Protein AF-A0A938M770-F1 (afdb_monomer_lite)

Radius of gyration: 36.69 Å; chains: 1; bounding box: 95×74×108 Å

Foldseek 3Di:
DPALALQQLQLLLVLQQDQADDPVSLVSNLVSLLVSLVVCVLLVHQEDEDPDDPVCLVVGHLNSLQSLQVSQVSNVVVRHFYEYAAAELALAFCVVPVPPDDAQDDCPPPVRTRHALPNLVSSLVSLLVVLVSCLSNVHQEYHYDYDPDDALNQWSVVVSGHPVRCVPQPSPPLVSQLVSVVSNVVSNCVRPVRHFAEYEGPPQALLLLDQVSLLVVQCVVFNDFDCSSVSSVVSNVVVLVSLLSNLVSHDLRHAYEHEDDFLVSLVSSCVSNPLREYAYEYDQAAPLQDFLEFLSLLALLSNADHPRYDYRYCCCPALNNLNVSSVSVCNVPVPPFSRDHDDQDDNVCNCVRLQQDGCCLVPRQLVSQCSALNPLQSVLQSVLSSLRQRLCNLVWDPPRPTHDPLCQALVNLVSSLVSLVSSLVSLVVSVVPAPDLPRLSPHDPSSSLSSLLSNQLSLLSNLSSLLSSLLNVLLVCLLVLNNVSSVVSLVSSVVSLVVSVVVLVVSVVSDDDDCSSPDQDSDPDPDGDPSCCRGRPNDDSVVSVVSSVVSVVCSLVSNQQNPPDPLRLVLLLLQFEAEEEAQDDDDPQAQDPPDPSQQFIDWDFQKGFALSASRGDPQTKTWYWYDNQFKIKIKIKTFDPPQAWFFDDADAEQPPQLVGWKKKKWKDAVVLVLKIKIWMAHQHFHIYIWTWHWDADPVRDTDIDIDRVQDQPPKGKHKDIDGGIIMIMIIGGCVSTDPDGPAFPMFMKMWTFGADPVGDTTIIISFNSPAPDSSRSVRTGTYHYDDNPGGDAFKDKDKAKADWDWDFDQDPVATWTKIKIWIKMFIQAKFAFKWKKKFWAALQLDTQDIDTFDTDRIDGGIDTDSGIDMDTGPHYGQWTKMWIWIDGPRDIDIDIAIHNARFHFQNNVDQWDADDLPGIWGQWKFWWWQWFAFPVRDIDGLEAWAKKKKKWKKAAQAFLDDPDCPVSDDPAAQKAWFKKWGRQDPVDRVDRQALMWTWIDGHRFKIKTKGHYRLSKIKMKIFGSNPVPPGDHRDIKMKMWIAHQPDPQQVRIWIDIQQATGIGGMDIPPQVSDDPRSTGTHDRVRGTIMMGQAGLQSPRGNNIIIAWIWMFNHGPDPHGDHDDSDRDDADLGTSWTDGSNRGPKIKHAHNVGTIGIMGTDHDSNNHD

Structure (mmCIF, N/CA/C/O backbone):
data_AF-A0A938M770-F1
#
_entry.id   AF-A0A938M770-F1
#
loop_
_atom_site.group_PDB
_atom_site.id
_atom_site.type_symbol
_atom_site.label_atom_id
_atom_site.label_alt_id
_atom_site.label_comp_id
_atom_site.label_asym_id
_atom_site.label_entity_id
_atom_site.label_seq_id
_atom_site.pdbx_PDB_ins_code
_atom_site.Cartn_x
_atom_site.Cartn_y
_atom_site.Cartn_z
_atom_site.occupancy
_atom_site.B_iso_or_equiv
_atom_site.auth_seq_id
_atom_site.auth_comp_id
_atom_site.auth_asym_id
_atom_site.auth_atom_id
_atom_site.pdbx_PDB_model_num
ATOM 1 N N . THR A 1 1 ? 18.328 7.071 -19.555 1.00 33.62 1 THR A N 1
ATOM 2 C CA . THR A 1 1 ? 17.195 7.966 -19.340 1.00 33.62 1 THR A CA 1
ATOM 3 C C . THR A 1 1 ? 17.777 9.275 -18.958 1.00 33.62 1 THR A C 1
ATOM 5 O O . THR A 1 1 ? 18.827 9.274 -18.332 1.00 33.62 1 THR A O 1
ATOM 8 N N . GLY A 1 2 ? 17.116 10.353 -19.379 1.00 33.62 2 GLY A N 1
ATOM 9 C CA . GLY A 1 2 ? 17.416 11.685 -18.890 1.00 33.62 2 GLY A CA 1
ATOM 10 C C . GLY A 1 2 ? 18.846 12.074 -19.196 1.00 33.62 2 GLY A C 1
ATOM 11 O O . GLY A 1 2 ? 19.682 12.105 -18.304 1.00 33.62 2 GLY A O 1
ATOM 12 N N . ASP A 1 3 ? 19.071 12.389 -20.468 1.00 49.12 3 ASP A N 1
ATOM 13 C CA . ASP A 1 3 ? 20.209 13.173 -20.925 1.00 49.12 3 ASP A CA 1
ATOM 14 C C . ASP A 1 3 ? 21.498 12.399 -21.134 1.00 49.12 3 ASP A C 1
ATOM 16 O O . ASP A 1 3 ? 21.771 11.361 -20.540 1.00 49.12 3 ASP A O 1
ATOM 20 N N . LEU A 1 4 ? 22.309 12.932 -22.036 1.00 56.00 4 LEU A N 1
ATOM 21 C CA . LEU A 1 4 ? 23.640 12.462 -22.398 1.00 56.00 4 LEU A CA 1
ATOM 22 C C . LEU A 1 4 ? 24.641 12.508 -21.197 1.00 56.00 4 LEU A C 1
ATOM 24 O O . LEU A 1 4 ? 25.855 12.541 -21.382 1.00 56.00 4 LEU A O 1
ATOM 28 N N . GLY A 1 5 ? 24.145 12.523 -19.956 1.00 64.44 5 GLY A N 1
ATOM 29 C CA . GLY A 1 5 ? 24.804 13.005 -18.748 1.00 64.44 5 GLY A CA 1
ATOM 30 C C . GLY A 1 5 ? 24.690 14.529 -18.618 1.00 64.44 5 GLY A C 1
ATOM 31 O O . GLY A 1 5 ? 24.425 15.209 -19.613 1.00 64.44 5 GLY A O 1
ATOM 32 N N . PRO A 1 6 ? 24.896 15.103 -17.418 1.00 65.56 6 PRO A N 1
ATOM 33 C CA . PRO A 1 6 ? 24.984 16.556 -17.251 1.00 65.56 6 PRO A CA 1
ATOM 34 C C . PRO A 1 6 ? 26.090 17.174 -18.118 1.00 65.56 6 PRO A C 1
ATOM 36 O O . PRO A 1 6 ? 25.919 18.288 -18.607 1.00 65.56 6 PRO A O 1
ATOM 39 N N . GLU A 1 7 ? 27.174 16.429 -18.374 1.00 73.25 7 GLU A N 1
ATOM 40 C CA . GLU A 1 7 ? 28.289 16.841 -19.235 1.00 73.25 7 GLU A CA 1
ATOM 41 C C . GLU A 1 7 ? 27.813 17.237 -20.647 1.00 73.25 7 GLU A C 1
ATOM 43 O O . GLU A 1 7 ? 28.200 18.268 -21.191 1.00 73.25 7 GLU A O 1
ATOM 48 N N . MET A 1 8 ? 26.941 16.422 -21.239 1.00 77.19 8 MET A N 1
ATOM 49 C CA . MET A 1 8 ? 26.529 16.549 -22.638 1.00 77.19 8 MET A CA 1
ATOM 50 C C . MET A 1 8 ? 25.119 17.101 -22.812 1.00 77.19 8 MET A C 1
ATOM 52 O O . MET A 1 8 ? 24.828 17.739 -23.821 1.00 77.19 8 MET A O 1
ATOM 56 N N . GLY A 1 9 ? 24.224 16.855 -21.854 1.00 74.06 9 GLY A N 1
ATOM 57 C CA . GLY A 1 9 ? 22.842 17.326 -21.891 1.00 74.06 9 GLY A CA 1
ATOM 58 C C . GLY A 1 9 ? 22.757 18.848 -21.989 1.00 74.06 9 GLY A C 1
ATOM 59 O O . GLY A 1 9 ? 21.878 19.365 -22.683 1.00 74.06 9 GLY A O 1
ATOM 60 N N . ALA A 1 10 ? 23.709 19.561 -21.370 1.00 73.69 10 ALA A N 1
ATOM 61 C CA . ALA A 1 10 ? 23.834 21.017 -21.456 1.00 73.69 10 ALA A CA 1
ATOM 62 C C . ALA A 1 10 ? 24.117 21.460 -22.890 1.00 73.69 10 ALA A C 1
ATOM 64 O O . ALA A 1 10 ? 23.359 22.239 -23.467 1.00 73.69 10 ALA A O 1
ATOM 65 N N . LEU A 1 11 ? 25.184 20.911 -23.473 1.00 82.88 11 LEU A N 1
ATOM 66 C CA . LEU A 1 11 ? 25.629 21.234 -24.824 1.00 82.88 11 LEU A CA 1
ATOM 67 C C . LEU A 1 11 ? 24.568 20.846 -25.852 1.00 82.88 11 LEU A C 1
ATOM 69 O O . LEU A 1 11 ? 24.238 21.642 -26.724 1.00 82.88 11 LEU A O 1
ATOM 73 N N . PHE A 1 12 ? 23.962 19.669 -25.711 1.00 84.94 12 PHE A N 1
ATOM 74 C CA . PHE A 1 12 ? 22.872 19.235 -26.577 1.00 84.94 12 PHE A CA 1
ATOM 75 C C . PHE A 1 12 ? 21.649 20.150 -26.479 1.00 84.94 12 PHE A C 1
ATOM 77 O O . PHE A 1 12 ? 21.069 20.503 -27.502 1.00 84.94 12 PHE A O 1
ATOM 84 N N . SER A 1 13 ? 21.270 20.583 -25.272 1.00 81.12 13 SER A N 1
ATOM 85 C CA . SER A 1 13 ? 20.166 21.533 -25.086 1.00 81.12 13 SER A CA 1
ATOM 86 C C . SER A 1 13 ? 20.480 22.904 -25.688 1.00 81.12 13 SER A C 1
ATOM 88 O O . SER A 1 13 ? 19.608 23.488 -26.329 1.00 81.12 13 SER A O 1
ATOM 90 N N . GLN A 1 14 ? 21.715 23.396 -25.537 1.00 85.75 14 GLN A N 1
ATOM 91 C CA . GLN A 1 14 ? 22.175 24.634 -26.174 1.00 85.75 14 GLN A CA 1
ATOM 92 C C . GLN A 1 14 ? 22.112 24.522 -27.699 1.00 85.75 14 GLN A C 1
ATOM 94 O O . GLN A 1 14 ? 21.502 25.374 -28.340 1.00 85.75 14 GLN A O 1
ATOM 99 N N . VAL A 1 15 ? 22.656 23.446 -28.278 1.00 89.69 15 VAL A N 1
ATOM 100 C CA . VAL A 1 15 ? 22.592 23.185 -29.725 1.00 89.69 15 VAL A CA 1
ATOM 101 C C . VAL A 1 15 ? 21.142 23.132 -30.198 1.00 89.69 15 VAL A C 1
ATOM 103 O O . VAL A 1 15 ? 20.779 23.845 -31.126 1.00 89.69 15 VAL A O 1
ATOM 106 N N . ARG A 1 16 ? 20.289 22.348 -29.529 1.00 87.19 16 ARG A N 1
ATOM 107 C CA . ARG A 1 16 ? 18.876 22.168 -29.893 1.00 87.19 16 ARG A CA 1
ATOM 108 C C . ARG A 1 16 ? 18.088 23.481 -29.911 1.00 87.19 16 ARG A C 1
ATOM 110 O O . ARG A 1 16 ? 17.187 23.625 -30.732 1.00 87.19 16 ARG A O 1
ATOM 117 N N . ASN A 1 17 ? 18.389 24.392 -28.988 1.00 85.38 17 ASN A N 1
ATOM 118 C CA . ASN A 1 17 ? 17.641 25.635 -28.799 1.00 85.38 17 ASN A CA 1
ATOM 119 C C . ASN A 1 17 ? 18.256 26.838 -29.550 1.00 85.38 17 ASN A C 1
ATOM 121 O O . ASN A 1 17 ? 17.684 27.924 -29.506 1.00 85.38 17 ASN A O 1
ATOM 125 N N . THR A 1 18 ? 19.403 26.673 -30.220 1.00 87.25 18 THR A N 1
ATOM 126 C CA . THR A 1 18 ? 20.084 27.751 -30.955 1.00 87.25 18 THR A CA 1
ATOM 127 C C . THR A 1 18 ? 19.714 27.706 -32.436 1.00 87.25 18 THR A C 1
ATOM 129 O O . THR A 1 18 ? 19.820 26.661 -33.073 1.00 87.25 18 THR A O 1
ATOM 132 N N . ALA A 1 19 ? 19.310 28.846 -33.007 1.00 90.56 19 ALA A N 1
ATOM 133 C CA . ALA A 1 19 ? 18.952 28.929 -34.424 1.00 90.56 19 ALA A CA 1
ATOM 134 C C . ALA A 1 19 ? 20.144 28.603 -35.345 1.00 90.56 19 ALA A C 1
ATOM 136 O O . ALA A 1 19 ? 20.002 27.779 -36.246 1.00 90.56 19 ALA A O 1
ATOM 137 N N . GLU A 1 20 ? 21.319 29.174 -35.068 1.00 91.69 20 GLU A N 1
ATOM 138 C CA . GLU A 1 20 ? 22.577 28.906 -35.774 1.00 91.69 20 GLU A CA 1
ATOM 139 C C . GLU A 1 20 ? 23.718 28.676 -34.767 1.00 91.69 20 GLU A C 1
ATOM 141 O O . GLU A 1 20 ? 24.229 29.631 -34.178 1.00 91.69 20 GLU A O 1
ATOM 146 N N . PRO A 1 21 ? 24.109 27.415 -34.504 1.00 91.38 21 PRO A N 1
ATOM 147 C CA . PRO A 1 21 ? 25.222 27.122 -33.607 1.00 91.38 21 PRO A CA 1
ATOM 148 C C . PRO A 1 21 ? 26.547 27.668 -34.163 1.00 91.38 21 PRO A C 1
ATOM 150 O O . PRO A 1 21 ? 27.020 27.221 -35.207 1.00 91.38 21 PRO A O 1
ATOM 153 N N . GLY A 1 22 ? 27.166 28.615 -33.453 1.00 93.12 22 GLY A N 1
ATOM 154 C CA . GLY A 1 22 ? 28.482 29.156 -33.810 1.00 93.12 22 GLY A CA 1
ATOM 155 C C . GLY A 1 22 ? 29.618 28.127 -33.701 1.00 93.12 22 GLY A C 1
ATOM 156 O O . GLY A 1 22 ? 29.457 27.042 -33.133 1.00 93.12 22 GLY A O 1
ATOM 157 N N . SER A 1 23 ? 30.802 28.484 -34.208 1.00 93.25 23 SER A N 1
ATOM 158 C CA . SER A 1 23 ? 31.977 27.597 -34.274 1.00 93.25 23 SER A CA 1
ATOM 159 C C . SER A 1 23 ? 32.429 27.054 -32.912 1.00 93.25 23 SER A C 1
ATOM 161 O O . SER A 1 23 ? 32.772 25.877 -32.814 1.00 93.25 23 SER A O 1
ATOM 163 N N . ASP A 1 24 ? 32.378 27.874 -31.859 1.00 94.25 24 ASP A N 1
ATOM 164 C CA . ASP A 1 24 ? 32.749 27.481 -30.492 1.00 94.25 24 ASP A CA 1
ATOM 165 C C . ASP A 1 24 ? 31.801 26.416 -29.912 1.00 94.25 24 ASP A C 1
ATOM 167 O O . ASP A 1 24 ? 32.246 25.354 -29.470 1.00 94.25 24 ASP A O 1
ATOM 171 N N . LEU A 1 25 ? 30.484 26.648 -29.981 1.00 92.12 25 LEU A N 1
ATOM 172 C CA . LEU A 1 25 ? 29.480 25.686 -29.511 1.00 92.12 25 LEU A CA 1
ATOM 173 C C . LEU A 1 25 ? 29.562 24.371 -30.295 1.00 92.12 25 LEU A C 1
ATOM 175 O O . LEU A 1 25 ? 29.493 23.293 -29.704 1.00 92.12 25 LEU A O 1
ATOM 179 N N . ARG A 1 26 ? 29.768 24.454 -31.616 1.00 95.19 26 ARG A N 1
ATOM 180 C CA . ARG A 1 26 ? 29.998 23.291 -32.479 1.00 95.19 26 ARG A CA 1
ATOM 181 C C . ARG A 1 26 ? 31.217 22.482 -32.036 1.00 95.19 26 ARG A C 1
ATOM 183 O O . ARG A 1 26 ? 31.099 21.270 -31.873 1.00 95.19 26 ARG A O 1
ATOM 190 N N . ALA A 1 27 ? 32.363 23.129 -31.823 1.00 95.25 27 ALA A N 1
ATOM 191 C CA . ALA A 1 27 ? 33.589 22.453 -31.399 1.00 95.25 27 ALA A CA 1
ATOM 192 C C . ALA A 1 27 ? 33.419 21.762 -30.036 1.00 95.25 27 ALA A C 1
ATOM 194 O O . ALA A 1 27 ? 33.755 20.585 -29.901 1.00 95.25 27 ALA A O 1
ATOM 195 N N . LYS A 1 28 ? 32.820 22.454 -29.056 1.00 91.56 28 LYS A N 1
ATOM 196 C CA . LYS A 1 28 ? 32.530 21.900 -27.722 1.00 91.56 28 LYS A CA 1
ATOM 197 C C . LYS A 1 28 ? 31.591 20.699 -27.791 1.00 91.56 28 LYS A C 1
ATOM 199 O O . LYS A 1 28 ? 31.868 19.673 -27.177 1.00 91.56 28 LYS A O 1
ATOM 204 N N . TYR A 1 29 ? 30.504 20.809 -28.557 1.00 91.75 29 TYR A N 1
ATOM 205 C CA . TYR A 1 29 ? 29.539 19.725 -28.721 1.00 91.75 29 TYR A CA 1
ATOM 206 C C . TYR A 1 29 ? 30.174 18.484 -29.357 1.00 91.75 29 TYR A C 1
ATOM 208 O O . TYR A 1 29 ? 30.039 17.389 -28.815 1.00 91.75 29 TYR A O 1
ATOM 216 N N . LEU A 1 30 ? 30.901 18.639 -30.468 1.00 93.81 30 LEU A N 1
ATOM 217 C CA . LEU A 1 30 ? 31.507 17.507 -31.175 1.00 93.81 30 LEU A CA 1
ATOM 218 C C . LEU A 1 30 ? 32.625 16.835 -30.367 1.00 93.81 30 LEU A C 1
ATOM 220 O O . LEU A 1 30 ? 32.692 15.607 -30.346 1.00 93.81 30 LEU A O 1
ATOM 224 N N . ALA A 1 31 ? 33.457 17.606 -29.660 1.00 91.56 31 ALA A N 1
ATOM 225 C CA . ALA A 1 31 ? 34.482 17.051 -28.776 1.00 91.56 31 ALA A CA 1
ATOM 226 C C . ALA A 1 31 ? 33.857 16.202 -27.658 1.00 91.56 31 ALA A C 1
ATOM 228 O O . ALA A 1 31 ? 34.287 15.079 -27.397 1.00 91.56 31 ALA A O 1
ATOM 229 N N . ALA A 1 32 ? 32.789 16.708 -27.047 1.00 86.88 32 ALA A N 1
ATOM 230 C CA . ALA A 1 32 ? 32.116 16.015 -25.965 1.00 86.88 32 ALA A CA 1
ATOM 231 C C . ALA A 1 32 ? 31.325 14.781 -26.478 1.00 86.88 32 ALA A C 1
ATOM 233 O O . ALA A 1 32 ? 31.309 13.736 -25.824 1.00 86.88 32 ALA A O 1
ATOM 234 N N . MET A 1 33 ? 30.754 14.839 -27.694 1.00 89.12 33 MET A N 1
ATOM 235 C CA . MET A 1 33 ? 30.189 13.664 -28.379 1.00 89.12 33 MET A CA 1
ATOM 236 C C . MET A 1 33 ? 31.255 12.587 -28.626 1.00 89.12 33 MET A C 1
ATOM 238 O O . MET A 1 33 ? 30.979 11.403 -28.434 1.00 89.12 33 MET A O 1
ATOM 242 N N . ALA A 1 34 ? 32.464 12.967 -29.048 1.00 90.94 34 ALA A N 1
ATOM 243 C CA . ALA A 1 34 ? 33.557 12.022 -29.262 1.00 90.94 34 ALA A CA 1
ATOM 244 C C . ALA A 1 34 ? 33.955 11.312 -27.957 1.00 90.94 34 ALA A C 1
ATOM 246 O O . ALA A 1 34 ? 33.986 10.082 -27.927 1.00 90.94 34 ALA A O 1
ATOM 247 N N . GLU A 1 35 ? 34.127 12.065 -26.864 1.00 87.94 35 GLU A N 1
ATOM 248 C CA . GLU A 1 35 ? 34.420 11.510 -25.535 1.00 87.94 35 GLU A CA 1
ATOM 249 C C . GLU A 1 35 ? 33.321 10.543 -25.060 1.00 87.94 35 GLU A C 1
ATOM 251 O O . GLU A 1 35 ? 33.607 9.455 -24.551 1.00 87.94 35 GLU A O 1
ATOM 256 N N . LEU A 1 36 ? 32.047 10.909 -25.252 1.00 86.06 36 LEU A N 1
ATOM 257 C CA . LEU A 1 36 ? 30.918 10.042 -24.920 1.00 86.06 36 LEU A CA 1
ATOM 258 C C . LEU A 1 36 ? 30.999 8.713 -25.684 1.00 86.06 36 LEU A C 1
ATOM 260 O O . LEU A 1 36 ? 30.851 7.655 -25.072 1.00 86.06 36 LEU A O 1
ATOM 264 N N . HIS A 1 37 ? 31.241 8.749 -26.996 1.00 89.88 37 HIS A N 1
ATOM 265 C CA . HIS A 1 37 ? 31.336 7.539 -27.812 1.00 89.88 37 HIS A CA 1
ATOM 266 C C . HIS A 1 37 ? 32.531 6.662 -27.427 1.00 89.88 37 HIS A C 1
ATOM 268 O O . HIS A 1 37 ? 32.367 5.448 -27.312 1.00 89.88 37 HIS A O 1
ATOM 274 N N . ASP A 1 38 ? 33.704 7.252 -27.179 1.00 88.38 38 ASP A N 1
ATOM 275 C CA . ASP A 1 38 ? 34.888 6.524 -26.705 1.00 88.38 38 ASP A CA 1
ATOM 276 C C . ASP A 1 38 ? 34.598 5.788 -25.395 1.00 88.38 38 ASP A C 1
ATOM 278 O O . ASP A 1 38 ? 34.885 4.596 -25.254 1.00 88.38 38 ASP A O 1
ATOM 282 N N . ARG A 1 39 ? 33.949 6.477 -24.451 1.00 86.19 39 ARG A N 1
ATOM 283 C CA . ARG A 1 39 ? 33.564 5.907 -23.160 1.00 86.19 39 ARG A CA 1
ATOM 284 C C . ARG A 1 39 ? 32.578 4.752 -23.310 1.00 86.19 39 ARG A C 1
ATOM 286 O O . ARG A 1 39 ? 32.768 3.707 -22.693 1.00 86.19 39 ARG A O 1
ATOM 293 N N . LEU A 1 40 ? 31.545 4.914 -24.135 1.00 85.50 40 LEU A N 1
ATOM 294 C CA . LEU A 1 40 ? 30.549 3.867 -24.374 1.00 85.50 40 LEU A CA 1
ATOM 295 C C . LEU A 1 40 ? 31.170 2.626 -25.010 1.00 85.50 40 LEU A C 1
ATOM 297 O O . LEU A 1 40 ? 30.885 1.518 -24.565 1.00 85.50 40 LEU A O 1
ATOM 301 N N . LEU A 1 41 ? 32.068 2.803 -25.981 1.00 88.19 41 LEU A N 1
ATOM 302 C CA . LEU A 1 41 ? 32.807 1.698 -26.590 1.00 88.19 41 LEU A CA 1
ATOM 303 C C . LEU A 1 41 ? 33.713 0.996 -25.573 1.00 88.19 41 LEU A C 1
ATOM 305 O O . LEU A 1 41 ? 33.712 -0.234 -25.511 1.00 88.19 41 LEU A O 1
ATOM 309 N N . GLY A 1 42 ? 34.406 1.751 -24.714 1.00 84.06 42 GLY A N 1
ATOM 310 C CA . GLY A 1 42 ? 35.169 1.197 -23.590 1.00 84.06 42 GLY A CA 1
ATOM 311 C C . GLY A 1 42 ? 34.300 0.397 -22.611 1.00 84.06 42 GLY A C 1
ATOM 312 O O . GLY A 1 42 ? 34.751 -0.588 -22.029 1.00 84.06 42 GLY A O 1
ATOM 313 N N . TRP A 1 43 ? 33.026 0.765 -22.479 1.00 83.56 43 TRP A N 1
ATOM 314 C CA . TRP A 1 43 ? 32.028 0.031 -21.699 1.00 83.56 43 TRP A CA 1
ATOM 315 C C . TRP A 1 43 ? 31.273 -1.032 -22.498 1.00 83.56 43 TRP A C 1
ATOM 317 O O . TRP A 1 43 ? 30.402 -1.685 -21.936 1.00 83.56 43 TRP A O 1
ATOM 327 N N . LYS A 1 44 ? 31.584 -1.239 -23.781 1.00 85.50 44 LYS A N 1
ATOM 328 C CA . LYS A 1 44 ? 30.866 -2.159 -24.681 1.00 85.50 44 LYS A CA 1
ATOM 329 C C . LYS A 1 44 ? 29.364 -1.857 -24.806 1.00 85.50 44 LYS A C 1
ATOM 331 O O . LYS A 1 44 ? 28.546 -2.765 -24.935 1.00 85.50 44 LYS A O 1
ATOM 336 N N . VAL A 1 45 ? 29.001 -0.579 -24.769 1.00 85.44 45 VAL A N 1
ATOM 337 C CA . VAL A 1 45 ? 27.647 -0.078 -25.024 1.00 85.44 45 VAL A CA 1
ATOM 338 C C . VAL A 1 45 ? 27.584 0.458 -26.453 1.00 85.44 45 VAL A C 1
ATOM 340 O O . VAL A 1 45 ? 28.395 1.291 -26.847 1.00 85.44 45 VAL A O 1
ATOM 343 N N . SER A 1 46 ? 26.612 -0.012 -27.235 1.00 87.75 46 SER A N 1
ATOM 344 C CA . SER A 1 46 ? 26.536 0.242 -28.682 1.00 87.75 46 SER A CA 1
ATOM 345 C C . SER A 1 46 ? 25.393 1.172 -29.098 1.00 87.75 46 SER A C 1
ATOM 347 O O . SER A 1 46 ? 25.036 1.212 -30.274 1.00 87.75 46 SER A O 1
ATOM 349 N N . CYS A 1 47 ? 24.747 1.875 -28.164 1.00 88.69 47 CYS A N 1
ATOM 350 C CA . CYS A 1 47 ? 23.662 2.802 -28.486 1.00 88.69 47 CYS A CA 1
ATOM 351 C C . CYS A 1 47 ? 23.498 3.894 -27.419 1.00 88.69 47 CYS A C 1
ATOM 353 O O . CYS A 1 47 ? 23.711 3.646 -26.232 1.00 88.69 47 CYS A O 1
ATOM 355 N N . VAL A 1 48 ? 23.084 5.085 -27.850 1.00 85.06 48 VAL A N 1
ATOM 356 C CA . VAL A 1 48 ? 22.800 6.256 -27.009 1.00 85.06 48 VAL A CA 1
ATOM 357 C C . VAL A 1 48 ? 21.361 6.695 -27.199 1.00 85.06 48 VAL A C 1
ATOM 359 O O . VAL A 1 48 ? 20.901 6.827 -28.329 1.00 85.06 48 VAL A O 1
ATOM 362 N N . TRP A 1 49 ? 20.657 6.981 -26.104 1.00 82.56 49 TRP A N 1
ATOM 363 C CA . TRP A 1 49 ? 19.326 7.582 -26.169 1.00 82.56 49 TRP A CA 1
ATOM 364 C C . TRP A 1 49 ? 19.402 9.113 -26.249 1.00 82.56 49 TRP A C 1
ATOM 366 O O . TRP A 1 49 ? 20.016 9.750 -25.395 1.00 82.56 49 TRP A O 1
ATOM 376 N N . TYR A 1 50 ? 18.727 9.702 -27.238 1.00 84.75 50 TYR A N 1
ATOM 377 C CA . TYR A 1 50 ? 18.614 11.147 -27.422 1.00 84.75 50 TYR A CA 1
ATOM 378 C C . TYR A 1 50 ? 17.258 11.680 -26.920 1.00 84.75 50 TYR A C 1
ATOM 380 O O . TYR A 1 50 ? 16.209 11.151 -27.307 1.00 84.75 50 TYR A O 1
ATOM 388 N N . PRO A 1 51 ? 17.241 12.755 -26.105 1.00 75.56 51 PRO A N 1
ATOM 389 C CA . PRO A 1 51 ? 16.035 13.273 -25.456 1.00 75.56 51 PRO A CA 1
ATOM 390 C C . PRO A 1 51 ? 15.242 14.216 -26.379 1.00 75.56 51 PRO A C 1
ATOM 392 O O . PRO A 1 51 ? 15.023 15.396 -26.086 1.00 75.56 51 PRO A O 1
ATOM 395 N N . PHE A 1 52 ? 14.815 13.703 -27.530 1.00 80.69 52 PHE A N 1
ATOM 396 C CA . PHE A 1 52 ? 13.877 14.405 -28.402 1.00 80.69 52 PHE A CA 1
ATOM 397 C C . PHE A 1 52 ? 12.438 14.242 -27.900 1.00 80.69 52 PHE A C 1
ATOM 399 O O . PHE A 1 52 ? 12.056 13.182 -27.412 1.00 80.69 52 PHE A O 1
ATOM 406 N N . SER A 1 53 ? 11.621 15.284 -28.071 1.00 67.88 53 SER A N 1
ATOM 407 C CA . SER A 1 53 ? 10.164 15.203 -27.923 1.00 67.88 53 SER A CA 1
ATOM 408 C C . SER A 1 53 ? 9.498 15.657 -29.212 1.00 67.88 53 SER A C 1
ATOM 410 O O . SER A 1 53 ? 9.859 16.700 -29.765 1.00 67.88 53 SER A O 1
ATOM 412 N N . LEU A 1 54 ? 8.488 14.898 -29.640 1.00 65.69 54 LEU A N 1
ATOM 413 C CA . LEU A 1 54 ? 7.602 15.226 -30.758 1.00 65.69 54 LEU A CA 1
ATOM 414 C C . LEU A 1 54 ? 6.998 16.631 -30.646 1.00 65.69 54 LEU A C 1
ATOM 416 O O . LEU A 1 54 ? 6.815 17.295 -31.664 1.00 65.69 54 LEU A O 1
ATOM 420 N N . ASP A 1 55 ? 6.765 17.114 -29.421 1.00 65.12 55 ASP A N 1
ATOM 421 C CA . ASP A 1 55 ? 6.175 18.432 -29.189 1.00 65.12 55 ASP A CA 1
ATOM 422 C C . ASP A 1 55 ? 7.015 19.582 -29.756 1.00 65.12 55 ASP A C 1
ATOM 424 O O . ASP A 1 55 ? 6.457 20.608 -30.149 1.00 65.12 55 ASP A O 1
ATOM 428 N N . ASN A 1 56 ? 8.335 19.386 -29.845 1.00 69.50 56 ASN A N 1
ATOM 429 C CA . ASN A 1 56 ? 9.298 20.434 -30.169 1.00 69.50 56 ASN A CA 1
ATOM 430 C C . ASN A 1 56 ? 10.188 20.102 -31.378 1.00 69.50 56 ASN A C 1
ATOM 432 O O . ASN A 1 56 ? 11.098 20.872 -31.669 1.00 69.50 56 ASN A O 1
ATOM 436 N N . LEU A 1 57 ? 9.956 19.007 -32.117 1.00 77.12 57 LEU A N 1
ATOM 437 C CA . LEU A 1 57 ? 10.809 18.662 -33.275 1.00 77.12 57 LEU A CA 1
ATOM 438 C C . LEU A 1 57 ? 10.827 19.775 -34.328 1.00 77.12 57 LEU A C 1
ATOM 440 O O . LEU A 1 57 ? 11.874 20.086 -34.897 1.00 77.12 57 LEU A O 1
ATOM 444 N N . LYS A 1 58 ? 9.670 20.416 -34.548 1.00 75.62 58 LYS A N 1
ATOM 445 C CA . LYS A 1 58 ? 9.520 21.548 -35.476 1.00 75.62 58 LYS A CA 1
ATOM 446 C C . LYS A 1 58 ? 10.294 22.794 -35.021 1.00 75.62 58 LYS A C 1
ATOM 448 O O . LYS A 1 58 ? 10.660 23.596 -35.869 1.00 75.62 58 LYS A O 1
ATOM 453 N N . ALA A 1 59 ? 10.584 22.932 -33.725 1.00 82.75 59 ALA A N 1
ATOM 454 C CA . ALA A 1 59 ? 11.299 24.081 -33.169 1.00 82.75 59 ALA A CA 1
ATOM 455 C C . ALA A 1 59 ? 12.826 24.002 -33.352 1.00 82.75 59 ALA A C 1
ATOM 457 O O . ALA A 1 59 ? 13.511 25.006 -33.188 1.00 82.75 59 ALA A O 1
ATOM 458 N N . ILE A 1 60 ? 13.370 22.828 -33.694 1.00 89.75 60 ILE A N 1
ATOM 459 C CA . ILE A 1 60 ? 14.811 22.647 -33.908 1.00 89.75 60 ILE A CA 1
ATOM 460 C C . ILE A 1 60 ? 15.162 23.121 -35.320 1.00 89.75 60 ILE A C 1
ATOM 462 O O . ILE A 1 60 ? 14.653 22.558 -36.298 1.00 89.75 60 ILE A O 1
ATOM 466 N N . SER A 1 61 ? 16.041 24.121 -35.419 1.00 92.75 61 SER A N 1
ATOM 467 C CA . SER A 1 61 ? 16.458 24.714 -36.694 1.00 92.75 61 SER A CA 1
ATOM 468 C C . SER A 1 61 ? 17.199 23.710 -37.594 1.00 92.75 61 SER A C 1
ATOM 470 O O . SER A 1 61 ? 17.809 22.760 -37.092 1.00 92.75 61 SER A O 1
ATOM 472 N N . PRO A 1 62 ? 17.210 23.910 -38.927 1.00 93.94 62 PRO A N 1
ATOM 473 C CA . PRO A 1 62 ? 17.990 23.071 -39.838 1.00 93.94 62 PRO A CA 1
ATOM 474 C C . PRO A 1 62 ? 19.484 23.001 -39.482 1.00 93.94 62 PRO A C 1
ATOM 476 O O . PRO A 1 62 ? 20.065 21.918 -39.523 1.00 93.94 62 PRO A O 1
ATOM 479 N N . ALA A 1 63 ? 20.091 24.120 -39.066 1.00 94.25 63 ALA A N 1
ATOM 480 C CA . ALA A 1 63 ? 21.499 24.169 -38.667 1.00 94.25 63 ALA A CA 1
ATOM 481 C C . ALA A 1 63 ? 21.773 23.347 -37.394 1.00 94.25 63 ALA A C 1
ATOM 483 O O . ALA A 1 63 ? 22.741 22.588 -37.341 1.00 94.25 63 ALA A O 1
ATOM 484 N N . ALA A 1 64 ? 20.891 23.427 -36.392 1.00 93.88 64 ALA A N 1
ATOM 485 C CA . ALA A 1 64 ? 20.992 22.602 -35.192 1.00 93.88 64 ALA A CA 1
ATOM 486 C C . ALA A 1 64 ? 20.820 21.106 -35.506 1.00 93.88 64 ALA A C 1
ATOM 488 O O . ALA A 1 64 ? 21.574 20.285 -34.986 1.00 93.88 64 ALA A O 1
ATOM 489 N N . ARG A 1 65 ? 19.876 20.738 -36.390 1.00 95.06 65 ARG A N 1
ATOM 490 C CA . ARG A 1 65 ? 19.701 19.342 -36.842 1.00 95.06 65 ARG A CA 1
ATOM 491 C C . ARG A 1 65 ? 20.950 18.809 -37.538 1.00 95.06 65 ARG A C 1
ATOM 493 O O . ARG A 1 65 ? 21.367 17.696 -37.233 1.00 95.06 65 ARG A O 1
ATOM 500 N N . ALA A 1 66 ? 21.559 19.609 -38.414 1.00 95.56 66 ALA A N 1
ATOM 501 C CA . ALA A 1 66 ? 22.789 19.241 -39.104 1.00 95.56 66 ALA A CA 1
ATOM 502 C C . ALA A 1 66 ? 23.936 18.987 -38.114 1.00 95.56 66 ALA A C 1
ATOM 504 O O . ALA A 1 66 ? 24.559 17.933 -38.178 1.00 95.56 66 ALA A O 1
ATOM 505 N N . LEU A 1 67 ? 24.154 19.879 -37.141 1.00 96.44 67 LEU A N 1
ATOM 506 C CA . LEU A 1 67 ? 25.187 19.684 -36.116 1.00 96.44 67 LEU A CA 1
ATOM 507 C C . LEU A 1 67 ? 24.934 18.433 -35.255 1.00 96.44 67 LEU A C 1
ATOM 509 O O . LEU A 1 67 ? 25.850 17.659 -34.984 1.00 96.44 67 LEU A O 1
ATOM 513 N N . ILE A 1 68 ? 23.686 18.205 -34.845 1.00 94.88 68 ILE A N 1
ATOM 514 C CA . ILE A 1 68 ? 23.293 16.984 -34.129 1.00 94.88 68 ILE A CA 1
ATOM 515 C C . ILE A 1 68 ? 23.610 15.738 -34.970 1.00 94.88 68 ILE A C 1
ATOM 517 O O . ILE A 1 68 ? 24.153 14.765 -34.445 1.00 94.88 68 ILE A O 1
ATOM 521 N N . LYS A 1 69 ? 23.312 15.779 -36.275 1.00 96.38 69 LYS A N 1
ATOM 522 C CA . LYS A 1 69 ? 23.614 14.692 -37.209 1.00 96.38 69 LYS A CA 1
ATOM 523 C C . LYS A 1 69 ? 25.101 14.407 -37.305 1.00 96.38 69 LYS A C 1
ATOM 525 O O . LYS A 1 69 ? 25.477 13.242 -37.301 1.00 96.38 69 LYS A O 1
ATOM 530 N N . GLU A 1 70 ? 25.945 15.433 -37.345 1.00 96.81 70 GLU A N 1
ATOM 531 C CA . GLU A 1 70 ? 27.398 15.243 -37.320 1.00 96.81 70 GLU A CA 1
ATOM 532 C C . GLU A 1 70 ? 27.853 14.472 -36.071 1.00 96.81 70 GLU A C 1
ATOM 534 O O . GLU A 1 70 ? 28.641 13.530 -36.169 1.00 96.81 70 GLU A O 1
ATOM 539 N N . GLY A 1 71 ? 27.304 14.823 -34.903 1.00 94.44 71 GLY A N 1
ATOM 540 C CA . GLY A 1 71 ? 27.552 14.098 -33.657 1.00 94.44 71 GLY A CA 1
ATOM 541 C C . GLY A 1 71 ? 27.109 12.634 -33.733 1.00 94.44 71 GLY A C 1
ATOM 542 O O . GLY A 1 71 ? 27.869 11.741 -33.362 1.00 94.44 71 GLY A O 1
ATOM 543 N N . ILE A 1 72 ? 25.906 12.371 -34.248 1.00 95.25 72 ILE A N 1
ATOM 544 C CA . ILE A 1 72 ? 25.373 11.008 -34.393 1.00 95.25 72 ILE A CA 1
ATOM 545 C C . ILE A 1 72 ? 26.181 10.181 -35.404 1.00 95.25 72 ILE A C 1
ATOM 547 O O . ILE A 1 72 ? 26.521 9.032 -35.117 1.00 95.25 72 ILE A O 1
ATOM 551 N N . GLU A 1 73 ? 26.538 10.745 -36.558 1.00 95.62 73 GLU A N 1
ATOM 552 C CA . GLU A 1 73 ? 27.308 10.040 -37.589 1.00 95.62 73 GLU A CA 1
ATOM 553 C C . GLU A 1 73 ? 28.727 9.697 -37.108 1.00 95.62 73 GLU A C 1
ATOM 555 O O . GLU A 1 73 ? 29.231 8.623 -37.438 1.00 95.62 73 GLU A O 1
ATOM 560 N N . HIS A 1 74 ? 29.340 10.520 -36.244 1.00 95.19 74 HIS A N 1
ATOM 561 C CA . HIS A 1 74 ? 30.587 10.145 -35.567 1.00 95.19 74 HIS A CA 1
ATOM 562 C C . HIS A 1 74 ? 30.427 8.855 -34.743 1.00 95.19 74 HIS A C 1
ATOM 564 O O . HIS A 1 74 ? 31.285 7.972 -34.792 1.00 95.19 74 HIS A O 1
ATOM 570 N N . GLY A 1 75 ? 29.340 8.726 -33.976 1.00 93.69 75 GLY A N 1
ATOM 571 C CA . GLY A 1 75 ? 29.045 7.508 -33.214 1.00 93.69 75 GLY A CA 1
ATOM 572 C C . GLY A 1 75 ? 28.794 6.311 -34.128 1.00 93.69 75 GLY A C 1
ATOM 573 O O . GLY A 1 75 ? 29.400 5.249 -33.956 1.00 93.69 75 GLY A O 1
ATOM 574 N N . LYS A 1 76 ? 27.962 6.505 -35.154 1.00 94.50 76 LYS A N 1
ATOM 575 C CA . LYS A 1 76 ? 27.582 5.474 -36.125 1.00 94.50 76 LYS A CA 1
ATOM 576 C C . LYS A 1 76 ? 28.784 4.905 -36.876 1.00 94.50 76 LYS A C 1
ATOM 578 O O . LYS A 1 76 ? 28.889 3.686 -36.991 1.00 94.50 76 LYS A O 1
ATOM 583 N N . ALA A 1 77 ? 29.728 5.750 -37.296 1.00 95.25 77 ALA A N 1
ATOM 584 C CA . ALA A 1 77 ? 30.976 5.328 -37.942 1.00 95.25 77 ALA A CA 1
ATOM 585 C C . ALA A 1 77 ? 31.828 4.381 -37.072 1.00 95.25 77 ALA A C 1
ATOM 587 O O . ALA A 1 77 ? 32.705 3.686 -37.576 1.00 95.25 77 ALA A O 1
ATOM 588 N N . ARG A 1 78 ? 31.559 4.336 -35.763 1.00 94.25 78 ARG A N 1
ATOM 589 C CA . ARG A 1 78 ? 32.282 3.543 -34.765 1.00 94.25 78 ARG A CA 1
ATOM 590 C C . ARG A 1 78 ? 31.425 2.430 -34.153 1.00 94.25 78 ARG A C 1
ATOM 592 O O . ARG A 1 78 ? 31.851 1.790 -33.197 1.00 94.25 78 ARG A O 1
ATOM 599 N N . GLY A 1 79 ? 30.219 2.206 -34.680 1.00 91.56 79 GLY A N 1
ATOM 600 C CA . GLY A 1 79 ? 29.294 1.179 -34.198 1.00 91.56 79 GLY A CA 1
ATOM 601 C C . GLY A 1 79 ? 28.415 1.594 -33.013 1.00 91.56 79 GLY A C 1
ATOM 602 O O . GLY A 1 79 ? 27.845 0.722 -32.359 1.00 91.56 79 GLY A O 1
ATOM 603 N N . VAL A 1 80 ? 28.280 2.895 -32.727 1.00 92.88 80 VAL A N 1
ATOM 604 C CA . VAL A 1 80 ? 27.361 3.416 -31.702 1.00 92.88 80 VAL A CA 1
ATOM 605 C C . VAL A 1 80 ? 26.110 3.997 -32.361 1.00 92.88 80 VAL A C 1
ATOM 607 O O . VAL A 1 80 ? 26.179 4.994 -33.074 1.00 92.88 80 VAL A O 1
ATOM 610 N N . GLY A 1 81 ? 24.955 3.377 -32.119 1.00 92.62 81 GLY A N 1
ATOM 611 C CA . GLY A 1 81 ? 23.660 3.849 -32.610 1.00 92.62 81 GLY A CA 1
ATOM 612 C C . GLY A 1 81 ? 23.083 5.030 -31.818 1.00 92.62 81 GLY A C 1
ATOM 613 O O . GLY A 1 81 ? 23.484 5.310 -30.687 1.00 92.62 81 GLY A O 1
ATOM 614 N N . ALA A 1 82 ? 22.087 5.690 -32.402 1.00 92.88 82 ALA A N 1
ATOM 615 C CA . ALA A 1 82 ? 21.309 6.777 -31.830 1.00 92.88 82 ALA A CA 1
ATOM 616 C C . ALA A 1 82 ? 19.820 6.401 -31.760 1.00 92.88 82 ALA A C 1
ATOM 618 O O . ALA A 1 82 ? 19.124 6.353 -32.779 1.00 92.88 82 ALA A O 1
ATOM 619 N N . LEU A 1 83 ? 19.347 6.160 -30.537 1.00 90.56 83 LEU A N 1
ATOM 620 C CA . LEU A 1 83 ? 17.968 5.838 -30.194 1.00 90.56 83 LEU A CA 1
ATOM 621 C C . LEU A 1 83 ? 17.157 7.103 -29.925 1.00 90.56 83 LEU A C 1
ATOM 623 O O . LEU A 1 83 ? 17.566 7.965 -29.153 1.00 90.56 83 LEU A O 1
ATOM 627 N N . LEU A 1 84 ? 15.952 7.162 -30.483 1.00 89.56 84 LEU A N 1
ATOM 628 C CA . LEU A 1 84 ? 14.850 7.991 -30.000 1.00 89.56 84 LEU A CA 1
ATOM 629 C C . LEU A 1 84 ? 13.763 7.049 -29.487 1.00 89.56 84 LEU A C 1
ATOM 631 O O . LEU A 1 84 ? 13.184 6.314 -30.273 1.00 89.56 84 LEU A O 1
ATOM 635 N N . TYR A 1 85 ? 13.486 7.058 -28.184 1.00 85.44 85 TYR A N 1
ATOM 636 C CA . TYR A 1 85 ? 12.446 6.240 -27.549 1.00 85.44 85 TYR A CA 1
ATOM 637 C C . TYR A 1 85 ? 11.249 7.088 -27.087 1.00 85.44 85 TYR A C 1
ATOM 639 O O . TYR A 1 85 ? 11.378 8.297 -26.901 1.00 85.44 85 TYR A O 1
ATOM 647 N N . SER A 1 86 ? 10.108 6.434 -26.838 1.00 77.62 86 SER A N 1
ATOM 648 C CA . SER A 1 86 ? 8.844 7.026 -26.370 1.00 77.62 86 SER A CA 1
ATOM 649 C C . SER A 1 86 ? 8.060 7.820 -27.425 1.00 77.62 86 SER A C 1
ATOM 651 O O . SER A 1 86 ? 7.331 8.757 -27.098 1.00 77.62 86 SER A O 1
ATOM 653 N N . MET A 1 87 ? 8.175 7.431 -28.693 1.00 86.50 87 MET A N 1
ATOM 654 C CA . MET A 1 87 ? 7.394 8.012 -29.781 1.00 86.50 87 MET A CA 1
ATOM 655 C C . MET A 1 87 ? 5.979 7.409 -29.837 1.00 86.50 87 MET A C 1
ATOM 657 O O . MET A 1 87 ? 5.838 6.190 -29.869 1.00 86.50 87 MET A O 1
ATOM 661 N N . ASN A 1 88 ? 4.921 8.221 -29.877 1.00 86.88 88 ASN A N 1
ATOM 662 C CA . ASN A 1 88 ? 3.557 7.697 -29.978 1.00 86.88 88 ASN A CA 1
ATOM 663 C C . ASN A 1 88 ? 3.078 7.529 -31.439 1.00 86.88 88 ASN A C 1
ATOM 665 O O . ASN A 1 88 ? 3.055 8.519 -32.172 1.00 86.88 88 ASN A O 1
ATOM 669 N N . PRO A 1 89 ? 2.590 6.342 -31.865 1.00 88.12 89 PRO A N 1
ATOM 670 C CA . PRO A 1 89 ? 2.101 6.088 -33.233 1.00 88.12 89 PRO A CA 1
ATOM 671 C C . PRO A 1 89 ? 0.697 6.677 -33.512 1.00 88.12 89 PRO A C 1
ATOM 673 O O . PRO A 1 89 ? -0.144 6.059 -34.172 1.00 88.12 89 PRO A O 1
ATOM 676 N N . PHE A 1 90 ? 0.396 7.857 -32.970 1.00 89.88 90 PHE A N 1
ATOM 677 C CA . PHE A 1 90 ? -0.928 8.481 -33.041 1.00 89.88 90 PHE A CA 1
ATOM 678 C C . PHE A 1 90 ? -1.187 9.168 -34.386 1.00 89.88 90 PHE A C 1
ATOM 680 O O . PHE A 1 90 ? -0.305 9.282 -35.228 1.00 89.88 90 PHE A O 1
ATOM 687 N N . ALA A 1 91 ? -2.427 9.611 -34.618 1.00 91.44 91 ALA A N 1
ATOM 688 C CA . ALA A 1 91 ? -2.803 10.205 -35.902 1.00 91.44 91 ALA A CA 1
ATOM 689 C C . ALA A 1 91 ? -2.164 11.584 -36.143 1.00 91.44 91 ALA A C 1
ATOM 691 O O . ALA A 1 91 ? -1.993 11.975 -37.291 1.00 91.44 91 ALA A O 1
ATOM 692 N N . GLY A 1 92 ? -1.840 12.319 -35.078 1.00 89.12 92 GLY A N 1
ATOM 693 C CA . GLY A 1 92 ? -1.238 13.650 -35.142 1.00 89.12 92 GLY A CA 1
ATOM 694 C C . GLY A 1 92 ? -1.431 14.424 -33.839 1.00 89.12 92 GLY A C 1
ATOM 695 O O . GLY A 1 92 ? -2.058 13.920 -32.900 1.00 89.12 92 GLY A O 1
ATOM 696 N N . ARG A 1 93 ? -0.903 15.649 -33.766 1.00 86.25 93 ARG A N 1
ATOM 697 C CA . ARG A 1 93 ? -1.105 16.546 -32.618 1.00 86.25 93 ARG A CA 1
ATOM 698 C C . ARG A 1 93 ? -2.353 17.391 -32.804 1.00 86.25 93 ARG A C 1
ATOM 700 O O . ARG A 1 93 ? -2.622 17.842 -33.908 1.00 86.25 93 ARG A O 1
ATOM 707 N N . VAL A 1 94 ? -3.055 17.696 -31.717 1.00 86.19 94 VAL A N 1
ATOM 708 C CA . VAL A 1 94 ? -4.232 18.585 -31.755 1.00 86.19 94 VAL A CA 1
ATOM 709 C C . VAL A 1 94 ? -3.870 19.960 -32.335 1.00 86.19 94 VAL A C 1
ATOM 711 O O . VAL A 1 94 ? -4.600 20.489 -33.163 1.00 86.19 94 VAL A O 1
ATOM 714 N N . ALA A 1 95 ? -2.699 20.499 -31.978 1.00 85.62 95 ALA A N 1
ATOM 715 C CA . ALA A 1 95 ? -2.228 21.800 -32.460 1.00 85.62 95 ALA A CA 1
ATOM 716 C C . ALA A 1 95 ? -1.966 21.860 -33.979 1.00 85.62 95 ALA A C 1
ATOM 718 O O . ALA A 1 95 ? -2.030 22.941 -34.555 1.00 85.62 95 ALA A O 1
ATOM 719 N N . ASP A 1 96 ? -1.683 20.725 -34.628 1.00 85.06 96 ASP A N 1
ATOM 720 C CA . ASP A 1 96 ? -1.475 20.669 -36.082 1.00 85.06 96 ASP A CA 1
ATOM 721 C C . ASP A 1 96 ? -2.812 20.641 -36.858 1.00 85.06 96 ASP A C 1
ATOM 723 O O . ASP A 1 96 ? -2.820 20.794 -38.078 1.00 85.06 96 ASP A O 1
ATOM 727 N N . TYR A 1 97 ? -3.939 20.438 -36.163 1.00 86.31 97 TYR A N 1
ATOM 728 C CA . TYR A 1 97 ? -5.274 20.290 -36.748 1.00 86.31 97 TYR A CA 1
ATOM 729 C C . TYR A 1 97 ? -6.335 21.026 -35.898 1.00 86.31 97 TYR A C 1
ATOM 731 O O . TYR A 1 97 ? -7.219 20.377 -35.335 1.00 86.31 97 TYR A O 1
ATOM 739 N N . PRO A 1 98 ? -6.267 22.368 -35.782 1.00 80.00 98 PRO A N 1
ATOM 740 C CA . PRO A 1 98 ? -7.128 23.148 -34.882 1.00 80.00 98 PRO A CA 1
ATOM 741 C C . PRO A 1 98 ? -8.628 23.024 -35.195 1.00 80.00 98 PRO A C 1
ATOM 743 O O . PRO A 1 98 ? -9.449 23.105 -34.286 1.00 80.00 98 PRO A O 1
ATOM 746 N N . ASP A 1 99 ? -8.981 22.753 -36.455 1.00 81.38 99 ASP A N 1
ATOM 747 C CA . ASP A 1 99 ? -10.370 22.607 -36.911 1.00 81.38 99 ASP A CA 1
ATOM 748 C C . ASP A 1 99 ? -10.941 21.190 -36.696 1.00 81.38 99 ASP A C 1
ATOM 750 O O . ASP A 1 99 ? -12.097 20.905 -37.022 1.00 81.38 99 ASP A O 1
ATOM 754 N N . PHE A 1 100 ? -10.143 20.254 -36.171 1.00 80.31 100 PHE A N 1
ATOM 755 C CA . PHE A 1 100 ? -10.570 18.871 -35.983 1.00 80.31 100 PHE A CA 1
ATOM 756 C C . PHE A 1 100 ? -11.477 18.729 -34.748 1.00 80.31 100 PHE A C 1
ATOM 758 O O . PHE A 1 100 ? -11.021 18.644 -33.610 1.00 80.31 100 PHE A O 1
ATOM 765 N N . ALA A 1 101 ? -12.789 18.672 -34.990 1.00 63.94 101 ALA A N 1
ATOM 766 C CA . ALA A 1 101 ? -13.807 18.864 -33.957 1.00 63.94 101 ALA A CA 1
ATOM 767 C C . ALA A 1 101 ? -13.943 17.738 -32.907 1.00 63.94 101 ALA A C 1
ATOM 769 O O . ALA A 1 101 ? -14.424 18.019 -31.809 1.00 63.94 101 ALA A O 1
ATOM 770 N N . ARG A 1 102 ? -13.574 16.472 -33.193 1.00 65.81 102 ARG A N 1
ATOM 771 C CA . ARG A 1 102 ? -13.715 15.359 -32.220 1.00 65.81 102 ARG A CA 1
ATOM 772 C C . ARG A 1 102 ? -12.701 14.215 -32.399 1.00 65.81 102 ARG A C 1
ATOM 774 O O . ARG A 1 102 ? -12.771 13.501 -33.401 1.00 65.81 102 ARG A O 1
ATOM 781 N N . PRO A 1 103 ? -11.825 13.941 -31.411 1.00 67.25 103 PRO A N 1
ATOM 782 C CA . PRO A 1 103 ? -11.005 12.732 -31.395 1.00 67.25 103 PRO A CA 1
ATOM 783 C C . PRO A 1 103 ? -11.831 11.476 -31.076 1.00 67.25 103 PRO A C 1
ATOM 785 O O . PRO A 1 103 ? -12.872 11.535 -30.428 1.00 67.25 103 PRO A O 1
ATOM 788 N N . CYS A 1 104 ? -11.362 10.324 -31.569 1.00 77.44 104 CYS A N 1
ATOM 789 C CA . CYS A 1 104 ? -12.015 9.025 -31.377 1.00 77.44 104 CYS A CA 1
ATOM 790 C C . CYS A 1 104 ? -12.029 8.595 -29.907 1.00 77.44 104 CYS A C 1
ATOM 792 O O . CYS A 1 104 ? -13.003 7.996 -29.466 1.00 77.44 104 CYS A O 1
ATOM 794 N N . LEU A 1 105 ? -10.966 8.907 -29.169 1.00 80.06 105 LEU A N 1
ATOM 795 C CA . LEU A 1 105 ? -10.905 8.796 -27.716 1.00 80.06 105 LEU A CA 1
ATOM 796 C C . LEU A 1 105 ? -10.759 10.202 -27.120 1.00 80.06 105 LEU A C 1
ATOM 798 O O . LEU A 1 105 ? -10.130 11.062 -27.737 1.00 80.06 105 LEU A O 1
ATOM 802 N N . GLY A 1 106 ? -11.291 10.432 -25.915 1.00 70.19 106 GLY A N 1
ATOM 803 C CA . GLY A 1 106 ? -11.108 11.699 -25.191 1.00 70.19 106 GLY A CA 1
ATOM 804 C C . GLY A 1 106 ? -9.627 12.033 -24.918 1.00 70.19 106 GLY A C 1
ATOM 805 O O . GLY A 1 106 ? -8.760 11.175 -25.119 1.00 70.19 106 GLY A O 1
ATOM 806 N N . PRO A 1 107 ? -9.307 13.253 -24.440 1.00 66.75 107 PRO A N 1
ATOM 807 C CA . PRO A 1 107 ? -7.923 13.716 -24.272 1.00 66.75 107 PRO A CA 1
ATOM 808 C C . PRO A 1 107 ? -7.072 12.805 -23.364 1.00 66.75 107 PRO A C 1
ATOM 810 O O . PRO A 1 107 ? -5.887 12.614 -23.631 1.00 66.75 107 PRO A O 1
ATOM 813 N N . GLY A 1 108 ? -7.676 12.175 -22.347 1.00 73.19 108 GLY A N 1
ATOM 814 C CA . GLY A 1 108 ? -7.037 11.143 -21.519 1.00 73.19 108 GLY A CA 1
ATOM 815 C C . GLY A 1 108 ? -5.656 11.543 -20.976 1.00 73.19 108 GLY A C 1
ATOM 816 O O . GLY A 1 108 ? -5.419 12.698 -20.627 1.00 73.19 108 GLY A O 1
ATOM 817 N N . ARG A 1 109 ? -4.721 10.580 -20.940 1.00 76.00 109 ARG A N 1
ATOM 818 C CA . ARG A 1 109 ? -3.308 10.788 -20.554 1.00 76.00 109 ARG A CA 1
ATOM 819 C C . ARG A 1 109 ? -2.503 11.608 -21.581 1.00 76.00 109 ARG A C 1
ATOM 821 O O . ARG A 1 109 ? -1.434 12.112 -21.243 1.00 76.00 109 ARG A O 1
ATOM 828 N N . TYR A 1 110 ? -3.004 11.766 -22.810 1.00 81.19 110 TYR A N 1
ATOM 829 C CA . TYR A 1 110 ? -2.298 12.397 -23.935 1.00 81.19 110 TYR A CA 1
ATOM 830 C C . TYR A 1 110 ? -3.120 13.542 -24.552 1.00 81.19 110 TYR A C 1
ATOM 832 O O . TYR A 1 110 ? -3.473 13.477 -25.730 1.00 81.19 110 TYR A O 1
ATOM 840 N N . PRO A 1 111 ? -3.404 14.621 -23.800 1.00 81.94 111 PRO A N 1
ATOM 841 C CA . PRO A 1 111 ? -4.317 15.682 -24.239 1.00 81.94 111 PRO A CA 1
ATOM 842 C C . PRO A 1 111 ? -3.839 16.444 -25.485 1.00 81.94 111 PRO A C 1
ATOM 844 O O . PRO A 1 111 ? -4.647 17.044 -26.185 1.00 81.94 111 PRO A O 1
ATOM 847 N N . ALA A 1 112 ? -2.537 16.411 -25.784 1.00 83.62 112 ALA A N 1
ATOM 848 C CA . ALA A 1 112 ? -1.957 17.041 -26.970 1.00 83.62 112 ALA A CA 1
ATOM 849 C C . ALA A 1 112 ? -2.097 16.199 -28.256 1.00 83.62 112 ALA A C 1
ATOM 851 O O . ALA A 1 112 ? -1.717 16.666 -29.332 1.00 83.62 112 ALA A O 1
ATOM 852 N N . TRP A 1 113 ? -2.620 14.971 -28.166 1.00 85.81 113 TRP A N 1
ATOM 853 C CA . TRP A 1 113 ? -2.584 13.983 -29.242 1.00 85.81 113 TRP A CA 1
ATOM 854 C C . TRP A 1 113 ? -3.969 13.537 -29.711 1.00 85.81 113 TRP A C 1
ATOM 856 O O . TRP A 1 113 ? -4.877 13.295 -28.919 1.00 85.81 113 TRP A O 1
ATOM 866 N N . ILE A 1 114 ? -4.105 13.341 -31.023 1.00 89.38 114 ILE A N 1
ATOM 867 C CA . ILE A 1 114 ? -5.309 12.805 -31.657 1.00 89.38 114 ILE A CA 1
ATOM 868 C C . ILE A 1 114 ? -5.197 11.280 -31.713 1.00 89.38 114 ILE A C 1
ATOM 870 O O . ILE A 1 114 ? -4.472 10.707 -32.532 1.00 89.38 114 ILE A O 1
ATOM 874 N N . ARG A 1 115 ? -5.941 10.613 -30.828 1.00 88.56 115 ARG A N 1
ATOM 875 C CA . ARG A 1 115 ? -5.967 9.151 -30.708 1.00 88.56 115 ARG A CA 1
ATOM 876 C C . ARG A 1 115 ? -7.140 8.578 -31.493 1.00 88.56 115 ARG A C 1
ATOM 878 O O . ARG A 1 115 ? -8.296 8.848 -31.175 1.00 88.56 115 ARG A O 1
ATOM 885 N N . CYS A 1 116 ? -6.839 7.822 -32.544 1.00 90.19 116 CYS A N 1
ATOM 886 C CA . CYS A 1 116 ? -7.803 7.121 -33.390 1.00 90.19 116 CYS A CA 1
ATOM 887 C C . CYS A 1 116 ? -7.066 6.058 -34.209 1.00 90.19 116 CYS A C 1
ATOM 889 O O . CYS A 1 116 ? -5.952 6.329 -34.654 1.00 90.19 116 CYS A O 1
ATOM 891 N N . TRP A 1 117 ? -7.687 4.907 -34.485 1.00 93.38 117 TRP A N 1
ATOM 892 C CA . TRP A 1 117 ? -7.113 3.879 -35.369 1.00 93.38 117 TRP A CA 1
ATOM 893 C C . TRP A 1 117 ? -7.374 4.148 -36.854 1.00 93.38 117 TRP A C 1
ATOM 895 O O . TRP A 1 117 ? -6.569 3.758 -37.690 1.00 93.38 117 TRP A O 1
ATOM 905 N N . SER A 1 118 ? -8.431 4.886 -37.203 1.00 93.00 118 SER A N 1
ATOM 906 C CA . SER A 1 118 ? -8.897 4.992 -38.599 1.00 93.00 118 SER A CA 1
ATOM 907 C C . SER A 1 118 ? -8.491 6.272 -39.345 1.00 93.00 118 SER A C 1
ATOM 909 O O . SER A 1 118 ? -8.817 6.401 -40.521 1.00 93.00 118 SER A O 1
ATOM 911 N N . LEU A 1 119 ? -7.789 7.214 -38.701 1.00 92.75 119 LEU A N 1
ATOM 912 C CA . LEU A 1 119 ? -7.355 8.484 -39.314 1.00 92.75 119 LEU A CA 1
ATOM 913 C C . LEU A 1 119 ? -6.030 8.333 -40.082 1.00 92.75 119 LEU A C 1
ATOM 915 O O . LEU A 1 119 ? -4.986 8.821 -39.651 1.00 92.75 119 LEU A O 1
ATOM 919 N N . ASP A 1 120 ? -6.066 7.634 -41.214 1.00 94.06 120 ASP A N 1
ATOM 920 C CA . ASP A 1 120 ? -4.850 7.247 -41.942 1.00 94.06 120 ASP A CA 1
ATOM 921 C C . ASP A 1 120 ? -4.118 8.418 -42.598 1.00 94.06 120 ASP A C 1
ATOM 923 O O . ASP A 1 120 ? -2.895 8.474 -42.524 1.00 94.06 120 ASP A O 1
ATOM 927 N N . ASP A 1 121 ? -4.827 9.369 -43.205 1.00 92.94 121 ASP A N 1
ATOM 928 C CA . ASP A 1 121 ? -4.176 10.460 -43.944 1.00 92.94 121 ASP A CA 1
ATOM 929 C C . ASP A 1 121 ? -3.463 11.450 -43.028 1.00 92.94 121 ASP A C 1
ATOM 931 O O . ASP A 1 121 ? -2.387 11.946 -43.364 1.00 92.94 121 ASP A O 1
ATOM 935 N N . MET A 1 122 ? -4.039 11.711 -41.854 1.00 92.44 122 MET A N 1
ATOM 936 C CA . MET A 1 122 ? -3.362 12.475 -40.807 1.00 92.44 122 MET A CA 1
ATOM 937 C C . MET A 1 122 ? -2.117 11.722 -40.340 1.00 92.44 122 MET A C 1
ATOM 939 O O . MET A 1 122 ? -1.022 12.284 -40.326 1.00 92.44 122 MET A O 1
ATOM 943 N N . ARG A 1 123 ? -2.259 10.414 -40.075 1.00 94.06 123 ARG A N 1
ATOM 944 C CA . ARG A 1 123 ? -1.154 9.581 -39.595 1.00 94.06 123 ARG A CA 1
ATOM 945 C C . ARG A 1 123 ? -0.017 9.475 -40.601 1.00 94.06 123 ARG A C 1
ATOM 947 O O . ARG A 1 123 ? 1.135 9.549 -40.199 1.00 94.06 123 ARG A O 1
ATOM 954 N N . ARG A 1 124 ? -0.311 9.343 -41.898 1.00 96.69 124 ARG A N 1
ATOM 955 C CA . ARG A 1 124 ? 0.702 9.328 -42.968 1.00 96.69 124 ARG A CA 1
ATOM 956 C C . ARG A 1 124 ? 1.496 10.630 -42.999 1.00 96.69 124 ARG A C 1
ATOM 958 O O . ARG A 1 124 ? 2.719 10.575 -43.029 1.00 96.69 124 ARG A O 1
ATOM 965 N N . ARG A 1 125 ? 0.829 11.788 -42.904 1.00 93.50 125 ARG A N 1
ATOM 966 C CA . ARG A 1 125 ? 1.513 13.094 -42.834 1.00 93.50 125 ARG A CA 1
ATOM 967 C C . ARG A 1 125 ? 2.424 13.190 -41.614 1.00 93.50 125 ARG A C 1
ATOM 969 O O . ARG A 1 125 ? 3.586 13.565 -41.747 1.00 93.50 125 ARG A O 1
ATOM 976 N N . THR A 1 126 ? 1.922 12.803 -40.441 1.00 91.94 126 THR A N 1
ATOM 977 C CA . THR A 1 126 ? 2.712 12.794 -39.203 1.00 91.94 126 THR A CA 1
ATOM 978 C C . THR A 1 126 ? 3.887 11.814 -39.280 1.00 91.94 126 THR A C 1
ATOM 980 O O . THR A 1 126 ? 4.995 12.163 -38.874 1.00 91.94 126 THR A O 1
ATOM 983 N N . ALA A 1 127 ? 3.689 10.622 -39.846 1.00 94.75 127 ALA A N 1
ATOM 984 C CA . ALA A 1 127 ? 4.743 9.633 -40.053 1.00 94.75 127 ALA A CA 1
ATOM 985 C C . ALA A 1 127 ? 5.824 10.127 -41.029 1.00 94.75 127 ALA A C 1
ATOM 987 O O . ALA A 1 127 ? 7.010 9.981 -40.742 1.00 94.75 127 ALA A O 1
ATOM 988 N N . ASP A 1 128 ? 5.441 10.773 -42.134 1.00 94.62 128 ASP A N 1
ATOM 989 C CA . ASP A 1 128 ? 6.374 11.354 -43.106 1.00 94.62 128 ASP A CA 1
ATOM 990 C C . ASP A 1 128 ? 7.169 12.538 -42.532 1.00 94.62 128 ASP A C 1
ATOM 992 O O . ASP A 1 128 ? 8.358 12.695 -42.820 1.00 94.62 128 ASP A O 1
ATOM 996 N N . GLU A 1 129 ? 6.536 13.398 -41.728 1.00 91.69 129 GLU A N 1
ATOM 997 C CA . GLU A 1 129 ? 7.212 14.468 -40.981 1.00 91.69 129 GLU A CA 1
ATOM 998 C C . GLU A 1 129 ? 8.223 13.912 -39.981 1.00 91.69 129 GLU A C 1
ATOM 1000 O O . GLU A 1 129 ? 9.366 14.373 -39.936 1.00 91.69 129 GLU A O 1
ATOM 1005 N N . PHE A 1 130 ? 7.828 12.891 -39.225 1.00 92.50 130 PHE A N 1
ATOM 1006 C CA . PHE A 1 130 ? 8.703 12.233 -38.269 1.00 92.50 130 PHE A CA 1
ATOM 1007 C C . PHE A 1 130 ? 9.892 11.552 -38.961 1.00 92.50 130 PHE A C 1
ATOM 1009 O O . PHE A 1 130 ? 11.037 11.799 -38.592 1.00 92.50 130 PHE A O 1
ATOM 1016 N N . ALA A 1 131 ? 9.649 10.773 -40.018 1.00 95.12 131 ALA A N 1
ATOM 1017 C CA . ALA A 1 131 ? 10.703 10.101 -40.774 1.00 95.12 131 ALA A CA 1
ATOM 1018 C C . ALA A 1 131 ? 11.681 11.095 -41.428 1.00 95.12 131 ALA A C 1
ATOM 1020 O O . ALA A 1 131 ? 12.882 10.828 -41.479 1.00 95.12 131 ALA A O 1
ATOM 1021 N N . ARG A 1 132 ? 11.194 12.260 -41.893 1.00 94.19 132 ARG A N 1
ATOM 1022 C CA . ARG A 1 132 ? 12.055 13.372 -42.340 1.00 94.19 132 ARG A CA 1
ATOM 1023 C C . ARG A 1 132 ? 12.960 13.856 -41.222 1.00 94.19 132 ARG A C 1
ATOM 1025 O O . ARG A 1 132 ? 14.171 13.868 -41.400 1.00 94.19 132 ARG A O 1
ATOM 1032 N N . PHE A 1 133 ? 12.378 14.196 -40.075 1.00 93.56 133 PHE A N 1
ATOM 1033 C CA . PHE A 1 133 ? 13.146 14.654 -38.925 1.00 93.56 133 PHE A CA 1
ATOM 1034 C C . PHE A 1 133 ? 14.230 13.640 -38.538 1.00 93.56 133 PHE A C 1
ATOM 1036 O O . PHE A 1 133 ? 15.388 14.015 -38.387 1.00 93.56 133 PHE A O 1
ATOM 1043 N N . CYS A 1 134 ? 13.885 12.352 -38.440 1.00 94.44 134 CYS A N 1
ATOM 1044 C CA . CYS A 1 134 ? 14.844 11.307 -38.096 1.00 94.44 134 CYS A CA 1
ATOM 1045 C C . CYS A 1 134 ? 16.024 11.236 -39.078 1.00 94.44 134 CYS A C 1
ATOM 1047 O O . CYS A 1 134 ? 17.154 11.027 -38.643 1.00 94.44 134 CYS A O 1
ATOM 1049 N N . ALA A 1 135 ? 15.787 11.447 -40.377 1.00 95.25 135 ALA A N 1
ATOM 1050 C CA . ALA A 1 135 ? 16.839 11.485 -41.393 1.00 95.25 135 ALA A CA 1
ATOM 1051 C C . ALA A 1 135 ? 17.692 12.767 -41.335 1.00 95.25 135 ALA A C 1
ATOM 1053 O O . ALA A 1 135 ? 18.910 12.711 -41.556 1.00 95.25 135 ALA A O 1
ATOM 1054 N N . ASP A 1 136 ? 17.074 13.904 -40.999 1.00 94.75 136 ASP A N 1
ATOM 1055 C CA . ASP A 1 136 ? 17.755 15.192 -40.819 1.00 94.75 136 ASP A CA 1
ATOM 1056 C C . ASP A 1 136 ? 18.747 15.156 -39.652 1.00 94.75 136 ASP A C 1
ATOM 1058 O O . ASP A 1 136 ? 19.782 15.811 -39.724 1.00 94.75 136 ASP A O 1
ATOM 1062 N N . VAL A 1 137 ? 18.449 14.388 -38.595 1.00 94.38 137 VAL A N 1
ATOM 1063 C CA . VAL A 1 137 ? 19.336 14.220 -37.429 1.00 94.38 137 VAL A CA 1
ATOM 1064 C C . VAL A 1 137 ? 20.163 12.928 -37.453 1.00 94.38 137 VAL A C 1
ATOM 1066 O O . VAL A 1 137 ? 21.057 12.776 -36.636 1.00 94.38 137 VAL A O 1
ATOM 1069 N N . GLY A 1 138 ? 19.900 11.993 -38.371 1.00 94.56 138 GLY A N 1
ATOM 1070 C CA . GLY A 1 138 ? 20.687 10.759 -38.529 1.00 94.56 138 GLY A CA 1
ATOM 1071 C C . GLY A 1 138 ? 20.382 9.629 -37.534 1.00 94.56 138 GLY A C 1
ATOM 1072 O O . GLY A 1 138 ? 21.249 8.797 -37.285 1.00 94.56 138 GLY A O 1
ATOM 1073 N N . LEU A 1 139 ? 19.176 9.571 -36.957 1.00 95.12 139 LEU A N 1
ATOM 1074 C CA . LEU A 1 139 ? 18.800 8.519 -35.996 1.00 95.12 139 LEU A CA 1
ATOM 1075 C C . LEU A 1 139 ? 18.898 7.107 -36.602 1.00 95.12 139 LEU A C 1
ATOM 1077 O O . LEU A 1 139 ? 18.507 6.888 -37.749 1.00 95.12 139 LEU A O 1
ATOM 1081 N N . THR A 1 140 ? 19.351 6.137 -35.802 1.00 95.25 140 THR A N 1
ATOM 1082 C CA . THR A 1 140 ? 19.505 4.728 -36.221 1.00 95.25 140 THR A CA 1
ATOM 1083 C C . THR A 1 140 ? 18.495 3.792 -35.569 1.00 95.25 140 THR A C 1
ATOM 1085 O O . THR A 1 140 ? 18.246 2.709 -36.090 1.00 95.25 140 THR A O 1
ATOM 1088 N N . ASP A 1 141 ? 17.912 4.185 -34.437 1.00 93.75 141 ASP A N 1
ATOM 1089 C CA . ASP A 1 141 ? 17.035 3.350 -33.622 1.00 93.75 141 ASP A CA 1
ATOM 1090 C C . ASP A 1 141 ? 15.792 4.146 -33.206 1.00 93.75 141 ASP A C 1
ATOM 1092 O O . ASP A 1 141 ? 15.888 5.249 -32.666 1.00 93.75 141 ASP A O 1
ATOM 1096 N N . LEU A 1 142 ? 14.601 3.606 -33.468 1.00 94.25 142 LEU A N 1
ATOM 1097 C CA . LEU A 1 142 ? 13.331 4.312 -33.294 1.00 94.25 142 LEU A CA 1
ATOM 1098 C C . LEU A 1 142 ? 12.384 3.486 -32.423 1.00 94.25 142 LEU A C 1
ATOM 1100 O O . LEU A 1 142 ? 11.851 2.458 -32.837 1.00 94.25 142 LEU A O 1
ATOM 1104 N N . GLY A 1 143 ? 12.192 3.949 -31.195 1.00 91.69 143 GLY A N 1
ATOM 1105 C CA . GLY A 1 143 ? 11.385 3.335 -30.156 1.00 91.69 143 GLY A CA 1
ATOM 1106 C C . GLY A 1 143 ? 10.011 3.982 -30.006 1.00 91.69 143 GLY A C 1
ATOM 1107 O O . GLY A 1 143 ? 9.893 5.177 -29.729 1.00 91.69 143 GLY A O 1
ATOM 1108 N N . PHE A 1 144 ? 8.971 3.169 -30.127 1.00 91.50 144 PHE A N 1
ATOM 1109 C CA . PHE A 1 144 ? 7.582 3.586 -30.079 1.00 91.50 144 PHE A CA 1
ATOM 1110 C C . PHE A 1 144 ? 6.903 3.109 -28.804 1.00 91.50 144 PHE A C 1
ATOM 1112 O O . PHE A 1 144 ? 7.060 1.954 -28.413 1.00 91.50 144 PHE A O 1
ATOM 1119 N N . HIS A 1 145 ? 6.075 3.969 -28.224 1.00 87.25 145 HIS A N 1
ATOM 1120 C CA . HIS A 1 145 ? 5.261 3.671 -27.061 1.00 87.25 145 HIS A CA 1
ATOM 1121 C C . HIS A 1 145 ? 3.794 3.994 -27.330 1.00 87.25 145 HIS A C 1
ATOM 1123 O O . HIS A 1 145 ? 3.453 5.125 -27.669 1.00 87.25 145 HIS A O 1
ATOM 1129 N N . ASP A 1 146 ? 2.922 3.006 -27.185 1.00 84.19 146 ASP A N 1
ATOM 1130 C CA . ASP A 1 146 ? 1.475 3.193 -27.320 1.00 84.19 146 ASP A CA 1
ATOM 1131 C C . ASP A 1 146 ? 0.850 3.751 -26.010 1.00 84.19 146 ASP A C 1
ATOM 1133 O O . ASP A 1 146 ? 1.585 4.133 -25.094 1.00 84.19 146 ASP A O 1
ATOM 1137 N N . THR A 1 147 ? -0.478 3.908 -25.930 1.00 76.75 147 THR A N 1
ATOM 1138 C CA . THR A 1 147 ? -1.174 4.799 -24.973 1.00 76.75 147 THR A CA 1
ATOM 1139 C C . THR A 1 147 ? -1.093 4.433 -23.490 1.00 76.75 147 THR A C 1
ATOM 1141 O O . THR A 1 147 ? -1.631 5.186 -22.692 1.00 76.75 147 THR A O 1
ATOM 1144 N N . ASP A 1 148 ? -0.467 3.334 -23.070 1.00 78.81 148 ASP A N 1
ATOM 1145 C CA . ASP A 1 148 ? -0.249 3.043 -21.640 1.00 78.81 148 ASP A CA 1
ATOM 1146 C C . ASP A 1 148 ? -1.501 3.210 -20.757 1.00 78.81 148 ASP A C 1
ATOM 1148 O O . ASP A 1 148 ? -1.472 3.814 -19.678 1.00 78.81 148 ASP A O 1
ATOM 1152 N N . THR A 1 149 ? -2.637 2.742 -21.292 1.00 81.25 149 THR A N 1
ATOM 1153 C CA . THR A 1 149 ? -3.985 2.895 -20.728 1.00 81.25 149 THR A CA 1
ATOM 1154 C C . THR A 1 149 ? -4.793 1.601 -20.846 1.00 81.25 149 THR A C 1
ATOM 1156 O O . THR A 1 149 ? -4.618 0.809 -21.774 1.00 81.25 149 THR A O 1
ATOM 1159 N N . GLY A 1 150 ? -5.691 1.391 -19.877 1.00 77.12 150 GLY A N 1
ATOM 1160 C CA . GLY A 1 150 ? -6.739 0.362 -19.893 1.00 77.12 150 GLY A CA 1
ATOM 1161 C C . GLY A 1 150 ? -6.320 -1.096 -19.620 1.00 77.12 150 GLY A C 1
ATOM 1162 O O . GLY A 1 150 ? -7.187 -1.961 -19.487 1.00 77.12 150 GLY A O 1
ATOM 1163 N N . GLY A 1 151 ? -5.024 -1.383 -19.446 1.00 84.69 151 GLY A N 1
ATOM 1164 C CA . GLY A 1 151 ? -4.531 -2.695 -18.994 1.00 84.69 151 GLY A CA 1
ATOM 1165 C C . GLY A 1 151 ? -4.859 -3.845 -19.958 1.00 84.69 151 GLY A C 1
ATOM 1166 O O . GLY A 1 151 ? -4.998 -3.629 -21.156 1.00 84.69 151 GLY A O 1
ATOM 1167 N N . PHE A 1 152 ? -4.986 -5.078 -19.454 1.00 85.88 152 PHE A N 1
ATOM 1168 C CA . PHE A 1 152 ? -5.343 -6.239 -20.291 1.00 85.88 152 PHE A CA 1
ATOM 1169 C C . PHE A 1 152 ? -6.844 -6.344 -20.581 1.00 85.88 152 PHE A C 1
ATOM 1171 O O . PHE A 1 152 ? -7.237 -7.072 -21.485 1.00 85.88 152 PHE A O 1
ATOM 1178 N N . LEU A 1 153 ? -7.687 -5.638 -19.823 1.00 81.31 153 LEU A N 1
ATOM 1179 C CA . LEU A 1 153 ? -9.145 -5.701 -19.969 1.00 81.31 153 LEU A CA 1
ATOM 1180 C C . LEU A 1 153 ? -9.666 -4.741 -21.047 1.00 81.31 153 LEU A C 1
ATOM 1182 O O . LEU A 1 153 ? -10.680 -5.011 -21.687 1.00 81.31 153 LEU A O 1
ATOM 1186 N N . ASN A 1 154 ? -8.977 -3.619 -21.254 1.00 86.50 154 ASN A N 1
ATOM 1187 C CA . ASN A 1 154 ? -9.312 -2.626 -22.269 1.00 86.50 154 ASN A CA 1
ATOM 1188 C C . ASN A 1 154 ? -8.035 -1.976 -22.840 1.00 86.50 154 ASN A C 1
ATOM 1190 O O . ASN A 1 154 ? -7.829 -0.773 -22.672 1.00 86.50 154 ASN A O 1
ATOM 1194 N N . PRO A 1 155 ? -7.130 -2.747 -23.464 1.00 88.94 155 PRO A N 1
ATOM 1195 C CA . PRO A 1 155 ? -5.822 -2.236 -23.855 1.00 88.94 155 PRO A CA 1
ATOM 1196 C C . PRO A 1 155 ? -5.943 -1.097 -24.848 1.00 88.94 155 PRO A C 1
ATOM 1198 O O . PRO A 1 155 ? -6.736 -1.144 -25.790 1.00 88.94 155 PRO A O 1
ATOM 1201 N N . ALA A 1 156 ? -5.154 -0.061 -24.592 1.00 87.50 156 ALA A N 1
ATOM 1202 C CA . ALA A 1 156 ? -5.180 1.193 -25.322 1.00 87.50 156 ALA A CA 1
ATOM 1203 C C . ALA A 1 156 ? -6.563 1.873 -25.382 1.00 87.50 156 ALA A C 1
ATOM 1205 O O . ALA A 1 156 ? -6.805 2.698 -26.259 1.00 87.50 156 ALA A O 1
ATOM 1206 N N . GLU A 1 157 ? -7.469 1.541 -24.451 1.00 88.31 157 GLU A N 1
ATOM 1207 C CA . GLU A 1 157 ? -8.876 1.976 -24.457 1.00 88.31 157 GLU A CA 1
ATOM 1208 C C . GLU A 1 157 ? -9.628 1.532 -25.729 1.00 88.31 157 GLU A C 1
ATOM 1210 O O . GLU A 1 157 ? -10.530 2.210 -26.224 1.00 88.31 157 GLU A O 1
ATOM 1215 N N . TRP A 1 158 ? -9.257 0.373 -26.291 1.00 90.44 158 TRP A N 1
ATOM 1216 C CA . TRP A 1 158 ? -9.848 -0.181 -27.513 1.00 90.44 158 TRP A CA 1
ATOM 1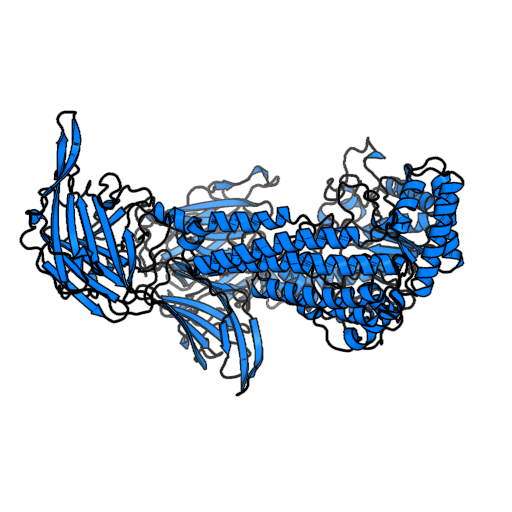217 C C . TRP A 1 158 ? -11.379 -0.238 -27.479 1.00 90.44 158 TRP A C 1
ATOM 1219 O O . TRP A 1 158 ? -12.038 0.056 -28.481 1.00 90.44 158 TRP A O 1
ATOM 1229 N N . ASN A 1 159 ? -11.973 -0.595 -26.341 1.00 88.88 159 ASN A N 1
ATOM 1230 C CA . ASN A 1 159 ? -13.422 -0.715 -26.179 1.00 88.88 159 ASN A CA 1
ATOM 1231 C C . ASN A 1 159 ? -14.148 0.632 -26.200 1.00 88.88 159 ASN A C 1
ATOM 1233 O O . ASN A 1 159 ? -15.357 0.639 -26.429 1.00 88.88 159 ASN A O 1
ATOM 1237 N N . ASP A 1 160 ? -13.428 1.746 -26.069 1.00 87.62 160 ASP A N 1
ATOM 1238 C CA . ASP A 1 160 ? -13.974 3.108 -26.046 1.00 87.62 160 ASP A CA 1
ATOM 1239 C C . ASP A 1 160 ? -13.871 3.803 -27.414 1.00 87.62 160 ASP A C 1
ATOM 1241 O O . ASP A 1 160 ? -14.250 4.961 -27.577 1.00 87.62 160 ASP A O 1
ATOM 1245 N N . ARG A 1 161 ? -13.393 3.084 -28.441 1.00 89.81 161 ARG A N 1
ATOM 1246 C CA . ARG A 1 161 ? -13.219 3.607 -29.802 1.00 89.81 161 ARG A CA 1
ATOM 1247 C C . ARG A 1 161 ? -14.526 4.113 -30.432 1.00 89.81 161 ARG A C 1
ATOM 1249 O O . ARG A 1 161 ? -15.619 3.577 -30.202 1.00 89.81 161 ARG A O 1
ATOM 1256 N N . CYS A 1 162 ? -14.387 5.095 -31.322 1.00 88.00 162 CYS A N 1
ATOM 1257 C CA . CYS A 1 162 ? -15.487 5.714 -32.058 1.00 88.00 162 CYS A CA 1
ATOM 1258 C C . CYS A 1 162 ? -16.158 4.762 -33.060 1.00 88.00 162 CYS A C 1
ATOM 1260 O O . CYS A 1 162 ? -15.600 3.735 -33.459 1.00 88.00 162 CYS A O 1
ATOM 1262 N N . GLN A 1 163 ? -17.346 5.151 -33.528 1.00 86.75 163 GLN A N 1
ATOM 1263 C CA . GLN A 1 163 ? -18.146 4.373 -34.475 1.00 86.75 163 GLN A CA 1
ATOM 1264 C C . GLN A 1 163 ? -17.397 4.056 -35.777 1.00 86.75 163 GLN A C 1
ATOM 1266 O O . GLN A 1 163 ? -17.460 2.921 -36.240 1.00 86.75 163 GLN A O 1
ATOM 1271 N N . THR A 1 164 ? -16.618 4.997 -36.320 1.00 89.81 164 THR A N 1
ATOM 1272 C CA . THR A 1 164 ? -15.801 4.769 -37.524 1.00 89.81 164 THR A CA 1
ATOM 1273 C C . THR A 1 164 ? -14.793 3.637 -37.322 1.00 89.81 164 THR A C 1
ATOM 1275 O O . THR A 1 164 ? -14.648 2.769 -38.179 1.00 89.81 164 THR A O 1
ATOM 1278 N N . CYS A 1 165 ? -14.121 3.596 -36.166 1.00 92.94 165 CYS A N 1
ATOM 1279 C CA . CYS A 1 165 ? -13.197 2.507 -35.854 1.00 92.94 165 CYS A CA 1
ATOM 1280 C C . CYS A 1 165 ? -13.929 1.175 -35.660 1.00 92.94 165 CYS A C 1
ATOM 1282 O O . CYS A 1 165 ? -13.422 0.149 -36.103 1.00 92.94 165 CYS A O 1
ATOM 1284 N N . ARG A 1 166 ? -15.119 1.180 -35.043 1.00 93.75 166 ARG A N 1
ATOM 1285 C CA . ARG A 1 166 ? -15.947 -0.031 -34.899 1.00 93.75 166 ARG A CA 1
ATOM 1286 C C . ARG A 1 166 ? -16.385 -0.584 -36.253 1.00 93.75 166 ARG A C 1
ATOM 1288 O O . ARG A 1 166 ? -16.277 -1.783 -36.463 1.00 93.75 166 ARG A O 1
ATOM 1295 N N . GLN A 1 167 ? -16.829 0.280 -37.164 1.00 94.31 167 GLN A N 1
ATOM 1296 C CA . GLN A 1 167 ? -17.253 -0.108 -38.511 1.00 94.31 167 GLN A CA 1
ATOM 1297 C C . GLN A 1 167 ? -16.097 -0.685 -39.331 1.00 94.31 167 GLN A C 1
ATOM 1299 O O . GLN A 1 167 ? -16.263 -1.710 -39.980 1.00 94.31 167 GLN A O 1
ATOM 1304 N N . ARG A 1 168 ? -14.921 -0.047 -39.286 1.00 95.94 168 ARG A N 1
ATOM 1305 C CA . ARG A 1 168 ? -13.767 -0.468 -40.088 1.00 95.94 168 ARG A CA 1
ATOM 1306 C C . ARG A 1 168 ? -13.109 -1.746 -39.577 1.00 95.94 168 ARG A C 1
ATOM 1308 O O . ARG A 1 168 ? -12.746 -2.601 -40.374 1.00 95.94 168 ARG A O 1
ATOM 1315 N N . TRP A 1 169 ? -12.891 -1.839 -38.269 1.00 95.50 169 TRP A N 1
ATOM 1316 C CA . TRP A 1 169 ? -12.037 -2.878 -37.686 1.00 95.50 169 TRP A CA 1
ATOM 1317 C C . TRP A 1 169 ? -12.817 -3.970 -36.956 1.00 95.50 169 TRP A C 1
ATOM 1319 O O . TRP A 1 169 ? -12.226 -4.961 -36.532 1.00 95.50 169 TRP A O 1
ATOM 1329 N N . GLY A 1 170 ? -14.129 -3.801 -36.759 1.00 93.62 170 GLY A N 1
ATOM 1330 C CA . GLY A 1 170 ? -14.901 -4.693 -35.901 1.00 93.62 170 GLY A CA 1
ATOM 1331 C C . GLY A 1 170 ? -14.235 -4.804 -34.528 1.00 93.62 170 GLY A C 1
ATOM 1332 O O . GLY A 1 170 ? -13.935 -3.785 -33.901 1.00 93.62 170 GLY A O 1
ATOM 1333 N N . ASN A 1 171 ? -13.963 -6.035 -34.089 1.00 90.75 171 ASN A N 1
ATOM 1334 C CA . ASN A 1 171 ? -13.228 -6.345 -32.857 1.00 90.75 171 ASN A CA 1
ATOM 1335 C C . ASN A 1 171 ? -11.761 -6.765 -33.094 1.00 90.75 171 ASN A C 1
ATOM 1337 O O . ASN A 1 171 ? -11.103 -7.197 -32.150 1.00 90.75 171 ASN A O 1
ATOM 1341 N N . ASP A 1 172 ? -11.227 -6.626 -34.312 1.00 94.69 172 ASP A N 1
ATOM 1342 C CA . ASP A 1 172 ? -9.857 -7.033 -34.651 1.00 94.69 172 ASP A CA 1
ATOM 1343 C C . ASP A 1 172 ? -8.823 -5.985 -34.223 1.00 94.69 172 ASP A C 1
ATOM 1345 O O . ASP A 1 172 ? -8.288 -5.203 -35.016 1.00 94.69 172 ASP A O 1
ATOM 1349 N N . TYR A 1 173 ? -8.549 -5.973 -32.921 1.00 94.19 173 TYR A N 1
ATOM 1350 C CA . TYR A 1 173 ? -7.567 -5.079 -32.321 1.00 94.19 173 TYR A CA 1
ATOM 1351 C C . TYR A 1 173 ? -6.157 -5.278 -32.898 1.00 94.19 173 TYR A C 1
ATOM 1353 O O . TYR A 1 173 ? -5.433 -4.305 -33.109 1.00 94.19 173 TYR A O 1
ATOM 1361 N N . ALA A 1 174 ? -5.768 -6.520 -33.203 1.00 95.44 174 ALA A N 1
ATOM 1362 C CA . ALA A 1 174 ? -4.447 -6.819 -33.746 1.00 95.44 174 ALA A CA 1
ATOM 1363 C C . ALA A 1 174 ? -4.244 -6.185 -35.127 1.00 95.44 174 ALA A C 1
ATOM 1365 O O . ALA A 1 174 ? -3.215 -5.552 -35.357 1.00 95.44 174 ALA A O 1
ATOM 1366 N N . ALA A 1 175 ? -5.225 -6.300 -36.030 1.00 96.75 175 ALA A N 1
ATOM 1367 C CA . ALA A 1 175 ? -5.136 -5.684 -37.353 1.00 96.75 175 ALA A CA 1
ATOM 1368 C C . ALA A 1 175 ? -5.116 -4.155 -37.278 1.00 96.75 175 ALA A C 1
ATOM 1370 O O . ALA A 1 175 ? -4.275 -3.526 -37.922 1.00 96.75 175 ALA A O 1
ATOM 1371 N N . ALA A 1 176 ? -5.983 -3.559 -36.453 1.00 95.62 176 ALA A N 1
ATOM 1372 C CA . ALA A 1 176 ? -6.020 -2.111 -36.267 1.00 95.62 176 ALA A CA 1
ATOM 1373 C C . ALA A 1 176 ? -4.679 -1.577 -35.737 1.00 95.62 176 ALA A C 1
ATOM 1375 O O . ALA A 1 176 ? -4.162 -0.575 -36.235 1.00 95.62 176 ALA A O 1
ATOM 1376 N N . THR A 1 177 ? -4.090 -2.264 -34.759 1.00 94.62 177 THR A N 1
ATOM 1377 C CA . THR A 1 177 ? -2.809 -1.881 -34.159 1.00 94.62 177 THR A CA 1
ATOM 1378 C C . THR A 1 177 ? -1.634 -2.131 -35.106 1.00 94.62 177 THR A C 1
ATOM 1380 O O . THR A 1 177 ? -0.800 -1.250 -35.299 1.00 94.62 177 THR A O 1
ATOM 1383 N N . ALA A 1 178 ? -1.576 -3.274 -35.791 1.00 96.38 178 ALA A N 1
ATOM 1384 C CA . ALA A 1 178 ? -0.530 -3.527 -36.781 1.00 96.38 178 ALA A CA 1
ATOM 1385 C C . ALA A 1 178 ? -0.562 -2.502 -37.929 1.00 96.38 178 ALA A C 1
ATOM 1387 O O . ALA A 1 178 ? 0.490 -2.047 -38.379 1.00 96.38 178 ALA A O 1
ATOM 1388 N N . HIS A 1 179 ? -1.757 -2.087 -38.362 1.00 96.56 179 HIS A N 1
ATOM 1389 C CA . HIS A 1 179 ? -1.944 -1.085 -39.412 1.00 96.56 179 HIS A CA 1
ATOM 1390 C C . HIS A 1 179 ? -1.347 0.278 -39.046 1.00 96.56 179 HIS A C 1
ATOM 1392 O O . HIS A 1 179 ? -0.640 0.873 -39.861 1.00 96.56 179 HIS A O 1
ATOM 1398 N N . ILE A 1 180 ? -1.563 0.768 -37.818 1.00 94.94 180 ILE A N 1
ATOM 1399 C CA . ILE A 1 180 ? -0.991 2.064 -37.412 1.00 94.94 180 ILE A CA 1
ATOM 1400 C C . ILE A 1 180 ? 0.542 2.025 -37.388 1.00 94.94 180 ILE A C 1
ATOM 1402 O O . ILE A 1 180 ? 1.179 2.969 -37.855 1.00 94.94 180 ILE A O 1
ATOM 1406 N N . TYR A 1 181 ? 1.141 0.921 -36.930 1.00 95.88 181 TYR A N 1
ATOM 1407 C CA . TYR A 1 181 ? 2.595 0.750 -36.931 1.00 95.88 181 TYR A CA 1
ATOM 1408 C C . TYR A 1 181 ? 3.159 0.583 -38.339 1.00 95.88 181 TYR A C 1
ATOM 1410 O O . TYR A 1 181 ? 4.241 1.097 -38.621 1.00 95.88 181 TYR A O 1
ATOM 1418 N N . ARG A 1 182 ? 2.425 -0.081 -39.239 1.00 96.81 182 ARG A N 1
ATOM 1419 C CA . ARG A 1 182 ? 2.822 -0.254 -40.638 1.00 96.81 182 ARG A CA 1
ATOM 1420 C C . ARG A 1 182 ? 2.978 1.085 -41.359 1.00 96.81 182 ARG A C 1
ATOM 1422 O O . ARG A 1 182 ? 3.982 1.278 -42.031 1.00 96.81 182 ARG A O 1
ATOM 1429 N N . ILE A 1 183 ? 2.058 2.031 -41.147 1.00 97.44 183 ILE A N 1
ATOM 1430 C CA . ILE A 1 183 ? 2.151 3.383 -41.731 1.00 97.44 183 ILE A CA 1
ATOM 1431 C C . ILE A 1 183 ? 3.471 4.064 -41.344 1.00 97.44 183 ILE A C 1
ATOM 1433 O O . ILE A 1 183 ? 4.155 4.628 -42.196 1.00 97.44 183 ILE A O 1
ATOM 1437 N N . TYR A 1 184 ? 3.845 3.994 -40.065 1.00 96.44 184 TYR A N 1
ATOM 1438 C CA . TYR A 1 184 ? 5.117 4.546 -39.605 1.00 96.44 184 TYR A CA 1
ATOM 1439 C C . TYR A 1 184 ? 6.319 3.765 -40.137 1.00 96.44 184 TYR A C 1
ATOM 1441 O O . TYR A 1 184 ? 7.307 4.381 -40.531 1.00 96.44 184 TYR A O 1
ATOM 1449 N N . TYR A 1 185 ? 6.237 2.433 -40.177 1.00 96.81 185 TYR A N 1
ATOM 1450 C CA . TYR A 1 185 ? 7.293 1.581 -40.720 1.00 96.81 185 TYR A CA 1
ATOM 1451 C C . TYR A 1 185 ? 7.606 1.923 -42.175 1.00 96.81 185 TYR A C 1
ATOM 1453 O O . TYR A 1 185 ? 8.766 2.153 -42.509 1.00 96.81 185 TYR A O 1
ATOM 1461 N N . ASP A 1 186 ? 6.583 2.034 -43.020 1.00 97.06 186 ASP A N 1
ATOM 1462 C CA . ASP A 1 186 ? 6.754 2.318 -44.443 1.00 97.06 186 ASP A CA 1
ATOM 1463 C C . ASP A 1 186 ? 7.360 3.720 -44.664 1.00 97.06 186 ASP A C 1
ATOM 1465 O O . ASP A 1 186 ? 8.289 3.882 -45.461 1.00 97.06 186 ASP A O 1
ATOM 1469 N N . ALA A 1 187 ? 6.902 4.728 -43.908 1.00 97.19 187 ALA A N 1
ATOM 1470 C CA . ALA A 1 187 ? 7.445 6.088 -43.966 1.00 97.19 187 ALA A CA 1
ATOM 1471 C C . ALA A 1 187 ? 8.920 6.153 -43.527 1.00 97.19 187 ALA A C 1
ATOM 1473 O O . ALA A 1 187 ? 9.736 6.823 -44.168 1.00 97.19 187 ALA A O 1
ATOM 1474 N N . ILE A 1 188 ? 9.277 5.433 -42.457 1.00 97.06 188 ILE A N 1
ATOM 1475 C CA . ILE A 1 188 ? 10.652 5.343 -41.951 1.00 97.06 188 ILE A CA 1
ATOM 1476 C C . ILE A 1 188 ? 11.538 4.622 -42.961 1.00 97.06 188 ILE A C 1
ATOM 1478 O O . ILE A 1 188 ? 12.554 5.180 -43.367 1.00 97.06 188 ILE A O 1
ATOM 1482 N N . ARG A 1 189 ? 11.147 3.430 -43.426 1.00 96.94 189 ARG A N 1
ATOM 1483 C CA . ARG A 1 189 ? 11.940 2.623 -44.368 1.00 96.94 189 ARG A CA 1
ATOM 1484 C C . ARG A 1 189 ? 12.244 3.360 -45.666 1.00 96.94 189 ARG A C 1
ATOM 1486 O O . ARG A 1 189 ? 13.340 3.215 -46.196 1.00 96.94 189 ARG A O 1
ATOM 1493 N N . LYS A 1 190 ? 11.320 4.203 -46.142 1.00 96.88 190 LYS A N 1
ATOM 1494 C CA . LYS A 1 190 ? 11.523 5.044 -47.331 1.00 96.88 190 LYS A CA 1
ATOM 1495 C C . LYS A 1 190 ? 12.700 6.021 -47.195 1.00 96.88 190 LYS A C 1
ATOM 1497 O O . LYS A 1 190 ? 13.292 6.391 -48.205 1.00 96.88 190 LYS A O 1
ATOM 1502 N N . ARG A 1 191 ? 13.016 6.483 -45.980 1.00 95.81 191 ARG A N 1
ATOM 1503 C CA . ARG A 1 191 ? 14.044 7.515 -45.722 1.00 95.81 191 ARG A CA 1
ATOM 1504 C C . ARG A 1 191 ? 15.267 6.991 -44.973 1.00 95.81 191 ARG A C 1
ATOM 1506 O O . ARG A 1 191 ? 16.347 7.554 -45.108 1.00 95.81 191 ARG A O 1
ATOM 1513 N N . LEU A 1 192 ? 15.081 5.947 -44.176 1.00 95.94 192 LEU A N 1
ATOM 1514 C CA . LEU A 1 192 ? 16.050 5.339 -43.274 1.00 95.94 192 LEU A CA 1
ATOM 1515 C C . LEU A 1 192 ? 15.957 3.808 -43.418 1.00 95.94 192 LEU A C 1
ATOM 1517 O O . LEU A 1 192 ? 15.422 3.136 -42.530 1.00 95.94 192 LEU A O 1
ATOM 1521 N N . PRO A 1 193 ? 16.437 3.236 -44.540 1.00 95.00 193 PRO A N 1
ATOM 1522 C CA . PRO A 1 193 ? 16.277 1.811 -44.836 1.00 95.00 193 PRO A CA 1
ATOM 1523 C C . PRO A 1 193 ? 16.948 0.901 -43.801 1.00 95.00 193 PRO A C 1
ATOM 1525 O O . PRO A 1 193 ? 16.458 -0.204 -43.586 1.00 95.00 193 PRO A O 1
ATOM 1528 N N . ASP A 1 194 ? 17.971 1.388 -43.093 1.00 93.19 194 ASP A N 1
ATOM 1529 C CA . ASP A 1 194 ? 18.736 0.619 -42.102 1.00 93.19 194 ASP A CA 1
ATOM 1530 C C . ASP A 1 194 ? 18.300 0.856 -40.645 1.00 93.19 194 ASP A C 1
ATOM 1532 O O . ASP A 1 194 ? 18.805 0.197 -39.736 1.00 93.19 194 ASP A O 1
ATOM 1536 N N . ALA A 1 195 ? 17.369 1.785 -40.381 1.00 94.38 195 ALA A N 1
ATOM 1537 C CA . ALA A 1 195 ? 16.983 2.102 -39.005 1.00 94.38 195 ALA A CA 1
ATOM 1538 C C . ALA A 1 195 ? 16.261 0.925 -38.330 1.00 94.38 195 ALA A C 1
ATOM 1540 O O . ALA A 1 195 ? 15.406 0.273 -38.931 1.00 94.38 195 ALA A O 1
ATOM 1541 N N . ARG A 1 196 ? 16.551 0.640 -37.062 1.00 93.69 196 ARG A N 1
ATOM 1542 C CA . ARG A 1 196 ? 15.814 -0.380 -36.302 1.00 93.69 196 ARG A CA 1
ATOM 1543 C C . ARG A 1 196 ? 14.574 0.236 -35.673 1.00 93.69 196 ARG A C 1
ATOM 1545 O O . ARG A 1 196 ? 14.602 1.366 -35.194 1.00 93.69 196 ARG A O 1
ATOM 1552 N N . MET A 1 197 ? 13.480 -0.518 -35.673 1.00 95.19 197 MET A N 1
ATOM 1553 C CA . MET A 1 197 ? 12.226 -0.100 -35.053 1.00 95.19 197 MET A CA 1
ATOM 1554 C C . MET A 1 197 ? 11.896 -1.004 -33.873 1.00 95.19 197 MET A C 1
ATOM 1556 O O . MET A 1 197 ? 11.832 -2.227 -34.010 1.00 95.19 197 MET A O 1
ATOM 1560 N N . HIS A 1 198 ? 11.649 -0.381 -32.726 1.00 94.00 198 HIS A N 1
ATOM 1561 C CA . HIS A 1 198 ? 11.307 -1.042 -31.475 1.00 94.00 198 HIS A CA 1
ATOM 1562 C C . HIS A 1 198 ? 9.919 -0.588 -31.051 1.00 94.00 198 HIS A C 1
ATOM 1564 O O . HIS A 1 198 ? 9.693 0.610 -30.906 1.00 94.00 198 HIS A O 1
ATOM 1570 N N . ILE A 1 199 ? 8.972 -1.505 -30.868 1.00 93.75 199 ILE A N 1
ATOM 1571 C CA . ILE A 1 199 ? 7.584 -1.123 -30.592 1.00 93.75 199 ILE A CA 1
ATOM 1572 C C . ILE A 1 199 ? 7.076 -1.721 -29.284 1.00 93.75 199 ILE A C 1
ATOM 1574 O O . ILE A 1 199 ? 7.268 -2.903 -28.997 1.00 93.75 199 ILE A O 1
ATOM 1578 N N . VAL A 1 200 ? 6.414 -0.883 -28.493 1.00 92.31 200 VAL A N 1
ATOM 1579 C CA . VAL A 1 200 ? 5.672 -1.261 -27.289 1.00 92.31 200 VAL A CA 1
ATOM 1580 C C . VAL A 1 200 ? 4.191 -1.291 -27.654 1.00 92.31 200 VAL A C 1
ATOM 1582 O O . VAL A 1 200 ? 3.580 -0.235 -27.809 1.00 92.31 200 VAL A O 1
ATOM 1585 N N . ILE A 1 201 ? 3.631 -2.491 -27.803 1.00 91.06 201 ILE A N 1
ATOM 1586 C CA . ILE A 1 201 ? 2.216 -2.708 -28.138 1.00 91.06 201 ILE A CA 1
ATOM 1587 C C . ILE A 1 201 ? 1.443 -3.019 -26.860 1.00 91.06 201 ILE A C 1
ATOM 1589 O O . ILE A 1 201 ? 1.838 -3.934 -26.141 1.00 91.06 201 ILE A O 1
ATOM 1593 N N . TYR A 1 202 ? 0.330 -2.330 -26.584 1.00 88.12 202 TYR A N 1
ATOM 1594 C CA . TYR A 1 202 ? -0.492 -2.700 -25.430 1.00 88.12 202 TYR A CA 1
ATOM 1595 C C . TYR A 1 202 ? -1.371 -3.928 -25.713 1.00 88.12 202 TYR A C 1
ATOM 1597 O O . TYR A 1 202 ? -1.920 -4.053 -26.801 1.00 88.12 202 TYR A O 1
ATOM 1605 N N . PRO A 1 203 ? -1.527 -4.831 -24.735 1.00 87.75 203 PRO A N 1
ATOM 1606 C CA . PRO A 1 203 ? -0.771 -4.881 -23.490 1.00 87.75 203 PRO A CA 1
ATOM 1607 C C . PRO A 1 203 ? 0.606 -5.558 -23.698 1.00 87.75 203 PRO A C 1
ATOM 1609 O O . PRO A 1 203 ? 0.700 -6.653 -24.242 1.00 87.75 203 PRO A O 1
ATOM 1612 N N . TYR A 1 204 ? 1.681 -4.922 -23.220 1.00 88.31 204 TYR A N 1
ATOM 1613 C CA . TYR A 1 204 ? 3.085 -5.343 -23.414 1.00 88.31 204 TYR A CA 1
ATOM 1614 C C . TYR A 1 204 ? 3.670 -6.148 -22.235 1.00 88.31 204 TYR A C 1
ATOM 1616 O O . TYR A 1 204 ? 4.823 -6.583 -22.262 1.00 88.31 204 TYR A O 1
ATOM 1624 N N . GLY A 1 205 ? 2.890 -6.339 -21.167 1.00 89.38 205 GLY A N 1
ATOM 1625 C CA . GLY A 1 205 ? 3.265 -7.211 -20.058 1.00 89.38 205 GLY A CA 1
ATOM 1626 C C . GLY A 1 205 ? 3.124 -8.677 -20.468 1.00 89.38 205 GLY A C 1
ATOM 1627 O O . GLY A 1 205 ? 2.022 -9.175 -20.658 1.00 89.38 205 GLY A O 1
ATOM 1628 N N . ILE A 1 206 ? 4.229 -9.402 -20.584 1.00 92.88 206 ILE A N 1
ATOM 1629 C CA . ILE A 1 206 ? 4.170 -10.800 -21.042 1.00 92.88 206 ILE A CA 1
ATOM 1630 C C . ILE A 1 206 ? 3.971 -11.805 -19.899 1.00 92.88 206 ILE A C 1
ATOM 1632 O O . ILE A 1 206 ? 3.783 -12.988 -20.157 1.00 92.88 206 ILE A O 1
ATOM 1636 N N . GLY A 1 207 ? 3.965 -11.353 -18.638 1.00 91.38 207 GLY A N 1
ATOM 1637 C CA . GLY A 1 207 ? 3.775 -12.225 -17.471 1.00 91.38 207 GLY A CA 1
ATOM 1638 C C . GLY A 1 207 ? 2.468 -13.021 -17.512 1.00 91.38 207 GLY A C 1
ATOM 1639 O O . GLY A 1 207 ? 2.438 -14.169 -17.093 1.00 91.38 207 GLY A O 1
ATOM 1640 N N . ILE A 1 208 ? 1.416 -12.457 -18.108 1.00 91.62 208 ILE A N 1
ATOM 1641 C CA . ILE A 1 208 ? 0.121 -13.128 -18.278 1.00 91.62 208 ILE A CA 1
ATOM 1642 C C . ILE A 1 208 ? 0.170 -14.351 -19.198 1.00 91.62 208 ILE A C 1
ATOM 1644 O O . ILE A 1 208 ? -0.796 -15.093 -19.239 1.00 91.62 208 ILE A O 1
ATOM 1648 N N . LEU A 1 209 ? 1.242 -14.570 -19.966 1.00 93.12 209 LEU A N 1
ATOM 1649 C CA . LEU A 1 209 ? 1.342 -15.724 -20.868 1.00 93.12 209 LEU A CA 1
ATOM 1650 C C . LEU A 1 209 ? 1.539 -17.046 -20.109 1.00 93.12 209 LEU A C 1
ATOM 1652 O O . LEU A 1 209 ? 1.468 -18.118 -20.705 1.00 93.12 209 LEU A O 1
ATOM 1656 N N . THR A 1 210 ? 1.769 -16.987 -18.797 1.00 92.00 210 THR A N 1
ATOM 1657 C CA . THR A 1 210 ? 1.776 -18.151 -17.908 1.00 92.00 210 THR A CA 1
ATOM 1658 C C . THR A 1 210 ? 0.558 -18.123 -16.998 1.00 92.00 210 THR A C 1
ATOM 1660 O O . THR A 1 210 ? -0.001 -17.063 -16.719 1.00 92.00 210 THR A O 1
ATOM 1663 N N . GLN A 1 211 ? 0.141 -19.300 -16.526 1.00 87.38 211 GLN A N 1
ATOM 1664 C CA . GLN A 1 211 ? -1.010 -19.408 -15.631 1.00 87.38 211 GLN A CA 1
ATOM 1665 C C . GLN A 1 211 ? -0.805 -18.578 -14.355 1.00 87.38 211 GLN A C 1
ATOM 1667 O O . GLN A 1 211 ? -1.599 -17.688 -14.082 1.00 87.38 211 GLN A O 1
ATOM 1672 N N . ASP A 1 212 ? 0.306 -18.795 -13.649 1.00 85.50 212 ASP A N 1
ATOM 1673 C CA . ASP A 1 212 ? 0.656 -18.065 -12.422 1.00 85.50 212 ASP A CA 1
ATOM 1674 C C . ASP A 1 212 ? 0.710 -16.541 -12.635 1.00 85.50 212 ASP A C 1
ATOM 1676 O O . ASP A 1 212 ? 0.145 -15.774 -11.855 1.00 85.50 212 ASP A O 1
ATOM 1680 N N . GLY A 1 213 ? 1.328 -16.070 -13.723 1.00 86.75 213 GLY A N 1
ATOM 1681 C CA . GLY A 1 213 ? 1.416 -14.635 -13.985 1.00 86.75 213 GLY A CA 1
ATOM 1682 C C . GLY A 1 213 ? 0.065 -14.000 -14.330 1.00 86.75 213 GLY A C 1
ATOM 1683 O O . GLY A 1 213 ? -0.199 -12.866 -13.921 1.00 86.75 213 GLY A O 1
ATOM 1684 N N . ALA A 1 214 ? -0.815 -14.724 -15.027 1.00 88.94 214 ALA A N 1
ATOM 1685 C CA . ALA A 1 214 ? -2.179 -14.276 -15.290 1.00 88.94 214 ALA A CA 1
ATOM 1686 C C . ALA A 1 214 ? -3.038 -14.269 -14.017 1.00 88.94 214 ALA A C 1
ATOM 1688 O O . ALA A 1 214 ? -3.764 -13.303 -13.791 1.00 88.94 214 ALA A O 1
ATOM 1689 N N . GLU A 1 215 ? -2.916 -15.276 -13.152 1.00 84.31 215 GLU A N 1
ATOM 1690 C CA . GLU A 1 215 ? -3.615 -15.322 -11.863 1.00 84.31 215 GLU A CA 1
ATOM 1691 C C . GLU A 1 215 ? -3.198 -14.159 -10.962 1.00 84.31 215 GLU A C 1
ATOM 1693 O O . GLU A 1 215 ? -4.058 -13.448 -10.447 1.00 84.31 215 GLU A O 1
ATOM 1698 N N . ARG A 1 216 ? -1.893 -13.866 -10.858 1.00 81.00 216 ARG A N 1
ATOM 1699 C CA . ARG A 1 216 ? -1.395 -12.682 -10.133 1.00 81.00 216 ARG A CA 1
ATOM 1700 C C . ARG A 1 216 ? -1.981 -11.385 -10.677 1.00 81.00 216 ARG A C 1
ATOM 1702 O O . ARG A 1 216 ? -2.369 -10.511 -9.900 1.00 81.00 216 ARG A O 1
ATOM 1709 N N . TYR A 1 217 ? -2.066 -11.252 -12.002 1.00 82.88 217 TYR A N 1
ATOM 1710 C CA . TYR A 1 217 ? -2.686 -10.083 -12.614 1.00 82.88 217 TYR A CA 1
ATOM 1711 C C . TYR A 1 217 ? -4.167 -9.978 -12.232 1.00 82.88 217 TYR A C 1
ATOM 1713 O O . TYR A 1 217 ? -4.570 -8.942 -11.707 1.00 82.88 217 TYR A O 1
ATOM 1721 N N . VAL A 1 218 ? -4.961 -11.033 -12.422 1.00 78.62 218 VAL A N 1
ATOM 1722 C CA . VAL A 1 218 ? -6.399 -11.041 -12.100 1.00 78.62 218 VAL A CA 1
ATOM 1723 C C . VAL A 1 218 ? -6.629 -10.755 -10.614 1.00 78.62 218 VAL A C 1
ATOM 1725 O O . VAL A 1 218 ? -7.395 -9.849 -10.289 1.00 78.62 218 VAL A O 1
ATOM 1728 N N . THR A 1 219 ? -5.891 -11.412 -9.718 1.00 71.50 219 THR A N 1
ATOM 1729 C CA . THR A 1 219 ? -5.929 -11.157 -8.270 1.00 71.50 219 THR A CA 1
ATOM 1730 C C . THR A 1 219 ? -5.628 -9.696 -7.939 1.00 71.50 219 THR A C 1
ATOM 1732 O O . THR A 1 219 ? -6.316 -9.083 -7.129 1.00 71.50 219 THR A O 1
ATOM 1735 N N . SER A 1 220 ? -4.651 -9.076 -8.609 1.00 69.25 220 SER A N 1
ATOM 1736 C CA . SER A 1 220 ? -4.314 -7.663 -8.374 1.00 69.25 220 SER A CA 1
ATOM 1737 C C . SER A 1 220 ? -5.422 -6.676 -8.772 1.00 69.25 220 SER A C 1
ATOM 1739 O O . SER A 1 220 ? -5.442 -5.550 -8.253 1.00 69.25 220 SER A O 1
ATOM 1741 N N . GLN A 1 221 ? -6.289 -7.074 -9.714 1.00 68.12 221 GLN A N 1
ATOM 1742 C CA . GLN A 1 221 ? -7.394 -6.265 -10.236 1.00 68.12 221 GLN A CA 1
ATOM 1743 C C . GLN A 1 221 ? -8.698 -6.504 -9.472 1.00 68.12 221 GLN A C 1
ATOM 1745 O O . GLN A 1 221 ? -9.444 -5.555 -9.236 1.00 68.12 221 GLN A O 1
ATOM 1750 N N . PHE A 1 222 ? -8.975 -7.753 -9.098 1.00 65.12 222 PHE A N 1
ATOM 1751 C CA . PHE A 1 222 ? -10.285 -8.169 -8.593 1.00 65.12 222 PHE A CA 1
ATOM 1752 C C . PHE A 1 222 ? -10.263 -8.738 -7.169 1.00 65.12 222 PHE A C 1
ATOM 1754 O O . PHE A 1 222 ? -11.326 -9.021 -6.623 1.00 65.12 222 PHE A O 1
ATOM 1761 N N . GLY A 1 223 ? -9.082 -8.854 -6.558 1.00 57.31 223 GLY A N 1
ATOM 1762 C CA . GLY A 1 223 ? -8.874 -9.605 -5.324 1.00 57.31 223 GLY A CA 1
ATOM 1763 C C . GLY A 1 223 ? -8.711 -11.108 -5.592 1.00 57.31 223 GLY A C 1
ATOM 1764 O O . GLY A 1 223 ? -8.990 -11.580 -6.699 1.00 57.31 223 GLY A O 1
ATOM 1765 N N . PRO A 1 224 ? -8.225 -11.873 -4.605 1.00 55.25 224 PRO A N 1
ATOM 1766 C CA . PRO A 1 224 ? -8.175 -13.323 -4.685 1.00 55.25 224 PRO A CA 1
ATOM 1767 C C . PRO A 1 224 ? -9.601 -13.883 -4.763 1.00 55.25 224 PRO A C 1
ATOM 1769 O O . PRO A 1 224 ? -10.541 -13.325 -4.195 1.00 55.25 224 PRO A O 1
ATOM 1772 N N . GLY A 1 225 ? -9.779 -14.990 -5.480 1.00 52.06 225 GLY A N 1
ATOM 1773 C CA . GLY A 1 225 ? -11.096 -15.583 -5.675 1.00 52.06 225 GLY A CA 1
ATOM 1774 C C . GLY A 1 225 ? -11.085 -16.810 -6.591 1.00 52.06 225 GLY A C 1
ATOM 1775 O O . GLY A 1 225 ? -10.102 -17.082 -7.272 1.00 52.06 225 GLY A O 1
ATOM 1776 N N . PRO A 1 226 ? -12.195 -17.552 -6.662 1.00 48.47 226 PRO A N 1
ATOM 1777 C CA . PRO A 1 226 ? -12.280 -18.841 -7.356 1.00 48.47 226 PRO A CA 1
ATOM 1778 C C . PRO A 1 226 ? -12.326 -18.682 -8.879 1.00 48.47 226 PRO A C 1
ATOM 1780 O O . PRO A 1 226 ? -11.874 -19.553 -9.610 1.00 48.47 226 PRO A O 1
ATOM 1783 N N . GLY A 1 227 ? -12.818 -17.539 -9.368 1.00 61.00 227 GLY A N 1
ATOM 1784 C CA . GLY A 1 227 ? -12.804 -17.195 -10.788 1.00 61.00 227 GLY A CA 1
ATOM 1785 C C . GLY A 1 227 ? -11.438 -16.719 -11.282 1.00 61.00 227 GLY A C 1
ATOM 1786 O O . GLY A 1 227 ? -11.311 -16.404 -12.464 1.00 61.00 227 GLY A O 1
ATOM 1787 N N . VAL A 1 228 ? -10.423 -16.636 -10.409 1.00 69.69 228 VAL A N 1
ATOM 1788 C CA . VAL A 1 228 ? -9.094 -16.130 -10.773 1.00 69.69 228 VAL A CA 1
ATOM 1789 C C . VAL A 1 228 ? -8.425 -17.038 -11.798 1.00 69.69 228 VAL A C 1
ATOM 1791 O O . VAL A 1 228 ? -7.998 -16.542 -12.838 1.00 69.69 228 VAL A O 1
ATOM 1794 N N . ALA A 1 229 ? -8.387 -18.351 -11.554 1.00 73.12 229 ALA A N 1
ATOM 1795 C CA . ALA A 1 229 ? -7.752 -19.311 -12.457 1.00 73.12 229 ALA A CA 1
ATOM 1796 C C . ALA A 1 229 ? -8.424 -19.338 -13.838 1.00 73.12 229 ALA A C 1
ATOM 1798 O O . ALA A 1 229 ? -7.750 -19.385 -14.870 1.00 73.12 229 ALA A O 1
ATOM 1799 N N . ASP A 1 230 ? -9.752 -19.267 -13.866 1.00 72.75 230 ASP A N 1
ATOM 1800 C CA . ASP A 1 230 ? -10.559 -19.344 -15.085 1.00 72.75 230 ASP A CA 1
ATOM 1801 C C . ASP A 1 230 ? -10.460 -18.040 -15.884 1.00 72.75 230 ASP A C 1
ATOM 1803 O O . ASP A 1 230 ? -10.184 -18.064 -17.084 1.00 72.75 230 ASP A O 1
ATOM 1807 N N . SER A 1 231 ? -10.530 -16.892 -15.201 1.00 74.69 231 SER A N 1
ATOM 1808 C CA . SER A 1 231 ? -10.265 -15.576 -15.799 1.00 74.69 231 SER A CA 1
ATOM 1809 C C . SER A 1 231 ? -8.833 -15.470 -16.324 1.00 74.69 231 SER A C 1
ATOM 1811 O O . SER A 1 231 ? -8.605 -14.905 -17.393 1.00 74.69 231 SER A O 1
ATOM 1813 N N . ALA A 1 232 ? -7.861 -16.041 -15.609 1.00 84.62 232 ALA A N 1
ATOM 1814 C CA . ALA A 1 232 ? -6.471 -16.108 -16.038 1.00 84.62 232 ALA A CA 1
ATOM 1815 C C . ALA A 1 232 ? -6.315 -16.952 -17.313 1.00 84.62 232 ALA A C 1
ATOM 1817 O O . ALA A 1 232 ? -5.641 -16.522 -18.254 1.00 84.62 232 ALA A O 1
ATOM 1818 N N . ARG A 1 233 ? -6.998 -18.104 -17.402 1.00 85.56 233 ARG A N 1
ATOM 1819 C CA . ARG A 1 233 ? -7.060 -18.901 -18.641 1.00 85.56 233 ARG A CA 1
ATOM 1820 C C . ARG A 1 233 ? -7.718 -18.123 -19.780 1.00 85.56 233 ARG A C 1
ATOM 1822 O O . ARG A 1 233 ? -7.177 -18.120 -20.883 1.00 85.56 233 ARG A O 1
ATOM 1829 N N . GLY A 1 234 ? -8.824 -17.427 -19.518 1.00 84.81 234 GLY A N 1
ATOM 1830 C CA . GLY A 1 234 ? -9.513 -16.592 -20.506 1.00 84.81 234 GLY A CA 1
ATOM 1831 C C . GLY A 1 234 ? -8.629 -15.464 -21.047 1.00 84.81 234 GLY A C 1
ATOM 1832 O O . GLY A 1 234 ? -8.520 -15.292 -22.261 1.00 84.81 234 GLY A O 1
ATOM 1833 N N . LEU A 1 235 ? -7.910 -14.756 -20.168 1.00 86.31 235 LEU A N 1
ATOM 1834 C CA . LEU A 1 235 ? -6.921 -13.751 -20.570 1.00 86.31 235 LEU A CA 1
ATOM 1835 C C . LEU A 1 235 ? -5.840 -14.355 -21.470 1.00 86.31 235 LEU A C 1
ATOM 1837 O O . LEU A 1 235 ? -5.497 -13.774 -22.497 1.00 86.31 235 LEU A O 1
ATOM 1841 N N . ARG A 1 236 ? -5.321 -15.537 -21.137 1.00 90.75 236 ARG A N 1
ATOM 1842 C CA . ARG A 1 236 ? -4.321 -16.222 -21.969 1.00 90.75 236 ARG A CA 1
ATOM 1843 C C . ARG A 1 236 ? -4.857 -16.608 -23.339 1.00 90.75 236 ARG A C 1
ATOM 1845 O O . ARG A 1 236 ? -4.222 -16.309 -24.347 1.00 90.75 236 ARG A O 1
ATOM 1852 N N . GLN A 1 237 ? -6.045 -17.206 -23.383 1.00 88.75 237 GLN A N 1
ATOM 1853 C CA . GLN A 1 237 ? -6.723 -17.576 -24.627 1.00 88.75 237 GLN A CA 1
ATOM 1854 C C . GLN A 1 237 ? -7.036 -16.359 -25.505 1.00 88.75 237 GLN A C 1
ATOM 1856 O O . GLN A 1 237 ? -7.074 -16.485 -26.726 1.00 88.75 237 GLN A O 1
ATOM 1861 N N . GLN A 1 238 ? -7.214 -15.179 -24.910 1.00 87.19 238 GLN A N 1
ATOM 1862 C CA . GLN A 1 238 ? -7.360 -13.924 -25.640 1.00 87.19 238 GLN A CA 1
ATOM 1863 C C . GLN A 1 238 ? -6.017 -13.395 -26.175 1.00 87.19 238 GLN A C 1
ATOM 1865 O O . GLN A 1 238 ? -5.932 -12.976 -27.333 1.00 87.19 238 GLN A O 1
ATOM 1870 N N . TRP A 1 239 ? -4.967 -13.391 -25.348 1.00 91.69 239 TRP A N 1
ATOM 1871 C CA . TRP A 1 239 ? -3.721 -12.673 -25.643 1.00 91.69 239 TRP A CA 1
ATOM 1872 C C . TRP A 1 239 ? -2.655 -13.501 -26.373 1.00 91.69 239 TRP A C 1
ATOM 1874 O O . TRP A 1 239 ? -1.858 -12.927 -27.117 1.00 91.69 239 TRP A O 1
ATOM 1884 N N . GLU A 1 240 ? -2.650 -14.832 -26.255 1.00 92.56 240 GLU A N 1
ATOM 1885 C CA . GLU A 1 240 ? -1.751 -15.686 -27.045 1.00 92.56 240 GLU A CA 1
ATOM 1886 C C . GLU A 1 240 ? -2.041 -15.579 -28.565 1.00 92.56 240 GLU A C 1
ATOM 1888 O O . GLU A 1 240 ? -1.105 -15.300 -29.325 1.00 92.56 240 GLU A O 1
ATOM 1893 N N . PRO A 1 241 ? -3.300 -15.701 -29.054 1.00 93.19 241 PRO A N 1
ATOM 1894 C CA . PRO A 1 241 ? -3.611 -15.519 -30.476 1.00 93.19 241 PRO A CA 1
ATOM 1895 C C . PRO A 1 241 ? -3.349 -14.097 -30.974 1.00 93.19 241 PRO A C 1
ATOM 1897 O O . PRO A 1 241 ? -2.919 -13.919 -32.114 1.00 93.19 241 PRO A O 1
ATOM 1900 N N . PHE A 1 242 ? -3.567 -13.088 -30.124 1.00 94.25 242 PHE A N 1
ATOM 1901 C CA . PHE A 1 242 ? -3.239 -11.700 -30.442 1.00 94.25 242 PHE A CA 1
ATOM 1902 C C . PHE A 1 242 ? -1.757 -11.550 -30.804 1.00 94.25 242 PHE A C 1
ATOM 1904 O O . PHE A 1 242 ? -1.441 -11.014 -31.866 1.00 94.25 242 PHE A O 1
ATOM 1911 N N . TRP A 1 243 ? -0.847 -12.066 -29.973 1.00 94.44 243 TRP A N 1
ATOM 1912 C CA . TRP A 1 243 ? 0.591 -11.951 -30.221 1.00 94.44 243 TRP A CA 1
ATOM 1913 C C . TRP A 1 243 ? 1.062 -12.748 -31.440 1.00 94.44 243 TRP A C 1
ATOM 1915 O O . TRP A 1 243 ? 1.934 -12.264 -32.166 1.00 94.44 243 TRP A O 1
ATOM 1925 N N . ARG A 1 244 ? 0.458 -13.910 -31.731 1.00 94.31 244 ARG A N 1
ATOM 1926 C CA . ARG A 1 244 ? 0.698 -14.616 -33.006 1.00 94.31 244 ARG A CA 1
ATOM 1927 C C . ARG A 1 244 ? 0.274 -13.752 -34.194 1.00 94.31 244 ARG A C 1
ATOM 1929 O O . ARG A 1 244 ? 1.079 -13.486 -35.079 1.00 94.31 244 ARG A O 1
ATOM 1936 N N . ARG A 1 245 ? -0.948 -13.211 -34.153 1.00 95.50 245 ARG A N 1
ATOM 1937 C CA . ARG A 1 245 ? -1.497 -12.357 -35.217 1.00 95.50 245 ARG A CA 1
ATOM 1938 C C . ARG A 1 245 ? -0.653 -11.100 -35.441 1.00 95.50 245 ARG A C 1
ATOM 1940 O O . ARG A 1 245 ? -0.350 -10.761 -36.578 1.00 95.50 245 ARG A O 1
ATOM 1947 N N . ILE A 1 246 ? -0.224 -10.429 -34.375 1.00 95.56 246 ILE A N 1
ATOM 1948 C CA . ILE A 1 246 ? 0.697 -9.284 -34.445 1.00 95.56 246 ILE A CA 1
ATOM 1949 C C . ILE A 1 246 ? 2.047 -9.681 -35.061 1.00 95.56 246 ILE A C 1
ATOM 1951 O O . ILE A 1 246 ? 2.599 -8.927 -35.865 1.00 95.56 246 ILE A O 1
ATOM 1955 N N . THR A 1 247 ? 2.573 -10.858 -34.713 1.00 94.94 247 THR A N 1
ATOM 1956 C CA . THR A 1 247 ? 3.840 -11.372 -35.256 1.00 94.94 247 THR A CA 1
ATOM 1957 C C . THR A 1 247 ? 3.770 -11.577 -36.765 1.00 94.94 247 THR A C 1
ATOM 1959 O O . THR A 1 247 ? 4.734 -11.222 -37.447 1.00 94.94 247 THR A O 1
ATOM 1962 N N . ASP A 1 248 ? 2.646 -12.086 -37.271 1.00 95.19 248 ASP A N 1
ATOM 1963 C CA . ASP A 1 248 ? 2.423 -12.329 -38.701 1.00 95.19 248 ASP A CA 1
ATOM 1964 C C . ASP A 1 248 ? 2.207 -11.030 -39.488 1.00 95.19 248 ASP A C 1
ATOM 1966 O O . ASP A 1 248 ? 2.698 -10.875 -40.607 1.00 95.19 248 ASP A O 1
ATOM 1970 N N . LEU A 1 249 ? 1.483 -10.069 -38.904 1.00 96.69 249 LEU A N 1
ATOM 1971 C CA . LEU A 1 249 ? 1.125 -8.817 -39.574 1.00 96.69 249 LEU A CA 1
ATOM 1972 C C . LEU A 1 249 ? 2.286 -7.814 -39.670 1.00 96.69 249 LEU A C 1
ATOM 1974 O O . LEU A 1 249 ? 2.262 -6.929 -40.534 1.00 96.69 249 LEU A O 1
ATOM 1978 N N . LEU A 1 250 ? 3.292 -7.907 -38.795 1.00 96.12 250 LEU A N 1
ATOM 1979 C CA . LEU A 1 250 ? 4.393 -6.943 -38.720 1.00 96.12 250 LEU A CA 1
ATOM 1980 C C . LEU A 1 250 ? 5.712 -7.469 -39.320 1.00 96.12 250 LEU A C 1
ATOM 1982 O O . LEU A 1 250 ? 6.061 -8.633 -39.124 1.00 96.12 250 LEU A O 1
ATOM 1986 N N . PRO A 1 251 ? 6.514 -6.611 -39.983 1.00 94.88 251 PRO A N 1
ATOM 1987 C CA . PRO A 1 251 ? 7.822 -6.970 -40.549 1.00 94.88 251 PRO A CA 1
ATOM 1988 C C . PRO A 1 251 ? 8.753 -7.636 -39.542 1.00 94.88 251 PRO A C 1
ATOM 1990 O O . PRO A 1 251 ? 8.816 -7.187 -38.401 1.00 94.88 251 PRO A O 1
ATOM 1993 N N . LYS A 1 252 ? 9.499 -8.674 -39.945 1.00 92.00 252 LYS A N 1
ATOM 1994 C CA . LYS A 1 252 ? 10.348 -9.490 -39.045 1.00 92.00 252 LYS A CA 1
ATOM 1995 C C . LYS A 1 252 ? 11.507 -8.729 -38.384 1.00 92.00 252 LYS A C 1
ATOM 1997 O O . LYS A 1 252 ? 12.032 -9.184 -37.373 1.00 92.00 252 LYS A O 1
ATOM 2002 N N . ASP A 1 253 ? 11.911 -7.605 -38.960 1.00 92.75 253 ASP A N 1
ATOM 2003 C CA . ASP A 1 253 ? 12.989 -6.726 -38.498 1.00 92.75 253 ASP A CA 1
ATOM 2004 C C . ASP A 1 253 ? 12.546 -5.720 -37.418 1.00 92.75 253 ASP A C 1
ATOM 2006 O O . ASP A 1 253 ? 13.392 -5.058 -36.820 1.00 92.75 253 ASP A O 1
ATOM 2010 N N . ILE A 1 254 ? 11.243 -5.626 -37.125 1.00 94.50 254 ILE A N 1
ATOM 2011 C CA . ILE A 1 254 ? 10.737 -4.893 -35.955 1.00 94.50 254 ILE A CA 1
ATOM 2012 C C . ILE A 1 254 ? 10.959 -5.720 -34.686 1.00 94.50 254 ILE A C 1
ATOM 2014 O O . ILE A 1 254 ? 10.619 -6.905 -34.647 1.00 94.50 254 ILE A O 1
ATOM 2018 N N . THR A 1 255 ? 11.432 -5.090 -33.612 1.00 95.00 255 THR A N 1
ATOM 2019 C CA . THR A 1 255 ? 11.533 -5.740 -32.298 1.00 95.00 255 THR A CA 1
ATOM 2020 C C . THR A 1 255 ? 10.343 -5.420 -31.399 1.00 95.00 255 THR A C 1
ATOM 2022 O O . THR A 1 255 ? 9.871 -4.279 -31.390 1.00 95.00 255 THR A O 1
ATOM 2025 N N . PHE A 1 256 ? 9.917 -6.377 -30.575 1.00 94.50 256 PHE A N 1
ATOM 2026 C CA . PHE A 1 256 ? 8.835 -6.169 -29.605 1.00 94.50 256 PHE A CA 1
ATOM 2027 C C . PHE A 1 256 ? 9.368 -5.893 -28.204 1.00 94.50 256 PHE A C 1
ATOM 2029 O O . PHE A 1 256 ? 10.230 -6.616 -27.702 1.00 94.50 256 PHE A O 1
ATOM 2036 N N . CYS A 1 257 ? 8.837 -4.845 -27.579 1.00 92.69 257 CYS A N 1
ATOM 2037 C CA . CYS A 1 257 ? 9.142 -4.493 -26.202 1.00 92.69 257 CYS A CA 1
ATOM 2038 C C . CYS A 1 257 ? 8.260 -5.256 -25.215 1.00 92.69 257 CYS A C 1
ATOM 2040 O O . CYS A 1 257 ? 7.071 -5.453 -25.461 1.00 92.69 257 CYS A O 1
ATOM 2042 N N . PHE A 1 258 ? 8.844 -5.633 -24.079 1.00 91.81 258 PHE A N 1
ATOM 2043 C CA . PHE A 1 258 ? 8.138 -6.213 -22.942 1.00 91.81 258 PHE A CA 1
ATOM 2044 C C . PHE A 1 258 ? 8.809 -5.810 -21.616 1.00 91.81 258 PHE A C 1
ATOM 2046 O O . PHE A 1 258 ? 9.956 -5.357 -21.608 1.00 91.81 258 PHE A O 1
ATOM 2053 N N . ARG A 1 259 ? 8.091 -5.973 -20.496 1.00 87.38 259 ARG A N 1
ATOM 2054 C CA . ARG A 1 259 ? 8.590 -5.713 -19.126 1.00 87.38 259 ARG A CA 1
ATOM 2055 C C . ARG A 1 259 ? 9.139 -6.968 -18.466 1.00 87.38 259 ARG A C 1
ATOM 2057 O O . ARG A 1 259 ? 8.655 -8.065 -18.731 1.00 87.38 259 ARG A O 1
ATOM 2064 N N . GLU A 1 260 ? 10.093 -6.788 -17.560 1.00 86.12 260 GLU A N 1
ATOM 2065 C CA . GLU A 1 260 ? 10.680 -7.871 -16.775 1.00 86.12 260 GLU A CA 1
ATOM 2066 C C . GLU A 1 260 ? 9.630 -8.775 -16.101 1.00 86.12 260 GLU A C 1
ATOM 2068 O O . GLU A 1 260 ? 8.619 -8.314 -15.571 1.00 86.12 260 GLU A O 1
ATOM 2073 N N . THR A 1 261 ? 9.855 -10.087 -16.161 1.00 88.94 261 THR A N 1
ATOM 2074 C CA . THR A 1 261 ? 8.961 -11.130 -15.648 1.00 88.94 261 THR A CA 1
ATOM 2075 C C . THR A 1 261 ? 9.705 -12.468 -15.499 1.00 88.94 261 THR A C 1
ATOM 2077 O O . THR A 1 261 ? 10.901 -12.555 -15.762 1.00 88.94 261 THR A O 1
ATOM 2080 N N . HIS A 1 262 ? 9.009 -13.524 -15.082 1.00 89.19 262 HIS A N 1
ATOM 2081 C CA . HIS A 1 262 ? 9.583 -14.861 -14.921 1.00 89.19 262 HIS A CA 1
ATOM 2082 C C . HIS A 1 262 ? 10.055 -15.467 -16.249 1.00 89.19 262 HIS A C 1
ATOM 2084 O O . HIS A 1 262 ? 9.446 -15.259 -17.300 1.00 89.19 262 HIS A O 1
ATOM 2090 N N . GLU A 1 263 ? 11.120 -16.270 -16.189 1.00 91.81 263 GLU A N 1
ATOM 2091 C CA . GLU A 1 263 ? 11.743 -16.902 -17.363 1.00 91.81 263 GLU A CA 1
ATOM 2092 C C . GLU A 1 263 ? 10.733 -17.709 -18.202 1.00 91.81 263 GLU A C 1
ATOM 2094 O O . GLU A 1 263 ? 10.775 -17.693 -19.432 1.00 91.81 263 GLU A O 1
ATOM 2099 N N . SER A 1 264 ? 9.773 -18.367 -17.549 1.00 93.38 264 SER A N 1
ATOM 2100 C CA . SER A 1 264 ? 8.705 -19.128 -18.206 1.00 93.38 264 SER A CA 1
ATOM 2101 C C . SER A 1 264 ? 7.838 -18.265 -19.129 1.00 93.38 264 SER A C 1
ATOM 2103 O O . SER A 1 264 ? 7.512 -18.692 -20.235 1.00 93.38 264 SER A O 1
ATOM 2105 N N . ALA A 1 265 ? 7.521 -17.033 -18.729 1.00 93.56 265 ALA A N 1
ATOM 2106 C CA . ALA A 1 265 ? 6.773 -16.090 -19.555 1.00 93.56 265 ALA A CA 1
ATOM 2107 C C . ALA A 1 265 ? 7.617 -15.559 -20.724 1.00 93.56 265 ALA A C 1
ATOM 2109 O O . ALA A 1 265 ? 7.102 -15.422 -21.833 1.00 93.56 265 ALA A O 1
ATOM 2110 N N . VAL A 1 266 ? 8.922 -15.334 -20.519 1.00 93.81 266 VAL A N 1
ATOM 2111 C CA . VAL A 1 266 ? 9.847 -14.963 -21.606 1.00 93.81 266 VAL A CA 1
ATOM 2112 C C . VAL A 1 266 ? 9.948 -16.087 -22.642 1.00 93.81 266 VAL A C 1
ATOM 2114 O O . VAL A 1 266 ? 9.837 -15.828 -23.841 1.00 93.81 266 VAL A O 1
ATOM 2117 N N . LYS A 1 267 ? 10.089 -17.344 -22.199 1.00 93.69 267 LYS A N 1
ATOM 2118 C CA . LYS A 1 267 ? 10.090 -18.536 -23.066 1.00 93.69 267 LYS A CA 1
ATOM 2119 C C . LYS A 1 267 ? 8.769 -18.686 -23.827 1.00 93.69 267 LYS A C 1
ATOM 2121 O O . LYS A 1 267 ? 8.790 -18.907 -25.037 1.00 93.69 267 LYS A O 1
ATOM 2126 N N . ALA A 1 268 ? 7.632 -18.502 -23.151 1.00 94.12 268 ALA A N 1
ATOM 2127 C CA . ALA A 1 268 ? 6.316 -18.520 -23.787 1.00 94.12 268 ALA A CA 1
ATOM 2128 C C . ALA A 1 268 ? 6.197 -17.428 -24.859 1.00 94.12 268 ALA A C 1
ATOM 2130 O O . ALA A 1 268 ? 5.786 -17.708 -25.982 1.00 94.12 268 ALA A O 1
ATOM 2131 N N . PHE A 1 269 ? 6.638 -16.203 -24.561 1.00 95.25 269 PHE A N 1
ATOM 2132 C CA . PHE A 1 269 ? 6.620 -15.111 -25.528 1.00 95.25 269 PHE A CA 1
ATOM 2133 C C . PHE A 1 269 ? 7.508 -15.398 -26.743 1.00 95.25 269 PHE A C 1
ATOM 2135 O O . PHE A 1 269 ? 7.074 -15.211 -27.878 1.00 95.25 269 PHE A O 1
ATOM 2142 N N . ARG A 1 270 ? 8.715 -15.939 -26.531 1.00 93.38 270 ARG A N 1
ATOM 2143 C CA . ARG A 1 270 ? 9.611 -16.386 -27.611 1.00 93.38 270 ARG A CA 1
ATOM 2144 C C . ARG A 1 270 ? 8.966 -17.416 -28.528 1.00 93.38 270 ARG A C 1
ATOM 2146 O O . ARG A 1 270 ? 9.088 -17.289 -29.742 1.00 93.38 270 ARG A O 1
ATOM 2153 N N . ALA A 1 271 ? 8.231 -18.378 -27.976 1.00 93.81 271 ALA A N 1
ATOM 2154 C CA . ALA A 1 271 ? 7.494 -19.359 -28.770 1.00 93.81 271 ALA A CA 1
ATOM 2155 C C . ALA A 1 271 ? 6.386 -18.733 -29.644 1.00 93.81 271 ALA A C 1
ATOM 2157 O O . ALA A 1 271 ? 6.013 -19.317 -30.662 1.00 93.81 271 ALA A O 1
ATOM 2158 N N . LEU A 1 272 ? 5.867 -17.551 -29.281 1.00 93.69 272 LEU A N 1
ATOM 2159 C CA . LEU A 1 272 ? 4.885 -16.816 -30.087 1.00 93.69 272 LEU A CA 1
ATOM 2160 C C . LEU A 1 272 ? 5.537 -15.968 -31.187 1.00 93.69 272 LEU A C 1
ATOM 2162 O O . LEU A 1 272 ? 4.951 -15.831 -32.257 1.00 93.69 272 LEU A O 1
ATOM 2166 N N . VAL A 1 273 ? 6.722 -15.402 -30.931 1.00 92.75 273 VAL A N 1
ATOM 2167 C CA . VAL A 1 273 ? 7.346 -14.390 -31.810 1.00 92.75 273 VAL A CA 1
ATOM 2168 C C . VAL A 1 273 ? 8.543 -14.902 -32.628 1.00 92.75 273 VAL A C 1
ATOM 2170 O O . VAL A 1 273 ? 9.028 -14.190 -33.511 1.00 92.75 273 VAL A O 1
ATOM 2173 N N . GLY A 1 274 ? 9.024 -16.120 -32.358 1.00 90.25 274 GLY A N 1
ATOM 2174 C CA . GLY A 1 274 ? 10.135 -16.773 -33.064 1.00 90.25 274 GLY A CA 1
ATOM 2175 C C . GLY A 1 274 ? 11.483 -16.050 -32.917 1.00 90.25 274 GLY A C 1
ATOM 2176 O O . GLY A 1 274 ? 11.784 -15.456 -31.881 1.00 90.25 274 GLY A O 1
ATOM 2177 N N . ASP A 1 275 ? 12.286 -16.058 -33.990 1.00 88.31 275 ASP A N 1
ATOM 2178 C CA . ASP A 1 275 ? 13.627 -15.436 -34.064 1.00 88.31 275 ASP A CA 1
ATOM 2179 C C . ASP A 1 275 ? 13.612 -13.904 -34.241 1.00 88.31 275 ASP A C 1
ATOM 2181 O O . ASP A 1 275 ? 14.608 -13.280 -34.643 1.00 88.31 275 ASP A O 1
ATOM 2185 N N . ARG A 1 276 ? 12.462 -13.274 -33.996 1.00 91.31 276 ARG A N 1
ATOM 2186 C CA . ARG A 1 276 ? 12.333 -11.818 -33.946 1.00 91.31 276 ARG A CA 1
ATOM 2187 C C . ARG A 1 276 ? 13.201 -11.269 -32.807 1.00 91.31 276 ARG A C 1
ATOM 2189 O O . ARG A 1 276 ? 13.287 -11.866 -31.734 1.00 91.31 276 ARG A O 1
ATOM 2196 N N . GLY A 1 277 ? 13.836 -10.117 -33.024 1.00 92.62 277 GLY A N 1
ATOM 2197 C CA . GLY A 1 277 ? 14.553 -9.424 -31.951 1.00 92.62 277 GLY A CA 1
ATOM 2198 C C . GLY A 1 277 ? 13.587 -8.931 -30.874 1.00 92.62 277 GLY A C 1
ATOM 2199 O O . GLY A 1 277 ? 12.488 -8.472 -31.191 1.00 92.62 277 GLY A O 1
ATOM 2200 N N . LEU A 1 278 ? 13.972 -9.010 -29.604 1.00 93.62 278 LEU A N 1
ATOM 2201 C CA . LEU A 1 278 ? 13.210 -8.381 -28.526 1.00 93.62 278 LEU A CA 1
ATOM 2202 C C . LEU A 1 278 ? 13.844 -7.068 -28.088 1.00 93.62 278 LEU A C 1
ATOM 2204 O O . LEU A 1 278 ? 15.041 -6.855 -28.249 1.00 93.62 278 LEU A O 1
ATOM 2208 N N . PHE A 1 279 ? 13.027 -6.208 -27.492 1.00 92.62 279 PHE A N 1
ATOM 2209 C CA . PHE A 1 279 ? 13.448 -4.974 -26.842 1.00 92.62 279 PHE A CA 1
ATOM 2210 C C . PHE A 1 279 ? 13.092 -5.039 -25.346 1.00 92.62 279 PHE A C 1
ATOM 2212 O O . PHE A 1 279 ? 12.116 -4.416 -24.928 1.00 92.62 279 PHE A O 1
ATOM 2219 N N . PRO A 1 280 ? 13.779 -5.855 -24.520 1.00 90.62 280 PRO A N 1
ATOM 2220 C CA . PRO A 1 280 ? 13.423 -5.981 -23.112 1.00 90.62 280 PRO A CA 1
ATOM 2221 C C . PRO A 1 280 ? 13.633 -4.647 -22.398 1.00 90.62 280 PRO A C 1
ATOM 2223 O O . PRO A 1 280 ? 14.756 -4.136 -22.356 1.00 90.62 280 PRO A O 1
ATOM 2226 N N . TRP A 1 281 ? 12.563 -4.105 -21.818 1.00 86.50 281 TRP A N 1
ATOM 2227 C CA . TRP A 1 281 ? 12.628 -2.926 -20.968 1.00 86.50 281 TRP A CA 1
ATOM 2228 C C . TRP A 1 281 ? 12.633 -3.350 -19.503 1.00 86.50 281 TRP A C 1
ATOM 2230 O O . TRP A 1 281 ? 11.577 -3.560 -18.902 1.00 86.50 281 TRP A O 1
ATOM 2240 N N . ILE A 1 282 ? 13.830 -3.483 -18.936 1.00 80.69 282 ILE A N 1
ATOM 2241 C CA . ILE A 1 282 ? 14.036 -4.125 -17.634 1.00 80.69 282 ILE A CA 1
ATOM 2242 C C . ILE A 1 282 ? 14.203 -3.084 -16.538 1.00 80.69 282 ILE A C 1
ATOM 2244 O O . ILE A 1 282 ? 15.205 -2.387 -16.513 1.00 80.69 282 ILE A O 1
ATOM 2248 N N . LYS A 1 283 ? 13.302 -3.036 -15.559 1.00 75.69 283 LYS A N 1
ATOM 2249 C CA . LYS A 1 283 ? 13.493 -2.254 -14.329 1.00 75.69 283 LYS A CA 1
ATOM 2250 C C . LYS A 1 283 ? 13.772 -3.178 -13.146 1.00 75.69 283 LYS A C 1
ATOM 2252 O O . LYS A 1 283 ? 12.871 -3.788 -12.580 1.00 75.69 283 LYS A O 1
ATOM 2257 N N . LEU A 1 284 ? 15.046 -3.284 -12.792 1.00 69.81 284 LEU A N 1
ATOM 2258 C CA . LEU A 1 284 ? 15.539 -4.339 -11.912 1.00 69.81 284 LEU A CA 1
ATOM 2259 C C . LEU A 1 284 ? 15.146 -4.208 -10.420 1.00 69.81 284 LEU A C 1
ATOM 2261 O O . LEU A 1 284 ? 15.088 -5.230 -9.748 1.00 69.81 284 LEU A O 1
ATOM 2265 N N . LEU A 1 285 ? 14.824 -3.007 -9.915 1.00 65.44 285 LEU A N 1
ATOM 2266 C CA . LEU A 1 285 ? 14.297 -2.766 -8.552 1.00 65.44 285 LEU A CA 1
ATOM 2267 C C . LEU A 1 285 ? 13.083 -1.817 -8.583 1.00 65.44 285 LEU A C 1
ATOM 2269 O O . LEU A 1 285 ? 12.929 -1.054 -9.543 1.00 65.44 285 LEU A O 1
ATOM 2273 N N . THR A 1 286 ? 12.179 -1.888 -7.591 1.00 57.50 286 THR A N 1
ATOM 2274 C CA . THR A 1 286 ? 11.035 -0.955 -7.473 1.00 57.50 286 THR A CA 1
ATOM 2275 C C . THR A 1 286 ? 11.482 0.327 -6.783 1.00 57.50 286 THR A C 1
ATOM 2277 O O . THR A 1 286 ? 12.550 0.428 -6.186 1.00 57.50 286 THR A O 1
ATOM 2280 N N . ASP A 1 287 ? 10.630 1.338 -6.875 1.00 53.47 287 ASP A N 1
ATOM 2281 C CA . ASP A 1 287 ? 10.960 2.706 -6.534 1.00 53.47 287 ASP A CA 1
ATOM 2282 C C . ASP A 1 287 ? 10.944 3.133 -5.042 1.00 53.47 287 ASP A C 1
ATOM 2284 O O . ASP A 1 287 ? 11.213 4.314 -4.797 1.00 53.47 287 ASP A O 1
ATOM 2288 N N . PRO A 1 288 ? 10.729 2.278 -4.016 1.00 51.31 288 PRO A N 1
ATOM 2289 C CA . PRO A 1 288 ? 11.243 2.599 -2.686 1.00 51.31 288 PRO A CA 1
ATOM 2290 C C . PRO A 1 288 ? 12.683 2.093 -2.477 1.00 51.31 288 PRO A C 1
ATOM 2292 O O . PRO A 1 288 ? 13.391 2.626 -1.625 1.00 51.31 288 PRO A O 1
ATOM 2295 N N . TRP A 1 289 ? 13.153 1.125 -3.275 1.00 62.12 289 TRP A N 1
ATOM 2296 C CA . TRP A 1 289 ? 14.389 0.372 -3.035 1.00 62.12 289 TRP A CA 1
ATOM 2297 C C . TRP A 1 289 ? 15.476 0.652 -4.067 1.00 62.12 289 TRP A C 1
ATOM 2299 O O . TRP A 1 289 ? 15.924 -0.232 -4.789 1.00 62.12 289 TRP A O 1
ATOM 2309 N N . VAL A 1 290 ? 15.943 1.898 -4.122 1.00 68.44 290 VAL A N 1
ATOM 2310 C CA . VAL A 1 290 ? 17.049 2.295 -5.007 1.00 68.44 290 VAL A CA 1
ATOM 2311 C C . VAL A 1 290 ? 18.313 2.512 -4.171 1.00 68.44 290 VAL A C 1
ATOM 2313 O O . VAL A 1 290 ? 18.717 3.645 -3.900 1.00 68.44 290 VAL A O 1
ATOM 2316 N N . ALA A 1 291 ? 18.912 1.406 -3.721 1.00 77.50 291 ALA A N 1
ATOM 2317 C CA . ALA A 1 291 ? 20.251 1.402 -3.131 1.00 77.50 291 ALA A CA 1
ATOM 2318 C C . ALA A 1 291 ? 21.323 1.692 -4.201 1.00 77.50 291 ALA A C 1
ATOM 2320 O O . ALA A 1 291 ? 21.053 1.657 -5.402 1.00 77.50 291 ALA A O 1
ATOM 2321 N N . PHE A 1 292 ? 22.564 1.961 -3.785 1.00 81.62 292 PHE A N 1
ATOM 2322 C CA . PHE A 1 292 ? 23.668 2.192 -4.731 1.00 81.62 292 PHE A CA 1
ATOM 2323 C C . PHE A 1 292 ? 24.022 0.970 -5.590 1.00 81.62 292 PHE A C 1
ATOM 2325 O O . PHE A 1 292 ? 24.574 1.128 -6.684 1.00 81.62 292 PHE A O 1
ATOM 2332 N N . TYR A 1 293 ? 23.739 -0.235 -5.093 1.00 88.12 293 TYR A N 1
ATOM 2333 C CA . TYR A 1 293 ? 23.942 -1.488 -5.805 1.00 88.12 293 TYR A CA 1
ATOM 2334 C C . TYR A 1 293 ? 22.977 -2.572 -5.296 1.00 88.12 293 TYR A C 1
ATOM 2336 O O . TYR A 1 293 ? 22.390 -2.444 -4.226 1.00 88.12 293 TYR A O 1
ATOM 2344 N N . SER A 1 294 ? 22.786 -3.629 -6.083 1.00 88.62 294 SER A N 1
ATOM 2345 C CA . SER A 1 294 ? 21.960 -4.795 -5.736 1.00 88.62 294 SER A CA 1
ATOM 2346 C C . SER A 1 294 ? 22.420 -6.020 -6.511 1.00 88.62 294 SER A C 1
ATOM 2348 O O . SER A 1 294 ? 23.156 -5.898 -7.494 1.00 88.62 294 SER A O 1
ATOM 2350 N N . GLU A 1 295 ? 21.929 -7.198 -6.134 1.00 90.12 295 GLU A N 1
ATOM 2351 C CA . GLU A 1 295 ? 22.189 -8.421 -6.891 1.00 90.12 295 GLU A CA 1
ATOM 2352 C C . GLU A 1 295 ? 21.432 -8.484 -8.230 1.00 90.12 295 GLU A C 1
ATOM 2354 O O . GLU A 1 295 ? 21.785 -9.267 -9.108 1.00 90.12 295 GLU A O 1
ATOM 2359 N N . SER A 1 296 ? 20.423 -7.630 -8.422 1.00 88.50 296 SER A N 1
ATOM 2360 C CA . SER A 1 296 ? 19.486 -7.678 -9.549 1.00 88.50 296 SER A CA 1
ATOM 2361 C C . SER A 1 296 ? 20.095 -7.696 -10.970 1.00 88.50 296 SER A C 1
ATOM 2363 O O . SER A 1 296 ? 19.495 -8.329 -11.845 1.00 88.50 296 SER A O 1
ATOM 2365 N N . PRO A 1 297 ? 21.281 -7.108 -11.266 1.00 89.56 297 PRO A N 1
ATOM 2366 C CA . PRO A 1 297 ? 21.904 -7.231 -12.588 1.00 89.56 297 PRO A CA 1
ATOM 2367 C C . PRO A 1 297 ? 22.139 -8.672 -13.042 1.00 89.56 297 PRO A C 1
ATOM 2369 O O . PRO A 1 297 ? 22.115 -8.940 -14.247 1.00 89.56 297 PRO A O 1
ATOM 2372 N N . ARG A 1 298 ? 22.301 -9.603 -12.092 1.00 91.44 298 ARG A N 1
ATOM 2373 C CA . ARG A 1 298 ? 22.536 -11.029 -12.353 1.00 91.44 298 ARG A CA 1
ATOM 2374 C C . ARG A 1 298 ? 21.432 -11.703 -13.166 1.00 91.44 298 ARG A C 1
ATOM 2376 O O . ARG A 1 298 ? 21.671 -12.755 -13.748 1.00 91.44 298 ARG A O 1
ATOM 2383 N N . TRP A 1 299 ? 20.243 -11.095 -13.214 1.00 92.06 299 TRP A N 1
ATOM 2384 C CA . TRP A 1 299 ? 19.061 -11.618 -13.900 1.00 92.06 299 TRP A CA 1
ATOM 2385 C C . TRP A 1 299 ? 18.971 -11.259 -15.378 1.00 92.06 299 TRP A C 1
ATOM 2387 O O . TRP A 1 299 ? 18.065 -11.739 -16.061 1.00 92.06 299 TRP A O 1
ATOM 2397 N N . THR A 1 300 ? 19.888 -10.432 -15.888 1.00 90.62 300 THR A N 1
ATOM 2398 C CA . THR A 1 300 ? 19.852 -9.903 -17.263 1.00 90.62 300 THR A CA 1
ATOM 2399 C C . THR A 1 300 ? 19.706 -11.009 -18.317 1.00 90.62 300 THR A C 1
ATOM 2401 O O . THR A 1 300 ? 18.917 -10.857 -19.252 1.00 90.62 300 THR A O 1
ATOM 2404 N N . GLY A 1 301 ? 20.376 -12.153 -18.124 1.00 91.00 301 GLY A N 1
ATOM 2405 C CA . GLY A 1 301 ? 20.301 -13.310 -19.026 1.00 91.00 301 GLY A CA 1
ATOM 2406 C C . GLY A 1 301 ? 18.905 -13.935 -19.163 1.00 91.00 301 GLY A C 1
ATOM 2407 O O . GLY A 1 301 ? 18.634 -14.616 -20.144 1.00 91.00 301 GLY A O 1
ATOM 2408 N N . THR A 1 302 ? 17.978 -13.655 -18.240 1.00 91.81 302 THR A N 1
ATOM 2409 C CA . THR A 1 302 ? 16.572 -14.101 -18.340 1.00 91.81 302 THR A CA 1
ATOM 2410 C C . THR A 1 302 ? 15.860 -13.479 -19.541 1.00 91.81 302 THR A C 1
ATOM 2412 O O . THR A 1 302 ? 14.959 -14.074 -20.124 1.00 91.81 302 THR A O 1
ATOM 2415 N N . PHE A 1 303 ? 16.238 -12.250 -19.892 1.00 89.81 303 PHE A N 1
ATOM 2416 C CA . PHE A 1 303 ? 15.502 -11.398 -20.826 1.00 89.81 303 PHE A CA 1
ATOM 2417 C C . PHE A 1 303 ? 16.203 -11.224 -22.166 1.00 89.81 303 PHE A C 1
ATOM 2419 O O . PHE A 1 303 ? 15.574 -10.838 -23.153 1.00 89.81 303 PHE A O 1
ATOM 2426 N N . HIS A 1 304 ? 17.508 -11.474 -22.181 1.00 86.62 304 HIS A N 1
ATOM 2427 C CA . HIS A 1 304 ? 18.407 -11.183 -23.280 1.00 86.62 304 HIS A CA 1
ATOM 2428 C C . HIS A 1 304 ? 19.284 -12.401 -23.568 1.00 86.62 304 HIS A C 1
ATOM 2430 O O . HIS A 1 304 ? 19.869 -12.972 -22.652 1.00 86.62 304 HIS A O 1
ATOM 2436 N N . GLY A 1 305 ? 19.396 -12.775 -24.844 1.00 79.31 305 GLY A N 1
ATOM 2437 C CA . GLY A 1 305 ? 20.256 -13.891 -25.249 1.00 79.31 305 GLY A CA 1
ATOM 2438 C C . GLY A 1 305 ? 20.350 -14.138 -26.755 1.00 79.31 305 GLY A C 1
ATOM 2439 O O . GLY A 1 305 ? 21.187 -14.927 -27.188 1.00 79.31 305 GLY A O 1
ATOM 2440 N N . ASN A 1 306 ? 19.535 -13.468 -27.578 1.00 83.62 306 ASN A N 1
ATOM 2441 C CA . ASN A 1 306 ? 19.639 -13.528 -29.035 1.00 83.62 306 ASN A CA 1
ATOM 2442 C C . ASN A 1 306 ? 20.416 -12.311 -29.570 1.00 83.62 306 ASN A C 1
ATOM 2444 O O . ASN A 1 306 ? 20.260 -11.194 -29.086 1.00 83.62 306 ASN A O 1
ATOM 2448 N N . ARG A 1 307 ? 21.207 -12.498 -30.635 1.00 83.56 307 ARG A N 1
ATOM 2449 C CA . ARG A 1 307 ? 21.985 -11.432 -31.300 1.00 83.56 307 ARG A CA 1
ATOM 2450 C C . ARG A 1 307 ? 21.128 -10.269 -31.813 1.00 83.56 307 ARG A C 1
ATOM 2452 O O . ARG A 1 307 ? 21.656 -9.183 -32.027 1.00 83.56 307 ARG A O 1
ATOM 2459 N N . ARG A 1 308 ? 19.835 -10.503 -32.067 1.00 87.44 308 ARG A N 1
ATOM 2460 C CA . ARG A 1 308 ? 18.878 -9.474 -32.514 1.00 87.44 308 ARG A CA 1
ATOM 2461 C C . ARG A 1 308 ? 18.208 -8.719 -31.368 1.00 87.44 308 ARG A C 1
ATOM 2463 O O . ARG A 1 308 ? 17.446 -7.792 -31.633 1.00 87.44 308 ARG A O 1
ATOM 2470 N N . ASP A 1 309 ? 18.449 -9.123 -30.127 1.00 90.62 309 ASP A N 1
ATOM 2471 C CA . ASP A 1 309 ? 17.864 -8.459 -28.974 1.00 90.62 309 ASP A CA 1
ATOM 2472 C C . ASP A 1 309 ? 18.558 -7.135 -28.702 1.00 90.62 309 ASP A C 1
ATOM 2474 O O . ASP A 1 309 ? 19.782 -7.020 -28.760 1.00 90.62 309 ASP A O 1
ATOM 2478 N N . PHE A 1 310 ? 17.759 -6.144 -28.343 1.00 89.56 310 PHE A N 1
ATOM 2479 C CA . PHE A 1 310 ? 18.220 -4.832 -27.950 1.00 89.56 310 PHE A CA 1
ATOM 2480 C C . PHE A 1 310 ? 17.804 -4.588 -26.505 1.00 89.56 310 PHE A C 1
ATOM 2482 O O . PHE A 1 310 ? 16.638 -4.337 -26.210 1.00 89.56 310 PHE A O 1
ATOM 2489 N N . LEU A 1 311 ? 18.758 -4.699 -25.585 1.00 87.00 311 LEU A N 1
ATOM 2490 C CA . LEU A 1 311 ? 18.486 -4.513 -24.169 1.00 87.00 311 LEU A CA 1
ATOM 2491 C C . LEU A 1 311 ? 18.305 -3.029 -23.841 1.00 87.00 311 LEU A C 1
ATOM 2493 O O . LEU A 1 311 ? 19.243 -2.242 -23.961 1.00 87.00 311 LEU A O 1
ATOM 2497 N N . PHE A 1 312 ? 17.118 -2.662 -23.361 1.00 81.19 312 PHE A N 1
ATOM 2498 C CA . PHE A 1 312 ? 16.832 -1.320 -22.873 1.00 81.19 312 PHE A CA 1
ATOM 2499 C C . PHE A 1 312 ? 16.759 -1.334 -21.346 1.00 81.19 312 PHE A C 1
ATOM 2501 O O . PHE A 1 312 ? 15.699 -1.521 -20.748 1.00 81.19 312 PHE A O 1
ATOM 2508 N N . SER A 1 313 ? 17.913 -1.163 -20.698 1.00 72.94 313 SER A N 1
ATOM 2509 C CA . SER A 1 313 ? 17.973 -1.049 -19.241 1.00 72.94 313 SER A CA 1
ATOM 2510 C C . SER A 1 313 ? 18.030 0.416 -18.817 1.00 72.94 313 SER A C 1
ATOM 2512 O O . SER A 1 313 ? 19.034 1.086 -19.090 1.00 72.94 313 SER A O 1
ATOM 2514 N N . PRO A 1 314 ? 17.026 0.904 -18.070 1.00 58.66 314 PRO A N 1
ATOM 2515 C CA . PRO A 1 314 ? 17.058 2.201 -17.468 1.00 58.66 314 PRO A CA 1
ATOM 2516 C C . PRO A 1 314 ? 17.956 2.283 -16.221 1.00 58.66 314 PRO A C 1
ATOM 2518 O O . PRO A 1 314 ? 17.924 3.247 -15.468 1.00 58.66 314 PRO A O 1
ATOM 2521 N N . THR A 1 315 ? 18.799 1.287 -15.954 1.00 53.56 315 THR A N 1
ATOM 2522 C CA . THR A 1 315 ? 19.754 1.374 -14.842 1.00 53.56 315 THR A CA 1
ATOM 2523 C C . THR A 1 315 ? 21.032 2.138 -15.200 1.00 53.56 315 THR A C 1
ATOM 2525 O O . THR A 1 315 ? 21.718 2.575 -14.286 1.00 53.56 315 THR A O 1
ATOM 2528 N N . LEU A 1 316 ? 21.313 2.414 -16.488 1.00 48.78 316 LEU A N 1
ATOM 2529 C CA . LEU A 1 316 ? 22.410 3.291 -16.989 1.00 48.78 316 LEU A CA 1
ATOM 2530 C C . LEU A 1 316 ? 22.255 4.779 -16.644 1.00 48.78 316 LEU A C 1
ATOM 2532 O O . LEU A 1 316 ? 22.992 5.622 -17.142 1.00 48.78 316 LEU A O 1
ATOM 2536 N N . GLU A 1 317 ? 21.282 5.103 -15.809 1.00 51.75 317 GLU A N 1
ATOM 2537 C CA . GLU A 1 317 ? 20.634 6.412 -15.747 1.00 51.75 317 GLU A CA 1
ATOM 2538 C C . GLU A 1 317 ? 20.770 7.058 -14.374 1.00 51.75 317 GLU A C 1
ATOM 2540 O O . GLU A 1 317 ? 20.351 8.192 -14.150 1.00 51.75 317 GLU A O 1
ATOM 2545 N N . THR A 1 318 ? 21.374 6.333 -13.439 1.00 59.88 318 THR A N 1
ATOM 2546 C CA . THR A 1 318 ? 21.814 6.875 -12.168 1.00 59.88 318 THR A CA 1
ATOM 2547 C C . THR A 1 318 ? 23.147 7.578 -12.373 1.00 59.88 318 THR A C 1
ATOM 2549 O O . THR A 1 318 ? 24.020 7.119 -13.110 1.00 59.88 318 THR A O 1
ATOM 2552 N N . PHE A 1 319 ? 23.340 8.699 -11.680 1.00 71.25 319 PHE A N 1
ATOM 2553 C CA . PHE A 1 319 ? 24.616 9.419 -11.694 1.00 71.25 319 PHE A CA 1
ATOM 2554 C C . PHE A 1 319 ? 25.805 8.513 -11.376 1.00 71.25 319 PHE A C 1
ATOM 2556 O O . PHE A 1 319 ? 26.870 8.659 -11.970 1.00 71.25 319 PHE A O 1
ATOM 2563 N N . LEU A 1 320 ? 25.586 7.544 -10.483 1.00 80.31 320 LEU A N 1
ATOM 2564 C CA . LEU A 1 320 ? 26.482 6.434 -10.203 1.00 80.31 320 LEU A CA 1
ATOM 2565 C C . LEU A 1 320 ? 26.114 5.217 -11.078 1.00 80.31 320 LEU A C 1
ATOM 2567 O O . LEU A 1 320 ? 25.139 4.538 -10.762 1.00 80.31 320 LEU A O 1
ATOM 2571 N N . PRO A 1 321 ? 26.876 4.881 -12.136 1.00 80.31 321 PRO A N 1
ATOM 2572 C CA . PRO A 1 321 ? 26.465 3.874 -13.117 1.00 80.31 321 PRO A CA 1
ATOM 2573 C C . PRO A 1 321 ? 26.849 2.430 -12.732 1.00 80.31 321 PRO A C 1
ATOM 2575 O O . PRO A 1 321 ? 26.889 1.563 -13.599 1.00 80.31 321 PRO A O 1
ATOM 2578 N N . LEU A 1 322 ? 27.158 2.133 -11.461 1.00 86.62 322 LEU A N 1
ATOM 2579 C CA . LEU A 1 322 ? 27.681 0.819 -11.043 1.00 86.62 322 LEU A CA 1
ATOM 2580 C C . LEU A 1 322 ? 26.731 -0.338 -11.381 1.00 86.62 322 LEU A C 1
ATOM 2582 O O . LEU A 1 322 ? 27.141 -1.307 -12.017 1.00 86.62 322 LEU A O 1
ATOM 2586 N N . GLN A 1 323 ? 25.454 -0.216 -11.012 1.00 85.00 323 GLN A N 1
ATOM 2587 C CA . GLN A 1 323 ? 24.443 -1.236 -11.310 1.00 85.00 323 GLN A CA 1
ATOM 2588 C C . GLN A 1 323 ? 24.256 -1.425 -12.819 1.00 85.00 323 GLN A C 1
ATOM 2590 O O . GLN A 1 323 ? 24.036 -2.532 -13.301 1.00 85.00 323 GLN A O 1
ATOM 2595 N N . ALA A 1 324 ? 24.391 -0.349 -13.582 1.00 81.06 324 ALA A N 1
ATOM 2596 C CA . ALA A 1 324 ? 24.277 -0.374 -15.025 1.00 81.06 324 ALA A CA 1
ATOM 2597 C C . ALA A 1 324 ? 25.443 -1.064 -15.726 1.00 81.06 324 ALA A C 1
ATOM 2599 O O . ALA A 1 324 ? 25.249 -1.849 -16.652 1.00 81.06 324 ALA A O 1
ATOM 2600 N N . LEU A 1 325 ? 26.661 -0.772 -15.270 1.00 86.12 325 LEU A N 1
ATOM 2601 C CA . LEU A 1 325 ? 27.869 -1.427 -15.747 1.00 86.12 325 LEU A CA 1
ATOM 2602 C C . LEU A 1 325 ? 27.827 -2.917 -15.404 1.00 86.12 325 LEU A C 1
ATOM 2604 O O . LEU A 1 325 ? 28.216 -3.732 -16.233 1.00 86.12 325 LEU A O 1
ATOM 2608 N N . ALA A 1 326 ? 27.259 -3.284 -14.252 1.00 89.31 326 ALA A N 1
ATOM 2609 C CA . ALA A 1 326 ? 26.993 -4.677 -13.921 1.00 89.31 326 ALA A CA 1
ATOM 2610 C C . ALA A 1 326 ? 25.968 -5.316 -14.872 1.00 89.31 326 ALA A C 1
ATOM 2612 O O . ALA A 1 326 ? 26.227 -6.399 -15.385 1.00 89.31 326 ALA A O 1
ATOM 2613 N N . VAL A 1 327 ? 24.853 -4.645 -15.199 1.00 87.31 327 VAL A N 1
ATOM 2614 C CA . VAL A 1 327 ? 23.908 -5.134 -16.230 1.00 87.31 327 VAL A CA 1
ATOM 2615 C C . VAL A 1 327 ? 24.623 -5.351 -17.559 1.00 87.31 327 VAL A C 1
ATOM 2617 O O . VAL A 1 327 ? 24.404 -6.364 -18.217 1.00 87.31 327 VAL A O 1
ATOM 2620 N N . ARG A 1 328 ? 25.529 -4.444 -17.936 1.00 87.00 328 ARG A N 1
ATOM 2621 C CA . ARG A 1 328 ? 26.373 -4.602 -19.123 1.00 87.00 328 ARG A CA 1
ATOM 2622 C C . ARG A 1 328 ? 27.308 -5.811 -19.032 1.00 87.00 328 ARG A C 1
ATOM 2624 O O . ARG A 1 328 ? 27.520 -6.459 -20.058 1.00 87.00 328 ARG A O 1
ATOM 2631 N N . GLU A 1 329 ? 27.862 -6.140 -17.863 1.00 90.19 329 GLU A N 1
ATOM 2632 C CA . GLU A 1 329 ? 28.652 -7.371 -17.705 1.00 90.19 329 GLU A CA 1
ATOM 2633 C C . GLU A 1 329 ? 27.810 -8.606 -18.022 1.00 90.19 329 GLU A C 1
ATOM 2635 O O . GLU A 1 329 ? 28.229 -9.423 -18.841 1.00 90.19 329 GLU A O 1
ATOM 2640 N N . TYR A 1 330 ? 26.595 -8.689 -17.476 1.00 90.88 330 TYR A N 1
ATOM 2641 C CA . TYR A 1 330 ? 25.690 -9.811 -17.735 1.00 90.88 330 TYR A CA 1
ATOM 2642 C C . TYR A 1 330 ? 25.069 -9.796 -19.139 1.00 90.88 330 TYR A C 1
ATOM 2644 O O . TYR A 1 330 ? 24.734 -10.849 -19.669 1.00 90.88 330 TYR A O 1
ATOM 2652 N N . ALA A 1 331 ? 24.932 -8.632 -19.777 1.00 87.88 331 ALA A N 1
ATOM 2653 C CA . ALA A 1 331 ? 24.505 -8.545 -21.174 1.00 87.88 331 ALA A CA 1
ATOM 2654 C C . ALA A 1 331 ? 25.603 -9.038 -22.131 1.00 87.88 331 ALA A C 1
ATOM 2656 O O . ALA A 1 331 ? 25.311 -9.673 -23.139 1.00 87.88 331 ALA A O 1
ATOM 2657 N N . TRP A 1 332 ? 26.873 -8.766 -21.812 1.00 87.56 332 TRP A N 1
ATOM 2658 C CA . TRP A 1 332 ? 28.011 -9.240 -22.601 1.00 87.56 332 TRP A CA 1
ATOM 2659 C C . TRP A 1 332 ? 28.328 -10.720 -22.347 1.00 87.56 332 TRP A C 1
ATOM 2661 O O . TRP A 1 332 ? 28.710 -11.439 -23.267 1.00 87.56 332 TRP A O 1
ATOM 2671 N N . ASN A 1 333 ? 28.200 -11.163 -21.097 1.00 90.00 333 ASN A N 1
ATOM 2672 C CA . ASN A 1 333 ? 28.389 -12.541 -20.671 1.00 90.00 333 ASN A CA 1
ATOM 2673 C C . ASN A 1 333 ? 27.245 -12.943 -19.730 1.00 90.00 333 ASN A C 1
ATOM 2675 O O . ASN A 1 333 ? 27.324 -12.734 -18.520 1.00 90.00 333 ASN A O 1
ATOM 2679 N N . ALA A 1 334 ? 26.202 -13.567 -20.283 1.00 89.12 334 ALA A N 1
ATOM 2680 C CA . ALA A 1 334 ? 25.044 -14.033 -19.515 1.00 89.12 334 ALA A CA 1
ATOM 2681 C C . ALA A 1 334 ? 25.391 -15.106 -18.463 1.00 89.12 334 ALA A C 1
ATOM 2683 O O . ALA A 1 334 ? 24.568 -15.396 -17.600 1.00 89.12 334 ALA A O 1
ATOM 2684 N N . SER A 1 335 ? 26.608 -15.657 -18.508 1.00 91.19 335 SER A N 1
ATOM 2685 C CA . SER A 1 335 ? 27.161 -16.608 -17.540 1.00 91.19 335 SER A CA 1
ATOM 2686 C C . SER A 1 335 ? 28.268 -15.992 -16.672 1.00 91.19 335 SER A C 1
ATOM 2688 O O . SER A 1 335 ? 29.120 -16.714 -16.159 1.00 91.19 335 SER A O 1
ATOM 2690 N N . ALA A 1 336 ? 28.312 -14.661 -16.531 1.00 93.75 336 ALA A N 1
ATOM 2691 C CA . ALA A 1 336 ? 29.225 -14.005 -15.596 1.00 93.75 336 ALA A CA 1
ATOM 2692 C C . ALA A 1 336 ? 29.005 -14.510 -14.148 1.00 93.75 336 ALA A C 1
ATOM 2694 O O . ALA A 1 336 ? 27.894 -14.944 -13.828 1.00 93.75 336 ALA A O 1
ATOM 2695 N N . PRO A 1 337 ? 30.031 -14.456 -13.271 1.00 96.00 337 PRO A N 1
ATOM 2696 C CA . PRO A 1 337 ? 29.932 -14.935 -11.891 1.00 96.00 337 PRO A CA 1
ATOM 2697 C C . PRO A 1 337 ? 28.702 -14.383 -11.176 1.00 96.00 337 PRO A C 1
ATOM 2699 O O . PRO A 1 337 ? 28.441 -13.183 -11.219 1.00 96.00 337 PRO A O 1
ATOM 2702 N N . GLY A 1 338 ? 27.941 -15.264 -10.539 1.00 94.31 338 GLY A N 1
ATOM 2703 C CA . GLY A 1 338 ? 26.693 -14.938 -9.870 1.00 94.31 338 GLY A CA 1
ATOM 2704 C C . GLY A 1 338 ? 25.466 -14.881 -10.777 1.00 94.31 338 GLY A C 1
ATOM 2705 O O . GLY A 1 338 ? 24.390 -14.628 -10.248 1.00 94.31 338 GLY A O 1
ATOM 2706 N N . ALA A 1 339 ? 25.546 -15.130 -12.089 1.00 94.69 339 ALA A N 1
ATOM 2707 C CA . ALA A 1 339 ? 24.370 -15.131 -12.970 1.00 94.69 339 ALA A CA 1
ATOM 2708 C C . ALA A 1 339 ? 23.232 -16.017 -12.424 1.00 94.69 339 ALA A C 1
ATOM 2710 O O . ALA A 1 339 ? 23.466 -17.104 -11.898 1.00 94.69 339 ALA A O 1
ATOM 2711 N N . ALA A 1 340 ? 21.991 -15.538 -12.516 1.00 93.50 340 ALA A N 1
ATOM 2712 C CA . ALA A 1 340 ? 20.811 -16.287 -12.084 1.00 93.50 340 ALA A CA 1
ATOM 2713 C C . ALA A 1 340 ? 19.578 -15.903 -12.903 1.00 93.50 340 ALA A C 1
ATOM 2715 O O . ALA A 1 340 ? 19.564 -14.891 -13.599 1.00 93.50 340 ALA A O 1
ATOM 2716 N N . THR A 1 341 ? 18.512 -16.687 -12.794 1.00 91.88 341 THR A N 1
ATOM 2717 C CA . THR A 1 341 ? 17.212 -16.338 -13.372 1.00 91.88 341 THR A CA 1
ATOM 2718 C C . THR A 1 341 ? 16.499 -15.284 -12.530 1.00 91.88 341 THR A C 1
ATOM 2720 O O . THR A 1 341 ? 16.687 -15.221 -11.314 1.00 91.88 341 THR A O 1
ATOM 2723 N N . TRP A 1 342 ? 15.657 -14.477 -13.174 1.00 89.94 342 TRP A N 1
ATOM 2724 C CA . TRP A 1 342 ? 14.813 -13.476 -12.525 1.00 89.94 342 TRP A CA 1
ATOM 2725 C C . TRP A 1 342 ? 14.048 -14.056 -11.333 1.00 89.94 342 TRP A C 1
ATOM 2727 O O . TRP A 1 342 ? 13.279 -15.003 -11.490 1.00 89.94 342 TRP A O 1
ATOM 2737 N N . ASN A 1 343 ? 14.232 -13.454 -10.160 1.00 86.69 343 ASN A N 1
ATOM 2738 C CA . ASN A 1 343 ? 13.520 -13.829 -8.944 1.00 86.69 343 ASN A CA 1
ATOM 2739 C C . ASN A 1 343 ? 13.299 -12.603 -8.058 1.00 86.69 343 ASN A C 1
ATOM 2741 O O . ASN A 1 343 ? 13.974 -12.417 -7.051 1.00 86.69 343 ASN A O 1
ATOM 2745 N N . ARG A 1 344 ? 12.381 -11.737 -8.479 1.00 80.88 344 ARG A N 1
ATOM 2746 C CA . ARG A 1 344 ? 12.027 -10.530 -7.737 1.00 80.88 344 ARG A CA 1
ATOM 2747 C C . ARG A 1 344 ? 11.086 -10.858 -6.580 1.00 80.88 344 ARG A C 1
ATOM 2749 O O . ARG A 1 344 ? 10.022 -11.436 -6.806 1.00 80.88 344 ARG A O 1
ATOM 2756 N N . LEU A 1 345 ? 11.475 -10.449 -5.378 1.00 80.88 345 LEU A N 1
ATOM 2757 C CA . LEU A 1 345 ? 10.675 -10.569 -4.162 1.00 80.88 345 LEU A CA 1
ATOM 2758 C C . LEU A 1 345 ? 9.523 -9.544 -4.123 1.00 80.88 345 LEU A C 1
ATOM 2760 O O . LEU A 1 345 ? 9.554 -8.553 -4.859 1.00 80.88 345 LEU A O 1
ATOM 2764 N N . PRO A 1 346 ? 8.496 -9.771 -3.282 1.00 72.56 346 PRO A N 1
ATOM 2765 C CA . PRO A 1 346 ? 7.497 -8.758 -2.945 1.00 72.56 346 PRO A CA 1
ATOM 2766 C C . PRO A 1 346 ? 8.135 -7.446 -2.464 1.00 72.56 346 PRO A C 1
ATOM 2768 O O . PRO A 1 346 ? 9.262 -7.444 -1.968 1.00 72.56 346 PRO A O 1
ATOM 2771 N N . VAL A 1 347 ? 7.424 -6.320 -2.596 1.00 68.69 347 VAL A N 1
ATOM 2772 C CA . VAL A 1 347 ? 7.966 -4.976 -2.298 1.00 68.69 347 VAL A CA 1
ATOM 2773 C C . VAL A 1 347 ? 8.448 -4.857 -0.846 1.00 68.69 347 VAL A C 1
ATOM 2775 O O . VAL A 1 347 ? 9.389 -4.110 -0.576 1.00 68.69 347 VAL A O 1
ATOM 2778 N N . GLU A 1 348 ? 7.857 -5.605 0.086 1.00 66.19 348 GLU A N 1
ATOM 2779 C CA . GLU A 1 348 ? 8.257 -5.650 1.499 1.00 66.19 348 GLU A CA 1
ATOM 2780 C C . GLU A 1 348 ? 9.644 -6.268 1.698 1.00 66.19 348 GLU A C 1
ATOM 2782 O O . GLU A 1 348 ? 10.379 -5.868 2.599 1.00 66.19 348 GLU A O 1
ATOM 2787 N N . ASP A 1 349 ? 10.023 -7.173 0.801 1.00 75.88 349 ASP A N 1
ATOM 2788 C CA . ASP A 1 349 ? 11.220 -8.002 0.872 1.00 75.88 349 ASP A CA 1
ATOM 2789 C C . ASP A 1 349 ? 12.274 -7.645 -0.184 1.00 75.88 349 ASP A C 1
ATOM 2791 O O . ASP A 1 349 ? 13.384 -8.176 -0.152 1.00 75.88 349 ASP A O 1
ATOM 2795 N N . GLU A 1 350 ? 11.976 -6.728 -1.110 1.00 75.81 350 GLU A N 1
ATOM 2796 C CA . GLU A 1 350 ? 12.902 -6.331 -2.178 1.00 75.81 350 GLU A CA 1
ATOM 2797 C C . GLU A 1 350 ? 14.254 -5.822 -1.654 1.00 75.81 350 GLU A C 1
ATOM 2799 O O . GLU A 1 350 ? 15.271 -5.992 -2.329 1.00 75.81 350 GLU A O 1
ATOM 2804 N N . TRP A 1 351 ? 14.306 -5.262 -0.441 1.00 77.19 351 TRP A N 1
ATOM 2805 C CA . TRP A 1 351 ? 15.557 -4.834 0.190 1.00 77.19 351 TRP A CA 1
ATOM 2806 C C . TRP A 1 351 ? 16.551 -5.983 0.403 1.00 77.19 351 TRP A C 1
ATOM 2808 O O . TRP A 1 351 ? 17.755 -5.731 0.427 1.00 77.19 351 TRP A O 1
ATOM 2818 N N . LYS A 1 352 ? 16.084 -7.235 0.503 1.00 82.94 352 LYS A N 1
ATOM 2819 C CA . LYS A 1 352 ? 16.942 -8.423 0.644 1.00 82.94 352 LYS A CA 1
ATOM 2820 C C . LYS A 1 352 ? 17.816 -8.647 -0.594 1.00 82.94 352 LYS A C 1
ATOM 2822 O O . LYS A 1 352 ? 18.910 -9.194 -0.489 1.00 82.94 352 LYS A O 1
ATOM 2827 N N . HIS A 1 353 ? 17.393 -8.168 -1.770 1.00 86.12 353 HIS A N 1
ATOM 2828 C CA . HIS A 1 353 ? 18.232 -8.167 -2.981 1.00 86.12 353 HIS A CA 1
ATOM 2829 C C . HIS A 1 353 ? 19.399 -7.178 -2.908 1.00 86.12 353 HIS A C 1
ATOM 2831 O O . HIS A 1 353 ? 20.302 -7.201 -3.748 1.00 86.12 353 HIS A O 1
ATOM 2837 N N . CYS A 1 354 ? 19.374 -6.298 -1.916 1.00 85.00 354 CYS A N 1
ATOM 2838 C CA . CYS A 1 354 ? 20.439 -5.372 -1.597 1.00 85.00 354 CYS A CA 1
ATOM 2839 C C . CYS A 1 354 ? 21.265 -5.877 -0.399 1.00 85.00 354 CYS A C 1
ATOM 2841 O O . CYS A 1 354 ? 21.921 -5.081 0.260 1.00 85.00 354 CYS A O 1
ATOM 2843 N N . GLU A 1 355 ? 21.244 -7.166 -0.056 1.00 86.19 355 GLU A N 1
ATOM 2844 C CA . GLU A 1 355 ? 22.202 -7.729 0.902 1.00 86.19 355 GLU A CA 1
ATOM 2845 C C . GLU A 1 355 ? 23.534 -8.031 0.196 1.00 86.19 355 GLU A C 1
ATOM 2847 O O . GLU A 1 355 ? 23.532 -8.663 -0.864 1.00 86.19 355 GLU A O 1
ATOM 2852 N N . PRO A 1 356 ? 24.687 -7.603 0.745 1.00 88.50 356 PRO A N 1
ATOM 2853 C CA . PRO A 1 356 ? 25.981 -7.774 0.093 1.00 88.50 356 PRO A CA 1
ATOM 2854 C C . PRO A 1 356 ? 26.490 -9.216 0.211 1.00 88.50 356 PRO A C 1
ATOM 2856 O O . PRO A 1 356 ? 27.309 -9.523 1.074 1.00 88.50 356 PRO A O 1
ATOM 2859 N N . ARG A 1 357 ? 25.998 -10.104 -0.657 1.00 89.88 357 ARG A N 1
ATOM 2860 C CA . ARG A 1 357 ? 26.326 -11.537 -0.642 1.00 89.88 357 ARG A CA 1
ATOM 2861 C C . ARG A 1 357 ? 26.615 -12.107 -2.028 1.00 89.88 357 ARG A C 1
ATOM 2863 O O . ARG A 1 357 ? 26.005 -11.708 -3.022 1.00 89.88 357 ARG A O 1
ATOM 2870 N N . GLY A 1 358 ? 27.503 -13.097 -2.068 1.00 92.94 358 GLY A N 1
ATOM 2871 C CA . GLY A 1 358 ? 27.798 -13.892 -3.254 1.00 92.94 358 GLY A CA 1
ATOM 2872 C C . GLY A 1 358 ? 28.547 -13.137 -4.352 1.00 92.94 358 GLY A C 1
ATOM 2873 O O . GLY A 1 358 ? 28.914 -11.966 -4.232 1.00 92.94 358 GLY A O 1
ATOM 2874 N N . GLU A 1 359 ? 28.744 -13.820 -5.477 1.00 95.19 359 GLU A N 1
ATOM 2875 C CA . GLU A 1 359 ? 29.661 -13.390 -6.542 1.00 95.19 359 GLU A CA 1
ATOM 2876 C C . GLU A 1 359 ? 29.288 -12.045 -7.198 1.00 95.19 359 GLU A C 1
ATOM 2878 O O . GLU A 1 359 ? 30.156 -11.345 -7.724 1.00 95.19 359 GLU A O 1
ATOM 2883 N N . VAL A 1 360 ? 28.023 -11.617 -7.118 1.00 93.19 360 VAL A N 1
ATOM 2884 C CA . VAL A 1 360 ? 27.597 -10.303 -7.635 1.00 93.19 360 VAL A CA 1
ATOM 2885 C C . VAL A 1 360 ? 28.255 -9.152 -6.864 1.00 93.19 360 VAL A C 1
ATOM 2887 O O . VAL A 1 360 ? 28.584 -8.118 -7.454 1.00 93.19 360 VAL A O 1
ATOM 2890 N N . TYR A 1 361 ? 28.486 -9.341 -5.563 1.00 94.50 361 TYR A N 1
ATOM 2891 C CA . TYR A 1 361 ? 29.155 -8.384 -4.682 1.00 94.50 361 TYR A CA 1
ATOM 2892 C C . TYR A 1 361 ? 30.645 -8.680 -4.507 1.00 94.50 361 TYR A C 1
ATOM 2894 O O . TYR A 1 361 ? 31.431 -7.748 -4.376 1.00 94.50 361 TYR A O 1
ATOM 2902 N N . GLU A 1 362 ? 31.047 -9.948 -4.523 1.00 94.62 362 GLU A N 1
ATOM 2903 C CA . GLU A 1 362 ? 32.437 -10.358 -4.280 1.00 94.62 362 GLU A CA 1
ATOM 2904 C C . GLU A 1 362 ? 33.314 -10.264 -5.536 1.00 94.62 362 GLU A C 1
ATOM 2906 O O . GLU A 1 362 ? 34.517 -10.019 -5.441 1.00 94.62 362 GLU A O 1
ATOM 2911 N N . VAL A 1 363 ? 32.717 -10.410 -6.725 1.00 95.31 363 VAL A N 1
ATOM 2912 C CA . VAL A 1 363 ? 33.438 -10.434 -8.006 1.00 95.31 363 VAL A CA 1
ATOM 2913 C C . VAL A 1 363 ? 33.007 -9.280 -8.905 1.00 95.31 363 VAL A C 1
ATOM 2915 O O . VAL A 1 363 ? 33.840 -8.462 -9.306 1.00 95.31 363 VAL A O 1
ATOM 2918 N N . VAL A 1 364 ? 31.709 -9.182 -9.215 1.00 95.69 364 VAL A N 1
ATOM 2919 C CA . VAL A 1 364 ? 31.221 -8.241 -10.238 1.00 95.69 364 VAL A CA 1
ATOM 2920 C C . VAL A 1 364 ? 31.329 -6.791 -9.769 1.00 95.69 364 VAL A C 1
ATOM 2922 O O . VAL A 1 364 ? 31.892 -5.972 -10.495 1.00 95.69 364 VAL A O 1
ATOM 2925 N N . LEU A 1 365 ? 30.866 -6.463 -8.557 1.00 95.00 365 LEU A N 1
ATOM 2926 C CA . LEU A 1 365 ? 30.935 -5.097 -8.024 1.00 95.00 365 LEU A CA 1
ATOM 2927 C C . LEU A 1 365 ? 32.382 -4.546 -7.948 1.00 95.00 365 LEU A C 1
ATOM 2929 O O . LEU A 1 365 ? 32.622 -3.464 -8.493 1.00 95.00 365 LEU A O 1
ATOM 2933 N N . PRO A 1 366 ? 33.375 -5.256 -7.370 1.00 96.38 366 PRO A N 1
ATOM 2934 C CA . PRO A 1 366 ? 34.772 -4.824 -7.395 1.00 96.38 366 PRO A CA 1
ATOM 2935 C C . PRO A 1 366 ? 35.325 -4.674 -8.810 1.00 96.38 366 PRO A C 1
ATOM 2937 O O . PRO A 1 366 ? 36.063 -3.726 -9.084 1.00 96.38 366 PRO A O 1
ATOM 2940 N N . HIS A 1 367 ? 34.961 -5.573 -9.732 1.00 94.75 367 HIS A N 1
ATOM 2941 C CA . HIS A 1 367 ? 35.386 -5.479 -11.126 1.00 94.75 367 HIS A CA 1
ATOM 2942 C C . HIS A 1 367 ? 34.902 -4.177 -11.779 1.00 94.75 367 HIS A C 1
ATOM 2944 O O . HIS A 1 367 ? 35.718 -3.402 -12.287 1.00 94.75 367 HIS A O 1
ATOM 2950 N N . VAL A 1 368 ? 33.598 -3.886 -11.710 1.00 92.38 368 VAL A N 1
ATOM 2951 C CA . VAL A 1 368 ? 33.039 -2.669 -12.321 1.00 92.38 368 VAL A CA 1
ATOM 2952 C C . VAL A 1 368 ? 33.529 -1.398 -11.621 1.00 92.38 368 VAL A C 1
ATOM 2954 O O . VAL A 1 368 ? 33.806 -0.401 -12.288 1.00 92.38 368 VAL A O 1
ATOM 2957 N N . ALA A 1 369 ? 33.720 -1.433 -10.298 1.00 94.75 369 ALA A N 1
ATOM 2958 C CA . ALA A 1 369 ? 34.231 -0.295 -9.540 1.00 94.75 369 ALA A CA 1
ATOM 2959 C C . ALA A 1 369 ? 35.689 0.031 -9.896 1.00 94.75 369 ALA A C 1
ATOM 2961 O O . ALA A 1 369 ? 36.015 1.200 -10.097 1.00 94.75 369 ALA A O 1
ATOM 2962 N N . ARG A 1 370 ? 36.563 -0.974 -10.049 1.00 94.81 370 ARG A N 1
ATOM 2963 C CA . ARG A 1 370 ? 37.952 -0.772 -10.504 1.00 94.81 370 ARG A CA 1
ATOM 2964 C C . ARG A 1 370 ? 38.022 -0.238 -11.930 1.00 94.81 370 ARG A C 1
ATOM 2966 O O . ARG A 1 370 ? 38.869 0.609 -12.205 1.00 94.81 370 ARG A O 1
ATOM 2973 N N . ASN A 1 371 ? 37.151 -0.712 -12.819 1.00 90.00 371 ASN A N 1
ATOM 2974 C CA . ASN A 1 371 ? 37.110 -0.241 -14.205 1.00 90.00 371 ASN A CA 1
ATOM 2975 C C . ASN A 1 371 ? 36.658 1.224 -14.302 1.00 90.00 371 ASN A C 1
ATOM 2977 O O . ASN A 1 371 ? 37.128 1.945 -15.176 1.00 90.00 371 ASN A O 1
ATOM 2981 N N . LEU A 1 372 ? 35.769 1.672 -13.408 1.00 89.69 372 LEU A N 1
ATOM 2982 C CA . LEU A 1 372 ? 35.271 3.047 -13.403 1.00 89.69 372 LEU A CA 1
ATOM 2983 C C . LEU A 1 372 ? 36.166 4.013 -12.611 1.00 89.69 372 LEU A C 1
ATOM 2985 O O . LEU A 1 372 ? 36.523 5.071 -13.118 1.00 89.69 372 LEU A O 1
ATOM 2989 N N . PHE A 1 373 ? 36.517 3.668 -11.371 1.00 94.19 373 PHE A N 1
ATOM 2990 C CA . PHE A 1 373 ? 37.212 4.550 -10.422 1.00 94.19 373 PHE A CA 1
ATOM 2991 C C . PHE A 1 373 ? 38.723 4.290 -10.330 1.00 94.19 373 PHE A C 1
ATOM 2993 O O . PHE A 1 373 ? 39.431 4.945 -9.567 1.00 94.19 373 PHE A O 1
ATOM 3000 N N . GLY A 1 374 ? 39.235 3.331 -11.099 1.00 92.12 374 GLY A N 1
ATOM 3001 C CA . GLY A 1 374 ? 40.641 2.949 -11.085 1.00 92.12 374 GLY A CA 1
ATOM 3002 C C . GLY A 1 374 ? 41.023 2.063 -9.896 1.00 92.12 374 GLY A C 1
ATOM 3003 O O . GLY A 1 374 ? 40.309 1.915 -8.904 1.00 92.12 374 GLY A O 1
ATOM 3004 N N . ARG A 1 375 ? 42.210 1.453 -9.983 1.00 91.62 375 ARG A N 1
ATOM 3005 C CA . ARG A 1 375 ? 42.692 0.475 -8.988 1.00 91.62 375 ARG A CA 1
ATOM 3006 C C . ARG A 1 375 ? 43.127 1.095 -7.653 1.00 91.62 375 ARG A C 1
ATOM 3008 O O . ARG A 1 375 ? 43.161 0.382 -6.659 1.00 91.62 375 ARG A O 1
ATOM 3015 N N . ARG A 1 376 ? 43.441 2.401 -7.603 1.00 92.62 376 ARG A N 1
ATOM 3016 C CA . ARG A 1 376 ? 43.862 3.090 -6.359 1.00 92.62 376 ARG A CA 1
ATOM 3017 C C . ARG A 1 376 ? 42.751 3.151 -5.305 1.00 92.62 376 ARG A C 1
ATOM 3019 O O . ARG A 1 376 ? 43.070 3.163 -4.112 1.00 92.62 376 ARG A O 1
ATOM 3026 N N . VAL A 1 377 ? 41.487 3.233 -5.739 1.00 95.44 377 VAL A N 1
ATOM 3027 C CA . VAL A 1 377 ? 40.324 3.440 -4.853 1.00 95.44 377 VAL A CA 1
ATOM 3028 C C . VAL A 1 377 ? 39.102 2.568 -5.162 1.00 95.44 377 VAL A C 1
ATOM 3030 O O . VAL A 1 377 ? 38.141 2.583 -4.396 1.00 95.44 377 VAL A O 1
ATOM 3033 N N . GLY A 1 378 ? 39.110 1.813 -6.267 1.00 94.94 378 GLY A N 1
ATOM 3034 C CA . GLY A 1 378 ? 37.955 1.029 -6.714 1.00 94.94 378 GLY A CA 1
ATOM 3035 C C . GLY A 1 378 ? 37.428 0.042 -5.671 1.00 94.94 378 GLY A C 1
ATOM 3036 O O . GLY A 1 378 ? 36.218 -0.113 -5.548 1.00 94.94 378 GLY A O 1
ATOM 3037 N N . ASP A 1 379 ? 38.307 -0.554 -4.861 1.00 95.44 379 ASP A N 1
ATOM 3038 C CA . ASP A 1 379 ? 37.909 -1.520 -3.827 1.00 95.44 379 ASP A CA 1
ATOM 3039 C C . ASP A 1 379 ? 37.202 -0.850 -2.646 1.00 95.44 379 ASP A C 1
ATOM 3041 O O . ASP A 1 379 ? 36.219 -1.380 -2.133 1.00 95.44 379 ASP A O 1
ATOM 3045 N N . GLN A 1 380 ? 37.630 0.352 -2.251 1.00 96.31 380 GLN A N 1
ATOM 3046 C CA . GLN A 1 380 ? 36.925 1.141 -1.239 1.00 96.31 380 GLN A CA 1
ATOM 3047 C C . GLN A 1 380 ? 35.568 1.608 -1.746 1.00 96.31 380 GLN A C 1
ATOM 3049 O O . GLN A 1 380 ? 34.604 1.599 -0.985 1.00 96.31 380 GLN A O 1
ATOM 3054 N N . VAL A 1 381 ? 35.482 1.997 -3.021 1.00 96.25 381 VAL A N 1
ATOM 3055 C CA . VAL A 1 381 ? 34.208 2.387 -3.633 1.00 96.25 381 VAL A CA 1
ATOM 3056 C C . VAL A 1 381 ? 33.255 1.195 -3.707 1.00 96.25 381 VAL A C 1
ATOM 3058 O O . VAL A 1 381 ? 32.089 1.341 -3.350 1.00 96.25 381 VAL A O 1
ATOM 3061 N N . ALA A 1 382 ? 33.742 0.012 -4.094 1.00 96.12 382 ALA A N 1
ATOM 3062 C CA . ALA A 1 382 ? 32.962 -1.223 -4.075 1.00 96.12 382 ALA A CA 1
ATOM 3063 C C . ALA A 1 382 ? 32.468 -1.556 -2.659 1.00 96.12 382 ALA A C 1
ATOM 3065 O O . ALA A 1 382 ? 31.276 -1.774 -2.461 1.00 96.12 382 ALA A O 1
ATOM 3066 N N . ALA A 1 383 ? 33.358 -1.517 -1.664 1.00 96.44 383 ALA A N 1
ATOM 3067 C CA . ALA A 1 383 ? 33.011 -1.785 -0.271 1.00 96.44 383 ALA A CA 1
ATOM 3068 C C . ALA A 1 383 ? 32.003 -0.772 0.301 1.00 96.44 383 ALA A C 1
ATOM 3070 O O . ALA A 1 383 ? 31.137 -1.153 1.087 1.00 96.44 383 ALA A O 1
ATOM 3071 N N . ALA A 1 384 ? 32.091 0.504 -0.094 1.00 95.88 384 ALA A N 1
ATOM 3072 C CA . ALA A 1 384 ? 31.124 1.526 0.291 1.00 95.88 384 ALA A CA 1
ATOM 3073 C C . ALA A 1 384 ? 29.772 1.294 -0.395 1.00 95.88 384 ALA A C 1
ATOM 3075 O O . ALA A 1 384 ? 28.752 1.242 0.282 1.00 95.88 384 ALA A O 1
ATOM 3076 N N . ALA A 1 385 ? 29.747 1.076 -1.714 1.00 92.38 385 ALA A N 1
ATOM 3077 C CA . ALA A 1 385 ? 28.516 0.790 -2.452 1.00 92.38 385 ALA A CA 1
ATOM 3078 C C . ALA A 1 385 ? 27.793 -0.461 -1.916 1.00 92.38 385 ALA A C 1
ATOM 3080 O O . ALA A 1 385 ? 26.570 -0.450 -1.808 1.00 92.38 385 ALA A O 1
ATOM 3081 N N . ALA A 1 386 ? 28.544 -1.482 -1.486 1.00 93.56 386 ALA A N 1
ATOM 3082 C CA . ALA A 1 386 ? 28.024 -2.696 -0.854 1.00 93.56 386 ALA A CA 1
ATOM 3083 C C . ALA A 1 386 ? 27.373 -2.471 0.524 1.00 93.56 386 ALA A C 1
ATOM 3085 O O . ALA A 1 386 ? 26.753 -3.385 1.059 1.00 93.56 386 ALA A O 1
ATOM 3086 N N . LYS A 1 387 ? 27.472 -1.270 1.113 1.00 92.12 387 LYS A N 1
ATOM 3087 C CA . LYS A 1 387 ? 26.681 -0.903 2.299 1.00 92.12 387 LYS A CA 1
ATOM 3088 C C . LYS A 1 387 ? 25.203 -0.714 1.971 1.00 92.12 387 LYS A C 1
ATOM 3090 O O . LYS A 1 387 ? 24.400 -0.696 2.888 1.00 92.12 387 LYS A O 1
ATOM 3095 N N . ASN A 1 388 ? 24.849 -0.584 0.688 1.00 81.44 388 ASN A N 1
ATOM 3096 C CA . ASN A 1 388 ? 23.471 -0.588 0.189 1.00 81.44 388 ASN A CA 1
ATOM 3097 C C . ASN A 1 388 ? 22.526 0.384 0.916 1.00 81.44 388 ASN A C 1
ATOM 3099 O O . ASN A 1 388 ? 21.328 0.141 1.057 1.00 81.44 388 ASN A O 1
ATOM 3103 N N . VAL A 1 389 ? 23.080 1.527 1.327 1.00 89.56 389 VAL A N 1
ATOM 3104 C CA . VAL A 1 389 ? 22.309 2.652 1.853 1.00 89.56 389 VAL A CA 1
ATOM 3105 C C . VAL A 1 389 ? 21.305 3.100 0.798 1.00 89.56 389 VAL A C 1
ATOM 3107 O O . VAL A 1 389 ? 21.651 3.192 -0.384 1.00 89.56 389 VAL A O 1
ATOM 3110 N N . CYS A 1 390 ? 20.071 3.372 1.222 1.00 86.06 390 CYS A N 1
ATOM 3111 C CA . CYS A 1 390 ? 18.988 3.800 0.340 1.00 86.06 390 CYS A CA 1
ATOM 3112 C C . CYS A 1 390 ? 18.621 5.266 0.622 1.00 86.06 390 CYS A C 1
ATOM 3114 O O . CYS A 1 390 ? 17.803 5.541 1.504 1.00 86.06 390 CYS A O 1
ATOM 3116 N N . PRO A 1 391 ? 19.170 6.237 -0.134 1.00 85.44 391 PRO A N 1
ATOM 3117 C CA . PRO A 1 391 ? 18.844 7.648 0.064 1.00 85.44 391 PRO A CA 1
ATOM 3118 C C . PRO A 1 391 ? 17.344 7.934 -0.090 1.00 85.44 391 PRO A C 1
ATOM 3120 O O . PRO A 1 391 ? 16.785 8.765 0.616 1.00 85.44 391 PRO A O 1
ATOM 3123 N N . TYR A 1 392 ? 16.655 7.225 -0.983 1.00 79.56 392 TYR A N 1
ATOM 3124 C CA . TYR A 1 392 ? 15.224 7.436 -1.210 1.00 79.56 392 TYR A CA 1
ATOM 3125 C C . TYR A 1 392 ? 14.348 6.995 -0.031 1.00 79.56 392 TYR A C 1
ATOM 3127 O O . TYR A 1 392 ? 13.311 7.615 0.208 1.00 79.56 392 TYR A O 1
ATOM 3135 N N . GLU A 1 393 ? 14.778 5.975 0.717 1.00 81.12 393 GLU A N 1
ATOM 3136 C CA . GLU A 1 393 ? 14.138 5.547 1.965 1.00 81.12 393 GLU A CA 1
ATOM 3137 C C . GLU A 1 393 ? 14.307 6.622 3.051 1.00 81.12 393 GLU A C 1
ATOM 3139 O O . GLU A 1 393 ? 13.338 7.004 3.704 1.00 81.12 393 GLU A O 1
ATOM 3144 N N . ILE A 1 394 ? 15.523 7.166 3.173 1.00 86.56 394 ILE A N 1
ATOM 3145 C CA . ILE A 1 394 ? 15.908 8.152 4.192 1.00 86.56 394 ILE A CA 1
ATOM 3146 C C . ILE A 1 394 ? 15.244 9.512 3.936 1.00 86.56 394 ILE A C 1
ATOM 3148 O O . ILE A 1 394 ? 14.575 10.063 4.801 1.00 86.56 394 ILE A O 1
ATOM 3152 N N . PHE A 1 395 ? 15.405 10.081 2.741 1.00 81.38 395 PHE A N 1
ATOM 3153 C CA . PHE A 1 395 ? 14.923 11.434 2.437 1.00 81.38 395 PHE A CA 1
ATOM 3154 C C . PHE A 1 395 ? 13.441 11.472 2.025 1.00 81.38 395 PHE A C 1
ATOM 3156 O O . PHE A 1 395 ? 12.843 12.548 1.965 1.00 81.38 395 PHE A O 1
ATOM 3163 N N . GLY A 1 396 ? 12.837 10.308 1.759 1.00 71.44 396 GLY A N 1
ATOM 3164 C CA . GLY A 1 396 ? 11.470 10.169 1.269 1.00 71.44 396 GLY A CA 1
ATOM 3165 C C . GLY A 1 396 ? 11.318 10.591 -0.195 1.00 71.44 396 GLY A C 1
ATOM 3166 O O . GLY A 1 396 ? 11.869 11.596 -0.643 1.00 71.44 396 GLY A O 1
ATOM 3167 N N . ASN A 1 397 ? 10.524 9.845 -0.972 1.00 60.38 397 ASN A N 1
ATOM 3168 C CA . ASN A 1 397 ? 10.323 10.158 -2.386 1.00 60.38 397 ASN A CA 1
ATOM 3169 C C . ASN A 1 397 ? 8.856 10.418 -2.764 1.00 60.38 397 ASN A C 1
ATOM 3171 O O . ASN A 1 397 ? 8.036 9.504 -2.818 1.00 60.38 397 ASN A O 1
ATOM 3175 N N . LYS A 1 398 ? 8.537 11.674 -3.114 1.00 49.31 398 LYS A N 1
ATOM 3176 C CA . LYS A 1 398 ? 7.233 12.058 -3.693 1.00 49.31 398 LYS A CA 1
ATOM 3177 C C . LYS A 1 398 ? 7.071 11.646 -5.165 1.00 49.31 398 LYS A C 1
ATOM 3179 O O . LYS A 1 398 ? 5.950 11.633 -5.659 1.00 49.31 398 LYS A O 1
ATOM 3184 N N . LEU A 1 399 ? 8.158 11.333 -5.875 1.00 45.03 399 LEU A N 1
ATOM 3185 C CA . LEU A 1 399 ? 8.135 10.917 -7.285 1.00 45.03 399 LEU A CA 1
ATOM 3186 C C . LEU A 1 399 ? 7.561 9.510 -7.480 1.00 45.03 399 LEU A C 1
ATOM 3188 O O . LEU A 1 399 ? 7.115 9.208 -8.583 1.00 45.03 399 LEU A O 1
ATOM 3192 N N . PHE A 1 400 ? 7.555 8.678 -6.433 1.00 48.69 400 PHE A N 1
ATOM 3193 C CA . PHE A 1 400 ? 7.268 7.246 -6.546 1.00 48.69 400 PHE A CA 1
ATOM 3194 C C . PHE A 1 400 ? 6.257 6.707 -5.519 1.00 48.69 400 PHE A C 1
ATOM 3196 O O . PHE A 1 400 ? 6.265 5.528 -5.191 1.00 48.69 400 PHE A O 1
ATOM 3203 N N . GLY A 1 401 ? 5.366 7.562 -5.011 1.00 48.59 401 GLY A N 1
ATOM 3204 C CA . GLY A 1 401 ? 4.270 7.124 -4.134 1.00 48.59 401 GLY A CA 1
ATOM 3205 C C . GLY A 1 401 ? 4.604 7.040 -2.639 1.00 48.59 401 GLY A C 1
ATOM 3206 O O . GLY A 1 401 ? 3.743 6.642 -1.863 1.00 48.59 401 GLY A O 1
ATOM 3207 N N . GLY A 1 402 ? 5.792 7.492 -2.217 1.00 53.59 402 GLY A N 1
ATOM 3208 C CA . GLY A 1 402 ? 6.219 7.513 -0.814 1.00 53.59 402 GLY A CA 1
ATOM 3209 C C . GLY A 1 402 ? 6.917 6.228 -0.353 1.00 53.59 402 GLY A C 1
ATOM 3210 O O . GLY A 1 402 ? 6.935 5.222 -1.049 1.00 53.59 402 GLY A O 1
ATOM 3211 N N . VAL A 1 403 ? 7.525 6.285 0.835 1.00 59.03 403 VAL A N 1
ATOM 3212 C CA . VAL A 1 403 ? 8.136 5.119 1.500 1.00 59.03 403 VAL A CA 1
ATOM 3213 C C . VAL A 1 403 ? 7.064 4.454 2.369 1.00 59.03 403 VAL A C 1
ATOM 3215 O O . VAL A 1 403 ? 6.462 5.176 3.179 1.00 59.03 403 VAL A O 1
ATOM 3218 N N . PRO A 1 404 ? 6.819 3.137 2.226 1.00 59.62 404 PRO A N 1
ATOM 3219 C CA . PRO A 1 404 ? 5.875 2.409 3.065 1.00 59.62 404 PRO A CA 1
ATOM 3220 C C . PRO A 1 404 ? 6.112 2.632 4.563 1.00 59.62 404 PRO A C 1
ATOM 3222 O O . PRO A 1 404 ? 7.248 2.725 5.023 1.00 59.62 404 PRO A O 1
ATOM 3225 N N . THR A 1 405 ? 5.036 2.734 5.341 1.00 61.59 405 THR A N 1
ATOM 3226 C CA . THR A 1 405 ? 5.107 3.049 6.777 1.00 61.59 405 THR A CA 1
ATOM 3227 C C . THR A 1 405 ? 5.809 1.970 7.593 1.00 61.59 405 THR A C 1
ATOM 3229 O O . THR A 1 405 ? 6.510 2.320 8.536 1.00 61.59 405 THR A O 1
ATOM 3232 N N . TYR A 1 406 ? 5.699 0.696 7.202 1.00 60.50 406 TYR A N 1
ATOM 3233 C CA . TYR A 1 406 ? 6.371 -0.422 7.879 1.00 60.50 406 TYR A CA 1
ATOM 3234 C C . TYR A 1 406 ? 7.906 -0.371 7.779 1.00 60.50 406 TYR A C 1
ATOM 3236 O O . TYR A 1 406 ? 8.588 -1.069 8.514 1.00 60.50 406 TYR A O 1
ATOM 3244 N N . LEU A 1 407 ? 8.465 0.475 6.905 1.00 64.31 407 LEU A N 1
ATOM 3245 C CA . LEU A 1 407 ? 9.913 0.695 6.785 1.00 64.31 407 LEU A CA 1
ATOM 3246 C C . LEU A 1 407 ? 10.414 1.880 7.613 1.00 64.31 407 LEU A C 1
ATOM 3248 O O . LEU A 1 407 ? 11.613 2.123 7.705 1.00 64.31 407 LEU A O 1
ATOM 3252 N N . LYS A 1 408 ? 9.507 2.651 8.214 1.00 75.56 408 LYS A N 1
ATOM 3253 C CA . LYS A 1 408 ? 9.848 3.833 9.008 1.00 75.56 408 LYS A CA 1
ATOM 3254 C C . LYS A 1 408 ? 9.920 3.478 10.489 1.00 75.56 408 LYS A C 1
ATOM 3256 O O . LYS A 1 408 ? 9.201 4.071 11.290 1.00 75.56 408 LYS A O 1
ATOM 3261 N N . THR A 1 409 ? 10.771 2.514 10.833 1.00 83.25 409 THR A N 1
ATOM 3262 C CA . THR A 1 409 ? 11.052 2.137 12.228 1.00 83.25 409 THR A CA 1
ATOM 3263 C C . THR A 1 409 ? 12.374 2.727 12.698 1.00 83.25 409 THR A C 1
ATOM 3265 O O . THR A 1 409 ? 13.228 3.109 11.883 1.00 83.25 409 THR A O 1
ATOM 3268 N N . TYR A 1 410 ? 12.534 2.839 14.017 1.00 88.62 410 TYR A N 1
ATOM 3269 C CA . TYR A 1 410 ? 13.793 3.263 14.614 1.00 88.62 410 TYR A CA 1
ATOM 3270 C C . TYR A 1 410 ? 14.944 2.353 14.166 1.00 88.62 410 TYR A C 1
ATOM 3272 O O . TYR A 1 410 ? 15.948 2.850 13.658 1.00 88.62 410 TYR A O 1
ATOM 3280 N N . GLU A 1 411 ? 14.771 1.034 14.263 1.00 89.44 411 GLU A N 1
ATOM 3281 C CA . GLU A 1 411 ? 15.783 0.025 13.938 1.00 89.44 411 GLU A CA 1
ATOM 3282 C C . GLU A 1 411 ? 16.233 0.150 12.485 1.00 89.44 411 GLU A C 1
ATOM 3284 O O . GLU A 1 411 ? 17.426 0.082 12.181 1.00 89.44 411 GLU A O 1
ATOM 3289 N N . ARG A 1 412 ? 15.280 0.385 11.575 1.00 86.12 412 ARG A N 1
ATOM 3290 C CA . ARG A 1 412 ? 15.568 0.482 10.147 1.00 86.12 412 ARG A CA 1
ATOM 3291 C C . ARG A 1 412 ? 16.360 1.744 9.809 1.00 86.12 412 ARG A C 1
ATOM 3293 O O . ARG A 1 412 ? 17.323 1.679 9.043 1.00 86.12 412 ARG A O 1
ATOM 3300 N N . MET A 1 413 ? 15.985 2.886 10.384 1.00 90.75 413 MET A N 1
ATOM 3301 C CA . MET A 1 413 ? 16.711 4.145 10.187 1.00 90.75 413 MET A CA 1
ATOM 3302 C C . MET A 1 413 ? 18.074 4.136 10.885 1.00 90.75 413 MET A C 1
ATOM 3304 O O . MET A 1 413 ? 19.040 4.654 10.326 1.00 90.75 413 MET A O 1
ATOM 3308 N N . GLN A 1 414 ? 18.185 3.501 12.054 1.00 94.81 414 GLN A N 1
ATOM 3309 C CA . GLN A 1 414 ? 19.460 3.320 12.745 1.00 94.81 414 GLN A CA 1
ATOM 3310 C C . GLN A 1 414 ? 20.413 2.451 11.913 1.00 94.81 414 GLN A C 1
ATOM 3312 O O . GLN A 1 414 ? 21.556 2.837 11.680 1.00 94.81 414 GLN A O 1
ATOM 3317 N N . TRP A 1 415 ? 19.919 1.342 11.359 1.00 91.94 415 TRP A N 1
ATOM 3318 C CA . TRP A 1 415 ? 20.681 0.490 10.446 1.00 91.94 415 TRP A CA 1
ATOM 3319 C C . TRP A 1 415 ? 21.184 1.257 9.210 1.00 91.94 415 TRP A C 1
ATOM 3321 O O . TRP A 1 415 ? 22.364 1.172 8.862 1.00 91.94 415 TRP A O 1
ATOM 3331 N N . GLN A 1 416 ? 20.324 2.072 8.583 1.00 92.56 416 GLN A N 1
ATOM 3332 C CA . GLN A 1 416 ? 20.718 2.959 7.480 1.00 92.56 416 GLN A CA 1
ATOM 3333 C C . GLN A 1 416 ? 21.808 3.960 7.907 1.00 92.56 416 GLN A C 1
ATOM 3335 O O . GLN A 1 416 ? 22.764 4.181 7.161 1.00 92.56 416 GLN A O 1
ATOM 3340 N N . ALA A 1 417 ? 21.695 4.551 9.101 1.00 95.88 417 ALA A N 1
ATOM 3341 C CA . ALA A 1 417 ? 22.669 5.505 9.627 1.00 95.88 417 ALA A CA 1
ATOM 3342 C C . ALA A 1 417 ? 24.051 4.868 9.850 1.00 95.88 417 ALA A C 1
ATOM 3344 O O . ALA A 1 417 ? 25.067 5.436 9.436 1.00 95.88 417 ALA A O 1
ATOM 3345 N N . ASP A 1 418 ? 24.090 3.673 10.440 1.00 96.69 418 ASP A N 1
ATOM 3346 C CA . ASP A 1 418 ? 25.330 2.954 10.739 1.00 96.69 418 ASP A CA 1
ATOM 3347 C C . ASP A 1 418 ? 26.050 2.519 9.460 1.00 96.69 418 ASP A C 1
ATOM 3349 O O . ASP A 1 418 ? 27.258 2.729 9.301 1.00 96.69 418 ASP A O 1
ATOM 3353 N N . LEU A 1 419 ? 25.308 1.966 8.497 1.00 95.56 419 LEU A N 1
ATOM 3354 C CA . LEU A 1 419 ? 25.856 1.599 7.193 1.00 95.56 419 LEU A CA 1
ATOM 3355 C C . LEU A 1 419 ? 26.316 2.826 6.404 1.00 95.56 419 LEU A C 1
ATOM 3357 O O . LEU A 1 419 ? 27.356 2.773 5.736 1.00 95.56 419 LEU A O 1
ATOM 3361 N N . ALA A 1 420 ? 25.602 3.948 6.528 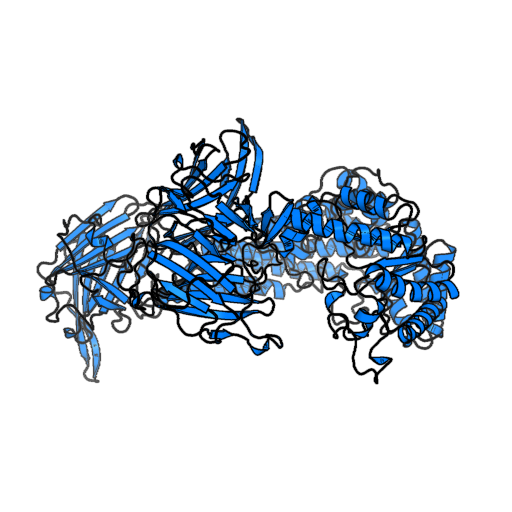1.00 96.94 420 ALA A N 1
ATOM 3362 C CA . ALA A 1 420 ? 26.008 5.196 5.907 1.00 96.94 420 ALA A CA 1
ATOM 3363 C C . ALA A 1 420 ? 27.293 5.769 6.509 1.00 96.94 420 ALA A C 1
ATOM 3365 O O . ALA A 1 420 ? 28.160 6.234 5.765 1.00 96.94 420 ALA A O 1
ATOM 3366 N N . ALA A 1 421 ? 27.465 5.669 7.828 1.00 97.94 421 ALA A N 1
ATOM 3367 C CA . ALA A 1 421 ? 28.705 6.039 8.497 1.00 97.94 421 ALA A CA 1
ATOM 3368 C C . ALA A 1 421 ? 29.888 5.185 8.016 1.00 97.94 421 ALA A C 1
ATOM 3370 O O . ALA A 1 421 ? 30.912 5.732 7.610 1.00 97.94 421 ALA A O 1
ATOM 3371 N N . GLN A 1 422 ? 29.723 3.860 7.959 1.00 97.44 422 GLN A N 1
ATOM 3372 C CA . GLN A 1 422 ? 30.770 2.956 7.470 1.00 97.44 422 GLN A CA 1
ATOM 3373 C C . GLN A 1 422 ? 31.161 3.245 6.011 1.00 97.44 422 GLN A C 1
ATOM 3375 O O . GLN A 1 422 ? 32.346 3.229 5.667 1.00 97.44 422 GLN A O 1
ATOM 3380 N N . GLY A 1 423 ? 30.174 3.504 5.146 1.00 96.94 423 GLY A N 1
ATOM 3381 C CA . GLY A 1 423 ? 30.406 3.876 3.749 1.00 96.94 423 GLY A CA 1
ATOM 3382 C C . GLY A 1 423 ? 31.138 5.213 3.617 1.00 96.94 423 GLY A C 1
ATOM 3383 O O . GLY A 1 423 ? 32.106 5.310 2.861 1.00 96.94 423 GLY A O 1
ATOM 3384 N N . ALA A 1 424 ? 30.744 6.218 4.403 1.00 96.88 424 ALA A N 1
ATOM 3385 C CA . ALA A 1 424 ? 31.421 7.511 4.446 1.00 96.88 424 ALA A CA 1
ATOM 3386 C C . ALA A 1 424 ? 32.895 7.376 4.863 1.00 96.88 424 ALA A C 1
ATOM 3388 O O . ALA A 1 424 ? 33.770 7.913 4.187 1.00 96.88 424 ALA A O 1
ATOM 3389 N N . ASP A 1 425 ? 33.190 6.597 5.906 1.00 97.94 425 ASP A N 1
ATOM 3390 C CA . ASP A 1 425 ? 34.555 6.413 6.415 1.00 97.94 425 ASP A CA 1
ATOM 3391 C C . ASP A 1 425 ? 35.480 5.701 5.410 1.00 97.94 425 ASP A C 1
ATOM 3393 O O . ASP A 1 425 ? 36.686 5.962 5.347 1.00 97.94 425 ASP A O 1
ATOM 3397 N N . LEU A 1 426 ? 34.945 4.782 4.599 1.00 98.00 426 LEU A N 1
ATOM 3398 C CA . LEU A 1 426 ? 35.695 4.159 3.501 1.00 98.00 426 LEU A CA 1
ATOM 3399 C C . LEU A 1 426 ? 36.092 5.191 2.437 1.00 98.00 426 LEU A C 1
ATOM 3401 O O . LEU A 1 426 ? 37.241 5.204 1.985 1.00 98.00 426 LEU A O 1
ATOM 3405 N N . LEU A 1 427 ? 35.159 6.066 2.065 1.00 97.69 427 LEU A N 1
ATOM 3406 C CA . LEU A 1 427 ? 35.361 7.073 1.026 1.00 97.69 427 LEU A CA 1
ATOM 3407 C C . LEU A 1 427 ? 36.235 8.233 1.512 1.00 97.69 427 LEU A C 1
ATOM 3409 O O . LEU A 1 427 ? 37.076 8.709 0.756 1.00 97.69 427 LEU A O 1
ATOM 3413 N N . ASP A 1 428 ? 36.130 8.630 2.778 1.00 96.69 428 ASP A N 1
ATOM 3414 C CA . ASP A 1 428 ? 37.013 9.629 3.387 1.00 96.69 428 ASP A CA 1
ATOM 3415 C C . ASP A 1 428 ? 38.463 9.145 3.461 1.00 96.69 428 ASP A C 1
ATOM 3417 O O . ASP A 1 428 ? 39.387 9.884 3.121 1.00 96.69 428 ASP A O 1
ATOM 3421 N N . ARG A 1 429 ? 38.687 7.873 3.814 1.00 96.50 429 ARG A N 1
ATOM 3422 C CA . ARG A 1 429 ? 40.033 7.280 3.774 1.00 96.50 429 ARG A CA 1
ATOM 3423 C C . ARG A 1 429 ? 40.595 7.191 2.361 1.00 96.50 429 ARG A C 1
ATOM 3425 O O . ARG A 1 429 ? 41.808 7.280 2.188 1.00 96.50 429 ARG A O 1
ATOM 3432 N N . ALA A 1 430 ? 39.748 6.997 1.351 1.00 96.25 430 ALA A N 1
ATOM 3433 C CA . ALA A 1 430 ? 40.171 7.063 -0.044 1.00 96.25 430 ALA A CA 1
ATOM 3434 C C . ALA A 1 430 ? 40.502 8.508 -0.462 1.00 96.25 430 ALA A C 1
ATOM 3436 O O . ALA A 1 430 ? 41.534 8.734 -1.090 1.00 96.25 430 ALA A O 1
ATOM 3437 N N . TRP A 1 431 ? 39.685 9.482 -0.051 1.00 96.12 431 TRP A N 1
ATOM 3438 C CA . TRP A 1 431 ? 39.898 10.911 -0.293 1.00 96.12 431 TRP A CA 1
ATOM 3439 C C . TRP A 1 431 ? 41.192 11.437 0.338 1.00 96.12 431 TRP A C 1
ATOM 3441 O O . TRP A 1 431 ? 41.927 12.184 -0.299 1.00 96.12 431 TRP A O 1
ATOM 3451 N N . ALA A 1 432 ? 41.535 10.979 1.543 1.00 95.38 432 ALA A N 1
ATOM 3452 C CA . ALA A 1 432 ? 42.763 11.364 2.239 1.00 95.38 432 ALA A CA 1
ATOM 3453 C C . ALA A 1 432 ? 44.061 10.922 1.527 1.00 95.38 432 ALA A C 1
ATOM 3455 O O . ALA A 1 432 ? 45.143 11.369 1.890 1.00 95.38 432 ALA A O 1
ATOM 3456 N N . ARG A 1 433 ? 43.981 10.058 0.503 1.00 94.56 433 ARG A N 1
ATOM 3457 C CA . ARG A 1 433 ? 45.143 9.620 -0.300 1.00 94.56 433 ARG A CA 1
ATOM 3458 C C . ARG A 1 433 ? 45.574 10.634 -1.359 1.00 94.56 433 ARG A C 1
ATOM 3460 O O . ARG A 1 433 ? 46.507 10.347 -2.111 1.00 94.56 433 ARG A O 1
ATOM 3467 N N . ARG A 1 434 ? 44.856 11.751 -1.488 1.00 94.00 434 ARG A N 1
ATOM 3468 C CA . ARG A 1 434 ? 45.165 12.811 -2.447 1.00 94.00 434 ARG A CA 1
ATOM 3469 C C . ARG A 1 434 ? 46.438 13.527 -2.019 1.00 94.00 434 ARG A C 1
ATOM 3471 O O . ARG A 1 434 ? 46.527 14.002 -0.893 1.00 94.00 434 ARG A O 1
ATOM 3478 N N . ALA A 1 435 ? 47.401 13.628 -2.927 1.00 89.62 435 ALA A N 1
ATOM 3479 C CA . ALA A 1 435 ? 48.642 14.355 -2.662 1.00 89.62 435 ALA A CA 1
ATOM 3480 C C . ALA A 1 435 ? 48.464 15.886 -2.709 1.00 89.62 435 ALA A C 1
ATOM 3482 O O . ALA A 1 435 ? 49.271 16.620 -2.147 1.00 89.62 435 ALA A O 1
ATOM 3483 N N . SER A 1 436 ? 47.423 16.375 -3.390 1.00 89.06 436 SER A N 1
ATOM 3484 C CA . SER A 1 436 ? 47.122 17.800 -3.549 1.00 89.06 436 SER A CA 1
ATOM 3485 C C . SER A 1 436 ? 45.636 18.039 -3.843 1.00 89.06 436 SER A C 1
ATOM 3487 O O . SER A 1 436 ? 44.876 17.100 -4.102 1.00 89.06 436 SER A O 1
ATOM 3489 N N . ALA A 1 437 ? 45.230 19.313 -3.868 1.00 83.44 437 ALA A N 1
ATOM 3490 C CA . ALA A 1 437 ? 43.882 19.742 -4.247 1.00 83.44 437 ALA A CA 1
ATOM 3491 C C . ALA A 1 437 ? 43.509 19.447 -5.716 1.00 83.44 437 ALA A C 1
ATOM 3493 O O . ALA A 1 437 ? 42.322 19.484 -6.039 1.00 83.44 437 ALA A O 1
ATOM 3494 N N . ASP A 1 438 ? 44.471 19.056 -6.559 1.00 85.25 438 ASP A N 1
ATOM 3495 C CA . ASP A 1 438 ? 44.253 18.664 -7.959 1.00 85.25 438 ASP A CA 1
ATOM 3496 C C . ASP A 1 438 ? 44.413 17.150 -8.202 1.00 85.25 438 ASP A C 1
ATOM 3498 O O . ASP A 1 438 ? 44.071 16.659 -9.278 1.00 85.25 438 ASP A O 1
ATOM 3502 N N . ASP A 1 439 ? 44.892 16.372 -7.218 1.00 92.44 439 ASP A N 1
ATOM 3503 C CA . ASP A 1 439 ? 45.038 14.915 -7.367 1.00 92.44 439 ASP A CA 1
ATOM 3504 C C . ASP A 1 439 ? 43.656 14.252 -7.465 1.00 92.44 439 ASP A C 1
ATOM 3506 O O . ASP A 1 439 ? 42.907 14.202 -6.489 1.00 92.44 439 ASP A O 1
ATOM 3510 N N . LYS A 1 440 ? 43.320 13.716 -8.641 1.00 93.50 440 LYS A N 1
ATOM 3511 C CA . LYS A 1 440 ? 42.064 12.994 -8.913 1.00 93.50 440 LYS A CA 1
ATOM 3512 C C . LYS A 1 440 ? 42.169 11.495 -8.619 1.00 93.50 440 LYS A C 1
ATOM 3514 O O . LYS A 1 440 ? 41.346 10.715 -9.082 1.00 93.50 440 LYS A O 1
ATOM 3519 N N . LEU A 1 441 ? 43.193 11.053 -7.886 1.00 93.81 441 LEU A N 1
ATOM 3520 C CA . LEU A 1 441 ? 43.421 9.656 -7.490 1.00 93.81 441 LEU A CA 1
ATOM 3521 C C . LEU A 1 441 ? 43.582 8.690 -8.681 1.00 93.81 441 LEU A C 1
ATOM 3523 O O . LEU A 1 441 ? 43.356 7.487 -8.553 1.00 93.81 441 LEU A O 1
ATOM 3527 N N . GLY A 1 442 ? 44.008 9.209 -9.837 1.00 89.75 442 GLY A N 1
ATOM 3528 C CA . GLY A 1 442 ? 44.099 8.455 -11.093 1.00 89.75 442 GLY A CA 1
ATOM 3529 C C . GLY A 1 442 ? 42.756 8.232 -11.803 1.00 89.75 442 GLY A C 1
ATOM 3530 O O . GLY A 1 442 ? 42.692 7.414 -12.716 1.00 89.75 442 GLY A O 1
ATOM 3531 N N . MET A 1 443 ? 41.692 8.927 -11.387 1.00 93.81 443 MET A N 1
ATOM 3532 C CA . MET A 1 443 ? 40.386 8.919 -12.048 1.00 93.81 443 MET A CA 1
ATOM 3533 C C . MET A 1 443 ? 40.316 9.948 -13.183 1.00 93.81 443 MET A C 1
ATOM 3535 O O . MET A 1 443 ? 40.973 10.987 -13.144 1.00 93.81 443 MET A O 1
ATOM 3539 N N . THR A 1 444 ? 39.446 9.687 -14.160 1.00 89.44 444 THR A N 1
ATOM 3540 C CA . THR A 1 444 ? 38.971 10.714 -15.099 1.00 89.44 444 THR A CA 1
ATOM 3541 C C . THR A 1 444 ? 38.056 11.709 -14.382 1.00 89.44 444 THR A C 1
ATOM 3543 O O . THR A 1 444 ? 37.491 11.390 -13.335 1.00 89.44 444 THR A O 1
ATOM 3546 N N . ASP A 1 445 ? 37.820 12.882 -14.970 1.00 87.31 445 ASP A N 1
ATOM 3547 C CA . ASP A 1 445 ? 36.877 13.876 -14.425 1.00 87.31 445 ASP A CA 1
ATOM 3548 C C . ASP A 1 445 ? 35.476 13.289 -14.241 1.00 87.31 445 ASP A C 1
ATOM 3550 O O . ASP A 1 445 ? 34.815 13.511 -13.225 1.00 87.31 445 ASP A O 1
ATOM 3554 N N . PHE A 1 446 ? 35.057 12.454 -15.194 1.00 85.81 446 PHE A N 1
ATOM 3555 C CA . PHE A 1 446 ? 33.805 11.716 -15.127 1.00 85.81 446 PHE A CA 1
ATOM 3556 C C . PHE A 1 446 ? 33.711 10.863 -13.852 1.00 85.81 446 PHE A C 1
ATOM 3558 O O . PHE A 1 446 ? 32.725 10.958 -13.116 1.00 85.81 446 PHE A O 1
ATOM 3565 N N . ALA A 1 447 ? 34.727 10.042 -13.578 1.00 90.25 447 ALA A N 1
ATOM 3566 C CA . ALA A 1 447 ? 34.745 9.160 -12.415 1.00 90.25 447 ALA A CA 1
ATOM 3567 C C . ALA A 1 447 ? 34.934 9.941 -11.105 1.00 90.25 447 ALA A C 1
ATOM 3569 O O . ALA A 1 447 ? 34.256 9.657 -10.118 1.00 90.25 447 ALA A O 1
ATOM 3570 N N . PHE A 1 448 ? 35.769 10.980 -11.105 1.00 92.94 448 PHE A N 1
ATOM 3571 C CA . PHE A 1 448 ? 36.042 11.795 -9.924 1.00 92.94 448 PHE A CA 1
ATOM 3572 C C . PHE A 1 448 ? 34.794 12.530 -9.406 1.00 92.94 448 PHE A C 1
ATOM 3574 O O . PHE A 1 448 ? 34.509 12.487 -8.210 1.00 92.94 448 PHE A O 1
ATOM 3581 N N . ARG A 1 449 ? 33.962 13.096 -10.295 1.00 89.69 449 ARG A N 1
ATOM 3582 C CA . ARG A 1 449 ? 32.655 13.684 -9.921 1.00 89.69 449 ARG A CA 1
ATOM 3583 C C . ARG A 1 449 ? 31.740 12.685 -9.207 1.00 89.69 449 ARG A C 1
ATOM 3585 O O . ARG A 1 449 ? 31.033 13.030 -8.265 1.00 89.69 449 ARG A O 1
ATOM 3592 N N . ARG A 1 450 ? 31.748 11.431 -9.660 1.00 89.88 450 ARG A N 1
ATOM 3593 C CA . ARG A 1 450 ? 30.893 10.350 -9.137 1.00 89.88 450 ARG A CA 1
ATOM 3594 C C . ARG A 1 450 ? 31.411 9.803 -7.817 1.00 89.88 450 ARG A C 1
ATOM 3596 O O . ARG A 1 450 ? 30.613 9.441 -6.957 1.00 89.88 450 ARG A O 1
ATOM 3603 N N . PHE A 1 451 ? 32.728 9.835 -7.629 1.00 94.31 451 PHE A N 1
ATOM 3604 C CA . PHE A 1 451 ? 33.360 9.593 -6.340 1.00 94.31 451 PHE A CA 1
ATOM 3605 C C . PHE A 1 451 ? 32.946 10.659 -5.311 1.00 94.31 451 PHE A C 1
ATOM 3607 O O . PHE A 1 451 ? 32.509 10.303 -4.218 1.00 94.31 451 PHE A O 1
ATOM 3614 N N . ILE A 1 452 ? 33.011 11.949 -5.677 1.00 93.31 452 ILE A N 1
ATOM 3615 C CA . ILE A 1 452 ? 32.572 13.063 -4.817 1.00 93.31 452 ILE A CA 1
ATOM 3616 C C . ILE A 1 452 ? 31.096 12.903 -4.444 1.00 93.31 452 ILE A C 1
ATOM 3618 O O . ILE A 1 452 ? 30.769 12.918 -3.262 1.00 93.31 452 ILE A O 1
ATOM 3622 N N . TYR A 1 453 ? 30.220 12.664 -5.424 1.00 90.75 453 TYR A N 1
ATOM 3623 C CA . TYR A 1 453 ? 28.797 12.419 -5.172 1.00 90.75 453 TYR A CA 1
ATOM 3624 C C . TYR A 1 453 ? 28.553 11.288 -4.179 1.00 90.75 453 TYR A C 1
ATOM 3626 O O . TYR A 1 453 ? 27.730 11.436 -3.277 1.00 90.75 453 TYR A O 1
ATOM 3634 N N . LEU A 1 454 ? 29.248 10.158 -4.338 1.00 92.56 454 LEU A N 1
ATOM 3635 C CA . LEU A 1 454 ? 29.072 9.013 -3.454 1.00 92.56 454 LEU A CA 1
ATOM 3636 C C . LEU A 1 454 ? 29.487 9.381 -2.025 1.00 92.56 454 LEU A C 1
ATOM 3638 O O . LEU A 1 454 ? 28.717 9.171 -1.090 1.00 92.56 454 LEU A O 1
ATOM 3642 N N . ARG A 1 455 ? 30.663 10.002 -1.873 1.00 94.50 455 ARG A N 1
ATOM 3643 C CA . ARG A 1 455 ? 31.191 10.470 -0.585 1.00 94.50 455 ARG A CA 1
ATOM 3644 C C . ARG A 1 455 ? 30.220 11.426 0.108 1.00 94.50 455 ARG A C 1
ATOM 3646 O O . ARG A 1 455 ? 29.878 11.231 1.272 1.00 94.50 455 ARG A O 1
ATOM 3653 N N . GLU A 1 456 ? 29.755 12.428 -0.624 1.00 94.69 456 GLU A N 1
ATOM 3654 C CA . GLU A 1 456 ? 28.806 13.429 -0.148 1.00 94.69 456 GLU A CA 1
ATOM 3655 C C . GLU A 1 456 ? 27.458 12.816 0.229 1.00 94.69 456 GLU A C 1
ATOM 3657 O O . GLU A 1 456 ? 26.924 13.104 1.298 1.00 94.69 456 GLU A O 1
ATOM 3662 N N . THR A 1 457 ? 26.935 11.919 -0.607 1.00 92.88 457 THR A N 1
ATOM 3663 C CA . THR A 1 457 ? 25.643 11.276 -0.362 1.00 92.88 457 THR A CA 1
ATOM 3664 C C . THR A 1 457 ? 25.680 10.394 0.876 1.00 92.88 457 THR A C 1
ATOM 3666 O O . THR A 1 457 ? 24.756 10.455 1.681 1.00 92.88 457 THR A O 1
ATOM 3669 N N . PHE A 1 458 ? 26.745 9.612 1.078 1.00 96.19 458 PHE A N 1
ATOM 3670 C CA . PHE A 1 458 ? 26.912 8.810 2.292 1.00 96.19 458 PHE A CA 1
ATOM 3671 C C . PHE A 1 458 ? 26.923 9.678 3.554 1.00 96.19 458 PHE A C 1
ATOM 3673 O O . PHE A 1 458 ? 26.255 9.349 4.534 1.00 96.19 458 PHE A O 1
ATOM 3680 N N . ARG A 1 459 ? 27.616 10.823 3.516 1.00 96.31 459 ARG A N 1
ATOM 3681 C CA . ARG A 1 459 ? 27.639 11.781 4.628 1.00 96.31 459 ARG A CA 1
ATOM 3682 C C . ARG A 1 459 ? 26.269 12.398 4.896 1.00 96.31 459 ARG A C 1
ATOM 3684 O O . ARG A 1 459 ? 25.848 12.439 6.050 1.00 96.31 459 ARG A O 1
ATOM 3691 N N . CYS A 1 460 ? 25.542 12.812 3.859 1.00 95.06 460 CYS A N 1
ATOM 3692 C CA . CYS A 1 460 ? 24.188 13.327 4.040 1.00 95.06 460 CYS A CA 1
ATOM 3693 C C . CYS A 1 460 ? 23.217 12.248 4.549 1.00 95.06 460 CYS A C 1
ATOM 3695 O O . CYS A 1 460 ? 22.419 12.516 5.445 1.00 95.06 460 CYS A O 1
ATOM 3697 N N . CYS A 1 461 ? 23.298 11.023 4.018 1.00 94.25 461 CYS A N 1
ATOM 3698 C CA . CYS A 1 461 ? 22.476 9.894 4.458 1.00 94.25 461 CYS A CA 1
ATOM 3699 C C . CYS A 1 461 ? 22.722 9.558 5.926 1.00 94.25 461 CYS A C 1
ATOM 3701 O O . CYS A 1 461 ? 21.754 9.377 6.652 1.00 94.25 461 CYS A O 1
ATOM 3703 N N . LYS A 1 462 ? 23.989 9.529 6.369 1.00 96.50 462 LYS A N 1
ATOM 3704 C CA . LYS A 1 462 ? 24.358 9.290 7.769 1.00 96.50 462 LYS A CA 1
ATOM 3705 C C . LYS A 1 462 ? 23.580 10.220 8.694 1.00 96.50 462 LYS A C 1
ATOM 3707 O O . LYS A 1 462 ? 22.808 9.752 9.519 1.00 96.50 462 LYS A O 1
ATOM 3712 N N . TRP A 1 463 ? 23.752 11.530 8.533 1.00 96.12 463 TRP A N 1
ATOM 3713 C CA . TRP A 1 463 ? 23.163 12.496 9.460 1.00 96.12 463 TRP A CA 1
ATOM 3714 C C . TRP A 1 463 ? 21.643 12.575 9.353 1.00 96.12 463 TRP A C 1
ATOM 3716 O O . TRP A 1 463 ? 20.971 12.685 10.377 1.00 96.12 463 TRP A O 1
ATOM 3726 N N . MET A 1 464 ? 21.092 12.472 8.140 1.00 93.94 464 MET A N 1
ATOM 3727 C CA . MET A 1 464 ? 19.644 12.456 7.954 1.00 93.94 464 MET A CA 1
ATOM 3728 C C . MET A 1 464 ? 19.005 11.218 8.593 1.00 93.94 464 MET A C 1
ATOM 3730 O O . MET A 1 464 ? 18.037 11.347 9.337 1.00 93.94 464 MET A O 1
ATOM 3734 N N . ALA A 1 465 ? 19.560 10.028 8.348 1.00 94.06 465 ALA A N 1
ATOM 3735 C CA . ALA A 1 465 ? 19.062 8.787 8.930 1.00 94.06 465 ALA A CA 1
ATOM 3736 C C . ALA A 1 465 ? 19.193 8.794 10.457 1.00 94.06 465 ALA A C 1
ATOM 3738 O O . ALA A 1 465 ? 18.241 8.422 11.133 1.00 94.06 465 ALA A O 1
ATOM 3739 N N . THR A 1 466 ? 20.302 9.302 11.012 1.00 96.19 466 THR A N 1
ATOM 3740 C CA . THR A 1 466 ? 20.461 9.478 12.466 1.00 96.19 466 THR A CA 1
ATOM 3741 C C . THR A 1 466 ? 19.384 10.399 13.047 1.00 96.19 466 THR A C 1
ATOM 3743 O O . THR A 1 466 ? 18.750 10.051 14.041 1.00 96.19 466 THR A O 1
ATOM 3746 N N . ALA A 1 467 ? 19.125 11.554 12.423 1.00 94.81 467 ALA A N 1
ATOM 3747 C CA . ALA A 1 467 ? 18.088 12.479 12.883 1.00 94.81 467 ALA A CA 1
ATOM 3748 C C . ALA A 1 467 ? 16.684 11.844 12.844 1.00 94.81 467 ALA A C 1
ATOM 3750 O O . ALA A 1 467 ? 15.910 11.981 13.793 1.00 94.81 467 ALA A O 1
ATOM 3751 N N . LEU A 1 468 ? 16.366 11.110 11.772 1.00 92.19 468 LEU A N 1
ATOM 3752 C CA . LEU A 1 468 ? 15.090 10.406 11.624 1.00 92.19 468 LEU A CA 1
ATOM 3753 C C . LEU A 1 468 ? 14.942 9.237 12.602 1.00 92.19 468 LEU A C 1
ATOM 3755 O O . LEU A 1 468 ? 13.872 9.093 13.191 1.00 92.19 468 LEU A O 1
ATOM 3759 N N . ALA A 1 469 ? 15.997 8.446 12.814 1.00 94.25 469 ALA A N 1
ATOM 3760 C CA . ALA A 1 469 ? 16.023 7.363 13.794 1.00 94.25 469 ALA A CA 1
ATOM 3761 C C . ALA A 1 469 ? 15.706 7.908 15.190 1.00 94.25 469 ALA A C 1
ATOM 3763 O O . ALA A 1 469 ? 14.773 7.449 15.843 1.00 94.25 469 ALA A O 1
ATOM 3764 N N . HIS A 1 470 ? 16.398 8.966 15.608 1.00 96.44 470 HIS A N 1
ATOM 3765 C CA . HIS A 1 470 ? 16.148 9.610 16.892 1.00 96.44 470 HIS A CA 1
ATOM 3766 C C . HIS A 1 470 ? 14.745 10.216 17.013 1.00 96.44 470 HIS A C 1
ATOM 3768 O O . HIS A 1 470 ? 14.134 10.117 18.076 1.00 96.44 470 HIS A O 1
ATOM 3774 N N . ASN A 1 471 ? 14.194 10.785 15.936 1.00 93.88 471 ASN A N 1
ATOM 3775 C CA . ASN A 1 471 ? 12.809 11.252 15.927 1.00 93.88 471 ASN A CA 1
ATOM 3776 C C . ASN A 1 471 ? 11.811 10.102 16.144 1.00 93.88 471 ASN A C 1
ATOM 3778 O O . ASN A 1 471 ? 10.887 10.231 16.943 1.00 93.88 471 ASN A O 1
ATOM 3782 N N . LEU A 1 472 ? 11.987 8.976 15.444 1.00 91.38 472 LEU A N 1
ATOM 3783 C CA . LEU A 1 472 ? 11.137 7.790 15.599 1.00 91.38 472 LEU A CA 1
ATOM 3784 C C . LEU A 1 472 ? 11.254 7.219 17.013 1.00 91.38 472 LEU A C 1
ATOM 3786 O O . LEU A 1 472 ? 10.234 7.017 17.673 1.00 91.38 472 LEU A O 1
ATOM 3790 N N . ARG A 1 473 ? 12.486 7.102 17.519 1.00 93.56 473 ARG A N 1
ATOM 3791 C CA . ARG A 1 473 ? 12.762 6.640 18.877 1.00 93.56 473 ARG A CA 1
ATOM 3792 C C . ARG A 1 473 ? 12.122 7.529 19.934 1.00 93.56 473 ARG A C 1
ATOM 3794 O O . ARG A 1 473 ? 11.538 7.025 20.885 1.00 93.56 473 ARG A O 1
ATOM 3801 N N . ALA A 1 474 ? 12.178 8.849 19.760 1.00 92.38 474 ALA A N 1
ATOM 3802 C CA . ALA A 1 474 ? 11.523 9.784 20.666 1.00 92.38 474 ALA A CA 1
ATOM 3803 C C . ALA A 1 474 ? 10.006 9.568 20.720 1.00 92.38 474 ALA A C 1
ATOM 3805 O O . ALA A 1 474 ? 9.417 9.608 21.796 1.00 92.38 474 ALA A O 1
ATOM 3806 N N . ARG A 1 475 ? 9.363 9.305 19.576 1.00 87.62 475 ARG A N 1
ATOM 3807 C CA . ARG A 1 475 ? 7.918 9.034 19.516 1.00 87.62 475 ARG A CA 1
ATOM 3808 C C . ARG A 1 475 ? 7.552 7.697 20.154 1.00 87.62 475 ARG A C 1
ATOM 3810 O O . ARG A 1 475 ? 6.524 7.630 20.821 1.00 87.62 475 ARG A O 1
ATOM 3817 N N . GLU A 1 476 ? 8.355 6.655 19.949 1.00 83.44 476 GLU A N 1
ATOM 3818 C CA . GLU A 1 476 ? 8.197 5.353 20.617 1.00 83.44 476 GLU A CA 1
ATOM 3819 C C . GLU A 1 476 ? 8.304 5.505 22.135 1.00 83.44 476 GLU A C 1
ATOM 3821 O O . GLU A 1 476 ? 7.350 5.207 22.848 1.00 83.44 476 GLU A O 1
ATOM 3826 N N . LEU A 1 477 ? 9.397 6.101 22.618 1.00 82.81 477 LEU A N 1
ATOM 3827 C CA . LEU A 1 477 ? 9.624 6.362 24.040 1.00 82.81 477 LEU A CA 1
ATOM 3828 C C . LEU A 1 477 ? 8.522 7.238 24.651 1.00 82.81 477 LEU A C 1
ATOM 3830 O O . LEU A 1 477 ? 8.092 6.996 25.775 1.00 82.81 477 LEU A O 1
ATOM 3834 N N . ALA A 1 478 ? 8.019 8.231 23.911 1.00 79.56 478 ALA A N 1
ATOM 3835 C CA . ALA A 1 478 ? 6.903 9.059 24.357 1.00 79.56 478 ALA A CA 1
ATOM 3836 C C . ALA A 1 478 ? 5.614 8.245 24.532 1.00 79.56 478 ALA A C 1
ATOM 3838 O O . ALA A 1 478 ? 4.929 8.407 25.537 1.00 79.56 478 ALA A O 1
ATOM 3839 N N . ARG A 1 479 ? 5.300 7.345 23.592 1.00 71.06 479 ARG A N 1
ATOM 3840 C CA . ARG A 1 479 ? 4.143 6.438 23.703 1.00 71.06 479 ARG A CA 1
ATOM 3841 C C . ARG A 1 479 ? 4.301 5.429 24.841 1.00 71.06 479 ARG A C 1
ATOM 3843 O O . ARG A 1 479 ? 3.298 5.025 25.414 1.00 71.06 479 ARG A O 1
ATOM 3850 N N . GLU A 1 480 ? 5.535 5.063 25.182 1.00 67.81 480 GLU A N 1
ATOM 3851 C CA . GLU A 1 480 ? 5.880 4.246 26.355 1.00 67.81 480 GLU A CA 1
ATOM 3852 C C . GLU A 1 480 ? 5.866 5.041 27.679 1.00 67.81 480 GLU A C 1
ATOM 3854 O O . GLU A 1 480 ? 6.162 4.484 28.732 1.00 67.81 480 GLU A O 1
ATOM 3859 N N . GLY A 1 481 ? 5.568 6.346 27.657 1.00 67.06 481 GLY A N 1
ATOM 3860 C CA . GLY A 1 481 ? 5.578 7.204 28.848 1.00 67.06 481 GLY A CA 1
ATOM 3861 C C . GLY A 1 481 ? 6.975 7.639 29.322 1.00 67.06 481 GLY A C 1
ATOM 3862 O O . GLY A 1 481 ? 7.093 8.370 30.306 1.00 67.06 481 GLY A O 1
ATOM 3863 N N . LYS A 1 482 ? 8.046 7.272 28.610 1.00 77.00 482 LYS A N 1
ATOM 3864 C CA . LYS A 1 482 ? 9.447 7.587 28.941 1.00 77.00 482 LYS A CA 1
ATOM 3865 C C . LYS A 1 482 ? 9.846 8.979 28.451 1.00 77.00 482 LYS A C 1
ATOM 3867 O O . LYS A 1 482 ? 10.699 9.141 27.580 1.00 77.00 482 LYS A O 1
ATOM 3872 N N . LEU A 1 483 ? 9.225 10.020 29.008 1.00 82.19 483 LEU A N 1
ATOM 3873 C CA . LEU A 1 483 ? 9.379 11.396 28.513 1.00 82.19 483 LEU A CA 1
ATOM 3874 C C . LEU A 1 483 ? 10.829 11.917 28.577 1.00 82.19 483 LEU A C 1
ATOM 3876 O O . LEU A 1 483 ? 11.252 12.637 27.674 1.00 82.19 483 LEU A O 1
ATOM 3880 N N . ALA A 1 484 ? 11.593 11.580 29.620 1.00 85.19 484 ALA A N 1
ATOM 3881 C CA . ALA A 1 484 ? 12.987 12.017 29.746 1.00 85.19 484 ALA A CA 1
ATOM 3882 C C . ALA A 1 484 ? 13.874 11.409 28.646 1.00 85.19 484 ALA A C 1
ATOM 3884 O O . ALA A 1 484 ? 14.631 12.126 27.994 1.00 85.19 484 ALA A O 1
ATOM 3885 N N . GLU A 1 485 ? 13.720 10.111 28.385 1.00 90.56 485 GLU A N 1
ATOM 3886 C CA . GLU A 1 485 ? 14.428 9.416 27.307 1.00 90.56 485 GLU A CA 1
ATOM 3887 C C . GLU A 1 485 ? 13.963 9.910 25.931 1.00 90.56 485 GLU A C 1
ATOM 3889 O O . GLU A 1 485 ? 14.783 10.100 25.035 1.00 90.56 485 GLU A O 1
ATOM 3894 N N . ALA A 1 486 ? 12.665 10.191 25.766 1.00 89.38 486 ALA A N 1
ATOM 3895 C CA . ALA A 1 486 ? 12.122 10.767 24.539 1.00 89.38 486 ALA A CA 1
ATOM 3896 C C . ALA A 1 486 ? 12.728 12.147 24.234 1.00 89.38 486 ALA A C 1
ATOM 3898 O O . ALA A 1 486 ? 13.095 12.423 23.091 1.00 89.38 486 ALA A O 1
ATOM 3899 N N . LYS A 1 487 ? 12.888 13.000 25.256 1.00 94.19 487 LYS A N 1
ATOM 3900 C CA . LYS A 1 487 ? 13.575 14.296 25.135 1.00 94.19 487 LYS A CA 1
ATOM 3901 C C . LYS A 1 487 ? 15.056 14.124 24.801 1.00 94.19 487 LYS A C 1
ATOM 3903 O O . LYS A 1 487 ? 15.533 14.766 23.874 1.00 94.19 487 LYS A O 1
ATOM 3908 N N . ALA A 1 488 ? 15.757 13.211 25.473 1.00 96.56 488 ALA A N 1
ATOM 3909 C CA . ALA A 1 488 ? 17.159 12.921 25.170 1.00 96.56 488 ALA A CA 1
ATOM 3910 C C . ALA A 1 488 ? 17.347 12.416 23.727 1.00 96.56 488 ALA A C 1
ATOM 3912 O O . ALA A 1 488 ? 18.278 12.832 23.037 1.00 96.56 488 ALA A O 1
ATOM 3913 N N . ALA A 1 489 ? 16.435 11.568 23.239 1.00 96.19 489 ALA A N 1
ATOM 3914 C CA . ALA A 1 489 ? 16.421 11.130 21.849 1.00 96.19 489 ALA A CA 1
ATOM 3915 C C . ALA A 1 489 ? 16.187 12.311 20.891 1.00 96.19 489 ALA A C 1
ATOM 3917 O O . ALA A 1 489 ? 16.921 12.445 19.915 1.00 96.19 489 ALA A O 1
ATOM 3918 N N . LEU A 1 490 ? 15.241 13.214 21.177 1.00 96.19 490 LEU A N 1
ATOM 3919 C CA . LEU A 1 490 ? 15.053 14.434 20.379 1.00 96.19 490 LEU A CA 1
ATOM 3920 C C . LEU A 1 490 ? 16.302 15.313 20.338 1.00 96.19 490 LEU A C 1
ATOM 3922 O O . LEU A 1 490 ? 16.667 15.788 19.262 1.00 96.19 490 LEU A O 1
ATOM 3926 N N . ASP A 1 491 ? 16.958 15.519 21.477 1.00 96.75 491 ASP A N 1
ATOM 3927 C CA . ASP A 1 491 ? 18.170 16.331 21.563 1.00 96.75 491 ASP A CA 1
ATOM 3928 C C . ASP A 1 491 ? 19.314 15.708 20.758 1.00 96.75 491 ASP A C 1
ATOM 3930 O O . ASP A 1 491 ? 20.002 16.415 20.020 1.00 96.75 491 ASP A O 1
ATOM 3934 N N . ALA A 1 492 ? 19.459 14.380 20.794 1.00 97.25 492 ALA A N 1
ATOM 3935 C CA . ALA A 1 492 ? 20.391 13.658 19.930 1.00 97.25 492 ALA A CA 1
ATOM 3936 C C . ALA A 1 492 ? 20.045 13.829 18.437 1.00 97.25 492 ALA A C 1
ATOM 3938 O O . ALA A 1 492 ? 20.931 14.079 17.616 1.00 97.25 492 ALA A O 1
ATOM 3939 N N . GLY A 1 493 ? 18.757 13.785 18.080 1.00 96.19 493 GLY A N 1
ATOM 3940 C CA . GLY A 1 493 ? 18.284 14.059 16.721 1.00 96.19 493 GLY A CA 1
ATOM 3941 C C . GLY A 1 493 ? 18.607 15.482 16.252 1.00 96.19 493 GLY A C 1
ATOM 3942 O O . GLY A 1 493 ? 19.131 15.669 15.154 1.00 96.19 493 GLY A O 1
ATOM 3943 N N . LYS A 1 494 ? 18.375 16.493 17.097 1.00 96.31 494 LYS A N 1
ATOM 3944 C CA . LYS A 1 494 ? 18.735 17.898 16.827 1.00 96.31 494 LYS A CA 1
ATOM 3945 C C . LYS A 1 494 ? 20.250 18.083 16.714 1.00 96.31 494 LYS A C 1
ATOM 3947 O O . LYS A 1 494 ? 20.723 18.772 15.812 1.00 96.31 494 LYS A O 1
ATOM 3952 N N . ALA A 1 495 ? 21.028 17.429 17.575 1.00 96.81 495 ALA A N 1
ATOM 3953 C CA . ALA A 1 495 ? 22.485 17.451 17.498 1.00 96.81 495 ALA A CA 1
ATOM 3954 C C . ALA A 1 495 ? 22.998 16.832 16.186 1.00 96.81 495 ALA A C 1
ATOM 3956 O O . ALA A 1 495 ? 23.943 17.359 15.594 1.00 96.81 495 ALA A O 1
ATOM 3957 N N . ALA A 1 496 ? 22.354 15.768 15.693 1.00 96.50 496 ALA A N 1
ATOM 3958 C CA . ALA A 1 496 ? 22.665 15.162 14.399 1.00 96.50 496 ALA A CA 1
ATOM 3959 C C . ALA A 1 496 ? 22.368 16.104 13.220 1.00 96.50 496 ALA A C 1
ATOM 3961 O O . ALA A 1 496 ? 23.166 16.171 12.286 1.00 96.50 496 ALA A O 1
ATOM 3962 N N . VAL A 1 497 ? 21.279 16.880 13.279 1.00 95.62 497 VAL A N 1
ATOM 3963 C CA . VAL A 1 497 ? 20.966 17.935 12.292 1.00 95.62 497 VAL A CA 1
ATOM 3964 C C . VAL A 1 497 ? 22.085 18.980 12.243 1.00 95.62 497 VAL A C 1
ATOM 3966 O O . VAL A 1 497 ? 22.603 19.284 11.168 1.00 95.62 497 VAL A O 1
ATOM 3969 N N . GLU A 1 498 ? 22.519 19.486 13.398 1.00 96.25 498 GLU A N 1
ATOM 3970 C CA . GLU A 1 498 ? 23.592 20.486 13.473 1.00 96.25 498 GLU A CA 1
ATOM 3971 C C . GLU A 1 498 ? 24.959 19.920 13.060 1.00 96.25 498 GLU A C 1
ATOM 3973 O O . GLU A 1 498 ? 25.755 20.599 12.406 1.00 96.25 498 GLU A O 1
ATOM 3978 N N . ALA A 1 499 ? 25.237 18.656 13.384 1.00 96.25 499 ALA A N 1
ATOM 3979 C CA . ALA A 1 499 ? 26.414 17.959 12.879 1.00 96.25 499 ALA A CA 1
ATOM 3980 C C . ALA A 1 499 ? 26.369 17.810 11.350 1.00 96.25 499 ALA A C 1
ATOM 3982 O O . ALA A 1 499 ? 27.375 18.064 10.690 1.00 96.25 499 ALA A O 1
ATOM 3983 N N . GLY A 1 500 ? 25.202 17.489 10.785 1.00 95.25 500 GLY A N 1
ATOM 3984 C CA . GLY A 1 500 ? 24.979 17.422 9.343 1.00 95.25 500 GLY A CA 1
ATOM 3985 C C . GLY A 1 500 ? 25.203 18.754 8.627 1.00 95.25 500 GLY A C 1
ATOM 3986 O O . GLY A 1 500 ? 25.804 18.766 7.553 1.00 95.25 500 GLY A O 1
ATOM 3987 N N . LYS A 1 501 ? 24.799 19.881 9.230 1.00 95.19 501 LYS A N 1
ATOM 3988 C CA . LYS A 1 501 ? 25.072 21.230 8.700 1.00 95.19 501 LYS A CA 1
ATOM 3989 C C . LYS A 1 501 ? 26.571 21.527 8.632 1.00 95.19 501 LYS A C 1
ATOM 3991 O O . LYS A 1 501 ? 27.068 21.872 7.561 1.00 95.19 501 LYS A O 1
ATOM 3996 N N . ARG A 1 502 ? 27.302 21.303 9.730 1.00 95.62 502 ARG A N 1
ATOM 3997 C CA . ARG A 1 502 ? 28.768 21.479 9.766 1.00 95.62 502 ARG A CA 1
ATOM 3998 C C . ARG A 1 502 ? 29.484 20.566 8.774 1.00 95.62 502 ARG A C 1
ATOM 4000 O O . ARG A 1 502 ? 30.439 20.980 8.122 1.00 95.62 502 ARG A O 1
ATOM 4007 N N . ASP A 1 503 ? 29.025 19.322 8.641 1.00 95.19 503 ASP A N 1
ATOM 4008 C CA . ASP A 1 503 ? 29.618 18.379 7.694 1.00 95.19 503 ASP A CA 1
ATOM 4009 C C . ASP A 1 503 ? 29.346 18.797 6.239 1.00 95.19 503 ASP A C 1
ATOM 4011 O O . ASP A 1 503 ? 30.239 18.718 5.401 1.00 95.19 503 ASP A O 1
ATOM 4015 N N . ASN A 1 504 ? 28.157 19.333 5.939 1.00 93.88 504 ASN A N 1
ATOM 4016 C CA . ASN A 1 504 ? 27.858 19.921 4.632 1.00 93.88 504 ASN A CA 1
ATOM 4017 C C . ASN A 1 504 ? 28.789 21.096 4.300 1.00 93.88 504 ASN A C 1
ATOM 4019 O O . ASN A 1 504 ? 29.296 21.154 3.182 1.00 93.88 504 ASN A O 1
ATOM 4023 N N . GLU A 1 505 ? 29.021 22.017 5.239 1.00 94.88 505 GLU A N 1
ATOM 4024 C CA . GLU A 1 505 ? 29.938 23.152 5.048 1.00 94.88 505 GLU A CA 1
ATOM 4025 C C . GLU A 1 505 ? 31.368 22.681 4.767 1.00 94.88 505 GLU A C 1
ATOM 4027 O O . GLU A 1 505 ? 32.005 23.156 3.825 1.00 94.88 505 GLU A O 1
ATOM 4032 N N . ARG A 1 506 ? 31.845 21.686 5.526 1.00 95.12 506 ARG A N 1
ATOM 4033 C CA . ARG A 1 506 ? 33.146 21.044 5.301 1.00 95.12 506 ARG A CA 1
ATOM 4034 C C . ARG A 1 506 ? 33.238 20.399 3.918 1.00 95.12 506 ARG A C 1
ATOM 4036 O O . ARG A 1 506 ? 34.209 20.607 3.201 1.00 95.12 506 ARG A O 1
ATOM 4043 N N . LEU A 1 507 ? 32.240 19.612 3.524 1.00 94.06 507 LEU A N 1
ATOM 4044 C CA . LEU A 1 507 ? 32.245 18.937 2.224 1.00 94.06 507 LEU A CA 1
ATOM 4045 C C . LEU A 1 507 ? 32.227 19.941 1.066 1.00 94.06 507 LEU A C 1
ATOM 4047 O O . LEU A 1 507 ? 32.914 19.729 0.071 1.00 94.06 507 LEU A O 1
ATOM 4051 N N . LEU A 1 508 ? 31.488 21.046 1.208 1.00 92.25 508 LEU A N 1
ATOM 4052 C CA . LEU A 1 508 ? 31.466 22.129 0.225 1.00 92.25 508 LEU A CA 1
ATOM 4053 C C . LEU A 1 508 ? 32.816 22.847 0.115 1.00 92.25 508 LEU A C 1
ATOM 4055 O O . LEU A 1 508 ? 33.199 23.204 -0.994 1.00 92.25 508 LEU A O 1
ATOM 4059 N N . SER A 1 509 ? 33.541 23.042 1.222 1.00 92.44 509 SER A N 1
ATOM 4060 C CA . SER A 1 509 ? 34.860 23.690 1.195 1.00 92.44 509 SER A CA 1
ATOM 4061 C C . SER A 1 509 ? 35.970 22.782 0.656 1.00 92.44 509 SER A C 1
ATOM 4063 O O . SER A 1 509 ? 36.915 23.268 0.038 1.00 92.44 509 SER A O 1
ATOM 4065 N N . GLU A 1 510 ? 35.853 21.465 0.839 1.00 91.50 510 GLU A N 1
ATOM 4066 C CA . GLU A 1 510 ? 36.790 20.475 0.292 1.00 91.50 510 GLU A CA 1
ATOM 4067 C C . GLU A 1 510 ? 36.570 20.192 -1.205 1.00 91.50 510 GLU A C 1
ATOM 4069 O O . GLU A 1 510 ? 37.455 19.636 -1.866 1.00 91.50 510 GLU A O 1
ATOM 4074 N N . ARG A 1 511 ? 35.389 20.519 -1.746 1.00 90.31 511 ARG A N 1
ATOM 4075 C CA . ARG A 1 511 ? 34.999 20.196 -3.121 1.00 90.31 511 ARG A CA 1
ATOM 4076 C C . ARG A 1 511 ? 35.780 21.048 -4.137 1.00 90.31 511 ARG A C 1
ATOM 4078 O O . ARG A 1 511 ? 35.672 22.273 -4.116 1.00 90.31 511 ARG A O 1
ATOM 4085 N N . PRO A 1 512 ? 36.498 20.430 -5.093 1.00 89.25 512 PRO A N 1
ATOM 4086 C CA . PRO A 1 512 ? 37.116 21.166 -6.190 1.00 89.25 512 PRO A CA 1
ATOM 4087 C C . PRO A 1 512 ? 36.060 21.810 -7.103 1.00 89.25 512 PRO A C 1
ATOM 4089 O O . PRO A 1 512 ? 35.015 21.196 -7.341 1.00 89.25 512 PRO A O 1
ATOM 4092 N N . PRO A 1 513 ? 36.317 23.009 -7.655 1.00 84.31 513 PRO A N 1
ATOM 4093 C CA . PRO A 1 513 ? 35.389 23.658 -8.571 1.00 84.31 513 PRO A CA 1
ATOM 4094 C C . PRO A 1 513 ? 35.221 22.827 -9.846 1.00 84.31 513 PRO A C 1
ATOM 4096 O O . PRO A 1 513 ? 36.193 22.481 -10.515 1.00 84.31 513 PRO A O 1
ATOM 4099 N N . ASP A 1 514 ? 33.973 22.535 -10.206 1.00 83.38 514 ASP A N 1
ATOM 4100 C CA . ASP A 1 514 ? 33.643 21.789 -11.416 1.00 83.38 514 ASP A CA 1
ATOM 4101 C C . ASP A 1 514 ? 32.343 22.323 -12.023 1.00 83.38 514 ASP A C 1
ATOM 4103 O O . ASP A 1 514 ? 31.264 22.178 -11.453 1.00 83.38 514 ASP A O 1
ATOM 4107 N N . ALA A 1 515 ? 32.440 22.952 -13.195 1.00 74.19 515 ALA A N 1
ATOM 4108 C CA . ALA A 1 515 ? 31.302 23.617 -13.826 1.00 74.19 515 ALA A CA 1
ATOM 4109 C C . ALA A 1 515 ? 30.163 22.655 -14.212 1.00 74.19 515 ALA A C 1
ATOM 4111 O O . ALA A 1 515 ? 29.012 23.079 -14.275 1.00 74.19 515 ALA A O 1
ATOM 4112 N N . VAL A 1 516 ? 30.456 21.369 -14.451 1.00 73.31 516 VAL A N 1
ATOM 4113 C CA . VAL A 1 516 ? 29.433 20.367 -14.785 1.00 73.31 516 VAL A CA 1
ATOM 4114 C C . VAL A 1 516 ? 28.710 19.898 -13.524 1.00 73.31 516 VAL A C 1
ATOM 4116 O O . VAL A 1 516 ? 27.486 19.778 -13.526 1.00 73.31 516 VAL A O 1
ATOM 4119 N N . TYR A 1 517 ? 29.447 19.647 -12.440 1.00 74.81 517 TYR A N 1
ATOM 4120 C CA . TYR A 1 517 ? 28.868 19.269 -11.151 1.00 74.81 517 TYR A CA 1
ATOM 4121 C C . TYR A 1 517 ? 28.087 20.430 -10.514 1.00 74.81 517 TYR A C 1
ATOM 4123 O O . TYR A 1 517 ? 27.030 20.219 -9.914 1.00 74.81 517 TYR A O 1
ATOM 4131 N N . GLU A 1 518 ? 28.568 21.666 -10.679 1.00 72.19 518 GLU A N 1
ATOM 4132 C CA . GLU A 1 518 ? 27.954 22.874 -10.114 1.00 72.19 518 GLU A CA 1
ATOM 4133 C C . GLU A 1 518 ? 26.838 23.498 -10.964 1.00 72.19 518 GLU A C 1
ATOM 4135 O O . GLU A 1 518 ? 26.154 24.414 -10.501 1.00 72.19 518 GLU A O 1
ATOM 4140 N N . ALA A 1 519 ? 26.586 22.986 -12.172 1.00 65.25 519 ALA A N 1
ATOM 4141 C CA . ALA A 1 519 ? 25.514 23.478 -13.030 1.00 65.25 519 ALA A CA 1
ATOM 4142 C C . ALA A 1 519 ? 24.133 23.312 -12.360 1.00 65.25 519 ALA A C 1
ATOM 4144 O O . ALA A 1 519 ? 23.670 22.200 -12.095 1.00 65.25 519 ALA A O 1
ATOM 4145 N N . ARG A 1 520 ? 23.449 24.437 -12.105 1.00 54.31 520 ARG A N 1
ATOM 4146 C CA . ARG A 1 520 ? 22.106 24.470 -11.492 1.00 54.31 520 ARG A CA 1
ATOM 4147 C C . ARG A 1 520 ? 20.955 24.304 -12.492 1.00 54.31 520 ARG A C 1
ATOM 4149 O O . ARG A 1 520 ? 19.843 24.000 -12.069 1.00 54.31 520 ARG A O 1
ATOM 4156 N N . GLU A 1 521 ? 21.196 24.459 -13.793 1.00 51.31 521 GLU A N 1
ATOM 4157 C CA . GLU A 1 521 ? 20.135 24.561 -14.803 1.00 51.31 521 GLU A CA 1
ATOM 4158 C C . GLU A 1 521 ? 20.493 23.854 -16.107 1.00 51.31 521 GLU A C 1
ATOM 4160 O O . GLU A 1 521 ? 21.324 24.348 -16.865 1.00 51.31 521 GLU A O 1
ATOM 4165 N N . ILE A 1 522 ? 19.831 22.733 -16.412 1.00 47.00 522 ILE A N 1
ATOM 4166 C CA . ILE A 1 522 ? 19.844 22.174 -17.778 1.00 47.00 522 ILE A CA 1
ATOM 4167 C C . ILE A 1 522 ? 18.488 21.556 -18.158 1.00 47.00 522 ILE A C 1
ATOM 4169 O O . ILE A 1 522 ? 18.057 21.666 -19.306 1.00 47.00 522 ILE A O 1
ATOM 4173 N N . PHE A 1 523 ? 17.755 20.957 -17.214 1.00 40.28 523 PHE A N 1
ATOM 4174 C CA . PHE A 1 523 ? 16.474 20.320 -17.529 1.00 40.28 523 PHE A CA 1
ATOM 4175 C C . PHE A 1 523 ? 15.323 21.293 -17.325 1.00 40.28 523 PHE A C 1
ATOM 4177 O O . PHE A 1 523 ? 15.026 21.712 -16.209 1.00 40.28 523 PHE A O 1
ATOM 4184 N N . ALA A 1 524 ? 14.672 21.665 -18.428 1.00 36.00 524 ALA A N 1
ATOM 4185 C CA . ALA A 1 524 ? 13.489 22.512 -18.453 1.00 36.00 524 ALA A CA 1
ATOM 4186 C C . ALA A 1 524 ? 12.322 21.849 -17.696 1.00 36.00 524 ALA A C 1
ATOM 4188 O O . ALA A 1 524 ? 11.477 21.191 -18.295 1.00 36.00 524 ALA A O 1
ATOM 4189 N N . ARG A 1 525 ? 12.326 21.985 -16.365 1.00 37.53 525 ARG A N 1
ATOM 4190 C CA . ARG A 1 525 ? 11.247 21.792 -15.381 1.00 37.53 525 ARG A CA 1
ATOM 4191 C C . ARG A 1 525 ? 11.865 22.083 -14.009 1.00 37.53 525 ARG A C 1
ATOM 4193 O O . ARG A 1 525 ? 12.665 21.280 -13.564 1.00 37.53 525 ARG A O 1
ATOM 4200 N N . LYS A 1 526 ? 11.480 23.202 -13.375 1.00 32.47 526 LYS A N 1
ATOM 4201 C CA . LYS A 1 526 ? 11.731 23.707 -11.993 1.00 32.47 526 LYS A CA 1
ATOM 4202 C C . LYS A 1 526 ? 12.147 22.694 -10.881 1.00 32.47 526 LYS A C 1
ATOM 4204 O O . LYS A 1 526 ? 11.518 22.654 -9.827 1.00 32.47 526 LYS A O 1
ATOM 4209 N N . ARG A 1 527 ? 13.161 21.851 -11.070 1.00 40.81 527 ARG A N 1
ATOM 4210 C CA . ARG A 1 527 ? 13.595 20.805 -10.132 1.00 40.81 527 ARG A CA 1
ATOM 4211 C C . ARG A 1 527 ? 15.116 20.717 -10.144 1.00 40.81 527 ARG A C 1
ATOM 4213 O O . ARG A 1 527 ? 15.729 20.757 -11.205 1.00 40.81 527 ARG A O 1
ATOM 4220 N N . VAL A 1 528 ? 15.696 20.584 -8.954 1.00 45.81 528 VAL A N 1
ATOM 4221 C CA . VAL A 1 528 ? 17.112 20.254 -8.746 1.00 45.81 528 VAL A CA 1
ATOM 4222 C C . VAL A 1 528 ? 17.484 19.041 -9.614 1.00 45.81 528 VAL A C 1
ATOM 4224 O O . VAL A 1 528 ? 16.662 18.120 -9.707 1.00 45.81 528 VAL A O 1
ATOM 4227 N N . PRO A 1 529 ? 18.680 18.990 -10.238 1.00 56.25 529 PRO A N 1
ATOM 4228 C CA . PRO A 1 529 ? 19.103 17.808 -10.979 1.00 56.25 529 PRO A CA 1
ATOM 4229 C C . PRO A 1 529 ? 18.980 16.568 -10.088 1.00 56.25 529 PRO A C 1
ATOM 4231 O O . PRO A 1 529 ? 19.503 16.560 -8.973 1.00 56.25 529 PRO A O 1
ATOM 4234 N N . HIS A 1 530 ? 18.288 15.523 -10.556 1.00 61.19 530 HIS A N 1
ATOM 4235 C CA . HIS A 1 530 ? 18.005 14.327 -9.747 1.00 61.19 530 HIS A CA 1
ATOM 4236 C C . HIS A 1 530 ? 19.275 13.699 -9.139 1.00 61.19 530 HIS A C 1
ATOM 4238 O O . HIS A 1 530 ? 19.221 13.078 -8.082 1.00 61.19 530 HIS A O 1
ATOM 4244 N N . PHE A 1 531 ? 20.435 13.920 -9.761 1.00 68.38 531 PHE A N 1
ATOM 4245 C CA . PHE A 1 531 ? 21.720 13.445 -9.270 1.00 68.38 531 PHE A CA 1
ATOM 4246 C C . PHE A 1 531 ? 22.333 14.235 -8.106 1.00 68.38 531 PHE A C 1
ATOM 4248 O O . PHE A 1 531 ? 23.302 13.762 -7.536 1.00 68.38 531 PHE A O 1
ATOM 4255 N N . ARG A 1 532 ? 21.815 15.410 -7.727 1.00 75.56 532 ARG A N 1
ATOM 4256 C CA . ARG A 1 532 ? 22.308 16.179 -6.563 1.00 75.56 532 ARG A CA 1
ATOM 4257 C C . ARG A 1 532 ? 21.363 16.157 -5.370 1.00 75.56 532 ARG A C 1
ATOM 4259 O O . ARG A 1 532 ? 21.687 16.756 -4.348 1.00 75.56 532 ARG A O 1
ATOM 4266 N N . LEU A 1 533 ? 20.229 15.457 -5.479 1.00 76.69 533 LEU A N 1
ATOM 4267 C CA . LEU A 1 533 ? 19.160 15.446 -4.469 1.00 76.69 533 LEU A CA 1
ATOM 4268 C C . LEU A 1 533 ? 19.652 15.148 -3.049 1.00 76.69 533 LEU A C 1
ATOM 4270 O O . LEU A 1 533 ? 19.085 15.660 -2.091 1.00 76.69 533 LEU A O 1
ATOM 4274 N N . PHE A 1 534 ? 20.721 14.363 -2.927 1.00 84.88 534 PHE A N 1
ATOM 4275 C CA . PHE A 1 534 ? 21.230 13.865 -1.653 1.00 84.88 534 PHE A CA 1
ATOM 4276 C C . PHE A 1 534 ? 22.631 14.393 -1.316 1.00 84.88 534 PHE A C 1
ATOM 4278 O O . PHE A 1 534 ? 23.357 13.753 -0.569 1.00 84.88 534 PHE A O 1
ATOM 4285 N N . THR A 1 535 ? 23.024 15.541 -1.878 1.00 88.62 535 THR A N 1
ATOM 4286 C CA . THR A 1 535 ? 24.359 16.145 -1.687 1.00 88.62 535 THR A CA 1
ATOM 4287 C C . THR A 1 535 ? 24.301 17.479 -0.920 1.00 88.62 535 THR A C 1
ATOM 4289 O O . THR A 1 535 ? 23.241 18.123 -0.878 1.00 88.62 535 THR A O 1
ATOM 4292 N N . PRO A 1 536 ? 25.427 17.950 -0.343 1.00 90.00 536 PRO A N 1
ATOM 4293 C CA . PRO A 1 536 ? 25.532 19.266 0.279 1.00 90.00 536 PRO A CA 1
ATOM 4294 C C . PRO A 1 536 ? 25.120 20.409 -0.659 1.00 90.00 536 PRO A C 1
ATOM 4296 O O . PRO A 1 536 ? 25.458 20.420 -1.849 1.00 90.00 536 PRO A O 1
ATOM 4299 N N . GLY A 1 537 ? 24.396 21.387 -0.106 1.00 80.94 537 GLY A N 1
ATOM 4300 C CA . GLY A 1 537 ? 23.837 22.535 -0.834 1.00 80.94 537 GLY A CA 1
ATOM 4301 C C . GLY A 1 537 ? 22.461 22.281 -1.465 1.00 80.94 537 GLY A C 1
ATOM 4302 O O . GLY A 1 537 ? 21.820 23.229 -1.915 1.00 80.94 537 GLY A O 1
ATOM 4303 N N . VAL A 1 538 ? 21.996 21.027 -1.474 1.00 81.69 538 VAL A N 1
ATOM 4304 C CA . VAL A 1 538 ? 20.629 20.638 -1.863 1.00 81.69 538 VAL A CA 1
ATOM 4305 C C . VAL A 1 538 ? 19.867 20.062 -0.677 1.00 81.69 538 VAL A C 1
ATOM 4307 O O . VAL A 1 538 ? 18.710 20.420 -0.460 1.00 81.69 538 VAL A O 1
ATOM 4310 N N . VAL A 1 539 ? 20.514 19.178 0.090 1.00 84.44 539 VAL A N 1
ATOM 4311 C CA . VAL A 1 539 ? 19.935 18.626 1.317 1.00 84.44 539 VAL A CA 1
ATOM 4312 C C . VAL A 1 539 ? 19.679 19.762 2.297 1.00 84.44 539 VAL A C 1
ATOM 4314 O O . VAL A 1 539 ? 20.611 20.422 2.759 1.00 84.44 539 VAL A O 1
ATOM 4317 N N . ASN A 1 540 ? 18.402 19.970 2.611 1.00 80.75 540 ASN A N 1
ATOM 4318 C CA . ASN A 1 540 ? 17.969 20.971 3.567 1.00 80.75 540 ASN A CA 1
ATOM 4319 C C . ASN A 1 540 ? 17.747 20.320 4.940 1.00 80.75 540 ASN A C 1
ATOM 4321 O O . ASN A 1 540 ? 16.707 19.715 5.196 1.00 80.75 540 ASN A O 1
ATOM 4325 N N . TYR A 1 541 ? 18.731 20.458 5.826 1.00 84.38 541 TYR A N 1
ATOM 4326 C CA . TYR A 1 541 ? 18.633 19.974 7.203 1.00 84.38 541 TYR A CA 1
ATOM 4327 C C . TYR A 1 541 ? 17.603 20.741 8.044 1.00 84.38 541 TYR A C 1
ATOM 4329 O O . TYR A 1 541 ? 17.098 20.190 9.019 1.00 84.38 541 TYR A O 1
ATOM 4337 N N . ASP A 1 542 ? 17.210 21.955 7.650 1.00 80.25 542 ASP A N 1
ATOM 4338 C CA . ASP A 1 542 ? 16.129 22.672 8.331 1.00 80.25 542 ASP A CA 1
ATOM 4339 C C . ASP A 1 542 ? 14.771 22.009 8.067 1.00 80.25 542 ASP A C 1
ATOM 4341 O O . ASP A 1 542 ? 13.943 21.938 8.972 1.00 80.25 542 ASP A O 1
ATOM 4345 N N . GLU A 1 543 ? 14.548 21.418 6.886 1.00 74.00 543 GLU A N 1
ATOM 4346 C CA . GLU A 1 543 ? 13.362 20.577 6.648 1.00 74.00 543 GLU A CA 1
ATOM 4347 C C . GLU A 1 543 ? 13.355 19.337 7.554 1.00 74.00 543 GLU A C 1
ATOM 4349 O O . GLU A 1 543 ? 12.302 18.958 8.057 1.00 74.00 543 GLU A O 1
ATOM 4354 N N . ALA A 1 544 ? 14.520 18.741 7.825 1.00 71.44 544 ALA A N 1
ATOM 4355 C CA . ALA A 1 544 ? 14.648 17.602 8.739 1.00 71.44 544 ALA A CA 1
ATOM 4356 C C . ALA A 1 544 ? 14.475 17.973 10.216 1.00 71.44 544 ALA A C 1
ATOM 4358 O O . ALA A 1 544 ? 14.127 17.121 11.033 1.00 71.44 544 ALA A O 1
ATOM 4359 N N . SER A 1 545 ? 14.655 19.251 10.556 1.00 82.69 545 SER A N 1
ATOM 4360 C CA . SER A 1 545 ? 14.330 19.766 11.885 1.00 82.69 545 SER A CA 1
ATOM 4361 C C . SER A 1 545 ? 12.818 19.830 12.127 1.00 82.69 545 SER A C 1
ATOM 4363 O O . SER A 1 545 ? 12.387 19.691 13.269 1.00 82.69 545 SER A O 1
ATOM 4365 N N . LYS A 1 546 ? 11.992 19.966 11.075 1.00 86.44 546 LYS A N 1
ATOM 4366 C CA . LYS A 1 546 ? 10.534 20.112 11.223 1.00 86.44 546 LYS A CA 1
ATOM 4367 C C . LYS A 1 546 ? 9.871 18.886 11.860 1.00 86.44 546 LYS A C 1
ATOM 4369 O O . LYS A 1 546 ? 9.120 19.093 12.807 1.00 86.44 546 LYS A O 1
ATOM 4374 N N . PRO A 1 547 ? 10.136 17.629 11.437 1.00 85.56 547 PRO A N 1
ATOM 4375 C CA . PRO A 1 547 ? 9.603 16.459 12.135 1.00 85.56 547 PRO A CA 1
ATOM 4376 C C . PRO A 1 547 ? 10.030 16.375 13.603 1.00 85.56 547 PRO A C 1
ATOM 4378 O O . PRO A 1 547 ? 9.216 15.996 14.436 1.00 85.56 547 PRO A O 1
ATOM 4381 N N . LEU A 1 548 ? 11.271 16.755 13.930 1.00 90.94 548 LEU A N 1
ATOM 4382 C CA . LEU A 1 548 ? 11.770 16.779 15.311 1.00 90.94 548 LEU A CA 1
ATOM 4383 C C . LEU A 1 548 ? 11.042 17.840 16.151 1.00 90.94 548 LEU A C 1
ATOM 4385 O O . LEU A 1 548 ? 10.599 17.538 17.253 1.00 90.94 548 LEU A O 1
ATOM 4389 N N . GLN A 1 549 ? 10.862 19.052 15.616 1.00 90.88 549 GLN A N 1
ATOM 4390 C CA . GLN A 1 549 ? 10.092 20.131 16.254 1.00 90.88 549 GLN A CA 1
ATOM 4391 C C . GLN A 1 549 ? 8.617 19.756 16.418 1.00 90.88 549 GLN A C 1
ATOM 4393 O O . GLN A 1 549 ? 8.016 20.019 17.455 1.00 90.88 549 GLN A O 1
ATOM 4398 N N . GLN A 1 550 ? 8.033 19.115 15.406 1.00 87.50 550 GLN A N 1
ATOM 4399 C CA . GLN A 1 550 ? 6.671 18.606 15.472 1.00 87.50 550 GLN A CA 1
ATOM 4400 C C . GLN A 1 550 ? 6.553 17.539 16.564 1.00 87.50 550 GLN A C 1
ATOM 4402 O O . GLN A 1 550 ? 5.665 17.632 17.401 1.00 87.50 550 GLN A O 1
ATOM 4407 N N . THR A 1 551 ? 7.459 16.558 16.606 1.00 88.12 551 THR A N 1
ATOM 4408 C CA . THR A 1 551 ? 7.483 15.554 17.676 1.00 88.12 551 THR A CA 1
ATOM 4409 C C . THR A 1 551 ? 7.654 16.207 19.041 1.00 88.12 551 THR A C 1
ATOM 4411 O O . THR A 1 551 ? 6.950 15.822 19.962 1.00 88.12 551 THR A O 1
ATOM 4414 N N . GLU A 1 552 ? 8.521 17.210 19.180 1.00 92.19 552 GLU A N 1
ATOM 4415 C CA . GLU A 1 552 ? 8.699 17.965 20.424 1.00 92.19 552 GLU A CA 1
ATOM 4416 C C . GLU A 1 552 ? 7.400 18.633 20.897 1.00 92.19 552 GLU A C 1
ATOM 4418 O O . GLU A 1 552 ? 7.042 18.515 22.068 1.00 92.19 552 GLU A O 1
ATOM 4423 N N . GLN A 1 553 ? 6.664 19.276 19.986 1.00 87.31 553 GLN A N 1
ATOM 4424 C CA . GLN A 1 553 ? 5.350 19.866 20.269 1.00 87.31 553 GLN A CA 1
ATOM 4425 C C . GLN A 1 553 ? 4.293 18.802 20.586 1.00 87.31 553 GLN A C 1
ATOM 4427 O O . G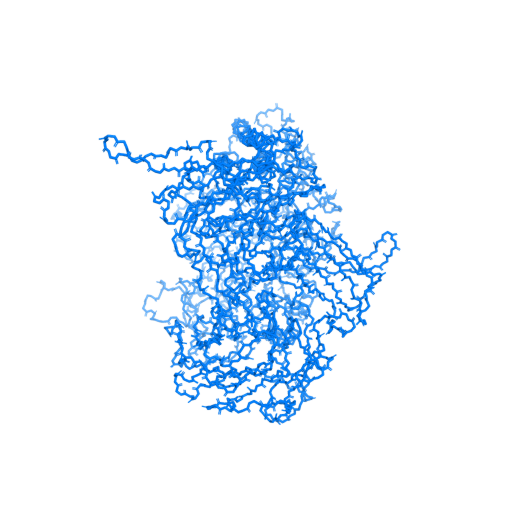LN A 1 553 ? 3.406 19.023 21.408 1.00 87.31 553 GLN A O 1
ATOM 4432 N N . GLU A 1 554 ? 4.385 17.640 19.940 1.00 81.12 554 GLU A N 1
ATOM 4433 C CA . GLU A 1 554 ? 3.473 16.518 20.130 1.00 81.12 554 GLU A CA 1
ATOM 4434 C C . GLU A 1 554 ? 3.804 15.679 21.365 1.00 81.12 554 GLU A C 1
ATOM 4436 O O . GLU A 1 554 ? 2.918 14.961 21.819 1.00 81.12 554 GLU A O 1
ATOM 4441 N N . LEU A 1 555 ? 5.016 15.759 21.935 1.00 79.81 555 LEU A N 1
ATOM 4442 C CA . LEU A 1 555 ? 5.450 14.931 23.068 1.00 79.81 555 LEU A CA 1
ATOM 4443 C C . LEU A 1 555 ? 4.416 14.895 24.203 1.00 79.81 555 LEU A C 1
ATOM 4445 O O . LEU A 1 555 ? 4.052 13.788 24.600 1.00 79.81 555 LEU A O 1
ATOM 4449 N N . PRO A 1 556 ? 3.867 16.032 24.687 1.00 70.50 556 PRO A N 1
ATOM 4450 C CA . PRO A 1 556 ? 2.845 16.008 25.733 1.00 70.50 556 PRO A CA 1
ATOM 4451 C C . PRO A 1 556 ? 1.599 15.214 25.322 1.00 70.50 556 PRO A C 1
ATOM 4453 O O . PRO A 1 556 ? 1.018 14.502 26.130 1.00 70.50 556 PRO A O 1
ATOM 4456 N N . THR A 1 557 ? 1.213 15.285 24.046 1.00 63.53 557 THR A N 1
ATOM 4457 C CA . THR A 1 557 ? 0.034 14.591 23.511 1.00 63.53 557 THR A CA 1
ATOM 4458 C C . THR A 1 557 ? 0.311 13.114 23.203 1.00 63.53 557 THR A C 1
ATOM 4460 O O . THR A 1 557 ? -0.569 12.277 23.378 1.00 63.53 557 THR A O 1
ATOM 4463 N N . LEU A 1 558 ? 1.522 12.765 22.761 1.00 66.19 558 LEU A N 1
ATOM 4464 C CA . LEU A 1 558 ? 1.950 11.382 22.521 1.00 66.19 558 LEU A CA 1
ATOM 4465 C C . LEU A 1 558 ? 2.068 10.601 23.831 1.00 66.19 558 LEU A C 1
ATOM 4467 O O . LEU A 1 558 ? 1.646 9.448 23.879 1.00 66.19 558 LEU A O 1
ATOM 4471 N N . VAL A 1 559 ? 2.575 11.256 24.879 1.00 64.56 559 VAL A N 1
ATOM 4472 C CA . VAL A 1 559 ? 2.577 10.742 26.256 1.00 64.56 559 VAL A CA 1
ATOM 4473 C C . VAL A 1 559 ? 1.152 10.633 26.792 1.00 64.56 559 VAL A C 1
ATOM 4475 O O . VAL A 1 559 ? 0.819 9.652 27.451 1.00 64.56 559 VAL A O 1
ATOM 4478 N N . ALA A 1 560 ? 0.289 11.604 26.474 1.00 53.94 560 ALA A N 1
ATOM 4479 C CA . ALA A 1 560 ? -1.111 11.554 26.866 1.00 53.94 560 ALA A CA 1
ATOM 4480 C C . ALA A 1 560 ? -1.852 10.357 26.234 1.00 53.94 560 ALA A C 1
ATOM 4482 O O . ALA A 1 560 ? -2.664 9.682 26.859 1.00 53.94 560 ALA A O 1
ATOM 4483 N N . ALA A 1 561 ? -1.559 10.041 24.980 1.00 54.47 561 ALA A N 1
ATOM 4484 C CA . ALA A 1 561 ? -2.372 9.101 24.230 1.00 54.47 561 ALA A CA 1
ATOM 4485 C C . ALA A 1 561 ? -2.342 7.648 24.738 1.00 54.47 561 ALA A C 1
ATOM 4487 O O . ALA A 1 561 ? -3.256 6.916 24.382 1.00 54.47 561 ALA A O 1
ATOM 4488 N N . ALA A 1 562 ? -1.334 7.192 25.495 1.00 56.88 562 ALA A N 1
ATOM 4489 C CA . ALA A 1 562 ? -1.172 5.773 25.872 1.00 56.88 562 ALA A CA 1
ATOM 4490 C C . ALA A 1 562 ? -1.357 4.788 24.683 1.00 56.88 562 ALA A C 1
ATOM 4492 O O . ALA A 1 562 ? -1.858 3.678 24.841 1.00 56.88 562 ALA A O 1
ATOM 4493 N N . GLY A 1 563 ? -1.014 5.220 23.460 1.00 56.66 563 GLY A N 1
ATOM 4494 C CA . GLY A 1 563 ? -1.228 4.457 22.220 1.00 56.66 563 GLY A CA 1
ATOM 4495 C C . GLY A 1 563 ? -2.586 4.647 21.515 1.00 56.66 563 GLY A C 1
ATOM 4496 O O . GLY A 1 563 ? -2.793 4.061 20.457 1.00 56.66 563 GLY A O 1
ATOM 4497 N N . LEU A 1 564 ? -3.496 5.479 22.030 1.00 62.47 564 LEU A N 1
ATOM 4498 C CA . LEU A 1 564 ? -4.810 5.767 21.439 1.00 62.47 564 LEU A CA 1
ATOM 4499 C C . LEU A 1 564 ? -4.737 6.802 20.300 1.00 62.47 564 LEU A C 1
ATOM 4501 O O . LEU A 1 564 ? -4.025 7.804 20.378 1.00 62.47 564 LEU A O 1
ATOM 4505 N N . SER A 1 565 ? -5.520 6.607 19.234 1.00 62.69 565 SER A N 1
ATOM 4506 C CA . SER A 1 565 ? -5.610 7.587 18.140 1.00 62.69 565 SER A CA 1
ATOM 4507 C C . SER A 1 565 ? -6.372 8.860 18.549 1.00 62.69 565 SER A C 1
ATOM 4509 O O . SER A 1 565 ? -7.241 8.836 19.424 1.00 62.69 565 SER A O 1
ATOM 4511 N N . GLN A 1 566 ? -6.095 9.987 17.879 1.00 60.00 566 GLN A N 1
ATOM 4512 C CA . GLN A 1 566 ? -6.773 11.272 18.138 1.00 60.00 566 GLN A CA 1
ATOM 4513 C C . GLN A 1 566 ? -8.300 11.181 18.019 1.00 60.00 566 GLN A C 1
ATOM 4515 O O . GLN A 1 566 ? -9.022 11.804 18.799 1.00 60.00 566 GLN A O 1
ATOM 4520 N N . ASP A 1 567 ? -8.797 10.374 17.083 1.00 61.69 567 ASP A N 1
ATOM 4521 C CA . ASP A 1 567 ? -10.232 10.162 16.899 1.00 61.69 567 ASP A CA 1
ATOM 4522 C C . ASP A 1 567 ? -10.853 9.403 18.072 1.00 61.69 567 ASP A C 1
ATOM 4524 O O . ASP A 1 567 ? -11.990 9.674 18.458 1.00 61.69 567 ASP A O 1
ATOM 4528 N N . ILE A 1 568 ? -10.127 8.446 18.657 1.00 68.69 568 ILE A N 1
ATOM 4529 C CA . ILE A 1 568 ? -10.565 7.749 19.870 1.00 68.69 568 ILE A CA 1
ATOM 4530 C C . ILE A 1 568 ? -10.599 8.737 21.034 1.00 68.69 568 ILE A C 1
ATOM 4532 O O . ILE A 1 568 ? -11.643 8.889 21.660 1.00 68.69 568 ILE A O 1
ATOM 4536 N N . LEU A 1 569 ? -9.517 9.485 21.261 1.00 69.19 569 LEU A N 1
ATOM 4537 C CA . LEU A 1 569 ? -9.434 10.455 22.358 1.00 69.19 569 LEU A CA 1
ATOM 4538 C C . LEU A 1 569 ? -10.540 11.517 22.291 1.00 69.19 569 LEU A C 1
ATOM 4540 O O . LEU A 1 569 ? -11.204 11.782 23.292 1.00 69.19 569 LEU A O 1
ATOM 4544 N N . LYS A 1 570 ? -10.790 12.088 21.106 1.00 68.19 570 LYS A N 1
ATOM 4545 C CA . LYS A 1 570 ? -11.866 13.066 20.900 1.00 68.19 570 LYS A CA 1
ATOM 4546 C C . LYS A 1 570 ? -13.242 12.473 21.215 1.00 68.19 570 LYS A C 1
ATOM 4548 O O . LYS A 1 570 ? -14.057 13.150 21.831 1.00 68.19 570 LYS A O 1
ATOM 4553 N N . ARG A 1 571 ? -13.497 11.221 20.816 1.00 67.75 571 ARG A N 1
ATOM 4554 C CA . ARG A 1 571 ? -14.766 10.529 21.092 1.00 67.75 571 ARG A CA 1
ATOM 4555 C C . ARG A 1 571 ? -14.946 10.228 22.573 1.00 67.75 571 ARG A C 1
ATOM 4557 O O . ARG A 1 571 ? -16.025 10.458 23.097 1.00 67.75 571 ARG A O 1
ATOM 4564 N N . LEU A 1 572 ? -13.902 9.761 23.253 1.00 71.69 572 LEU A N 1
ATOM 4565 C CA . LEU A 1 572 ? -13.952 9.484 24.690 1.00 71.69 572 LEU A CA 1
ATOM 4566 C C . LEU A 1 572 ? -14.202 10.756 25.508 1.00 71.69 572 LEU A C 1
ATOM 4568 O O . LEU A 1 572 ? -15.022 10.743 26.416 1.00 71.69 572 LEU A O 1
ATOM 4572 N N . GLU A 1 573 ? -13.581 11.880 25.142 1.00 66.88 573 GLU A N 1
ATOM 4573 C CA . GLU A 1 573 ? -13.836 13.182 25.779 1.00 66.88 573 GLU A CA 1
ATOM 4574 C C . GLU A 1 573 ? -15.280 13.690 25.545 1.00 66.88 573 GLU A C 1
ATOM 4576 O O . GLU A 1 573 ? -15.850 14.432 26.359 1.00 66.88 573 GLU A O 1
ATOM 4581 N N . GLN A 1 574 ? -15.882 13.284 24.424 1.00 63.66 574 GLN A N 1
ATOM 4582 C CA . GLN A 1 574 ? -17.264 13.578 24.051 1.00 63.66 574 GLN A CA 1
ATOM 4583 C C . GLN A 1 574 ? -18.300 12.637 24.690 1.00 63.66 574 GLN A C 1
ATOM 4585 O O . GLN A 1 574 ? -19.471 12.972 24.622 1.00 63.66 574 GLN A O 1
ATOM 4590 N N . ARG A 1 575 ? -17.923 11.530 25.349 1.00 64.44 575 ARG A N 1
ATOM 4591 C CA . ARG A 1 575 ? -18.859 10.668 26.104 1.00 64.44 575 ARG A CA 1
ATOM 4592 C C . ARG A 1 575 ? -19.173 11.323 27.457 1.00 64.44 575 ARG A C 1
ATOM 4594 O O . ARG A 1 575 ? -18.288 11.392 28.308 1.00 64.44 575 ARG A O 1
ATOM 4601 N N . ARG A 1 576 ? -20.379 11.882 27.672 1.00 64.44 576 ARG A N 1
ATOM 4602 C CA . ARG A 1 576 ? -20.618 12.841 28.788 1.00 64.44 576 ARG A CA 1
ATOM 4603 C C . ARG A 1 576 ? -21.607 12.420 29.884 1.00 64.44 576 ARG A C 1
ATOM 4605 O O . ARG A 1 576 ? -22.100 13.306 30.590 1.00 64.44 576 ARG A O 1
ATOM 4612 N N . VAL A 1 577 ? -21.872 11.129 30.092 1.00 84.38 577 VAL A N 1
ATOM 4613 C CA . VAL A 1 577 ? -22.866 10.685 31.093 1.00 84.38 577 VAL A CA 1
ATOM 4614 C C . VAL A 1 577 ? -22.392 9.538 31.990 1.00 84.38 577 VAL A C 1
ATOM 4616 O O . VAL A 1 577 ? -21.583 8.712 31.582 1.00 84.38 577 VAL A O 1
ATOM 4619 N N . VAL A 1 578 ? -22.922 9.493 33.216 1.00 90.38 578 VAL A N 1
ATOM 4620 C CA . VAL A 1 578 ? -22.791 8.383 34.173 1.00 90.38 578 VAL A CA 1
ATOM 4621 C C . VAL A 1 578 ? -24.116 7.626 34.202 1.00 90.38 578 VAL A C 1
ATOM 4623 O O . VAL A 1 578 ? -25.158 8.215 34.485 1.00 90.38 578 VAL A O 1
ATOM 4626 N N . HIS A 1 579 ? -24.097 6.329 33.910 1.00 91.69 579 HIS A N 1
ATOM 4627 C CA . HIS A 1 579 ? -25.306 5.508 33.911 1.00 91.69 579 HIS A CA 1
ATOM 4628 C C . HIS A 1 579 ? -25.583 4.909 35.289 1.00 91.69 579 HIS A C 1
ATOM 4630 O O . HIS A 1 579 ? -24.666 4.437 35.959 1.00 91.69 579 HIS A O 1
ATOM 4636 N N . VAL A 1 580 ? -26.859 4.891 35.678 1.00 94.31 580 VAL A N 1
ATOM 4637 C CA . VAL A 1 580 ? -27.339 4.198 36.879 1.00 94.31 580 VAL A CA 1
ATOM 4638 C C . VAL A 1 580 ? -28.338 3.122 36.467 1.00 94.31 580 VAL A C 1
ATOM 4640 O O . VAL A 1 580 ? -29.370 3.408 35.852 1.00 94.31 580 VAL A O 1
ATOM 4643 N N . GLY A 1 581 ? -28.003 1.874 36.780 1.00 92.44 581 GLY A N 1
ATOM 4644 C CA . GLY A 1 581 ? -28.857 0.708 36.583 1.00 92.44 581 GLY A CA 1
ATOM 4645 C C . GLY A 1 581 ? -29.889 0.580 37.693 1.00 92.44 581 GLY A C 1
ATOM 4646 O O . GLY A 1 581 ? -29.690 1.073 38.804 1.00 92.44 581 GLY A O 1
ATOM 4647 N N . ARG A 1 582 ? -30.986 -0.124 37.427 1.00 90.81 582 ARG A N 1
ATOM 4648 C CA . ARG A 1 582 ? -31.841 -0.614 38.509 1.00 90.81 582 ARG A CA 1
ATOM 4649 C C . ARG A 1 582 ? -31.166 -1.824 39.155 1.00 90.81 582 ARG A C 1
ATOM 4651 O O . ARG A 1 582 ? -30.755 -2.738 38.449 1.00 90.81 582 ARG A O 1
ATOM 4658 N N . LEU A 1 583 ? -31.082 -1.856 40.482 1.00 92.19 583 LEU A N 1
ATOM 4659 C CA . LEU A 1 583 ? -30.621 -3.051 41.184 1.00 92.19 583 LEU A CA 1
ATOM 4660 C C . LEU A 1 583 ? -31.706 -4.139 41.114 1.00 92.19 583 LEU A C 1
ATOM 4662 O O . LEU A 1 583 ? -32.840 -3.923 41.548 1.00 92.19 583 LEU A O 1
ATOM 4666 N N . ALA A 1 584 ? -31.350 -5.302 40.569 1.00 81.56 584 ALA A N 1
ATOM 4667 C CA . ALA A 1 584 ? -32.157 -6.516 40.586 1.00 81.56 584 ALA A CA 1
ATOM 4668 C C . ALA A 1 584 ? -31.410 -7.600 41.377 1.00 81.56 584 ALA A C 1
ATOM 4670 O O . ALA A 1 584 ? -30.320 -8.005 40.981 1.00 81.56 584 ALA A O 1
ATOM 4671 N N . GLY A 1 585 ? -31.996 -8.057 42.488 1.00 85.31 585 GLY A N 1
ATOM 4672 C CA . GLY A 1 585 ? -31.334 -8.940 43.455 1.00 85.31 585 GLY A CA 1
ATOM 4673 C C . GLY A 1 585 ? -30.708 -8.174 44.624 1.00 85.31 585 GLY A C 1
ATOM 4674 O O . GLY A 1 585 ? -31.047 -7.015 44.863 1.00 85.31 585 GLY A O 1
ATOM 4675 N N . GLU A 1 586 ? -29.814 -8.835 45.355 1.00 88.06 586 GLU A N 1
ATOM 4676 C CA . GLU A 1 586 ? -29.073 -8.262 46.483 1.00 88.06 586 GLU A CA 1
ATOM 4677 C C . GLU A 1 586 ? -27.579 -8.173 46.150 1.00 88.06 586 GLU A C 1
ATOM 4679 O O . GLU A 1 586 ? -27.065 -8.969 45.365 1.00 88.06 586 GLU A O 1
ATOM 4684 N N . ILE A 1 587 ? -26.900 -7.191 46.744 1.00 92.75 587 ILE A N 1
ATOM 4685 C CA . ILE A 1 587 ? -25.441 -7.057 46.719 1.00 92.75 587 ILE A CA 1
ATOM 4686 C C . ILE A 1 587 ? -24.917 -7.589 48.051 1.00 92.75 587 ILE A C 1
ATOM 4688 O O . ILE A 1 587 ? -25.360 -7.117 49.102 1.00 92.75 587 ILE A O 1
ATOM 4692 N N . THR A 1 588 ? -23.991 -8.550 48.018 1.00 93.19 588 THR A N 1
ATOM 4693 C CA . THR A 1 588 ? -23.462 -9.208 49.228 1.00 93.19 588 THR A CA 1
ATOM 4694 C C . THR A 1 588 ? -22.725 -8.216 50.124 1.00 93.19 588 THR A C 1
ATOM 4696 O O . THR A 1 588 ? -22.691 -8.375 51.346 1.00 93.19 588 THR A O 1
ATOM 4699 N N . HIS A 1 589 ? -22.198 -7.149 49.518 1.00 92.38 589 HIS A N 1
ATOM 4700 C CA . HIS A 1 589 ? -21.470 -6.083 50.183 1.00 92.38 589 HIS A CA 1
ATOM 4701 C C . HIS A 1 589 ? -20.216 -6.615 50.889 1.00 92.38 589 HIS A C 1
ATOM 4703 O O . HIS A 1 589 ? -20.007 -6.384 52.081 1.00 92.38 589 HIS A O 1
ATOM 4709 N N . ASP A 1 590 ? -19.393 -7.367 50.161 1.00 94.38 590 ASP A N 1
ATOM 4710 C CA . ASP A 1 590 ? -18.120 -7.925 50.629 1.00 94.38 590 ASP A CA 1
ATOM 4711 C C . ASP A 1 590 ? -16.897 -7.218 50.007 1.00 94.38 590 ASP A C 1
ATOM 4713 O O . ASP A 1 590 ? -15.746 -7.527 50.335 1.00 94.38 590 ASP A O 1
ATOM 4717 N N . GLY A 1 591 ? -17.139 -6.212 49.162 1.00 92.88 591 GLY A N 1
ATOM 4718 C CA . GLY A 1 591 ? -16.101 -5.458 48.474 1.00 92.88 591 GLY A CA 1
ATOM 4719 C C . GLY A 1 591 ? -15.566 -6.173 47.239 1.00 92.88 591 GLY A C 1
ATOM 4720 O O . GLY A 1 591 ? -14.424 -5.917 46.863 1.00 92.88 591 GLY A O 1
ATOM 4721 N N . ARG A 1 592 ? -16.336 -7.081 46.633 1.00 92.38 592 ARG A N 1
ATOM 4722 C CA . ARG A 1 592 ? -16.030 -7.739 45.357 1.00 92.38 592 ARG A CA 1
ATOM 4723 C C . ARG A 1 592 ? -17.125 -7.403 44.360 1.00 92.38 592 ARG A C 1
ATOM 4725 O O . ARG A 1 592 ? -18.286 -7.348 44.710 1.00 92.38 592 ARG A O 1
ATOM 4732 N N . LEU A 1 593 ? -16.750 -7.176 43.103 1.00 91.56 593 LEU A N 1
ATOM 4733 C CA . LEU A 1 593 ? -17.725 -6.933 42.033 1.00 91.56 593 LEU A CA 1
ATOM 4734 C C . LEU A 1 593 ? -17.925 -8.202 41.205 1.00 91.56 593 LEU A C 1
ATOM 4736 O O . LEU A 1 593 ? -17.550 -8.234 40.029 1.00 91.56 593 LEU A O 1
ATOM 4740 N N . ASP A 1 594 ? -18.398 -9.275 41.836 1.00 89.69 594 ASP A N 1
ATOM 4741 C CA . ASP A 1 594 ? -18.645 -10.563 41.176 1.00 89.69 594 ASP A CA 1
ATOM 4742 C C . ASP A 1 594 ? -20.139 -10.904 41.036 1.00 89.69 594 ASP A C 1
ATOM 4744 O O . ASP A 1 594 ? -20.484 -11.821 40.282 1.00 89.69 594 ASP A O 1
ATOM 4748 N N . GLU A 1 595 ? -21.042 -10.113 41.629 1.00 92.50 595 GLU A N 1
ATOM 4749 C CA . GLU A 1 595 ? -22.475 -10.268 41.409 1.00 92.50 595 GLU A CA 1
ATOM 4750 C C . GLU A 1 595 ? -22.890 -9.927 39.965 1.00 92.50 595 GLU A C 1
ATOM 4752 O O . GLU A 1 595 ? -22.505 -8.883 39.421 1.00 92.50 595 GLU A O 1
ATOM 4757 N N . PRO A 1 596 ? -23.793 -10.721 39.353 1.00 89.06 596 PRO A N 1
ATOM 4758 C CA . PRO A 1 596 ? -24.303 -10.457 38.005 1.00 89.06 596 PRO A CA 1
ATOM 4759 C C . PRO A 1 596 ? -24.966 -9.083 37.834 1.00 89.06 596 PRO A C 1
ATOM 4761 O O . PRO A 1 596 ? -24.977 -8.540 36.729 1.00 89.06 596 PRO A O 1
ATOM 4764 N N . ALA A 1 597 ? -25.506 -8.504 38.914 1.00 90.88 597 ALA A N 1
ATOM 4765 C CA . ALA A 1 597 ? -26.153 -7.195 38.896 1.00 90.88 597 ALA A CA 1
ATOM 4766 C C . ALA A 1 597 ? -25.213 -6.084 38.393 1.00 90.88 597 ALA A C 1
ATOM 4768 O O . ALA A 1 597 ? -25.659 -5.189 37.673 1.00 90.88 597 ALA A O 1
ATOM 4769 N N . TRP A 1 598 ? -23.910 -6.168 38.683 1.00 91.25 598 TRP A N 1
ATOM 4770 C CA . TRP A 1 598 ? -22.921 -5.190 38.222 1.00 91.25 598 TRP A CA 1
ATOM 4771 C C . TRP A 1 598 ? -22.780 -5.161 36.693 1.00 91.25 598 TRP A C 1
ATOM 4773 O O . TRP A 1 598 ? -22.533 -4.104 36.112 1.00 91.25 598 TRP A O 1
ATOM 4783 N N . ALA A 1 599 ? -23.007 -6.281 36.005 1.00 86.44 599 ALA A N 1
ATOM 4784 C CA . ALA A 1 599 ? -22.923 -6.349 34.545 1.00 86.44 599 ALA A CA 1
ATOM 4785 C C . ALA A 1 599 ? -24.130 -5.715 33.821 1.00 86.44 599 ALA A C 1
ATOM 4787 O O . ALA A 1 599 ? -24.089 -5.540 32.606 1.00 86.44 599 ALA A O 1
ATOM 4788 N N . THR A 1 600 ? -25.199 -5.347 34.539 1.00 86.38 600 THR A N 1
ATOM 4789 C CA . THR A 1 600 ? -26.452 -4.855 33.930 1.00 86.38 600 THR A CA 1
ATOM 4790 C C . THR A 1 600 ? -26.408 -3.390 33.480 1.00 86.38 600 THR A C 1
ATOM 4792 O O . THR A 1 600 ? -27.250 -2.968 32.690 1.00 86.38 600 THR A O 1
ATOM 4795 N N . VAL A 1 601 ? -25.418 -2.612 33.927 1.00 88.56 601 VAL A N 1
ATOM 4796 C CA . VAL A 1 601 ? -25.272 -1.175 33.638 1.00 88.56 601 VAL A CA 1
ATOM 4797 C C . VAL A 1 601 ? -23.958 -0.884 32.912 1.00 88.56 601 VAL A C 1
ATOM 4799 O O . VAL A 1 601 ? -22.956 -1.574 33.107 1.00 88.56 601 VAL A O 1
ATOM 4802 N N . TYR A 1 602 ? -23.940 0.158 32.073 1.00 86.75 602 TYR A N 1
ATOM 4803 C CA . TYR A 1 602 ? -22.700 0.618 31.451 1.00 86.75 602 TYR A CA 1
ATOM 4804 C C . TYR A 1 602 ? -21.703 1.100 32.518 1.00 86.75 602 TYR A C 1
ATOM 4806 O O . TYR A 1 602 ? -22.087 1.890 33.386 1.00 86.75 602 TYR A O 1
ATOM 4814 N N . PRO A 1 603 ? -20.426 0.685 32.449 1.00 88.75 603 PRO A N 1
ATOM 4815 C CA . PRO A 1 603 ? -19.402 1.227 33.327 1.00 88.75 603 PRO A CA 1
ATOM 4816 C C . PRO A 1 603 ? -19.027 2.659 32.929 1.00 88.75 603 PRO A C 1
ATOM 4818 O O . PRO A 1 603 ? -19.020 3.026 31.755 1.00 88.75 603 PRO A O 1
ATOM 4821 N N . SER A 1 604 ? -18.641 3.456 33.919 1.00 88.56 604 SER A N 1
ATOM 4822 C CA . SER A 1 604 ? -17.846 4.667 33.723 1.00 88.56 604 SER A CA 1
ATOM 4823 C C . SER A 1 604 ? -16.369 4.274 33.728 1.00 88.56 604 SER A C 1
ATOM 4825 O O . SER A 1 604 ? -15.868 3.816 34.751 1.00 88.56 604 SER A O 1
ATOM 4827 N N . GLU A 1 605 ? -15.694 4.408 32.584 1.00 84.06 605 GLU A N 1
ATOM 4828 C CA . GLU A 1 605 ? -14.323 3.897 32.358 1.00 84.06 605 GLU A CA 1
ATOM 4829 C C . GLU A 1 605 ? -13.394 4.895 31.630 1.00 84.06 605 GLU A C 1
ATOM 4831 O O . GLU A 1 605 ? -12.205 4.646 31.443 1.00 84.06 605 GLU A O 1
ATOM 4836 N N . SER A 1 606 ? -13.914 6.055 31.215 1.00 80.50 606 SER A N 1
ATOM 4837 C CA . SER A 1 606 ? -13.149 7.107 30.526 1.00 80.50 606 SER A CA 1
ATOM 4838 C C . SER A 1 606 ? -12.480 8.062 31.521 1.00 80.50 606 SER A C 1
ATOM 4840 O O . SER A 1 606 ? -12.805 9.247 31.570 1.00 80.50 606 SER A O 1
ATOM 4842 N N . PHE A 1 607 ? -11.570 7.529 32.337 1.00 86.50 607 PHE A N 1
ATOM 4843 C CA . PHE A 1 607 ? -10.767 8.322 33.268 1.00 86.50 607 PHE A CA 1
ATOM 4844 C C . PHE A 1 607 ? -9.584 8.959 32.539 1.00 86.50 607 PHE A C 1
ATOM 4846 O O . PHE A 1 607 ? -8.783 8.271 31.901 1.00 86.50 607 PHE A O 1
ATOM 4853 N N . PHE A 1 608 ? -9.470 10.280 32.653 1.00 84.94 608 PHE A N 1
ATOM 4854 C CA . PHE A 1 608 ? -8.346 11.049 32.136 1.00 84.94 608 PHE A CA 1
ATOM 4855 C C . PHE A 1 608 ? -7.497 11.585 33.279 1.00 84.94 608 PHE A C 1
ATOM 4857 O O . PHE A 1 608 ? -8.033 11.985 34.313 1.00 84.94 608 PHE A O 1
ATOM 4864 N N . VAL A 1 609 ? -6.180 11.611 33.086 1.00 86.12 609 VAL A N 1
ATOM 4865 C CA . VAL A 1 609 ? -5.241 12.163 34.059 1.00 86.12 609 VAL A CA 1
ATOM 4866 C C . VAL A 1 609 ? -5.477 13.667 34.187 1.00 86.12 609 VAL A C 1
ATOM 4868 O O . VAL A 1 609 ? -5.478 14.418 33.208 1.00 86.12 609 VAL A O 1
ATOM 4871 N N . TYR A 1 610 ? -5.713 14.101 35.417 1.00 83.62 610 TYR A N 1
ATOM 4872 C CA . TYR A 1 610 ? -6.032 15.469 35.776 1.00 83.62 610 TYR A CA 1
ATOM 4873 C C . TYR A 1 610 ? -4.915 16.424 35.337 1.00 83.62 610 TYR A C 1
ATOM 4875 O O . TYR A 1 610 ? -3.745 16.196 35.623 1.00 83.62 610 TYR A O 1
ATOM 4883 N N . GLN A 1 611 ? -5.290 17.499 34.636 1.00 74.88 611 GLN A N 1
ATOM 4884 C CA . GLN A 1 611 ? -4.392 18.533 34.092 1.00 74.88 611 GLN A CA 1
ATOM 4885 C C . GLN A 1 611 ? -3.317 18.063 33.086 1.00 74.88 611 GLN A C 1
ATOM 4887 O O . GLN A 1 611 ? -2.557 18.893 32.594 1.00 74.88 611 GLN A O 1
ATOM 4892 N N . GLU A 1 612 ? -3.296 16.791 32.674 1.00 72.25 612 GLU A N 1
ATOM 4893 C CA . GLU A 1 612 ? -2.376 16.273 31.643 1.00 72.25 612 GLU A CA 1
ATOM 4894 C C . GLU A 1 612 ? -3.028 16.177 30.246 1.00 72.25 612 GLU A C 1
ATOM 4896 O O . GLU A 1 612 ? -2.651 15.366 29.398 1.00 72.25 612 GLU A O 1
ATOM 4901 N N . GLY A 1 613 ? -4.021 17.030 29.973 1.00 69.31 613 GLY A N 1
ATOM 4902 C CA . GLY A 1 613 ? -4.758 17.025 28.707 1.00 69.31 613 GLY A CA 1
ATOM 4903 C C . GLY A 1 613 ? -5.522 15.715 28.498 1.00 69.31 613 GLY A C 1
ATOM 4904 O O . GLY A 1 613 ? -5.980 15.106 29.457 1.00 69.31 613 GLY A O 1
ATOM 4905 N N . ARG A 1 614 ? -5.660 15.259 27.244 1.00 72.38 614 ARG A N 1
ATOM 4906 C CA . ARG A 1 614 ? -6.401 14.033 26.863 1.00 72.38 614 ARG A CA 1
ATOM 4907 C C . ARG A 1 614 ? -5.680 12.735 27.249 1.00 72.38 614 ARG A C 1
ATOM 4909 O O . ARG A 1 614 ? -5.726 11.767 26.491 1.00 72.38 614 ARG A O 1
ATOM 4916 N N . LYS A 1 615 ? -4.982 12.717 28.387 1.00 76.00 615 LYS A N 1
ATOM 4917 C CA . LYS A 1 615 ? -4.216 11.556 28.819 1.00 76.00 615 LYS A CA 1
ATOM 4918 C C . LYS A 1 615 ? -5.119 10.507 29.426 1.00 76.00 615 LYS A C 1
ATOM 4920 O O . LYS A 1 615 ? -5.701 10.774 30.467 1.00 76.00 615 LYS A O 1
ATOM 4925 N N . ALA A 1 616 ? -5.257 9.346 28.793 1.00 78.75 616 ALA A N 1
ATOM 4926 C CA . ALA A 1 616 ? -5.995 8.243 29.407 1.00 78.75 616 ALA A CA 1
ATOM 4927 C C . ALA A 1 616 ? -5.232 7.747 30.647 1.00 78.75 616 ALA A C 1
ATOM 4929 O O . ALA A 1 616 ? -4.007 7.631 30.606 1.00 78.75 616 ALA A O 1
ATOM 4930 N N . ALA A 1 617 ? -5.948 7.487 31.741 1.00 82.88 617 ALA A N 1
ATOM 4931 C CA . ALA A 1 617 ? -5.354 6.977 32.974 1.00 82.88 617 ALA A CA 1
ATOM 4932 C C . ALA A 1 617 ? -4.724 5.594 32.745 1.00 82.88 617 ALA A C 1
ATOM 4934 O O . ALA A 1 617 ? -5.371 4.701 32.189 1.00 82.88 617 ALA A O 1
ATOM 4935 N N . VAL A 1 618 ? -3.470 5.418 33.171 1.00 77.62 618 VAL A N 1
ATOM 4936 C CA . VAL A 1 618 ? -2.778 4.120 33.094 1.00 77.62 618 VAL A CA 1
ATOM 4937 C C . VAL A 1 618 ? -3.231 3.222 34.244 1.00 77.62 618 VAL A C 1
ATOM 4939 O O . VAL A 1 618 ? -3.361 2.009 34.066 1.00 77.62 618 VAL A O 1
ATOM 4942 N N . ALA A 1 619 ? -3.555 3.810 35.401 1.00 86.00 619 ALA A N 1
ATOM 4943 C CA . ALA A 1 619 ? -4.235 3.126 36.492 1.00 86.00 619 ALA A CA 1
ATOM 4944 C C . ALA A 1 619 ? -5.720 2.936 36.134 1.00 86.00 619 ALA A C 1
ATOM 4946 O O . ALA A 1 619 ? -6.605 3.661 36.603 1.00 86.00 619 ALA A O 1
ATOM 4947 N N . ALA A 1 620 ? -5.985 1.962 35.255 1.00 85.69 620 ALA A N 1
ATOM 4948 C CA . ALA A 1 620 ? -7.320 1.671 34.748 1.00 85.69 620 ALA A CA 1
ATOM 4949 C C . ALA A 1 620 ? -8.324 1.554 35.904 1.00 85.69 620 ALA A C 1
ATOM 4951 O O . ALA A 1 620 ? -8.039 0.946 36.940 1.00 85.69 620 ALA A O 1
ATOM 4952 N N . THR A 1 621 ? -9.486 2.183 35.737 1.00 90.19 621 THR A N 1
ATOM 4953 C CA . THR A 1 621 ? -10.516 2.283 36.773 1.00 90.19 621 THR A CA 1
ATOM 4954 C C . THR A 1 621 ? -11.884 2.178 36.123 1.00 90.19 621 THR A C 1
ATOM 4956 O O . THR A 1 621 ? -12.144 2.828 35.110 1.00 90.19 621 THR A O 1
ATOM 4959 N N . THR A 1 622 ? -12.760 1.363 36.702 1.00 91.19 622 THR A N 1
ATOM 4960 C CA . THR A 1 622 ? -14.158 1.263 36.275 1.00 91.19 622 THR A CA 1
ATOM 4961 C C . THR A 1 622 ? -15.082 1.474 37.454 1.00 91.19 622 THR A C 1
ATOM 4963 O O . THR A 1 622 ? -14.839 0.947 38.536 1.00 91.19 622 THR A O 1
ATOM 4966 N N . ALA A 1 623 ? -16.159 2.219 37.234 1.00 93.94 623 ALA A N 1
ATOM 4967 C CA . ALA A 1 623 ? -17.198 2.434 38.228 1.00 93.94 623 ALA A CA 1
ATOM 4968 C C . ALA A 1 623 ? -18.574 2.110 37.647 1.00 93.94 623 ALA A C 1
ATOM 4970 O O . ALA A 1 623 ? -18.894 2.494 36.521 1.00 93.94 623 ALA A O 1
ATOM 4971 N N . ARG A 1 624 ? -19.399 1.410 38.418 1.00 94.38 624 ARG A N 1
ATOM 4972 C CA . ARG A 1 624 ? -20.769 1.024 38.068 1.00 94.38 624 ARG A CA 1
ATOM 4973 C C . ARG A 1 624 ? -21.703 1.488 39.171 1.00 94.38 624 ARG A C 1
ATOM 4975 O O . ARG A 1 624 ? -21.381 1.359 40.348 1.00 94.38 624 ARG A O 1
ATOM 4982 N N . LEU A 1 625 ? -22.839 2.063 38.787 1.00 96.31 625 LEU A N 1
ATOM 4983 C CA . LEU A 1 625 ? -23.817 2.591 39.730 1.00 96.31 625 LEU A CA 1
ATOM 4984 C C . LEU A 1 625 ? -25.149 1.864 39.553 1.00 96.31 625 LEU A C 1
ATOM 4986 O O . LEU A 1 625 ? -25.647 1.739 38.434 1.00 96.31 625 LEU A O 1
ATOM 4990 N N . LEU A 1 626 ? -25.738 1.415 40.658 1.00 95.81 626 LEU A N 1
ATOM 4991 C CA . LEU A 1 626 ? -27.044 0.755 40.705 1.00 95.81 626 LEU A CA 1
ATOM 4992 C C . LEU A 1 626 ? -27.940 1.437 41.743 1.00 95.81 626 LEU A C 1
ATOM 4994 O O . LEU A 1 626 ? -27.448 2.002 42.714 1.00 95.81 626 LEU A O 1
ATOM 4998 N N . CYS A 1 627 ? -29.259 1.388 41.575 1.00 94.00 627 CYS A N 1
ATOM 4999 C CA . CYS A 1 627 ? -30.208 1.957 42.531 1.00 94.00 627 CYS A CA 1
ATOM 5000 C C . CYS A 1 627 ? -31.434 1.055 42.714 1.00 94.00 627 CYS A C 1
ATOM 5002 O O . CYS A 1 627 ? -32.000 0.565 41.737 1.00 94.00 627 CYS A O 1
ATOM 5004 N N . ASP A 1 628 ? -31.866 0.858 43.962 1.00 92.56 628 ASP A N 1
ATOM 5005 C CA . ASP A 1 628 ? -33.086 0.106 44.317 1.00 92.56 628 ASP A CA 1
ATOM 5006 C C . ASP A 1 628 ? -34.283 1.019 44.667 1.00 92.56 628 ASP A C 1
ATOM 5008 O O . ASP A 1 628 ? -35.346 0.546 45.067 1.00 92.56 628 ASP A O 1
ATOM 5012 N N . GLY A 1 629 ? -34.112 2.338 44.519 1.00 89.50 629 GLY A N 1
ATOM 5013 C CA . GLY A 1 629 ? -35.083 3.368 44.895 1.00 89.50 629 GLY A CA 1
ATOM 5014 C C . GLY A 1 629 ? -34.932 3.903 46.324 1.00 89.50 629 GLY A C 1
ATOM 5015 O O . GLY A 1 629 ? -35.494 4.952 46.624 1.00 89.50 629 GLY A O 1
ATOM 5016 N N . ARG A 1 630 ? -34.154 3.240 47.191 1.00 91.06 630 ARG A N 1
ATOM 5017 C CA . ARG A 1 630 ? -33.832 3.690 48.560 1.00 91.06 630 ARG A CA 1
ATOM 5018 C C . ARG A 1 630 ? -32.343 3.951 48.754 1.00 91.06 630 ARG A C 1
ATOM 5020 O O . ARG A 1 630 ? -31.969 4.881 49.459 1.00 91.06 630 ARG A O 1
ATOM 5027 N N . CYS A 1 631 ? -31.502 3.127 48.145 1.00 93.62 631 CYS A N 1
ATOM 5028 C CA . CYS A 1 631 ? -30.053 3.208 48.193 1.00 93.62 631 CYS A CA 1
ATOM 5029 C C . CYS A 1 631 ? -29.481 3.347 46.778 1.00 93.62 631 CYS A C 1
ATOM 5031 O O . CYS A 1 631 ? -29.982 2.757 45.814 1.00 93.62 631 CYS A O 1
ATOM 5033 N N . LEU A 1 632 ? -28.405 4.120 46.670 1.00 94.94 632 LEU A N 1
ATOM 5034 C CA . LEU A 1 632 ? -27.481 4.111 45.545 1.00 94.94 632 LEU A CA 1
ATOM 5035 C C . LEU A 1 632 ? -26.297 3.210 45.911 1.00 94.94 632 LEU A C 1
ATOM 5037 O O . LEU A 1 632 ? -25.700 3.363 46.974 1.00 94.94 632 LEU A O 1
ATOM 5041 N N . TYR A 1 633 ? -25.956 2.285 45.028 1.00 96.69 633 TYR A N 1
ATOM 5042 C CA . TYR A 1 633 ? -24.821 1.383 45.159 1.00 96.69 633 TYR A CA 1
ATOM 5043 C C . TYR A 1 633 ? -23.764 1.797 44.144 1.00 96.69 633 TYR A C 1
ATOM 5045 O O . TYR A 1 633 ? -24.077 1.961 42.964 1.00 96.69 633 TYR A O 1
ATOM 5053 N N . VAL A 1 634 ? -22.524 1.972 44.590 1.00 97.31 634 VAL A N 1
ATOM 5054 C CA . VAL A 1 634 ? -21.385 2.306 43.732 1.00 97.31 634 VAL A CA 1
ATOM 5055 C C . VAL A 1 634 ? -20.350 1.201 43.861 1.00 97.31 634 VAL A C 1
ATOM 5057 O O . VAL A 1 634 ? -19.788 0.997 44.934 1.00 97.31 634 VAL A O 1
ATOM 5060 N N . GLY A 1 635 ? -20.130 0.478 42.769 1.00 96.88 635 GLY A N 1
ATOM 5061 C CA . GLY A 1 635 ? -19.098 -0.541 42.646 1.00 96.88 635 GLY A CA 1
ATOM 5062 C C . GLY A 1 635 ? -17.920 0.027 41.872 1.00 96.88 635 GLY A C 1
ATOM 5063 O O . GLY A 1 635 ? -18.110 0.520 40.759 1.00 96.88 635 GLY A O 1
ATOM 5064 N N . VAL A 1 636 ? -16.716 -0.015 42.438 1.00 96.19 636 VAL A N 1
ATOM 5065 C CA . VAL A 1 636 ? -15.508 0.535 41.810 1.00 96.19 636 VAL A CA 1
ATOM 5066 C C . VAL A 1 636 ? -14.415 -0.521 41.771 1.00 96.19 636 VAL A C 1
ATOM 5068 O O . VAL A 1 636 ? -14.109 -1.127 42.791 1.00 96.19 636 VAL A O 1
ATOM 5071 N N . ARG A 1 637 ? -13.834 -0.751 40.593 1.00 93.62 637 ARG A N 1
ATOM 5072 C CA . ARG A 1 637 ? -12.676 -1.629 40.399 1.00 93.62 637 ARG A CA 1
ATOM 5073 C C . ARG A 1 637 ? -11.493 -0.812 39.908 1.00 93.62 637 ARG A C 1
ATOM 5075 O O . ARG A 1 637 ? -11.591 -0.114 38.896 1.00 93.62 637 ARG A O 1
ATOM 5082 N N . CYS A 1 638 ? -10.385 -0.949 40.618 1.00 93.19 638 CYS A N 1
ATOM 5083 C CA . CYS A 1 638 ? -9.177 -0.153 40.490 1.00 93.19 638 CYS A CA 1
ATOM 5084 C C . CYS A 1 638 ? -7.985 -1.075 40.232 1.00 93.19 638 CYS A C 1
ATOM 5086 O O . CYS A 1 638 ? -7.522 -1.762 41.141 1.00 93.19 638 CYS A O 1
ATOM 5088 N N . TRP A 1 639 ? -7.462 -1.091 39.006 1.00 89.56 639 TRP A N 1
ATOM 5089 C CA . TRP A 1 639 ? -6.259 -1.861 38.676 1.00 89.56 639 TRP A CA 1
ATOM 5090 C C . TRP A 1 639 ? -5.000 -1.095 39.071 1.00 89.56 639 TRP A C 1
ATOM 5092 O O . TRP A 1 639 ? -4.958 0.135 38.980 1.00 89.56 639 TRP A O 1
ATOM 5102 N N . THR A 1 640 ? -3.971 -1.809 39.505 1.00 88.06 640 THR A N 1
ATOM 5103 C CA . THR A 1 640 ? -2.644 -1.254 39.778 1.00 88.06 640 THR A CA 1
ATOM 5104 C C . THR A 1 640 ? -1.713 -1.613 38.612 1.00 88.06 640 THR A C 1
ATOM 5106 O O . THR A 1 640 ? -1.606 -2.791 38.253 1.00 88.06 640 THR A O 1
ATOM 5109 N N . PRO A 1 641 ? -1.063 -0.620 37.976 1.00 80.69 641 PRO A N 1
ATOM 5110 C CA . PRO A 1 641 ? -0.017 -0.860 36.987 1.00 80.69 641 PRO A CA 1
ATOM 5111 C C . PRO A 1 641 ? 1.019 -1.892 37.464 1.00 80.69 641 PRO A C 1
ATOM 5113 O O . PRO A 1 641 ? 1.291 -2.006 38.658 1.00 80.69 641 PRO A O 1
ATOM 5116 N N . ASP A 1 642 ? 1.561 -2.670 36.525 1.00 76.19 642 ASP A N 1
ATOM 5117 C CA . ASP A 1 642 ? 2.588 -3.704 36.746 1.00 76.19 642 ASP A CA 1
ATOM 5118 C C . ASP A 1 642 ? 2.220 -4.838 37.727 1.00 76.19 642 ASP A C 1
ATOM 5120 O O . ASP A 1 642 ? 3.053 -5.684 38.049 1.00 76.19 642 ASP A O 1
ATOM 5124 N N . GLY A 1 643 ? 0.954 -4.936 38.151 1.00 79.69 643 GLY A N 1
ATOM 5125 C CA . GLY A 1 643 ? 0.490 -6.033 39.004 1.00 79.69 643 GLY A CA 1
ATOM 5126 C C . GLY A 1 643 ? 0.813 -5.876 40.494 1.00 79.69 643 GLY A C 1
ATOM 5127 O O . GLY A 1 643 ? 0.704 -6.851 41.239 1.00 79.69 643 GLY A O 1
ATOM 5128 N N . GLU A 1 644 ? 1.193 -4.679 40.943 1.00 85.50 644 GLU A N 1
ATOM 5129 C CA . GLU A 1 644 ? 1.565 -4.408 42.338 1.00 85.50 644 GLU A CA 1
ATOM 5130 C C . GLU A 1 644 ? 0.370 -4.493 43.311 1.00 85.50 644 GLU A C 1
ATOM 5132 O O . GLU A 1 644 ? -0.794 -4.499 42.908 1.00 85.50 644 GLU A O 1
ATOM 5137 N N . MET A 1 645 ? 0.629 -4.546 44.621 1.00 90.50 645 MET A N 1
ATOM 5138 C CA . MET A 1 645 ? -0.425 -4.356 45.629 1.00 90.50 645 MET A CA 1
ATOM 5139 C C . MET A 1 645 ? -0.813 -2.869 45.726 1.00 90.50 645 MET A C 1
ATOM 5141 O O . MET A 1 645 ? 0.064 -2.014 45.604 1.00 90.50 645 MET A O 1
ATOM 5145 N N . PRO A 1 646 ? -2.091 -2.534 45.983 1.00 91.69 646 PRO A N 1
ATOM 5146 C CA . PRO A 1 646 ? -2.499 -1.149 46.213 1.00 91.69 646 PRO A CA 1
ATOM 5147 C C . PRO A 1 646 ? -1.856 -0.581 47.486 1.00 91.69 646 PRO A C 1
ATOM 5149 O O . PRO A 1 646 ? -1.751 -1.263 48.506 1.00 91.69 646 PRO A O 1
ATOM 5152 N N . VAL A 1 647 ? -1.452 0.689 47.439 1.00 92.75 647 VAL A N 1
ATOM 5153 C CA . VAL A 1 647 ? -0.833 1.383 48.575 1.00 92.75 647 VAL A CA 1
ATOM 5154 C C . VAL A 1 647 ? -1.910 2.121 49.371 1.00 92.75 647 VAL A C 1
ATOM 5156 O O . VAL A 1 647 ? -2.312 3.221 48.999 1.00 92.75 647 VAL A O 1
ATOM 5159 N N . ALA A 1 648 ? -2.387 1.528 50.468 1.00 93.75 648 ALA A N 1
ATOM 5160 C CA . ALA A 1 648 ? -3.322 2.176 51.392 1.00 93.75 648 ALA A CA 1
ATOM 5161 C C . ALA A 1 648 ? -3.226 1.619 52.816 1.00 93.75 648 ALA A C 1
ATOM 5163 O O . ALA A 1 648 ? -2.899 0.448 53.008 1.00 93.75 648 ALA A O 1
ATOM 5164 N N . GLN A 1 649 ? -3.583 2.438 53.808 1.00 92.75 649 GLN A N 1
ATOM 5165 C CA . GLN A 1 649 ? -3.643 2.037 55.217 1.00 92.75 649 GLN A CA 1
ATOM 5166 C C . GLN A 1 649 ? -5.000 2.387 55.852 1.00 92.75 649 GLN A C 1
ATOM 5168 O O . GLN A 1 649 ? -5.654 3.332 55.406 1.00 92.75 649 GLN A O 1
ATOM 5173 N N . PRO A 1 650 ? -5.464 1.653 56.882 1.00 94.12 650 PRO A N 1
ATOM 5174 C CA . PRO A 1 650 ? -6.675 2.027 57.609 1.00 94.12 650 PRO A CA 1
ATOM 5175 C C . PRO A 1 650 ? -6.543 3.426 58.233 1.00 94.12 650 PRO A C 1
ATOM 5177 O O . PRO A 1 650 ? -5.535 3.738 58.867 1.00 94.12 650 PRO A O 1
ATOM 5180 N N . ARG A 1 651 ? -7.565 4.266 58.066 1.00 93.81 651 ARG A N 1
ATOM 5181 C CA . ARG A 1 651 ? -7.679 5.617 58.633 1.00 93.81 651 ARG A CA 1
ATOM 5182 C C . ARG A 1 651 ? -8.990 5.728 59.418 1.00 93.81 651 ARG A C 1
ATOM 5184 O O . ARG A 1 651 ? -9.969 5.054 59.099 1.00 93.81 651 ARG A O 1
ATOM 5191 N N . GLU A 1 652 ? -9.021 6.606 60.416 1.00 91.94 652 GLU A N 1
ATOM 5192 C CA . GLU A 1 652 ? -10.283 7.029 61.035 1.00 91.94 652 GLU A CA 1
ATOM 5193 C C . GLU A 1 652 ? -11.159 7.781 60.018 1.00 91.94 652 GLU A C 1
ATOM 5195 O O . GLU A 1 652 ? -10.648 8.319 59.026 1.00 91.94 652 GLU A O 1
ATOM 5200 N N . ARG A 1 653 ? -12.478 7.816 60.261 1.00 90.38 653 ARG A N 1
ATOM 5201 C CA . ARG A 1 653 ? -13.422 8.545 59.400 1.00 90.38 653 ARG A CA 1
ATOM 5202 C C . ARG A 1 653 ? -12.996 10.011 59.283 1.00 90.38 653 ARG A C 1
ATOM 5204 O O . ARG A 1 653 ? -12.572 10.608 60.268 1.00 90.38 653 ARG A O 1
ATOM 5211 N N . ASP A 1 654 ? -13.060 10.554 58.071 1.00 88.00 654 ASP A N 1
ATOM 5212 C CA . ASP A 1 654 ? -12.638 11.923 57.720 1.00 88.00 654 ASP A CA 1
ATOM 5213 C C . ASP A 1 654 ? -11.134 12.221 57.864 1.00 88.00 654 ASP A C 1
ATOM 5215 O O . ASP A 1 654 ? -10.696 13.362 57.678 1.00 88.00 654 ASP A O 1
ATOM 5219 N N . GLY A 1 655 ? -10.316 11.191 58.109 1.00 88.69 655 GLY A N 1
ATOM 5220 C CA . GLY A 1 655 ? -8.860 11.283 58.136 1.00 88.69 655 GLY A CA 1
ATOM 5221 C C . GLY A 1 655 ? -8.221 11.561 56.766 1.00 88.69 655 GLY A C 1
ATOM 5222 O O . GLY A 1 655 ? -8.866 11.927 55.777 1.00 88.69 655 GLY A O 1
ATOM 5223 N N . ALA A 1 656 ? -6.903 11.363 56.681 1.00 91.38 656 ALA A N 1
ATOM 5224 C CA . ALA A 1 656 ? -6.111 11.607 55.472 1.00 91.38 656 ALA A CA 1
ATOM 5225 C C . ALA A 1 656 ? -6.254 10.492 54.408 1.00 91.38 656 ALA A C 1
ATOM 5227 O O . ALA A 1 656 ? -5.272 9.932 53.934 1.00 91.38 656 ALA A O 1
ATOM 5228 N N . VAL A 1 657 ? -7.496 10.158 54.035 1.00 92.88 657 VAL A N 1
ATOM 5229 C CA . VAL A 1 657 ? -7.843 9.095 53.068 1.00 92.88 657 VAL A CA 1
ATOM 5230 C C . VAL A 1 657 ? -7.225 9.344 51.683 1.00 92.88 657 VAL A C 1
ATOM 5232 O O . VAL A 1 657 ? -6.767 8.406 51.041 1.00 92.88 657 VAL A O 1
ATOM 5235 N N . LEU A 1 658 ? -7.148 10.611 51.260 1.00 90.69 658 LEU A N 1
ATOM 5236 C CA . LEU A 1 658 ? -6.636 11.037 49.946 1.00 90.69 658 LEU A CA 1
ATOM 5237 C C . LEU A 1 658 ? -5.102 10.933 49.801 1.00 90.69 658 LEU A C 1
ATOM 5239 O O . LEU A 1 658 ? -4.551 11.205 48.736 1.00 90.69 658 LEU A O 1
ATOM 5243 N N . GLU A 1 659 ? -4.375 10.585 50.868 1.00 89.88 659 GLU A N 1
ATOM 5244 C CA . GLU A 1 659 ? -2.926 10.341 50.786 1.00 89.88 659 GLU A CA 1
ATOM 5245 C C . GLU A 1 659 ? -2.587 8.978 50.160 1.00 89.88 659 GLU A C 1
ATOM 5247 O O . GLU A 1 659 ? -1.470 8.808 49.666 1.00 89.88 659 GLU A O 1
ATOM 5252 N N . ASP A 1 660 ? -3.558 8.062 50.137 1.00 92.62 660 ASP A N 1
ATOM 5253 C CA . ASP A 1 660 ? -3.444 6.660 49.729 1.00 92.62 660 ASP A CA 1
ATOM 5254 C C . ASP A 1 660 ? -4.069 6.417 48.330 1.00 92.62 660 ASP A C 1
ATOM 5256 O O . ASP A 1 660 ? -4.687 7.323 47.764 1.00 92.62 660 ASP A O 1
ATOM 5260 N N . ASP A 1 661 ? -3.955 5.195 47.777 1.00 94.75 661 ASP A N 1
ATOM 5261 C CA . ASP A 1 661 ? -4.747 4.779 46.601 1.00 94.75 661 ASP A CA 1
ATOM 5262 C C . ASP A 1 661 ? -6.237 4.819 46.961 1.00 94.75 661 ASP A C 1
ATOM 5264 O O . ASP A 1 661 ? -6.727 4.013 47.766 1.00 94.75 661 ASP A O 1
ATOM 5268 N N . SER A 1 662 ? -6.936 5.813 46.416 1.00 96.56 662 SER A N 1
ATOM 5269 C CA . SER A 1 662 ? -8.298 6.160 46.806 1.00 96.56 662 SER A CA 1
ATOM 5270 C C . SER A 1 662 ? -9.162 6.595 45.631 1.00 96.56 662 SER A C 1
ATOM 5272 O O . SER A 1 662 ? -8.680 7.011 44.580 1.00 96.56 662 SER A O 1
ATOM 5274 N N . VAL A 1 663 ? -10.471 6.458 45.810 1.00 97.44 663 VAL A N 1
ATOM 5275 C CA . VAL A 1 663 ? -11.509 6.846 44.858 1.00 97.44 663 VAL A CA 1
ATOM 5276 C C . VAL A 1 663 ? -12.367 7.918 45.499 1.00 97.44 663 VAL A C 1
ATOM 5278 O O . VAL A 1 663 ? -12.753 7.777 46.661 1.00 97.44 663 VAL A O 1
ATOM 5281 N N . GLU A 1 664 ? -12.718 8.950 44.737 1.00 96.62 664 GLU A N 1
ATOM 5282 C CA . GLU A 1 664 ? -13.682 9.956 45.170 1.00 96.62 664 GLU A CA 1
ATOM 5283 C C . GLU A 1 664 ? -14.943 9.925 44.301 1.00 96.62 664 GLU A C 1
ATOM 5285 O O . GLU A 1 664 ? -14.902 9.798 43.074 1.00 96.62 664 GLU A O 1
ATOM 5290 N N . ILE A 1 665 ? -16.091 10.053 44.957 1.00 96.69 665 ILE A N 1
ATOM 5291 C CA . ILE A 1 665 ? -17.431 10.013 44.386 1.00 96.69 665 ILE A CA 1
ATOM 5292 C C . ILE A 1 665 ? -18.120 11.325 44.750 1.00 96.69 665 ILE A C 1
ATOM 5294 O O . ILE A 1 665 ? -18.335 11.635 45.924 1.00 96.69 665 ILE A O 1
ATOM 5298 N N . PHE A 1 666 ? -18.504 12.092 43.735 1.00 96.06 666 PHE A N 1
ATOM 5299 C CA . PHE A 1 666 ? -19.242 13.338 43.892 1.00 96.06 666 PHE A CA 1
ATOM 5300 C C . PHE A 1 666 ? -20.651 13.175 43.340 1.00 96.06 666 PHE A C 1
ATOM 5302 O O . PHE A 1 666 ? -20.816 12.781 42.186 1.00 96.06 666 PHE A O 1
ATOM 5309 N N . LEU A 1 667 ? -21.663 13.527 44.130 1.00 95.19 667 LEU A N 1
ATOM 5310 C CA . LEU A 1 667 ? -23.074 13.419 43.756 1.00 95.19 667 LEU A CA 1
ATOM 5311 C C . LEU A 1 667 ? -23.770 14.769 43.937 1.00 95.19 667 LEU A C 1
ATOM 5313 O O . LEU A 1 667 ? -23.797 15.324 45.033 1.00 95.19 667 LEU A O 1
ATOM 5317 N N . ALA A 1 668 ? -24.348 15.293 42.860 1.00 95.00 668 ALA A N 1
ATOM 5318 C CA . ALA A 1 668 ? -25.043 16.576 42.813 1.00 95.00 668 ALA A CA 1
ATOM 5319 C C . ALA A 1 668 ? -26.502 16.387 42.350 1.00 95.00 668 ALA A C 1
ATOM 5321 O O . ALA A 1 668 ? -26.817 16.628 41.178 1.00 95.00 668 ALA A O 1
ATOM 5322 N N . PRO A 1 669 ? -27.399 15.918 43.233 1.00 93.75 669 PRO A N 1
ATOM 5323 C CA . PRO A 1 669 ? -28.829 15.884 42.960 1.00 93.75 669 PRO A CA 1
ATOM 5324 C C . PRO A 1 669 ? -29.425 17.305 42.870 1.00 93.75 669 PRO A C 1
ATOM 5326 O O . PRO A 1 669 ? -28.864 18.264 43.415 1.00 93.75 669 PRO A O 1
ATOM 5329 N N . PRO A 1 670 ? -30.553 17.479 42.156 1.00 91.81 670 PRO A N 1
ATOM 5330 C CA . PRO A 1 670 ? -31.057 18.800 41.774 1.00 91.81 670 PRO A CA 1
ATOM 5331 C C . PRO A 1 670 ? -31.493 19.681 42.960 1.00 91.81 670 PRO A C 1
ATOM 5333 O O . PRO A 1 670 ? -31.354 20.907 42.899 1.00 91.81 670 PRO A O 1
ATOM 5336 N N . ASP A 1 671 ? -31.957 19.090 44.062 1.00 91.94 671 ASP A N 1
ATOM 5337 C CA . ASP A 1 671 ? -32.343 19.795 45.294 1.00 91.94 671 ASP A CA 1
ATOM 5338 C C . ASP A 1 671 ? -31.167 20.449 46.031 1.00 91.94 671 ASP A C 1
ATOM 5340 O O . ASP A 1 671 ? -31.383 21.376 46.814 1.00 91.94 671 ASP A O 1
ATOM 5344 N N . LEU A 1 672 ? -29.919 20.059 45.741 1.00 89.38 672 LEU A N 1
ATOM 5345 C CA . LEU A 1 672 ? -28.736 20.701 46.323 1.00 89.38 672 LEU A CA 1
ATOM 5346 C C . LEU A 1 672 ? -28.368 22.038 45.667 1.00 89.38 672 LEU A C 1
ATOM 5348 O O . LEU A 1 672 ? -27.412 22.677 46.103 1.00 89.38 672 LEU A O 1
ATOM 5352 N N . LYS A 1 673 ? -29.118 22.503 44.654 1.00 84.81 673 LYS A N 1
ATOM 5353 C CA . LYS A 1 673 ? -29.015 23.860 44.074 1.00 84.81 673 LYS A CA 1
ATOM 5354 C C . LYS A 1 673 ? -27.570 24.291 43.766 1.00 84.81 673 LYS A C 1
ATOM 5356 O O . LYS A 1 673 ? -27.128 25.352 44.198 1.00 84.81 673 LYS A O 1
ATOM 5361 N N . ARG A 1 674 ? -26.849 23.485 42.975 1.00 82.81 674 ARG A N 1
ATOM 5362 C CA . ARG A 1 674 ? -25.408 23.620 42.631 1.00 82.81 674 ARG A CA 1
ATOM 5363 C C . ARG A 1 674 ? -24.418 23.167 43.717 1.00 82.81 674 ARG A C 1
ATOM 5365 O O . ARG A 1 674 ? -23.219 23.255 43.481 1.00 82.81 674 ARG A O 1
ATOM 5372 N N . GLY A 1 675 ? -24.886 22.677 44.862 1.00 90.94 675 GLY A N 1
ATOM 5373 C CA . GLY A 1 675 ? -24.090 21.911 45.825 1.00 90.94 675 GLY A CA 1
ATOM 5374 C C . GLY A 1 675 ? -23.948 20.431 45.443 1.00 90.94 675 GLY A C 1
ATOM 5375 O O . GLY A 1 675 ? -24.544 19.974 44.467 1.00 90.94 675 GLY A O 1
ATOM 5376 N N . TYR A 1 676 ? -23.163 19.685 46.220 1.00 94.44 676 TYR A N 1
ATOM 5377 C CA . TYR A 1 676 ? -22.933 18.244 46.052 1.00 94.44 676 TYR A CA 1
ATOM 5378 C C . TYR A 1 676 ? -22.507 17.589 47.369 1.00 94.44 676 TYR A C 1
ATOM 5380 O O . TYR A 1 676 ? -22.091 18.268 48.308 1.00 94.44 676 TYR A O 1
ATOM 5388 N N . VAL A 1 677 ? -22.567 16.263 47.420 1.00 94.38 677 VAL A N 1
ATOM 5389 C CA . VAL A 1 677 ? -21.889 15.442 48.429 1.00 94.38 677 VAL A CA 1
ATOM 5390 C C . VAL A 1 677 ? -20.625 14.847 47.831 1.00 94.38 677 VAL A C 1
ATOM 5392 O O . VAL A 1 677 ? -20.613 14.479 46.659 1.00 94.38 677 VAL A O 1
ATOM 5395 N N . HIS A 1 678 ? -19.563 14.804 48.628 1.00 94.69 678 HIS A N 1
ATOM 5396 C CA . HIS A 1 678 ? -18.274 14.225 48.281 1.00 94.69 678 HIS A CA 1
ATOM 5397 C C . HIS A 1 678 ? -17.962 13.087 49.247 1.00 94.69 678 HIS A C 1
ATOM 5399 O O . HIS A 1 678 ? -17.918 13.316 50.453 1.00 94.69 678 HIS A O 1
ATOM 5405 N N . LEU A 1 679 ? -17.743 11.895 48.704 1.00 94.94 679 LEU A N 1
ATOM 5406 C CA . LEU A 1 679 ? -17.338 10.695 49.425 1.00 94.94 679 LEU A CA 1
ATOM 5407 C C . LEU A 1 679 ? -15.972 10.266 48.893 1.00 94.94 679 LEU A C 1
ATOM 5409 O O . LEU A 1 679 ? -15.817 10.158 47.683 1.00 94.94 679 LEU A O 1
ATOM 5413 N N . ALA A 1 680 ? -15.010 9.985 49.760 1.00 95.75 680 ALA A N 1
ATOM 5414 C CA . ALA A 1 680 ? -13.705 9.461 49.381 1.00 95.75 680 ALA A CA 1
ATOM 5415 C C . ALA A 1 680 ? -13.411 8.181 50.160 1.00 95.75 680 ALA A C 1
ATOM 5417 O O . ALA A 1 680 ? -13.593 8.147 51.377 1.00 95.75 680 ALA A O 1
ATOM 5418 N N . LEU A 1 681 ? -12.945 7.140 49.472 1.00 96.44 681 LEU A N 1
ATOM 5419 C CA . LEU A 1 681 ? -12.574 5.866 50.080 1.00 96.44 681 LEU A CA 1
ATOM 5420 C C . LEU A 1 681 ? -11.208 5.381 49.596 1.00 96.44 681 LEU A C 1
ATOM 5422 O O . LEU A 1 681 ? -10.918 5.461 48.406 1.00 96.44 681 LEU A O 1
ATOM 5426 N N . ASN A 1 682 ? -10.376 4.857 50.496 1.00 96.44 682 ASN A N 1
ATOM 5427 C CA . ASN A 1 682 ? -9.102 4.232 50.122 1.00 96.44 682 ASN A CA 1
ATOM 5428 C C . ASN A 1 682 ? -9.222 2.707 49.997 1.00 96.44 682 ASN A C 1
ATOM 5430 O O . ASN A 1 682 ? -10.183 2.103 50.478 1.00 96.44 682 ASN A O 1
ATOM 5434 N N . ALA A 1 683 ? -8.215 2.065 49.401 1.00 95.75 683 ALA A N 1
ATOM 5435 C CA . ALA A 1 683 ? -8.201 0.612 49.218 1.00 95.75 683 ALA A CA 1
ATOM 5436 C C . ALA A 1 683 ? -8.294 -0.187 50.538 1.00 95.75 683 ALA A C 1
ATOM 5438 O O . ALA A 1 683 ? -8.687 -1.356 50.532 1.00 95.75 683 ALA A O 1
ATOM 5439 N N . ALA A 1 684 ? -7.974 0.424 51.685 1.00 95.44 684 ALA A N 1
ATOM 5440 C CA . ALA A 1 684 ? -8.106 -0.172 53.018 1.00 95.44 684 ALA A CA 1
ATOM 5441 C C . ALA A 1 684 ? -9.521 -0.052 53.629 1.00 95.44 684 ALA A C 1
ATOM 5443 O O . ALA A 1 684 ? -9.743 -0.540 54.736 1.00 95.44 684 ALA A O 1
ATOM 5444 N N . GLY A 1 685 ? -10.473 0.573 52.925 1.00 94.81 685 GLY A N 1
ATOM 5445 C CA . GLY A 1 685 ? -11.873 0.691 53.348 1.00 94.81 685 GLY A CA 1
ATOM 5446 C C . GLY A 1 685 ? -12.167 1.877 54.268 1.00 94.81 685 GLY A C 1
ATOM 5447 O O . GLY A 1 685 ? -13.230 1.924 54.885 1.00 94.81 685 GLY A O 1
ATOM 5448 N N . SER A 1 686 ? -11.246 2.835 54.368 1.00 96.12 686 SER A N 1
ATOM 5449 C CA . SER A 1 686 ? -11.436 4.058 55.159 1.00 96.12 686 SER A CA 1
ATOM 5450 C C . SER A 1 686 ? -12.299 5.045 54.384 1.00 96.12 686 SER A C 1
ATOM 5452 O O . SER A 1 686 ? -12.087 5.201 53.185 1.00 96.12 686 SER A O 1
ATOM 5454 N N . LEU A 1 687 ? -13.228 5.727 55.057 1.00 95.19 687 LEU A N 1
ATOM 5455 C CA . LEU A 1 687 ? -14.173 6.664 54.445 1.00 95.19 687 LEU A CA 1
ATOM 5456 C C . LEU A 1 687 ? -13.928 8.095 54.931 1.00 95.19 687 LEU A C 1
ATOM 5458 O O . LEU A 1 687 ? -13.691 8.334 56.113 1.00 95.19 687 LEU A O 1
ATOM 5462 N N . ARG A 1 688 ? -14.064 9.047 54.017 1.00 93.69 688 ARG A N 1
ATOM 5463 C CA . ARG A 1 688 ? -14.244 10.467 54.298 1.00 93.69 688 ARG A CA 1
ATOM 5464 C C . ARG A 1 688 ? -15.485 10.958 53.574 1.00 93.69 688 ARG A C 1
ATOM 5466 O O . ARG A 1 688 ? -15.665 10.634 52.400 1.00 93.69 688 ARG A O 1
ATOM 5473 N N . ASP A 1 689 ? -16.283 11.790 54.220 1.00 93.00 689 ASP A N 1
ATOM 5474 C CA . ASP A 1 689 ? -17.465 12.369 53.605 1.00 93.00 689 ASP A CA 1
ATOM 5475 C C . ASP A 1 689 ? -17.703 13.820 54.016 1.00 93.00 689 ASP A C 1
ATOM 5477 O O . ASP A 1 689 ? -17.312 14.278 55.078 1.00 93.00 689 ASP A O 1
ATOM 5481 N N . GLN A 1 690 ? -18.250 14.607 53.091 1.00 92.50 690 GLN A N 1
ATOM 5482 C CA . GLN A 1 690 ? -18.513 16.026 53.321 1.00 92.50 690 GLN A CA 1
ATOM 5483 C C . GLN A 1 690 ? -19.600 16.538 52.377 1.00 92.50 690 GLN A C 1
ATOM 5485 O O . GLN A 1 690 ? -19.753 16.062 51.244 1.00 92.50 690 GLN A O 1
ATOM 5490 N N . ARG A 1 691 ? -20.310 17.584 52.804 1.00 92.56 691 ARG A N 1
ATOM 5491 C CA . ARG A 1 691 ? -21.320 18.266 51.986 1.00 92.56 691 ARG A CA 1
ATOM 5492 C C . ARG A 1 691 ? -20.825 19.633 51.542 1.00 92.56 691 ARG A C 1
ATOM 5494 O O . ARG A 1 691 ? -20.318 20.412 52.340 1.00 92.56 691 ARG A O 1
ATOM 5501 N N . ALA A 1 692 ? -21.003 19.951 50.266 1.00 92.62 692 ALA A N 1
ATOM 5502 C CA . ALA A 1 692 ? -20.732 21.266 49.707 1.00 92.62 692 ALA A CA 1
ATOM 5503 C C . ALA A 1 692 ? -22.044 21.971 49.349 1.00 92.62 692 ALA A C 1
ATOM 5505 O O . ALA A 1 692 ? -22.864 21.438 48.600 1.00 92.62 692 ALA A O 1
ATOM 5506 N N . THR A 1 693 ? -22.236 23.187 49.852 1.00 90.06 693 THR A N 1
ATOM 5507 C CA . THR A 1 693 ? -23.397 24.035 49.561 1.00 90.06 693 THR A CA 1
ATOM 5508 C C . THR A 1 693 ? -22.983 25.295 48.819 1.00 90.06 693 THR A C 1
ATOM 5510 O O . THR A 1 693 ? -21.953 25.906 49.098 1.00 90.06 693 THR A O 1
ATOM 5513 N N . ALA A 1 694 ? -23.801 25.689 47.846 1.00 85.25 694 ALA A N 1
ATOM 5514 C CA . ALA A 1 694 ? -23.622 26.930 47.112 1.00 85.25 694 ALA A CA 1
ATOM 5515 C C . ALA A 1 694 ? -24.100 28.114 47.969 1.00 85.25 694 ALA A C 1
ATOM 5517 O O . ALA A 1 694 ? -25.268 28.172 48.353 1.00 85.25 694 ALA A O 1
ATOM 5518 N N . VAL A 1 695 ? -23.202 29.052 48.265 1.00 83.62 695 VAL A N 1
ATOM 5519 C CA . VAL A 1 695 ? -23.462 30.234 49.091 1.00 83.62 695 VAL A CA 1
ATOM 5520 C C . VAL A 1 695 ? -23.130 31.495 48.281 1.00 83.62 695 VAL A C 1
ATOM 5522 O O . VAL A 1 695 ? -21.986 31.643 47.844 1.00 83.62 695 VAL A O 1
ATOM 5525 N N . PRO A 1 696 ? -24.100 32.396 48.039 1.00 80.44 696 PRO A N 1
ATOM 5526 C CA . PRO A 1 696 ? -23.828 33.704 47.454 1.00 80.44 696 PRO A CA 1
ATOM 5527 C C . PRO A 1 696 ? -23.098 34.599 48.458 1.00 80.44 696 PRO A C 1
ATOM 5529 O O . PRO A 1 696 ? -23.454 34.638 49.636 1.00 80.44 696 PRO A O 1
ATOM 5532 N N . ASP A 1 697 ? -22.093 35.329 47.992 1.00 81.38 697 ASP A N 1
ATOM 5533 C CA . ASP A 1 697 ? -21.494 36.421 48.750 1.00 81.38 697 ASP A CA 1
ATOM 5534 C C . ASP A 1 697 ? -22.329 37.713 48.649 1.00 81.38 697 ASP A C 1
ATOM 5536 O O . ASP A 1 697 ? -23.356 37.774 47.966 1.00 81.38 697 ASP A O 1
ATOM 5540 N N . ALA A 1 698 ? -21.879 38.769 49.333 1.00 78.56 698 ALA A N 1
ATOM 5541 C CA . ALA A 1 698 ? -22.556 40.068 49.370 1.00 78.56 698 ALA A CA 1
ATOM 5542 C C . ALA A 1 698 ? -22.667 40.764 47.995 1.00 78.56 698 ALA A C 1
ATOM 5544 O O . ALA A 1 698 ? -23.445 41.704 47.852 1.00 78.56 698 ALA A O 1
ATOM 5545 N N . THR A 1 699 ? -21.913 40.311 46.988 1.00 77.19 699 THR A N 1
ATOM 5546 C CA . THR A 1 699 ? -21.942 40.824 45.609 1.00 77.19 699 THR A CA 1
ATOM 5547 C C . THR A 1 699 ? -22.803 39.967 44.673 1.00 77.19 699 THR A C 1
ATOM 5549 O O . THR A 1 699 ? -22.961 40.297 43.499 1.00 77.19 699 THR A O 1
ATOM 5552 N N . GLY A 1 700 ? -23.388 38.878 45.187 1.00 74.44 700 GLY A N 1
ATOM 5553 C CA . GLY A 1 700 ? -24.169 37.912 44.416 1.00 74.44 700 GLY A CA 1
ATOM 5554 C C . GLY A 1 700 ? -23.324 36.835 43.726 1.00 74.44 700 GLY A C 1
ATOM 5555 O O . GLY A 1 700 ? -23.877 36.009 42.995 1.00 74.44 700 GLY A O 1
ATOM 5556 N N . VAL A 1 701 ? -22.006 36.798 43.958 1.00 76.38 701 VAL A N 1
ATOM 5557 C CA . VAL A 1 701 ? -21.127 35.751 43.424 1.00 76.38 701 VAL A CA 1
ATOM 5558 C C . VAL A 1 701 ? -21.289 34.495 44.274 1.00 76.38 701 VAL A C 1
ATOM 5560 O O . VAL A 1 701 ? -21.099 34.500 45.486 1.00 76.38 701 VAL A O 1
ATOM 5563 N N . VAL A 1 702 ? -21.670 33.390 43.638 1.00 76.06 702 VAL A N 1
ATOM 5564 C CA . VAL A 1 702 ? -21.916 32.112 44.317 1.00 76.06 702 VAL A CA 1
ATOM 5565 C C . VAL A 1 702 ? -20.616 31.318 44.438 1.00 76.06 702 VAL A C 1
ATOM 5567 O O . VAL A 1 702 ? -19.999 30.986 43.427 1.00 76.06 702 VAL A O 1
ATOM 5570 N N . SER A 1 703 ? -20.235 30.972 45.668 1.00 80.12 703 SER A N 1
ATOM 5571 C CA . SER A 1 703 ? -19.090 30.112 46.000 1.00 80.12 703 SER A CA 1
ATOM 5572 C C . SER A 1 703 ? -19.550 28.815 46.678 1.00 80.12 703 SER A C 1
ATOM 5574 O O . SER A 1 703 ? -20.684 28.717 47.139 1.00 80.12 703 SER A O 1
ATOM 5576 N N . LEU A 1 704 ? -18.700 27.786 46.715 1.00 86.19 704 LEU A N 1
ATOM 5577 C CA . LEU A 1 704 ? -19.015 26.509 47.366 1.00 86.19 704 LEU A CA 1
ATOM 5578 C C . LEU A 1 704 ? -18.400 26.467 48.765 1.00 86.19 704 LEU A C 1
ATOM 5580 O O . LEU A 1 704 ? -17.178 26.431 48.902 1.00 86.19 704 LEU A O 1
ATOM 5584 N N . LYS A 1 705 ? -19.242 26.420 49.800 1.00 88.00 705 LYS A N 1
ATOM 5585 C CA . LYS A 1 705 ? -18.817 26.191 51.182 1.00 88.00 705 LYS A CA 1
ATOM 5586 C C . LYS A 1 705 ? -18.878 24.696 51.482 1.00 88.00 705 LYS A C 1
ATOM 5588 O O . LYS A 1 705 ? -19.928 24.081 51.323 1.00 88.00 705 LYS A O 1
ATOM 5593 N N . ARG A 1 706 ? -17.755 24.118 51.908 1.00 88.19 706 ARG A N 1
ATOM 5594 C CA . ARG A 1 706 ? -17.661 22.712 52.326 1.00 88.19 706 ARG A CA 1
ATOM 5595 C C . ARG A 1 706 ? -17.885 22.633 53.829 1.00 88.19 706 ARG A C 1
ATOM 5597 O O . ARG A 1 706 ? -17.276 23.401 54.571 1.00 88.19 706 ARG A O 1
ATOM 5604 N N . ASP A 1 707 ? -18.753 21.730 54.248 1.00 87.62 707 ASP A N 1
ATOM 5605 C CA . ASP A 1 707 ? -18.984 21.387 55.641 1.00 87.62 707 ASP A CA 1
ATOM 5606 C C . ASP A 1 707 ? -18.273 20.061 55.946 1.00 87.62 707 ASP A C 1
ATOM 5608 O O . ASP A 1 707 ? -18.789 19.004 55.575 1.00 87.62 707 ASP A O 1
ATOM 5612 N N . PRO A 1 708 ? -17.070 20.105 56.548 1.00 77.06 708 PRO A N 1
ATOM 5613 C CA . PRO A 1 708 ? -16.314 18.906 56.890 1.00 77.06 708 PRO A CA 1
ATOM 5614 C C . PRO A 1 708 ? -16.851 18.195 58.141 1.00 77.06 708 PRO A C 1
ATOM 5616 O O . PRO A 1 708 ? -16.337 17.139 58.473 1.00 77.06 708 PRO A O 1
ATOM 5619 N N . ALA A 1 709 ? -17.820 18.774 58.864 1.00 84.94 709 ALA A N 1
ATOM 5620 C CA . ALA A 1 709 ? -18.444 18.135 60.025 1.00 84.94 709 ALA A CA 1
ATOM 5621 C C . ALA A 1 709 ? -19.704 17.338 59.649 1.00 84.94 709 ALA A C 1
ATOM 5623 O O . ALA A 1 709 ? -20.243 16.598 60.474 1.00 84.94 709 ALA A O 1
ATOM 5624 N N . TRP A 1 710 ? -20.202 17.511 58.423 1.00 90.44 710 TRP A N 1
ATOM 5625 C CA . TRP A 1 710 ? -21.343 16.759 57.924 1.00 90.44 710 TRP A CA 1
ATOM 5626 C C . TRP A 1 710 ? -20.937 15.321 57.601 1.00 90.44 710 TRP A C 1
ATOM 5628 O O . TRP A 1 710 ? -20.000 15.113 56.839 1.00 90.44 710 TRP A O 1
ATOM 5638 N N . ASN A 1 711 ? -21.708 14.361 58.111 1.00 87.94 711 ASN A N 1
ATOM 5639 C CA . ASN A 1 711 ? -21.555 12.938 57.838 1.00 87.94 711 ASN A CA 1
ATOM 5640 C C . ASN A 1 711 ? -22.863 12.356 57.279 1.00 87.94 711 ASN A C 1
ATOM 5642 O O . ASN A 1 711 ? -23.935 12.557 57.851 1.00 87.94 711 ASN A O 1
ATOM 5646 N N . ALA A 1 712 ? -22.778 11.603 56.185 1.00 83.56 712 ALA A N 1
ATOM 5647 C CA . ALA A 1 712 ? -23.842 10.756 55.672 1.00 83.56 712 ALA A CA 1
ATOM 5648 C C . ALA A 1 712 ? -24.065 9.596 56.651 1.00 83.56 712 ALA A C 1
ATOM 5650 O O . ALA A 1 712 ? -23.245 8.673 56.762 1.00 83.56 712 ALA A O 1
ATOM 5651 N N . GLU A 1 713 ? -25.167 9.644 57.396 1.00 81.31 713 GLU A N 1
ATOM 5652 C CA . GLU A 1 713 ? -25.538 8.553 58.292 1.00 81.31 713 GLU A CA 1
ATOM 5653 C C . GLU A 1 713 ? -25.864 7.278 57.493 1.00 81.31 713 GLU A C 1
ATOM 5655 O O . GLU A 1 713 ? -26.430 7.323 56.402 1.00 81.31 713 GLU A O 1
ATOM 5660 N N . SER A 1 714 ? -25.512 6.115 58.050 1.00 87.38 714 SER A N 1
ATOM 5661 C CA . SER A 1 714 ? -25.845 4.785 57.504 1.00 87.38 714 SER A CA 1
ATOM 5662 C C . SER A 1 714 ? -25.215 4.393 56.153 1.00 87.38 714 SER A C 1
ATOM 5664 O O . SER A 1 714 ? -25.617 3.378 55.569 1.00 87.38 714 SER A O 1
ATOM 5666 N N . ILE A 1 715 ? -24.207 5.132 55.674 1.00 92.00 715 ILE A N 1
ATOM 5667 C CA . ILE A 1 715 ? -23.345 4.698 54.564 1.00 92.00 715 ILE A CA 1
ATOM 5668 C C . ILE A 1 715 ? -22.519 3.465 54.964 1.00 92.00 715 ILE A C 1
ATOM 5670 O O . ILE A 1 715 ? -22.027 3.370 56.090 1.00 92.00 715 ILE A O 1
ATOM 5674 N N . ALA A 1 716 ? -22.362 2.514 54.043 1.00 93.06 716 ALA A N 1
ATOM 5675 C CA . ALA A 1 716 ? -21.537 1.325 54.245 1.00 93.06 716 ALA A CA 1
ATOM 5676 C C . ALA A 1 716 ? -20.536 1.161 53.094 1.00 93.06 716 ALA A C 1
ATOM 5678 O O . ALA A 1 716 ? -20.896 1.326 51.927 1.00 93.06 716 ALA A O 1
ATOM 5679 N N . VAL A 1 717 ? -19.279 0.871 53.436 1.00 95.12 717 VAL A N 1
ATOM 5680 C CA . VAL A 1 717 ? -18.163 0.703 52.495 1.00 95.12 717 VAL A CA 1
ATOM 5681 C C . VAL A 1 717 ? -17.462 -0.613 52.800 1.00 95.12 717 VAL A C 1
ATOM 5683 O O . VAL A 1 717 ? -17.125 -0.893 53.956 1.00 95.12 717 VAL A O 1
ATOM 5686 N N . LYS A 1 718 ? -17.201 -1.400 51.758 1.00 97.12 718 LYS A N 1
ATOM 5687 C CA . LYS A 1 718 ? -16.361 -2.597 51.824 1.00 97.12 718 LYS A CA 1
ATOM 5688 C C . LYS A 1 718 ? -15.393 -2.632 50.658 1.00 97.12 718 LYS A C 1
ATOM 5690 O O . LYS A 1 718 ? -15.761 -2.281 49.543 1.00 97.12 718 LYS A O 1
ATOM 5695 N N . THR A 1 719 ? -14.157 -3.046 50.927 1.00 97.38 719 THR A N 1
ATOM 5696 C CA . THR A 1 719 ? -13.100 -3.163 49.921 1.00 97.38 719 THR A CA 1
ATOM 5697 C C . THR A 1 719 ? -12.423 -4.526 49.995 1.00 97.38 719 THR A C 1
ATOM 5699 O O . THR A 1 719 ? -12.311 -5.123 51.067 1.00 97.38 719 THR A O 1
ATOM 5702 N N . THR A 1 720 ? -11.943 -5.014 48.853 1.00 96.50 720 THR A N 1
ATOM 5703 C CA . THR A 1 720 ? -11.091 -6.206 48.756 1.00 96.50 720 THR A CA 1
ATOM 5704 C C . THR A 1 720 ? -9.839 -5.872 47.950 1.00 96.50 720 THR A C 1
ATOM 5706 O O . THR A 1 720 ? -9.933 -5.423 46.811 1.00 96.50 720 THR A O 1
ATOM 5709 N N . GLN A 1 721 ? -8.656 -6.153 48.503 1.00 94.69 721 GLN A N 1
ATOM 5710 C CA . GLN A 1 721 ? -7.367 -5.954 47.829 1.00 94.69 721 GLN A CA 1
ATOM 5711 C C . GLN A 1 721 ? -6.794 -7.273 47.302 1.00 94.69 721 GLN A C 1
ATOM 5713 O O . GLN A 1 721 ? -6.915 -8.317 47.948 1.00 94.69 721 GLN A O 1
ATOM 5718 N N . ARG A 1 722 ? -6.156 -7.230 46.130 1.00 90.19 722 ARG A N 1
ATOM 5719 C CA . ARG A 1 722 ? -5.448 -8.347 45.490 1.00 90.19 722 ARG A CA 1
ATOM 5720 C C . ARG A 1 722 ? -4.214 -7.797 44.759 1.00 90.19 722 ARG A C 1
ATOM 5722 O O . ARG A 1 722 ? -4.140 -6.605 44.471 1.00 90.19 722 ARG A O 1
ATOM 5729 N N . ALA A 1 723 ? -3.257 -8.656 44.417 1.00 85.44 723 ALA A N 1
ATOM 5730 C CA . ALA A 1 723 ? -2.170 -8.241 43.530 1.00 85.44 723 ALA A CA 1
ATOM 5731 C C . ALA A 1 723 ? -2.760 -7.781 42.184 1.00 85.44 723 ALA A C 1
ATOM 5733 O O . ALA A 1 723 ? -3.615 -8.466 41.615 1.00 85.44 723 ALA A O 1
ATOM 5734 N N . GLY A 1 724 ? -2.351 -6.607 41.709 1.00 86.38 724 GLY A N 1
ATOM 5735 C CA . GLY A 1 724 ? -2.818 -6.020 40.455 1.00 86.38 724 GLY A CA 1
ATOM 5736 C C . GLY A 1 724 ? -4.156 -5.281 40.512 1.00 86.38 724 GLY A C 1
ATOM 5737 O O . GLY A 1 724 ? -4.521 -4.670 39.507 1.00 86.38 724 GLY A O 1
ATOM 5738 N N . ARG A 1 725 ? -4.917 -5.332 41.623 1.00 90.94 725 ARG A N 1
ATOM 5739 C CA . ARG A 1 725 ? -6.217 -4.635 41.728 1.00 90.94 725 ARG A CA 1
ATOM 5740 C C . ARG A 1 725 ? -6.809 -4.543 43.137 1.00 90.94 725 ARG A C 1
ATOM 5742 O O . ARG A 1 725 ? -6.577 -5.401 43.984 1.00 90.94 725 ARG A O 1
ATOM 5749 N N . TRP A 1 726 ? -7.714 -3.591 43.335 1.00 94.69 726 TRP A N 1
ATOM 5750 C CA . TRP A 1 726 ? -8.678 -3.599 44.434 1.00 94.69 726 TRP A CA 1
ATOM 5751 C C . TRP A 1 726 ? -10.084 -3.238 43.965 1.00 94.69 726 TRP A C 1
ATOM 5753 O O . TRP A 1 726 ? -10.264 -2.491 43.004 1.00 94.69 726 TRP A O 1
ATOM 5763 N N . ASP A 1 727 ? -11.064 -3.788 44.669 1.00 96.00 727 ASP A N 1
ATOM 5764 C CA . ASP A 1 727 ? -12.487 -3.586 44.429 1.00 96.00 727 ASP A CA 1
ATOM 5765 C C . ASP A 1 727 ? -13.109 -2.889 45.646 1.00 96.00 727 ASP A C 1
ATOM 5767 O O . ASP A 1 727 ? -12.650 -3.064 46.781 1.00 96.00 727 ASP A O 1
ATOM 5771 N N . ALA A 1 728 ? -14.158 -2.107 45.408 1.00 97.50 728 ALA A N 1
ATOM 5772 C CA . ALA A 1 728 ? -14.943 -1.454 46.436 1.00 97.50 728 ALA A CA 1
ATOM 5773 C C . ALA A 1 728 ? -16.432 -1.498 46.124 1.00 97.50 728 ALA A C 1
ATOM 5775 O O . ALA A 1 728 ? -16.850 -1.259 44.993 1.00 97.50 728 ALA A O 1
ATOM 5776 N N . GLU A 1 729 ? -17.227 -1.707 47.163 1.00 97.88 729 GLU A N 1
ATOM 5777 C CA . GLU A 1 729 ? -18.674 -1.579 47.137 1.00 97.88 729 GLU A CA 1
ATOM 5778 C C . GLU A 1 729 ? -19.092 -0.529 48.158 1.00 97.88 729 GLU A C 1
ATOM 5780 O O . GLU A 1 729 ? -18.702 -0.587 49.327 1.00 97.88 729 GLU A O 1
ATOM 5785 N N . VAL A 1 730 ? -19.896 0.437 47.721 1.00 96.81 730 VAL A N 1
ATOM 5786 C CA . VAL A 1 730 ? -20.391 1.539 48.548 1.00 96.81 730 VAL A CA 1
ATOM 5787 C C . VAL A 1 730 ? -21.910 1.552 48.488 1.00 96.81 730 VAL A C 1
ATOM 5789 O O . VAL A 1 730 ? -22.480 1.717 47.413 1.00 96.81 730 VAL A O 1
ATOM 5792 N N . ARG A 1 731 ? -22.577 1.404 49.635 1.00 95.88 731 ARG A N 1
ATOM 5793 C CA . ARG A 1 731 ? -24.035 1.518 49.768 1.00 95.88 731 ARG A CA 1
ATOM 5794 C C . ARG A 1 731 ? -24.382 2.851 50.420 1.00 95.88 731 ARG A C 1
ATOM 5796 O O . ARG A 1 731 ? -24.041 3.077 51.579 1.00 95.88 731 ARG A O 1
ATOM 5803 N N . ILE A 1 732 ? -25.087 3.705 49.684 1.00 94.38 732 ILE A N 1
ATOM 5804 C CA . ILE A 1 732 ? -25.415 5.081 50.066 1.00 94.38 732 ILE A CA 1
ATOM 5805 C C . ILE A 1 732 ? -26.942 5.220 50.168 1.00 94.38 732 ILE A C 1
ATOM 5807 O O . ILE A 1 732 ? -27.616 5.228 49.135 1.00 94.38 732 ILE A O 1
ATOM 5811 N N . PRO A 1 733 ? -27.520 5.335 51.375 1.00 94.19 733 PRO A N 1
ATOM 5812 C CA . PRO A 1 733 ? -28.930 5.692 51.534 1.00 94.19 733 PRO A CA 1
ATOM 5813 C C . PRO A 1 733 ? -29.223 7.055 50.889 1.00 94.19 733 PRO A C 1
ATOM 5815 O O . PRO A 1 733 ? -28.471 8.008 51.084 1.00 94.19 733 PRO A O 1
ATOM 5818 N N . LEU A 1 734 ? -30.280 7.157 50.078 1.00 92.31 734 LEU A N 1
ATOM 5819 C CA . LEU A 1 734 ? -30.601 8.396 49.351 1.00 92.31 734 LEU A CA 1
ATOM 5820 C C . LEU A 1 734 ? -31.013 9.529 50.302 1.00 92.31 734 LEU A C 1
ATOM 5822 O O . LEU A 1 734 ? -30.606 10.676 50.121 1.00 92.31 734 LEU A O 1
ATOM 5826 N N . ASP A 1 735 ? -31.764 9.189 51.348 1.00 91.75 735 ASP A N 1
ATOM 5827 C CA . ASP A 1 735 ? -32.202 10.104 52.406 1.00 91.75 735 ASP A CA 1
ATOM 5828 C C . ASP A 1 735 ? -31.041 10.693 53.220 1.00 91.75 735 ASP A C 1
ATOM 5830 O O . ASP A 1 735 ? -31.193 11.763 53.812 1.00 91.75 735 ASP A O 1
ATOM 5834 N N . ALA A 1 736 ? -29.860 10.066 53.180 1.00 86.81 736 ALA A N 1
ATOM 5835 C CA . ALA A 1 736 ? -28.663 10.609 53.804 1.00 86.81 736 ALA A CA 1
ATOM 5836 C C . ALA A 1 736 ? -28.225 11.937 53.166 1.00 86.81 736 ALA A C 1
ATOM 5838 O O . ALA A 1 736 ? -27.617 12.753 53.853 1.00 86.81 736 ALA A O 1
ATOM 5839 N N . PHE A 1 737 ? -28.516 12.187 51.879 1.00 88.50 737 PHE A N 1
ATOM 5840 C CA . PHE A 1 737 ? -27.979 13.356 51.167 1.00 88.50 737 PHE A CA 1
ATOM 5841 C C . PHE A 1 737 ? -28.950 14.128 50.264 1.00 88.50 737 PHE A C 1
ATOM 5843 O O . PHE A 1 737 ? -28.608 15.239 49.844 1.00 88.50 737 PHE A O 1
ATOM 5850 N N . THR A 1 738 ? -30.134 13.597 49.955 1.00 89.75 738 THR A N 1
ATOM 5851 C CA . THR A 1 738 ? -31.085 14.250 49.046 1.00 89.75 738 THR A CA 1
ATOM 5852 C C . THR A 1 738 ? -32.540 13.961 49.394 1.00 89.75 738 THR A C 1
ATOM 5854 O O . THR A 1 738 ? -32.881 12.904 49.915 1.00 89.75 738 THR A O 1
ATOM 5857 N N . GLN A 1 739 ? -33.409 14.922 49.083 1.00 87.12 739 GLN A N 1
ATOM 5858 C CA . GLN A 1 739 ? -34.865 14.749 49.078 1.00 87.12 739 GLN A CA 1
ATOM 5859 C C . GLN A 1 739 ? -35.415 14.536 47.659 1.00 87.12 739 GLN A C 1
ATOM 5861 O O . GLN A 1 739 ? -36.604 14.271 47.483 1.00 87.12 739 GLN A O 1
ATOM 5866 N N . SER A 1 740 ? -34.569 14.667 46.633 1.00 87.00 740 SER A N 1
ATOM 5867 C CA . SER A 1 740 ? -34.951 14.411 45.248 1.00 87.00 740 SER A CA 1
ATOM 5868 C C . SER A 1 740 ? -35.075 12.913 45.004 1.00 87.00 740 SER A C 1
ATOM 5870 O O . SER A 1 740 ? -34.174 12.142 45.334 1.00 87.00 740 SER A O 1
ATOM 5872 N N . ALA A 1 741 ? -36.145 12.505 44.325 1.00 86.88 741 ALA A N 1
ATOM 5873 C CA . ALA A 1 741 ? -36.214 11.157 43.781 1.00 86.88 741 ALA A CA 1
ATOM 5874 C C . ALA A 1 741 ? -35.064 10.922 42.770 1.00 86.88 741 ALA A C 1
ATOM 5876 O O . ALA A 1 741 ? -34.659 11.859 42.063 1.00 86.88 741 ALA A O 1
ATOM 5877 N N . PRO A 1 742 ? -34.542 9.687 42.665 1.00 87.56 742 PRO A N 1
ATOM 5878 C CA . PRO A 1 742 ? -33.630 9.300 41.594 1.00 87.56 742 PRO A CA 1
ATOM 5879 C C . PRO A 1 742 ? -34.243 9.606 40.223 1.00 87.56 742 PRO A C 1
ATOM 5881 O O . PRO A 1 742 ? -35.371 9.200 39.941 1.00 87.56 742 PRO A O 1
ATOM 5884 N N . GLY A 1 743 ? -33.529 10.342 39.371 1.00 83.62 743 GLY A N 1
ATOM 5885 C CA . GLY A 1 743 ? -34.059 10.726 38.066 1.00 83.62 743 GLY A CA 1
ATOM 5886 C C . GLY A 1 743 ? -33.314 11.875 37.394 1.00 83.62 743 GLY A C 1
ATOM 5887 O O . GLY A 1 743 ? -32.112 12.066 37.576 1.00 83.62 743 GLY A O 1
ATOM 5888 N N . ALA A 1 744 ? -34.042 12.635 36.574 1.00 84.75 744 ALA A N 1
ATOM 5889 C CA . ALA A 1 744 ? -33.482 13.708 35.759 1.00 84.75 744 ALA A CA 1
ATOM 5890 C C . ALA A 1 744 ? -32.829 14.822 36.600 1.00 84.75 744 ALA A C 1
ATOM 5892 O O . ALA A 1 744 ? -33.302 15.180 37.678 1.00 84.75 744 ALA A O 1
ATOM 5893 N N . GLY A 1 745 ? -31.754 15.412 36.071 1.00 87.31 745 GLY A N 1
ATOM 5894 C CA . GLY A 1 745 ? -31.084 16.578 36.662 1.00 87.31 745 GLY A CA 1
ATOM 5895 C C . GLY A 1 745 ? -29.956 16.263 37.647 1.00 87.31 745 GLY A C 1
ATOM 5896 O O . GLY A 1 745 ? -29.244 17.183 38.046 1.00 87.31 745 GLY A O 1
ATOM 5897 N N . TRP A 1 746 ? -29.748 14.992 37.995 1.00 93.88 746 TRP A N 1
ATOM 5898 C CA . TRP A 1 746 ? -28.587 14.555 38.767 1.00 93.88 746 TRP A CA 1
ATOM 5899 C C . TRP A 1 746 ? -27.291 14.733 37.968 1.00 93.88 746 TRP A C 1
ATOM 5901 O O . TRP A 1 746 ? -27.248 14.513 36.753 1.00 93.88 746 TRP A O 1
ATOM 5911 N N . LYS A 1 747 ? -26.212 15.102 38.661 1.00 94.62 747 LYS A N 1
ATOM 5912 C CA . LYS A 1 747 ? -24.855 15.118 38.107 1.00 94.62 747 LYS A CA 1
ATOM 5913 C C . LYS A 1 747 ? -23.871 14.410 39.031 1.00 94.62 747 LYS A C 1
ATOM 5915 O O . LYS A 1 747 ? -24.102 14.350 40.236 1.00 94.62 747 LYS A O 1
ATOM 5920 N N . ALA A 1 748 ? -22.773 13.910 38.478 1.00 95.12 748 ALA A N 1
ATOM 5921 C CA . ALA A 1 748 ? -21.737 13.231 39.239 1.00 95.12 748 ALA A CA 1
ATOM 5922 C C . ALA A 1 748 ? -20.322 13.501 38.710 1.00 95.12 748 ALA A C 1
ATOM 5924 O O . ALA A 1 748 ? -20.120 13.862 37.547 1.00 95.12 748 ALA A O 1
ATOM 5925 N N . ASN A 1 749 ? -19.346 13.284 39.585 1.00 95.06 749 ASN A N 1
ATOM 5926 C CA . ASN A 1 749 ? -17.943 13.109 39.235 1.00 95.06 749 ASN A CA 1
ATOM 5927 C C . ASN A 1 749 ? -17.412 11.851 39.933 1.00 95.06 749 ASN A C 1
ATOM 5929 O O . ASN A 1 749 ? -17.853 11.512 41.029 1.00 95.06 749 ASN A O 1
ATOM 5933 N N . LEU A 1 750 ? -16.474 11.175 39.285 1.00 95.62 750 LEU A N 1
ATOM 5934 C CA . LEU A 1 750 ? -15.750 10.021 39.789 1.00 95.62 750 LEU A CA 1
ATOM 5935 C C . LEU A 1 750 ? -14.265 10.277 39.545 1.00 95.62 750 LEU A C 1
ATOM 5937 O O . LEU A 1 750 ? -13.882 10.681 38.439 1.00 95.62 750 LEU A O 1
ATOM 5941 N N . THR A 1 751 ? -13.446 10.064 40.566 1.00 95.31 751 THR A N 1
AT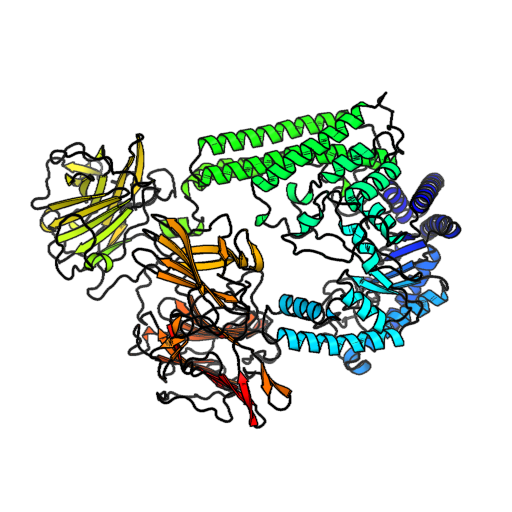OM 5942 C CA . THR A 1 751 ? -12.000 10.295 40.506 1.00 95.31 751 THR A CA 1
ATOM 5943 C C . THR A 1 751 ? -11.244 9.123 41.115 1.00 95.31 751 THR A C 1
ATOM 5945 O O . THR A 1 751 ? -11.796 8.347 41.897 1.00 95.31 751 THR A O 1
ATOM 5948 N N . ARG A 1 752 ? -9.969 9.002 40.752 1.00 94.62 752 ARG A N 1
ATOM 5949 C CA . ARG A 1 752 ? -9.016 8.136 41.437 1.00 94.62 752 ARG A CA 1
ATOM 5950 C C . ARG A 1 752 ? -7.729 8.894 41.718 1.00 94.62 752 ARG A C 1
ATOM 5952 O O . ARG A 1 752 ? -7.137 9.479 40.811 1.00 94.62 752 ARG A O 1
ATOM 5959 N N . GLU A 1 753 ? -7.287 8.829 42.963 1.00 94.50 753 GLU A N 1
ATOM 5960 C CA . GLU A 1 753 ? -5.957 9.205 43.421 1.00 94.50 753 GLU A CA 1
ATOM 5961 C C . GLU A 1 753 ? -5.095 7.939 43.501 1.00 94.50 753 GLU A C 1
ATOM 5963 O O . GLU A 1 753 ? -4.986 7.334 44.559 1.00 94.50 753 GLU A O 1
ATOM 5968 N N . TYR A 1 754 ? -4.470 7.512 42.404 1.00 93.06 754 TYR A N 1
ATOM 5969 C CA . TYR A 1 754 ? -3.580 6.349 42.426 1.00 93.06 754 TYR A CA 1
ATOM 5970 C C . TYR A 1 754 ? -2.249 6.673 43.126 1.00 93.06 754 TYR A C 1
ATOM 5972 O O . TYR A 1 754 ? -1.673 7.758 42.948 1.00 93.06 754 TYR A O 1
ATOM 5980 N N . ARG A 1 755 ? -1.749 5.705 43.906 1.00 89.12 755 ARG A N 1
ATOM 5981 C CA . ARG A 1 755 ? -0.440 5.705 44.573 1.00 89.12 755 ARG A CA 1
ATOM 5982 C C . ARG A 1 755 ? 0.251 4.358 44.338 1.00 89.12 755 ARG A C 1
ATOM 5984 O O . ARG A 1 755 ? -0.272 3.325 44.746 1.00 89.12 755 ARG A O 1
ATOM 5991 N N . GLY A 1 756 ? 1.415 4.379 43.693 1.00 82.44 756 GLY A N 1
ATOM 5992 C CA . GLY A 1 756 ? 2.262 3.201 43.474 1.00 82.44 756 GLY A CA 1
ATOM 5993 C C . GLY A 1 756 ? 3.328 3.024 44.558 1.00 82.44 756 GLY A C 1
ATOM 5994 O O . GLY A 1 756 ? 3.697 3.986 45.237 1.00 82.44 756 GLY A O 1
ATOM 5995 N N . ALA A 1 757 ? 3.871 1.810 44.692 1.00 76.12 757 ALA A N 1
ATOM 5996 C CA . ALA A 1 757 ? 4.844 1.475 45.741 1.00 76.12 757 ALA A CA 1
ATOM 5997 C C . ALA A 1 757 ? 6.163 2.266 45.629 1.00 76.12 757 ALA A C 1
ATOM 5999 O O . ALA A 1 757 ? 6.848 2.503 46.622 1.00 76.12 757 ALA A O 1
ATOM 6000 N N . THR A 1 758 ? 6.499 2.722 44.421 1.00 75.81 758 THR A N 1
ATOM 6001 C CA . THR A 1 758 ? 7.704 3.505 44.102 1.00 75.81 758 THR A CA 1
ATOM 6002 C C . THR A 1 758 ? 7.501 5.023 44.205 1.00 75.81 758 THR A C 1
ATOM 6004 O O . THR A 1 758 ? 8.355 5.795 43.770 1.00 75.81 758 THR A O 1
ATOM 6007 N N . GLY A 1 759 ? 6.379 5.478 44.777 1.00 73.94 759 GLY A N 1
ATOM 6008 C CA . GLY A 1 759 ? 6.052 6.902 44.914 1.00 73.94 759 GLY A CA 1
ATOM 6009 C C . GLY A 1 759 ? 5.389 7.522 43.679 1.00 73.94 759 GLY A C 1
ATOM 6010 O O . GLY A 1 759 ? 5.213 8.739 43.623 1.00 73.94 759 GLY A O 1
ATOM 6011 N N . VAL A 1 760 ? 4.999 6.706 42.693 1.00 81.31 760 VAL A N 1
ATOM 6012 C CA . VAL A 1 760 ? 4.205 7.150 41.537 1.00 81.31 760 VAL A CA 1
ATOM 6013 C C . VAL A 1 760 ? 2.839 7.649 42.011 1.00 81.31 760 VAL A C 1
ATOM 6015 O O . VAL A 1 760 ? 2.159 6.973 42.782 1.00 81.31 760 VAL A O 1
ATOM 6018 N N . ARG A 1 761 ? 2.421 8.820 41.523 1.00 88.12 761 ARG A N 1
ATOM 6019 C CA . ARG A 1 761 ? 1.104 9.412 41.783 1.00 88.12 761 ARG A CA 1
ATOM 6020 C C . ARG A 1 761 ? 0.409 9.729 40.464 1.00 88.12 761 ARG A C 1
ATOM 6022 O O . ARG A 1 761 ? 0.974 10.444 39.643 1.00 88.12 761 ARG A O 1
ATOM 6029 N N . GLU A 1 762 ? -0.822 9.255 40.295 1.00 90.12 762 GLU A N 1
ATOM 6030 C CA . GLU A 1 762 ? -1.684 9.594 39.154 1.00 90.12 762 GLU A CA 1
ATOM 6031 C C . GLU A 1 762 ? -3.056 10.033 39.676 1.00 90.12 762 GLU A C 1
ATOM 6033 O O . GLU A 1 762 ? -3.724 9.294 40.393 1.00 90.12 762 GLU A O 1
ATOM 6038 N N . LEU A 1 763 ? -3.470 11.254 39.339 1.00 92.00 763 LEU A N 1
ATOM 6039 C CA . LEU A 1 763 ? -4.810 11.761 39.627 1.00 92.00 763 LEU A CA 1
ATOM 6040 C C . LEU A 1 763 ? -5.637 11.638 38.364 1.00 92.00 763 LEU A C 1
ATOM 6042 O O . LEU A 1 763 ? -5.233 12.179 37.341 1.00 92.00 763 LEU A O 1
ATOM 6046 N N . SER A 1 764 ? -6.785 10.976 38.410 1.00 91.81 764 SER A N 1
ATOM 6047 C CA . SER A 1 764 ? -7.626 10.805 37.227 1.00 91.81 764 SER A CA 1
ATOM 6048 C C . SER A 1 764 ? -9.100 11.036 37.517 1.00 91.81 764 SER A C 1
ATOM 6050 O O . SER A 1 764 ? -9.553 10.894 38.649 1.00 91.81 764 SER A O 1
ATOM 6052 N N . SER A 1 765 ? -9.858 11.438 36.498 1.00 92.50 765 SER A N 1
ATOM 6053 C CA . SER A 1 765 ? -11.280 11.755 36.627 1.00 92.50 765 SER A CA 1
ATOM 6054 C C . SER A 1 765 ? -12.038 11.550 35.319 1.00 92.50 765 SER A C 1
ATOM 6056 O O . SER A 1 765 ? -11.466 11.629 34.233 1.00 92.50 765 SER A O 1
ATOM 6058 N N . ILE A 1 766 ? -13.349 11.331 35.424 1.00 89.69 766 ILE A N 1
ATOM 6059 C CA . ILE A 1 766 ? -14.272 11.325 34.280 1.00 89.69 766 ILE A CA 1
ATOM 6060 C C . ILE A 1 766 ? -14.617 12.735 33.759 1.00 89.69 766 ILE A C 1
ATOM 6062 O O . ILE A 1 766 ? -15.312 12.870 32.743 1.00 89.69 766 ILE A O 1
ATOM 6066 N N . LEU A 1 767 ? -14.212 13.807 34.453 1.00 88.19 767 LEU A N 1
ATOM 6067 C CA . LEU A 1 767 ? -14.474 15.182 34.014 1.00 88.19 767 LEU A CA 1
ATOM 6068 C C . LEU A 1 767 ? -13.717 15.526 32.720 1.00 88.19 767 LEU A C 1
ATOM 6070 O O . LEU A 1 767 ? -12.719 14.887 32.387 1.00 88.19 767 LEU A O 1
ATOM 6074 N N . PRO A 1 768 ? -14.179 16.537 31.956 1.00 77.69 768 PRO A N 1
ATOM 6075 C CA . PRO A 1 768 ? -13.399 17.073 30.848 1.00 77.69 768 PRO A CA 1
ATOM 6076 C C . PRO A 1 768 ? -12.040 17.557 31.346 1.00 77.69 768 PRO A C 1
ATOM 6078 O O . PRO A 1 768 ? -11.946 18.153 32.415 1.00 77.69 768 PRO A O 1
ATOM 6081 N N . THR A 1 769 ? -11.007 17.426 30.523 1.00 74.38 769 THR A N 1
ATOM 6082 C CA . THR A 1 769 ? -9.635 17.818 30.889 1.00 74.38 769 THR A CA 1
ATOM 6083 C C . THR A 1 769 ? -9.477 19.337 31.045 1.00 74.38 769 THR A C 1
ATOM 6085 O O . THR A 1 769 ? -8.433 19.817 31.471 1.00 74.38 769 THR A O 1
ATOM 6088 N N . THR A 1 770 ? -10.513 20.101 30.684 1.00 77.19 770 THR A N 1
ATOM 6089 C CA . THR A 1 770 ? -10.637 21.550 30.875 1.00 77.19 770 THR A CA 1
ATOM 6090 C C . THR A 1 770 ? -11.276 21.943 32.213 1.00 77.19 770 THR A C 1
ATOM 6092 O O . THR A 1 770 ? -11.472 23.136 32.442 1.00 77.19 770 THR A O 1
ATOM 6095 N N . CYS A 1 771 ? -11.681 20.989 33.062 1.00 80.75 771 CYS A N 1
ATOM 6096 C CA . CYS A 1 771 ? -12.254 21.300 34.374 1.00 80.75 771 CYS A CA 1
ATOM 6097 C C . CYS A 1 771 ? -11.228 22.019 35.260 1.00 80.75 771 CYS A C 1
ATOM 6099 O O . CYS A 1 771 ? -10.031 21.735 35.193 1.00 80.75 771 CYS A O 1
ATOM 6101 N N . LYS A 1 772 ? -11.696 22.936 36.114 1.00 83.56 772 LYS A N 1
ATOM 6102 C CA . LYS A 1 772 ? -10.804 23.704 37.003 1.00 83.56 772 LYS A CA 1
ATOM 6103 C C . LYS A 1 772 ? -10.152 22.835 38.077 1.00 83.56 772 LYS A C 1
ATOM 6105 O O . LYS A 1 772 ? -8.965 22.990 38.334 1.00 83.56 772 LYS A O 1
ATOM 6110 N N . ASP A 1 773 ? -10.955 21.967 38.685 1.00 88.62 773 ASP A N 1
ATOM 6111 C CA . ASP A 1 773 ? -10.592 20.976 39.696 1.00 88.62 773 ASP A CA 1
ATOM 6112 C C . ASP A 1 773 ? -11.694 19.900 39.788 1.00 88.62 773 ASP A C 1
ATOM 6114 O O . ASP A 1 773 ? -12.718 19.985 39.101 1.00 88.62 773 ASP A O 1
ATOM 6118 N N . PHE A 1 774 ? -11.501 18.879 40.630 1.00 91.44 774 PHE A N 1
ATOM 6119 C CA . PHE A 1 774 ? -12.476 17.795 40.839 1.00 91.44 774 PHE A CA 1
ATOM 6120 C C . PHE A 1 774 ? -13.822 18.249 41.422 1.00 91.44 774 PHE A C 1
ATOM 6122 O O . PHE A 1 774 ? -14.796 17.499 41.364 1.00 91.44 774 PHE A O 1
ATOM 6129 N N . HIS A 1 775 ? -13.897 19.474 41.942 1.00 91.00 775 HIS A N 1
ATOM 6130 C CA . HIS A 1 775 ? -15.070 20.084 42.558 1.00 91.00 775 HIS A CA 1
ATOM 6131 C C . HIS A 1 775 ? -15.807 21.056 41.618 1.00 91.00 775 HIS A C 1
ATOM 6133 O O . HIS A 1 775 ? -16.754 21.723 42.048 1.00 91.00 775 HIS A O 1
ATOM 6139 N N . ASP A 1 776 ? -15.410 21.148 40.345 1.00 89.25 776 ASP A N 1
ATOM 6140 C CA . ASP A 1 776 ? -16.054 21.989 39.335 1.00 89.25 776 ASP A CA 1
ATOM 6141 C C . ASP A 1 776 ? -17.432 21.436 38.922 1.00 89.25 776 ASP A C 1
ATOM 6143 O O . ASP A 1 776 ? -17.590 20.742 37.916 1.00 89.25 776 ASP A O 1
ATOM 6147 N N . VAL A 1 777 ? -18.464 21.780 39.700 1.00 89.25 777 VAL A N 1
ATOM 6148 C CA . VAL A 1 777 ? -19.857 21.318 39.520 1.00 89.25 777 VAL A CA 1
ATOM 6149 C C . VAL A 1 777 ? -20.421 21.638 38.133 1.00 89.25 777 VAL A C 1
ATOM 6151 O O . VAL A 1 777 ? -21.306 20.934 37.637 1.00 89.25 777 VAL A O 1
ATOM 6154 N N . ALA A 1 778 ? -19.927 22.694 37.476 1.00 88.06 778 ALA A N 1
ATOM 6155 C CA . ALA A 1 778 ? -20.349 23.028 36.118 1.00 88.06 778 ALA A CA 1
ATOM 6156 C C . ALA A 1 778 ? -19.919 21.948 35.111 1.00 88.06 778 ALA A C 1
ATOM 6158 O O . ALA A 1 778 ? -20.653 21.679 34.158 1.00 88.06 778 ALA A O 1
ATOM 6159 N N . SER A 1 779 ? -18.781 21.305 35.377 1.00 89.69 779 SER A N 1
ATOM 6160 C CA . SER A 1 779 ? -18.185 20.242 34.570 1.00 89.69 779 SER A CA 1
ATOM 6161 C C . SER A 1 779 ? -18.680 18.835 34.935 1.00 89.69 779 SER A C 1
ATOM 6163 O O . SER A 1 779 ? -18.436 17.909 34.159 1.00 89.69 779 SER A O 1
ATOM 6165 N N . PHE A 1 780 ? -19.389 18.655 36.063 1.00 92.31 780 PHE A N 1
ATOM 6166 C CA . PHE A 1 780 ? -19.921 17.348 36.482 1.00 92.31 780 PHE A CA 1
ATOM 6167 C C . PHE A 1 780 ? -20.798 16.723 35.392 1.00 92.31 780 PHE A C 1
ATOM 6169 O O . PHE A 1 780 ? -21.616 17.395 34.752 1.00 92.31 780 PHE A O 1
ATOM 6176 N N . ARG A 1 781 ? -20.629 15.413 35.199 1.00 90.75 781 ARG A N 1
ATOM 6177 C CA . ARG A 1 781 ? -21.307 14.639 34.157 1.00 90.75 781 ARG A CA 1
ATOM 6178 C C . ARG A 1 781 ? -22.764 14.426 34.523 1.00 90.75 781 ARG A C 1
ATOM 6180 O O . ARG A 1 781 ? -23.083 14.254 35.695 1.00 90.75 781 ARG A O 1
ATOM 6187 N N . GLN A 1 782 ? -23.652 14.446 33.534 1.00 91.88 782 GLN A N 1
ATOM 6188 C CA . GLN A 1 782 ? -25.059 14.139 33.787 1.00 91.88 782 GLN A CA 1
ATOM 6189 C C . GLN A 1 782 ? -25.203 12.676 34.207 1.00 91.88 782 GLN A C 1
ATOM 6191 O O . GLN A 1 782 ? -24.517 11.805 33.674 1.00 91.88 782 GLN A O 1
ATOM 6196 N N . VAL A 1 783 ? -26.100 12.412 35.150 1.00 92.69 783 VAL A N 1
ATOM 6197 C CA . VAL A 1 783 ? -26.446 11.057 35.577 1.00 92.69 783 VAL A CA 1
ATOM 6198 C C . VAL A 1 783 ? -27.729 10.634 34.871 1.00 92.69 783 VAL A C 1
ATOM 6200 O O . VAL A 1 783 ? -28.729 11.351 34.905 1.00 92.69 783 VAL A O 1
ATOM 6203 N N . VAL A 1 784 ? -27.698 9.468 34.229 1.00 91.06 784 VAL A N 1
ATOM 6204 C CA . VAL A 1 784 ? -28.822 8.907 33.474 1.00 91.06 784 VAL A CA 1
ATOM 6205 C C . VAL A 1 784 ? -29.265 7.605 34.126 1.00 91.06 784 VAL A C 1
ATOM 6207 O O . VAL A 1 784 ? -28.554 6.601 34.086 1.00 91.06 784 VAL A O 1
ATOM 6210 N N . PHE A 1 785 ? -30.467 7.618 34.697 1.00 90.19 785 PHE A N 1
ATOM 6211 C CA . PHE A 1 785 ? -31.119 6.422 35.219 1.00 90.19 785 PHE A CA 1
ATOM 6212 C C . PHE A 1 785 ? -31.712 5.624 34.059 1.00 90.19 785 PHE A C 1
ATOM 6214 O O . PHE A 1 785 ? -32.506 6.143 33.273 1.00 90.19 785 PHE A O 1
ATOM 6221 N N . THR A 1 786 ? -31.279 4.377 33.927 1.00 85.00 786 THR A N 1
ATOM 6222 C CA . THR A 1 786 ? -31.710 3.491 32.841 1.00 85.00 786 THR A CA 1
ATOM 6223 C C . THR A 1 786 ? -33.097 2.887 33.128 1.00 85.00 786 THR A C 1
ATOM 6225 O O . THR A 1 786 ? -33.456 2.724 34.297 1.00 85.00 786 THR A O 1
ATOM 6228 N N . PRO A 1 787 ? -33.904 2.577 32.092 1.00 81.38 787 PRO A N 1
ATOM 6229 C CA . PRO A 1 787 ? -35.182 1.876 32.256 1.00 81.38 787 PRO A CA 1
ATOM 6230 C C . PRO A 1 787 ? -35.030 0.520 32.958 1.00 81.38 787 PRO A C 1
ATOM 6232 O O . PRO A 1 787 ? -33.959 -0.080 32.935 1.00 81.38 787 PRO A O 1
ATOM 6235 N N . ALA A 1 788 ? -36.112 0.006 33.550 1.00 75.44 788 ALA A N 1
ATOM 6236 C CA . ALA A 1 788 ? -36.076 -1.222 34.351 1.00 75.44 788 ALA A CA 1
ATOM 6237 C C . ALA A 1 788 ? -35.647 -2.469 33.555 1.00 75.44 788 ALA A C 1
ATOM 6239 O O . ALA A 1 788 ? -35.068 -3.391 34.119 1.00 75.44 788 ALA A O 1
ATOM 6240 N N . GLU A 1 789 ? -35.947 -2.489 32.262 1.00 76.81 789 GLU A N 1
ATOM 6241 C CA . GLU A 1 789 ? -35.650 -3.552 31.306 1.00 76.81 789 GLU A CA 1
ATOM 6242 C C . GLU A 1 789 ? -34.280 -3.410 30.623 1.00 76.81 789 GLU A C 1
ATOM 6244 O O . GLU A 1 789 ? -33.902 -4.256 29.812 1.00 76.81 789 GLU A O 1
ATOM 6249 N N . PHE A 1 790 ? -33.532 -2.341 30.913 1.00 78.19 790 PHE A N 1
ATOM 6250 C CA . PHE A 1 790 ? -32.240 -2.099 30.286 1.00 78.19 790 PHE A CA 1
ATOM 6251 C C . PHE A 1 790 ? -31.174 -3.076 30.799 1.00 78.19 790 PHE A C 1
ATOM 6253 O O . PHE A 1 790 ? -30.990 -3.244 32.003 1.00 78.19 790 PHE A O 1
ATOM 6260 N N . GLN A 1 791 ? -30.422 -3.666 29.871 1.00 77.94 791 GLN A N 1
ATOM 6261 C CA . GLN A 1 791 ? -29.187 -4.387 30.160 1.00 77.94 791 GLN A CA 1
ATOM 6262 C C . GLN A 1 791 ? -28.075 -3.863 29.261 1.00 77.94 791 GLN A C 1
ATOM 6264 O O . GLN A 1 791 ? -28.236 -3.773 28.040 1.00 77.94 791 GLN A O 1
ATOM 6269 N N . ALA A 1 792 ? -26.938 -3.524 29.861 1.00 77.12 792 ALA A N 1
ATOM 6270 C CA . ALA A 1 792 ? -25.767 -3.104 29.114 1.00 77.12 792 ALA A CA 1
ATOM 6271 C C . ALA A 1 792 ? -25.236 -4.266 28.251 1.00 77.12 792 ALA A C 1
ATOM 6273 O O . ALA A 1 792 ? -24.945 -5.340 28.777 1.00 77.12 792 ALA A O 1
ATOM 6274 N N . PRO A 1 793 ? -25.080 -4.081 26.928 1.00 72.38 793 PRO A N 1
ATOM 6275 C CA . PRO A 1 793 ? -24.461 -5.088 26.080 1.00 72.38 793 PRO A CA 1
ATOM 6276 C C . PRO A 1 793 ? -22.975 -5.262 26.436 1.00 72.38 793 PRO A C 1
ATOM 6278 O O . PRO A 1 793 ? -22.328 -4.283 26.827 1.00 72.38 793 PRO A O 1
ATOM 6281 N N . PRO A 1 794 ? -22.391 -6.462 26.239 1.00 75.81 794 PRO A N 1
ATOM 6282 C CA . PRO A 1 794 ? -20.956 -6.697 26.416 1.00 75.81 794 PRO A CA 1
ATOM 6283 C C . PRO A 1 794 ? -20.117 -5.801 25.486 1.00 75.81 794 PRO A C 1
ATOM 6285 O O . PRO A 1 794 ? -20.637 -5.282 24.489 1.00 75.81 794 PRO A O 1
ATOM 6288 N N . PRO A 1 795 ? -18.821 -5.589 25.780 1.00 78.62 795 PRO A N 1
ATOM 6289 C CA . PRO A 1 795 ? -17.979 -4.746 24.952 1.00 78.62 795 PRO A CA 1
ATOM 6290 C C . PRO A 1 795 ? -17.845 -5.351 23.551 1.00 78.62 795 PRO A C 1
ATOM 6292 O O . PRO A 1 795 ? -17.635 -6.557 23.378 1.00 78.62 795 PRO A O 1
ATOM 6295 N N . GLN A 1 796 ? -18.004 -4.504 22.535 1.00 75.88 796 GLN A N 1
ATOM 6296 C CA . GLN A 1 796 ? -17.825 -4.903 21.148 1.00 75.88 796 GLN A CA 1
ATOM 6297 C C . GLN A 1 796 ? -16.342 -4.805 20.817 1.00 75.88 796 GLN A C 1
ATOM 6299 O O . GLN A 1 796 ? -15.810 -3.701 20.708 1.00 75.88 796 GLN A O 1
ATOM 6304 N N . ALA A 1 797 ? -15.696 -5.960 20.679 1.00 78.50 797 ALA A N 1
ATOM 6305 C CA . ALA A 1 797 ? -14.307 -6.058 20.269 1.00 78.50 797 ALA A CA 1
ATOM 6306 C C . ALA A 1 797 ? -14.194 -6.660 18.863 1.00 78.50 797 ALA A C 1
ATOM 6308 O O . ALA A 1 797 ? -14.946 -7.558 18.477 1.00 78.50 797 ALA A O 1
ATOM 6309 N N . GLU A 1 798 ? -13.230 -6.161 18.103 1.00 76.81 798 GLU A N 1
ATOM 6310 C CA . GLU A 1 798 ? -12.840 -6.686 16.806 1.00 76.81 798 GLU A CA 1
ATOM 6311 C C . GLU A 1 798 ? -11.364 -7.063 16.852 1.00 76.81 798 GLU A C 1
ATOM 6313 O O . GLU A 1 798 ? -10.542 -6.335 17.405 1.00 76.81 798 GLU A O 1
ATOM 6318 N N . VAL A 1 799 ? -11.055 -8.218 16.270 1.00 77.81 799 VAL A N 1
ATOM 6319 C CA . VAL A 1 799 ? -9.691 -8.654 15.985 1.00 77.81 799 VAL A CA 1
ATOM 6320 C C . VAL A 1 799 ? -9.581 -8.719 14.469 1.00 77.81 799 VAL A C 1
ATOM 6322 O O . VAL A 1 799 ? -10.378 -9.408 13.823 1.00 77.81 799 VAL A O 1
ATOM 6325 N N . GLU A 1 800 ? -8.638 -7.978 13.909 1.00 75.81 800 GLU A N 1
ATOM 6326 C CA . GLU A 1 800 ? -8.255 -8.040 12.503 1.00 75.81 800 GLU A CA 1
ATOM 6327 C C . GLU A 1 800 ? -6.894 -8.716 12.384 1.00 75.81 800 GLU A C 1
ATOM 6329 O O . GLU A 1 800 ? -6.029 -8.540 13.241 1.00 75.81 800 GLU A O 1
ATOM 6334 N N . ILE A 1 801 ? -6.726 -9.511 11.332 1.00 73.50 801 ILE A N 1
ATOM 6335 C CA . ILE A 1 801 ? -5.510 -10.268 11.052 1.00 73.50 801 ILE A CA 1
ATOM 6336 C C . ILE A 1 801 ? -4.827 -9.616 9.859 1.00 73.50 801 ILE A C 1
ATOM 6338 O O . ILE A 1 801 ? -5.481 -9.357 8.858 1.00 73.50 801 ILE A O 1
ATOM 6342 N N . ALA A 1 802 ? -3.523 -9.370 9.957 1.00 64.62 802 ALA A N 1
ATOM 6343 C CA . ALA A 1 802 ? -2.749 -8.721 8.906 1.00 64.62 802 ALA A CA 1
ATOM 6344 C C . ALA A 1 802 ? -1.543 -9.572 8.495 1.00 64.62 802 ALA A C 1
ATOM 6346 O O . ALA A 1 802 ? -0.894 -10.193 9.335 1.00 64.62 802 ALA A O 1
ATOM 6347 N N . GLY A 1 803 ? -1.208 -9.572 7.202 1.00 64.31 803 GLY A N 1
ATOM 6348 C CA . GLY A 1 803 ? 0.033 -10.180 6.706 1.00 64.31 803 GLY A CA 1
ATOM 6349 C C . GLY A 1 803 ? 0.150 -11.689 6.945 1.00 64.31 803 GLY A C 1
ATOM 6350 O O . GLY A 1 803 ? 1.260 -12.181 7.138 1.00 64.31 803 GLY A O 1
ATOM 6351 N N . PHE A 1 804 ? -0.972 -12.419 6.956 1.00 70.31 804 PHE A N 1
ATOM 6352 C CA . PHE A 1 804 ? -0.959 -13.865 7.167 1.00 70.31 804 PHE A CA 1
ATOM 6353 C C . PHE A 1 804 ? -0.220 -14.592 6.039 1.00 70.31 804 PHE A C 1
ATOM 6355 O O . PHE A 1 804 ? -0.515 -14.421 4.852 1.00 70.31 804 PHE A O 1
ATOM 6362 N N . THR A 1 805 ? 0.738 -15.432 6.420 1.00 72.62 805 THR A N 1
ATOM 6363 C CA . THR A 1 805 ? 1.468 -16.317 5.510 1.00 72.62 805 THR A CA 1
ATOM 6364 C C . THR A 1 805 ? 1.597 -17.704 6.120 1.00 72.62 805 THR A C 1
ATOM 6366 O O . THR A 1 805 ? 1.682 -17.841 7.339 1.00 72.62 805 THR A O 1
ATOM 6369 N N . SER A 1 806 ? 1.641 -18.736 5.273 1.00 77.81 806 SER A N 1
ATOM 6370 C CA . SER A 1 806 ? 1.914 -20.113 5.691 1.00 77.81 806 SER A CA 1
ATOM 6371 C C . SER A 1 806 ? 2.980 -20.740 4.799 1.00 77.81 806 SER A C 1
ATOM 6373 O O . SER A 1 806 ? 2.896 -20.631 3.573 1.00 77.81 806 SER A O 1
ATOM 6375 N N . LYS A 1 807 ? 3.951 -21.432 5.391 1.00 80.19 807 LYS A N 1
ATOM 6376 C CA . LYS A 1 807 ? 4.988 -22.186 4.670 1.00 80.19 807 LYS A CA 1
ATOM 6377 C C . LYS A 1 807 ? 5.327 -23.468 5.419 1.00 80.19 807 LYS A C 1
ATOM 6379 O O . LYS A 1 807 ? 5.157 -23.554 6.629 1.00 80.19 807 LYS A O 1
ATOM 6384 N N . THR A 1 808 ? 5.783 -24.483 4.690 1.00 85.88 808 THR A N 1
ATOM 6385 C CA . THR A 1 808 ? 6.359 -25.678 5.321 1.00 85.88 808 THR A CA 1
ATOM 6386 C C . THR A 1 808 ? 7.813 -25.387 5.658 1.00 85.88 808 THR A C 1
ATOM 6388 O O . THR A 1 808 ? 8.585 -25.067 4.757 1.00 85.88 808 THR A O 1
ATOM 6391 N N . GLU A 1 809 ? 8.182 -25.503 6.930 1.00 85.50 809 GLU A N 1
ATOM 6392 C CA . GLU A 1 809 ? 9.539 -25.251 7.419 1.00 85.50 809 GLU A CA 1
ATOM 6393 C C . GLU A 1 809 ? 10.071 -26.421 8.235 1.00 85.50 809 GLU A C 1
ATOM 6395 O O . GLU A 1 809 ? 9.312 -27.206 8.805 1.00 85.50 809 GLU A O 1
ATOM 6400 N N . THR A 1 810 ? 11.397 -26.529 8.276 1.00 89.88 810 THR A N 1
ATOM 6401 C CA . THR A 1 810 ? 12.103 -27.408 9.212 1.00 89.88 810 THR A CA 1
ATOM 6402 C C . THR A 1 810 ? 12.450 -26.582 10.444 1.00 89.88 810 THR A C 1
ATOM 6404 O O . THR A 1 810 ? 13.274 -25.677 10.351 1.00 89.88 810 THR A O 1
ATOM 6407 N N . LEU A 1 811 ? 11.781 -26.868 11.557 1.00 82.06 811 LEU A N 1
ATOM 6408 C CA . LEU A 1 811 ? 12.085 -26.349 12.888 1.00 82.06 811 LEU A CA 1
ATOM 6409 C C . LEU A 1 811 ? 13.121 -27.255 13.569 1.00 82.06 811 LEU A C 1
ATOM 6411 O O . LEU A 1 811 ? 13.360 -28.377 13.114 1.00 82.06 811 LEU A O 1
ATOM 6415 N N . ASP A 1 812 ? 13.696 -26.793 14.680 1.00 85.12 812 ASP A N 1
ATOM 6416 C CA . ASP A 1 812 ? 14.728 -27.527 15.428 1.00 85.12 812 ASP A CA 1
ATOM 6417 C C . ASP A 1 812 ? 14.276 -28.930 15.880 1.00 85.12 812 ASP A C 1
ATOM 6419 O O . ASP A 1 812 ? 15.103 -29.826 16.046 1.00 85.12 812 ASP A O 1
ATOM 6423 N N . ASP A 1 813 ? 12.968 -29.140 16.063 1.00 89.12 813 ASP A N 1
ATOM 6424 C CA . ASP A 1 813 ? 12.381 -30.380 16.575 1.00 89.12 813 ASP A CA 1
ATOM 6425 C C . ASP A 1 813 ? 11.533 -31.162 15.553 1.00 89.12 813 ASP A C 1
ATOM 6427 O O . ASP A 1 813 ? 11.300 -32.358 15.745 1.00 89.12 813 ASP A O 1
ATOM 6431 N N . ARG A 1 814 ? 11.046 -30.525 14.477 1.00 92.25 814 ARG A N 1
ATOM 6432 C CA . ARG A 1 814 ? 10.138 -31.149 13.495 1.00 92.25 814 ARG A CA 1
ATOM 6433 C C . ARG A 1 814 ? 10.037 -30.374 12.184 1.00 92.25 814 ARG A C 1
ATOM 6435 O O . ARG A 1 814 ? 10.363 -29.198 12.107 1.00 92.25 814 ARG A O 1
ATOM 6442 N N . ILE A 1 815 ? 9.472 -31.005 11.158 1.00 88.25 815 ILE A N 1
ATOM 6443 C CA . ILE A 1 815 ? 8.981 -30.296 9.968 1.00 88.25 815 ILE A CA 1
ATOM 6444 C C . ILE A 1 815 ? 7.505 -29.968 10.197 1.00 88.25 815 ILE A C 1
ATOM 6446 O O . ILE A 1 815 ? 6.728 -30.857 10.543 1.00 88.25 815 ILE A O 1
ATOM 6450 N N . ALA A 1 816 ? 7.102 -28.716 10.006 1.00 91.38 816 ALA A N 1
ATOM 6451 C CA . ALA A 1 816 ? 5.736 -28.265 10.262 1.00 91.38 816 ALA A CA 1
ATOM 6452 C C . ALA A 1 816 ? 5.274 -27.223 9.241 1.00 91.38 816 ALA A C 1
ATOM 6454 O O . ALA A 1 816 ? 6.079 -26.565 8.586 1.00 91.38 816 ALA A O 1
ATOM 6455 N N . ALA A 1 817 ? 3.956 -27.053 9.122 1.00 88.12 817 ALA A N 1
ATOM 6456 C CA . ALA A 1 817 ? 3.413 -25.829 8.548 1.00 88.12 817 ALA A CA 1
ATOM 6457 C C . ALA A 1 817 ? 3.514 -24.714 9.601 1.00 88.12 817 ALA A C 1
ATOM 6459 O O . ALA A 1 817 ? 2.942 -24.841 10.684 1.00 88.12 817 ALA A O 1
ATOM 6460 N N . VAL A 1 818 ? 4.243 -23.645 9.292 1.00 88.00 818 VAL A N 1
ATOM 6461 C CA . VAL A 1 818 ? 4.440 -22.472 10.151 1.00 88.00 818 VAL A CA 1
ATOM 6462 C C . VAL A 1 818 ? 3.649 -21.308 9.575 1.00 88.00 818 VAL A C 1
ATOM 6464 O O . VAL A 1 818 ? 3.714 -21.043 8.371 1.00 88.00 818 VAL A O 1
ATOM 6467 N N . CYS A 1 819 ? 2.884 -20.643 10.435 1.00 84.31 819 CYS A N 1
ATOM 6468 C CA . CYS A 1 819 ? 2.038 -19.512 10.092 1.00 84.31 819 CYS A CA 1
ATOM 6469 C C . CYS A 1 819 ? 2.513 -18.246 10.803 1.00 84.31 819 CYS A C 1
ATOM 6471 O O . CYS A 1 819 ? 2.687 -18.267 12.019 1.00 84.31 819 CYS A O 1
ATOM 6473 N N . LEU A 1 820 ? 2.656 -17.149 10.058 1.00 82.75 820 LEU A N 1
ATOM 6474 C CA . LEU A 1 820 ? 3.032 -15.829 10.577 1.00 82.75 820 LEU A CA 1
ATOM 6475 C C . LEU A 1 820 ? 1.903 -14.829 10.326 1.00 82.75 820 LEU A C 1
ATOM 6477 O O . LEU A 1 820 ? 1.378 -14.814 9.215 1.00 82.75 820 LEU A O 1
ATOM 6481 N N . PHE A 1 821 ? 1.538 -14.007 11.316 1.00 80.88 821 PHE A N 1
ATOM 6482 C CA . PHE A 1 821 ? 0.487 -12.983 11.184 1.00 80.88 821 PHE A CA 1
ATOM 6483 C C . PHE A 1 821 ? 0.594 -11.852 12.221 1.00 80.88 821 PHE A C 1
ATOM 6485 O O . PHE A 1 821 ? 0.905 -12.086 13.382 1.00 80.88 821 PHE A O 1
ATOM 6492 N N . GLY A 1 822 ? 0.272 -10.619 11.829 1.00 81.94 822 GLY A N 1
ATOM 6493 C CA . GLY A 1 822 ? 0.029 -9.490 12.738 1.00 81.94 822 GLY A CA 1
ATOM 6494 C C . GLY A 1 822 ? -1.446 -9.369 13.137 1.00 81.94 822 GLY A C 1
ATOM 6495 O O . GLY A 1 822 ? -2.303 -10.024 12.542 1.00 81.94 822 GLY A O 1
ATOM 6496 N N . LEU A 1 823 ? -1.748 -8.518 14.127 1.00 79.69 823 LEU A N 1
ATOM 6497 C CA . LEU A 1 823 ? -3.117 -8.255 14.595 1.00 79.69 823 LEU A CA 1
ATOM 6498 C C . LEU A 1 823 ? -3.390 -6.761 14.835 1.00 79.69 823 LEU A C 1
ATOM 6500 O O . LEU A 1 823 ? -2.505 -6.034 15.280 1.00 79.69 823 LEU A O 1
ATOM 6504 N N . ASP A 1 824 ? -4.636 -6.332 14.635 1.00 79.94 824 ASP A N 1
ATOM 6505 C CA . ASP A 1 824 ? -5.179 -5.077 15.177 1.00 79.94 824 ASP A CA 1
ATOM 6506 C C . ASP A 1 824 ? -6.426 -5.384 16.011 1.00 79.94 824 ASP A C 1
ATOM 6508 O O . ASP A 1 824 ? -7.379 -5.999 15.530 1.00 79.94 824 ASP A O 1
ATOM 6512 N N . VAL A 1 825 ? -6.410 -4.983 17.281 1.00 82.00 825 VAL A N 1
ATOM 6513 C CA . VAL A 1 825 ? -7.539 -5.133 18.199 1.00 82.00 825 VAL A CA 1
ATOM 6514 C C . VAL A 1 825 ? -8.172 -3.774 18.419 1.00 82.00 825 VAL A C 1
ATOM 6516 O O . VAL A 1 825 ? -7.501 -2.829 18.829 1.00 82.00 825 VAL A O 1
ATOM 6519 N N . GLN A 1 826 ? -9.480 -3.683 18.218 1.00 79.94 826 GLN A N 1
ATOM 6520 C CA . GLN A 1 826 ? -10.262 -2.487 18.522 1.00 79.94 826 GLN A CA 1
ATOM 6521 C C . GLN A 1 826 ? -11.427 -2.849 19.429 1.00 79.94 826 GLN A C 1
ATOM 6523 O O . GLN A 1 826 ? -11.995 -3.931 19.307 1.00 79.94 826 GLN A O 1
ATOM 6528 N N . SER A 1 827 ? -11.797 -1.950 20.339 1.00 78.75 827 SER A N 1
ATOM 6529 C CA . SER A 1 827 ? -12.897 -2.188 21.271 1.00 78.75 827 SER A CA 1
ATOM 6530 C C . SER A 1 827 ? -13.702 -0.927 21.565 1.00 78.75 827 SER A C 1
ATOM 6532 O O . SER A 1 827 ? -13.174 0.184 21.615 1.00 78.75 827 SER A O 1
ATOM 6534 N N . SER A 1 828 ? -15.005 -1.096 21.796 1.00 73.75 828 SER A N 1
ATOM 6535 C CA . SER A 1 828 ? -15.908 -0.015 22.201 1.00 73.75 828 SER A CA 1
ATOM 6536 C C . SER A 1 828 ? -15.676 0.476 23.640 1.00 73.75 828 SER A C 1
ATOM 6538 O O . SER A 1 828 ? -16.043 1.615 23.956 1.00 73.75 828 SER A O 1
ATOM 6540 N N . ARG A 1 829 ? -15.112 -0.395 24.488 1.00 79.62 829 ARG A N 1
ATOM 6541 C CA . ARG A 1 829 ? -14.902 -0.263 25.944 1.00 79.62 829 ARG A CA 1
ATOM 6542 C C . ARG A 1 829 ? -13.586 -0.937 26.358 1.00 79.62 829 ARG A C 1
ATOM 6544 O O . ARG A 1 829 ? -13.051 -1.728 25.575 1.00 79.62 829 ARG A O 1
ATOM 6551 N N . VAL A 1 830 ? -13.100 -0.681 27.569 1.00 82.19 830 VAL A N 1
ATOM 6552 C CA . VAL A 1 830 ? -11.877 -1.311 28.079 1.00 82.19 830 VAL A CA 1
ATOM 6553 C C . VAL A 1 830 ? -12.085 -2.816 28.241 1.00 82.19 830 VAL A C 1
ATOM 6555 O O . VAL A 1 830 ? -13.067 -3.274 28.820 1.00 82.19 830 VAL A O 1
ATOM 6558 N N . LEU A 1 831 ? -11.175 -3.608 27.674 1.00 85.44 831 LEU A N 1
ATOM 6559 C CA . LEU A 1 831 ? -11.164 -5.060 27.825 1.00 85.44 831 LEU A CA 1
ATOM 6560 C C . LEU A 1 831 ? -10.222 -5.428 28.964 1.00 85.44 831 LEU A C 1
ATOM 6562 O O . LEU A 1 831 ? -9.004 -5.327 28.822 1.00 85.44 831 LEU A O 1
ATOM 6566 N N . HIS A 1 832 ? -10.788 -5.857 30.082 1.00 83.69 832 HIS A N 1
ATOM 6567 C CA . HIS A 1 832 ? -10.030 -6.225 31.273 1.00 83.69 832 HIS A CA 1
ATOM 6568 C C . HIS A 1 832 ? -9.609 -7.693 31.263 1.00 83.69 832 HIS A C 1
ATOM 6570 O O . HIS A 1 832 ? -10.342 -8.543 30.755 1.00 83.69 832 HIS A O 1
ATOM 6576 N N . ASP A 1 833 ? -8.421 -7.960 31.805 1.00 83.50 833 ASP A N 1
ATOM 6577 C CA . ASP A 1 833 ? -7.804 -9.287 31.891 1.00 83.50 833 ASP A CA 1
ATOM 6578 C C . ASP A 1 833 ? -7.820 -10.019 30.528 1.00 83.50 833 ASP A C 1
ATOM 6580 O O . ASP A 1 833 ? -8.163 -11.195 30.392 1.00 83.50 833 ASP A O 1
ATOM 6584 N N . ALA A 1 834 ? -7.455 -9.271 29.481 1.00 89.38 834 ALA A N 1
ATOM 6585 C CA . ALA A 1 834 ? -7.467 -9.710 28.099 1.00 89.38 834 ALA A CA 1
ATOM 6586 C C . ALA A 1 834 ? -6.326 -10.698 27.806 1.00 89.38 834 ALA A C 1
ATOM 6588 O O . ALA A 1 834 ? -5.146 -10.369 27.916 1.00 89.38 834 ALA A O 1
ATOM 6589 N N . SER A 1 835 ? -6.674 -11.897 27.350 1.00 92.44 835 SER A N 1
ATOM 6590 C CA . SER A 1 835 ? -5.749 -12.941 26.908 1.00 92.44 835 SER A CA 1
ATOM 6591 C C . SER A 1 835 ? -5.950 -13.245 25.430 1.00 92.44 835 SER A C 1
ATOM 6593 O O . SER A 1 835 ? -7.078 -13.339 24.944 1.00 92.44 835 SER A O 1
ATOM 6595 N N . LEU A 1 836 ? -4.843 -13.399 24.712 1.00 92.75 836 LEU A N 1
ATOM 6596 C CA . LEU A 1 836 ? -4.815 -13.743 23.301 1.00 92.75 836 LEU A CA 1
ATOM 6597 C C . LEU A 1 836 ? -4.241 -15.150 23.141 1.00 92.75 836 LEU A C 1
ATOM 6599 O O . LEU A 1 836 ? -3.113 -15.425 23.552 1.00 92.75 836 LEU A O 1
ATOM 6603 N N . ILE A 1 837 ? -5.022 -16.042 22.543 1.00 94.88 837 ILE A N 1
ATOM 6604 C CA . ILE A 1 837 ? -4.696 -17.461 22.383 1.00 94.88 837 ILE A CA 1
ATOM 6605 C C . ILE A 1 837 ? -4.834 -17.822 20.909 1.00 94.88 837 ILE A C 1
ATOM 6607 O O . ILE A 1 837 ? -5.820 -17.442 20.289 1.00 94.88 837 ILE A O 1
ATOM 6611 N N . ALA A 1 838 ? -3.895 -18.581 20.355 1.00 93.38 838 ALA A N 1
ATOM 6612 C CA . ALA A 1 838 ? -4.024 -19.175 19.031 1.00 93.38 838 ALA A CA 1
ATOM 6613 C C . ALA A 1 838 ? -4.075 -20.703 19.104 1.00 93.38 838 ALA A C 1
ATOM 6615 O O . ALA A 1 838 ? -3.370 -21.323 19.898 1.00 93.38 838 ALA A O 1
ATOM 6616 N N . GLU A 1 839 ? -4.903 -21.315 18.265 1.00 93.56 839 GLU A N 1
ATOM 6617 C CA . GLU A 1 839 ? -5.059 -22.764 18.159 1.00 93.56 839 GLU A CA 1
ATOM 6618 C C . GLU A 1 839 ? -4.866 -23.205 16.709 1.00 93.56 839 GLU A C 1
ATOM 6620 O O . GLU A 1 839 ? -5.599 -22.750 15.834 1.00 93.56 839 GLU A O 1
ATOM 6625 N N . ALA A 1 840 ? -3.907 -24.098 16.459 1.00 92.81 840 ALA A N 1
ATOM 6626 C CA . ALA A 1 840 ? -3.723 -24.754 15.168 1.00 92.81 840 ALA A CA 1
ATOM 6627 C C . ALA A 1 840 ? -4.588 -26.008 15.096 1.00 92.81 840 ALA A C 1
ATOM 6629 O O . ALA A 1 840 ? -4.454 -26.911 15.922 1.00 92.81 840 ALA A O 1
ATOM 6630 N N . ILE A 1 841 ? -5.488 -26.047 14.120 1.00 90.06 841 ILE A N 1
ATOM 6631 C CA . ILE A 1 841 ? -6.554 -27.035 13.993 1.00 90.06 841 ILE A CA 1
ATOM 6632 C C . ILE A 1 841 ? -6.399 -27.743 12.654 1.00 90.06 841 ILE A C 1
ATOM 6634 O O . ILE A 1 841 ? -6.403 -27.117 11.592 1.00 90.06 841 ILE A O 1
ATOM 6638 N N . GLY A 1 842 ? -6.211 -29.057 12.709 1.00 87.75 842 GLY A N 1
ATOM 6639 C CA . GLY A 1 842 ? -5.980 -29.866 11.524 1.00 87.75 842 GLY A CA 1
ATOM 6640 C C . GLY A 1 842 ? -7.248 -30.145 10.709 1.00 87.75 842 GLY A C 1
ATOM 6641 O O . GLY A 1 842 ? -8.349 -29.723 11.079 1.00 87.75 842 GLY A O 1
ATOM 6642 N N . PRO A 1 843 ? -7.113 -30.870 9.583 1.00 82.88 843 PRO A N 1
ATOM 6643 C CA . PRO A 1 843 ? -8.196 -31.074 8.622 1.00 82.88 843 PRO A CA 1
ATOM 6644 C C . PRO A 1 843 ? -9.474 -31.681 9.222 1.00 82.88 843 PRO A C 1
ATOM 6646 O O . PRO A 1 843 ? -10.572 -31.343 8.783 1.00 82.88 843 PRO A O 1
ATOM 6649 N N . GLY A 1 844 ? -9.353 -32.567 10.218 1.00 77.88 844 GLY A N 1
ATOM 6650 C CA . GLY A 1 844 ? -10.486 -33.241 10.861 1.00 77.88 844 GLY A CA 1
ATOM 6651 C C . GLY A 1 844 ? -11.181 -32.410 11.945 1.00 77.88 844 GLY A C 1
ATOM 6652 O O . GLY A 1 844 ? -12.217 -32.828 12.476 1.00 77.88 844 GLY A O 1
ATOM 6653 N N . GLY A 1 845 ? -10.646 -31.229 12.265 1.00 79.19 845 GLY A N 1
ATOM 6654 C CA . GLY A 1 845 ? -11.088 -30.390 13.375 1.00 79.19 845 GLY A CA 1
ATOM 6655 C C . GLY A 1 845 ? -10.389 -30.690 14.703 1.00 79.19 845 GLY A C 1
ATOM 6656 O O . GLY A 1 845 ? -10.822 -30.182 15.733 1.00 79.19 845 GLY A O 1
ATOM 6657 N N . GLU A 1 846 ? -9.335 -31.508 14.707 1.00 89.56 846 GLU A N 1
ATOM 6658 C CA . GLU A 1 846 ? -8.515 -31.765 15.887 1.00 89.56 846 GLU A CA 1
ATOM 6659 C C . GLU A 1 846 ? -7.559 -30.601 16.183 1.00 89.56 846 GLU A C 1
ATOM 6661 O O . GLU A 1 846 ? -6.867 -30.110 15.290 1.00 89.56 846 GLU A O 1
ATOM 6666 N N . THR A 1 847 ? -7.483 -30.168 17.443 1.00 91.94 847 THR A N 1
ATOM 6667 C CA . THR A 1 847 ? -6.489 -29.176 17.873 1.00 91.94 847 THR A CA 1
ATOM 6668 C C . THR A 1 847 ? -5.111 -29.831 17.937 1.00 91.94 847 THR A C 1
ATOM 6670 O O . THR A 1 847 ? -4.870 -30.697 18.774 1.00 91.94 847 THR A O 1
ATOM 6673 N N . GLN A 1 848 ? -4.201 -29.409 17.064 1.00 92.62 848 GLN A N 1
ATOM 6674 C CA . GLN A 1 848 ? -2.817 -29.886 17.004 1.00 92.62 848 GLN A CA 1
ATOM 6675 C C . GLN A 1 848 ? -1.872 -29.060 17.884 1.00 92.62 848 GLN A C 1
ATOM 6677 O O . GLN A 1 848 ? -0.903 -29.596 18.413 1.00 92.62 848 GLN A O 1
ATOM 6682 N N . GLN A 1 849 ? -2.147 -27.764 18.052 1.00 92.44 849 GLN A N 1
ATOM 6683 C CA . GLN A 1 849 ? -1.381 -26.883 18.934 1.00 92.44 849 GLN A CA 1
ATOM 6684 C C . GLN A 1 849 ? -2.292 -25.821 19.556 1.00 92.44 849 GLN A C 1
ATOM 6686 O O . GLN A 1 849 ? -3.247 -25.375 18.924 1.00 92.44 849 GLN A O 1
ATOM 6691 N N . ARG A 1 850 ? -1.971 -25.381 20.776 1.00 94.50 850 ARG A N 1
ATOM 6692 C CA . ARG A 1 850 ? -2.573 -24.218 21.437 1.00 94.50 850 ARG A CA 1
ATOM 6693 C C . ARG A 1 850 ? -1.475 -23.381 22.081 1.00 94.50 850 ARG A C 1
ATOM 6695 O O . ARG A 1 850 ? -0.690 -23.908 22.863 1.00 94.50 850 ARG A O 1
ATOM 6702 N N . VAL A 1 851 ? -1.430 -22.094 21.760 1.00 93.56 851 VAL A N 1
ATOM 6703 C CA . VAL A 1 851 ? -0.366 -21.169 22.161 1.00 93.56 851 VAL A CA 1
ATOM 6704 C C . VAL A 1 851 ? -0.987 -19.926 22.789 1.00 93.56 851 VAL A C 1
ATOM 6706 O O . VAL A 1 851 ? -1.894 -19.324 22.218 1.00 93.56 851 VAL A O 1
ATOM 6709 N N . ALA A 1 852 ? -0.510 -19.533 23.970 1.00 94.25 852 ALA A N 1
ATOM 6710 C CA . ALA A 1 852 ? -0.817 -18.226 24.541 1.00 94.25 852 ALA A CA 1
ATOM 6711 C C . ALA A 1 852 ? 0.109 -17.192 23.892 1.00 94.25 852 ALA A C 1
ATOM 6713 O O . ALA A 1 852 ? 1.322 -17.256 24.068 1.00 94.25 852 ALA A O 1
ATOM 6714 N N . LEU A 1 853 ? -0.461 -16.274 23.115 1.00 90.94 853 LEU A N 1
ATOM 6715 C CA . LEU A 1 853 ? 0.297 -15.281 22.358 1.00 90.94 853 LEU A CA 1
ATOM 6716 C C . LEU A 1 853 ? 0.646 -14.059 23.210 1.00 90.94 853 LEU A C 1
ATOM 6718 O O . LEU A 1 853 ? 1.753 -13.537 23.122 1.00 90.94 853 LEU A O 1
ATOM 6722 N N . ALA A 1 854 ? -0.302 -13.587 24.022 1.00 88.94 854 ALA A N 1
ATOM 6723 C CA . ALA A 1 854 ? -0.123 -12.416 24.877 1.00 88.94 854 ALA A CA 1
ATOM 6724 C C . ALA A 1 854 ? -1.207 -12.333 25.964 1.00 88.94 854 ALA A C 1
ATOM 6726 O O . ALA A 1 854 ? -2.288 -12.907 25.829 1.00 88.94 854 ALA A O 1
ATOM 6727 N N . SER A 1 855 ? -0.924 -11.579 27.028 1.00 87.38 855 SER A N 1
ATOM 6728 C CA . SER A 1 855 ? -1.881 -11.234 28.084 1.00 87.38 855 SER A CA 1
ATOM 6729 C C . SER A 1 855 ? -1.712 -9.771 28.500 1.00 87.38 855 SER A C 1
ATOM 6731 O O . SER A 1 855 ? -0.595 -9.249 28.512 1.00 87.38 855 SER A O 1
ATOM 6733 N N . ARG A 1 856 ? -2.820 -9.095 28.807 1.00 82.12 856 ARG A N 1
ATOM 6734 C CA . ARG A 1 856 ? -2.892 -7.687 29.212 1.00 82.12 856 ARG A CA 1
ATOM 6735 C C . ARG A 1 856 ? -3.955 -7.534 30.299 1.00 82.12 856 ARG A C 1
ATOM 6737 O O . ARG A 1 856 ? -5.096 -7.922 30.091 1.00 82.12 856 ARG A O 1
ATOM 6744 N N . GLN A 1 857 ? -3.621 -6.888 31.415 1.00 77.31 857 GLN A N 1
ATOM 6745 C CA . GLN A 1 857 ? -4.611 -6.546 32.453 1.00 77.31 857 GLN A CA 1
ATOM 6746 C C . GLN A 1 857 ? -5.716 -5.616 31.931 1.00 77.31 857 GLN A C 1
ATOM 6748 O O . GLN A 1 857 ? -6.857 -5.684 32.377 1.00 77.31 857 GLN A O 1
ATOM 6753 N N . ALA A 1 858 ? -5.387 -4.753 30.968 1.00 78.19 858 ALA A N 1
ATOM 6754 C CA . ALA A 1 858 ? -6.352 -3.921 30.270 1.00 78.19 858 ALA A CA 1
ATOM 6755 C C . ALA A 1 858 ? -5.896 -3.663 28.829 1.00 78.19 858 ALA A C 1
ATOM 6757 O O . ALA A 1 858 ? -4.750 -3.285 28.581 1.00 78.19 858 ALA A O 1
ATOM 6758 N N . VAL A 1 859 ? -6.812 -3.826 27.879 1.00 81.50 859 VAL A N 1
ATOM 6759 C CA . VAL A 1 859 ? -6.717 -3.262 26.530 1.00 81.50 859 VAL A CA 1
ATOM 6760 C C . VAL A 1 859 ? -7.720 -2.122 26.473 1.00 81.50 859 VAL A C 1
ATOM 6762 O O . VAL A 1 859 ? -8.919 -2.372 26.504 1.00 81.50 859 VAL A O 1
ATOM 6765 N N . LEU A 1 860 ? -7.235 -0.877 26.432 1.00 76.94 860 LEU A N 1
ATOM 6766 C CA . LEU A 1 860 ? -8.081 0.314 26.559 1.00 76.94 860 LEU A CA 1
ATOM 6767 C C . LEU A 1 860 ? -9.148 0.392 25.454 1.00 76.94 860 LEU A C 1
ATOM 6769 O O . LEU A 1 860 ? -10.304 0.070 25.670 1.00 76.94 860 LEU A O 1
ATOM 6773 N N . TYR A 1 861 ? -8.779 0.815 24.251 1.00 77.06 861 TYR A N 1
ATOM 6774 C CA . TYR A 1 861 ? -9.731 0.917 23.131 1.00 77.06 861 TYR A CA 1
ATOM 6775 C C . TYR A 1 861 ? -9.130 0.431 21.814 1.00 77.06 861 TYR A C 1
ATOM 6777 O O . TYR A 1 861 ? -9.853 0.137 20.863 1.00 77.06 861 TYR A O 1
ATOM 6785 N N . GLN A 1 862 ? -7.803 0.335 21.763 1.00 80.81 862 GLN A N 1
ATOM 6786 C CA . GLN A 1 862 ? -7.052 -0.179 20.635 1.00 80.81 862 GLN A CA 1
ATOM 6787 C C . GLN A 1 862 ? -5.789 -0.879 21.140 1.00 80.81 862 GLN A C 1
ATOM 6789 O O . GLN A 1 862 ? -5.185 -0.437 22.120 1.00 80.81 862 GLN A O 1
ATOM 6794 N N . TRP A 1 863 ? -5.386 -1.949 20.461 1.00 82.62 863 TRP A N 1
ATOM 6795 C CA . TRP A 1 863 ? -4.110 -2.618 20.666 1.00 82.62 863 TRP A CA 1
ATOM 6796 C C . TRP A 1 863 ? -3.606 -3.235 19.358 1.00 82.62 863 TRP A C 1
ATOM 6798 O O . TRP A 1 863 ? -4.193 -4.175 18.832 1.00 82.62 863 TRP A O 1
ATOM 6808 N N . THR A 1 864 ? -2.481 -2.719 18.867 1.00 81.06 864 THR A N 1
ATOM 6809 C CA . THR A 1 864 ? -1.777 -3.223 17.681 1.00 81.06 864 THR A CA 1
ATOM 6810 C C . THR A 1 864 ? -0.369 -3.642 18.116 1.00 81.06 864 THR A C 1
ATOM 6812 O O . THR A 1 864 ? 0.450 -2.769 18.419 1.00 81.06 864 THR A O 1
ATOM 6815 N N . PRO A 1 865 ? -0.074 -4.948 18.245 1.00 77.44 865 PRO A N 1
ATOM 6816 C CA . PRO A 1 865 ? 1.285 -5.428 18.487 1.00 77.44 865 PRO A CA 1
ATOM 6817 C C . PRO A 1 865 ? 2.259 -4.938 17.406 1.00 77.44 865 PRO A C 1
ATOM 6819 O O . PRO A 1 865 ? 1.898 -4.863 16.234 1.00 77.44 865 PRO A O 1
ATOM 6822 N N . SER A 1 866 ? 3.489 -4.594 17.798 1.00 66.31 866 SER A N 1
ATOM 6823 C CA . SER A 1 866 ? 4.526 -4.122 16.870 1.00 66.31 866 SER A CA 1
ATOM 6824 C C . SER A 1 866 ? 5.154 -5.247 16.042 1.00 66.31 866 SER A C 1
ATOM 6826 O O . SER A 1 866 ? 5.606 -4.991 14.933 1.00 66.31 866 SER A O 1
ATOM 6828 N N . GLU A 1 867 ? 5.147 -6.475 16.565 1.00 74.00 867 GLU A N 1
ATOM 6829 C CA . GLU A 1 867 ? 5.727 -7.666 15.936 1.00 74.00 867 GLU A CA 1
ATOM 6830 C C . GLU A 1 867 ? 4.633 -8.676 15.541 1.00 74.00 867 GLU A C 1
ATOM 6832 O O . GLU A 1 867 ? 3.619 -8.781 16.245 1.00 74.00 867 GLU A O 1
ATOM 6837 N N . PRO A 1 868 ? 4.813 -9.435 14.443 1.00 80.19 868 PRO A N 1
ATOM 6838 C CA . PRO A 1 868 ? 3.912 -10.521 14.076 1.00 80.19 868 PRO A CA 1
ATOM 6839 C C . PRO A 1 868 ? 4.044 -11.719 15.031 1.00 80.19 868 PRO A C 1
ATOM 6841 O O . PRO A 1 868 ? 5.094 -11.969 15.619 1.00 80.19 868 PRO A O 1
ATOM 6844 N N . PHE A 1 869 ? 2.970 -12.495 15.150 1.00 87.81 869 PHE A N 1
ATOM 6845 C CA . PHE A 1 869 ? 2.925 -13.763 15.868 1.00 87.81 869 PHE A CA 1
ATOM 6846 C C . PHE A 1 869 ? 3.249 -14.939 14.949 1.00 87.81 869 PHE A C 1
ATOM 6848 O O . PHE A 1 869 ? 2.919 -14.922 13.763 1.00 87.81 869 PHE A O 1
ATOM 6855 N N . GLU A 1 870 ? 3.823 -15.988 15.533 1.00 90.50 870 GLU A N 1
ATOM 6856 C CA . GLU A 1 870 ? 4.115 -17.259 14.874 1.00 90.50 870 GLU A CA 1
ATOM 6857 C C . GLU A 1 870 ? 3.344 -18.403 15.544 1.00 90.50 870 GLU A C 1
ATOM 6859 O O . GLU A 1 870 ? 3.302 -18.506 16.772 1.00 90.50 870 GLU A O 1
ATOM 6864 N N . VAL A 1 871 ? 2.728 -19.274 14.741 1.00 92.56 871 VAL A N 1
ATOM 6865 C CA . VAL A 1 871 ? 2.044 -20.489 15.209 1.00 92.56 871 VAL A CA 1
ATOM 6866 C C . VAL A 1 871 ? 2.369 -21.645 14.266 1.00 92.56 871 VAL A C 1
ATOM 6868 O O . VAL A 1 871 ? 2.257 -21.504 13.048 1.00 92.56 871 VAL A O 1
ATOM 6871 N N . ALA A 1 872 ? 2.739 -22.803 14.814 1.00 91.12 872 ALA A N 1
ATOM 6872 C CA . ALA A 1 872 ? 3.198 -23.948 14.034 1.00 91.12 872 ALA A CA 1
ATOM 6873 C C . ALA A 1 872 ? 2.315 -25.181 14.250 1.00 91.12 872 ALA A C 1
ATOM 6875 O O . ALA A 1 872 ? 2.064 -25.614 15.371 1.00 91.12 872 ALA A O 1
ATOM 6876 N N . PHE A 1 873 ? 1.904 -25.832 13.169 1.00 93.56 873 PHE A N 1
ATOM 6877 C CA . PHE A 1 873 ? 1.214 -27.116 13.270 1.00 93.56 873 PHE A CA 1
ATOM 6878 C C . PHE A 1 873 ? 2.131 -28.194 13.880 1.00 93.56 873 PHE A C 1
ATOM 6880 O O . PHE A 1 873 ? 3.359 -28.056 13.950 1.00 93.56 873 PHE A O 1
ATOM 6887 N N . ALA A 1 874 ? 1.533 -29.299 14.329 1.00 91.19 874 ALA A N 1
ATOM 6888 C CA . ALA A 1 874 ? 2.303 -30.439 14.830 1.00 91.19 874 ALA A CA 1
ATOM 6889 C C . ALA A 1 874 ? 3.072 -31.154 13.702 1.00 91.19 874 ALA A C 1
ATOM 6891 O O . ALA A 1 874 ? 4.074 -31.812 13.954 1.00 91.19 874 ALA A O 1
ATOM 6892 N N . GLN A 1 875 ? 2.607 -31.017 12.460 1.00 90.25 875 GLN A N 1
ATOM 6893 C CA . GLN A 1 875 ? 3.175 -31.626 11.258 1.00 90.25 875 GLN A CA 1
ATOM 6894 C C . GLN A 1 875 ? 2.797 -30.793 10.020 1.00 90.25 875 GLN A C 1
ATOM 6896 O O . GLN A 1 875 ? 1.969 -29.882 10.128 1.00 90.25 875 GLN A O 1
ATOM 6901 N N . PRO A 1 876 ? 3.358 -31.063 8.829 1.00 90.69 876 PRO A N 1
ATOM 6902 C CA . PRO A 1 876 ? 2.928 -30.394 7.609 1.00 90.69 876 PRO A CA 1
ATOM 6903 C C . PRO A 1 876 ? 1.461 -30.730 7.315 1.00 90.69 876 PRO A C 1
ATOM 6905 O O . PRO A 1 876 ? 1.072 -31.898 7.317 1.00 90.69 876 PRO A O 1
ATOM 6908 N N . VAL A 1 877 ? 0.643 -29.715 7.035 1.00 84.44 877 VAL A N 1
ATOM 6909 C CA . VAL A 1 877 ? -0.769 -29.886 6.668 1.00 84.44 877 VAL A CA 1
ATOM 6910 C C . VAL A 1 877 ? -1.028 -29.335 5.272 1.00 84.44 877 VAL A C 1
ATOM 6912 O O . VAL A 1 877 ? -0.485 -28.303 4.887 1.00 84.44 877 VAL A O 1
ATOM 6915 N N . LYS A 1 878 ? -1.873 -30.033 4.504 1.00 78.00 878 LYS A N 1
ATOM 6916 C CA . LYS A 1 878 ? -2.359 -29.543 3.203 1.00 78.00 878 LYS A CA 1
ATOM 6917 C C . LYS A 1 878 ? -3.583 -28.641 3.334 1.00 78.00 878 LYS A C 1
ATOM 6919 O O . LYS A 1 878 ? -3.825 -27.860 2.428 1.00 78.00 878 LYS A O 1
ATOM 6924 N N . ALA A 1 879 ? -4.336 -28.775 4.427 1.00 80.31 879 ALA A N 1
ATOM 6925 C CA . ALA A 1 879 ? -5.486 -27.951 4.772 1.00 80.31 879 ALA A CA 1
ATOM 6926 C C . ALA A 1 879 ? -5.666 -27.920 6.301 1.00 80.31 879 ALA A C 1
ATOM 6928 O O . ALA A 1 879 ? -5.309 -28.883 6.979 1.00 80.31 879 ALA A O 1
ATOM 6929 N N . GLY A 1 880 ? -6.206 -26.834 6.844 1.00 83.12 880 GLY A N 1
ATOM 6930 C CA . GLY A 1 880 ? -6.465 -26.667 8.277 1.00 83.12 880 GLY A CA 1
ATOM 6931 C C . GLY A 1 880 ? -6.852 -25.228 8.607 1.00 83.12 880 GLY A C 1
ATOM 6932 O O . GLY A 1 880 ? -7.097 -24.428 7.702 1.00 83.12 880 GLY A O 1
ATOM 6933 N N . GLY A 1 881 ? -6.891 -24.880 9.890 1.00 84.81 881 GLY A N 1
ATOM 6934 C CA . GLY A 1 881 ? -7.172 -23.516 10.328 1.00 84.81 881 GLY A CA 1
ATOM 6935 C C . GLY A 1 881 ? -6.404 -23.108 11.577 1.00 84.81 881 GLY A C 1
ATOM 6936 O O . GLY A 1 881 ? -5.998 -23.949 12.373 1.00 84.81 881 GLY A O 1
ATOM 6937 N N . ILE A 1 882 ? -6.219 -21.803 11.751 1.00 87.19 882 ILE A N 1
ATOM 6938 C CA . ILE A 1 882 ? -5.725 -21.197 12.985 1.00 87.19 882 ILE A CA 1
ATOM 6939 C C . ILE A 1 882 ? -6.867 -20.377 13.581 1.00 87.19 882 ILE A C 1
ATOM 6941 O O . ILE A 1 882 ? -7.347 -19.440 12.942 1.00 87.19 882 ILE A O 1
ATOM 6945 N N . ARG A 1 883 ? -7.292 -20.698 14.804 1.00 87.88 883 ARG A N 1
ATOM 6946 C CA . ARG A 1 883 ? -8.253 -19.885 15.559 1.00 87.88 883 ARG A CA 1
ATOM 6947 C C . ARG A 1 883 ? -7.507 -18.981 16.527 1.00 87.88 883 ARG A C 1
ATOM 6949 O O . ARG A 1 883 ? -6.884 -19.474 17.459 1.00 87.88 883 ARG A O 1
ATOM 6956 N N . VAL A 1 884 ? -7.617 -17.671 16.347 1.00 89.19 884 VAL A N 1
ATOM 6957 C CA . VAL A 1 884 ? -7.138 -16.663 17.299 1.00 89.19 884 VAL A CA 1
ATOM 6958 C C . VAL A 1 884 ? -8.310 -16.214 18.157 1.00 89.19 884 VAL A C 1
ATOM 6960 O O . VAL A 1 884 ? -9.317 -15.757 17.630 1.00 89.19 884 VAL A O 1
ATOM 6963 N N . THR A 1 885 ? -8.188 -16.339 19.472 1.00 90.62 885 THR A N 1
ATOM 6964 C CA . THR A 1 885 ? -9.209 -15.975 20.455 1.00 90.62 885 THR A CA 1
ATOM 6965 C C . THR A 1 885 ? -8.674 -14.885 21.369 1.00 90.62 885 THR A C 1
ATOM 6967 O O . THR A 1 885 ? -7.708 -15.106 22.096 1.00 90.62 885 THR A O 1
ATOM 6970 N N . LEU A 1 886 ? -9.326 -13.726 21.354 1.00 91.38 886 LEU A N 1
ATOM 6971 C CA . LEU A 1 886 ? -9.194 -12.684 22.361 1.00 91.38 886 LEU A CA 1
ATOM 6972 C C . LEU A 1 886 ? -10.283 -12.891 23.415 1.00 91.38 886 LEU A C 1
ATOM 6974 O O . LEU A 1 886 ? -11.469 -12.795 23.103 1.00 91.38 886 LEU A O 1
ATOM 6978 N N . LYS A 1 887 ? -9.897 -13.158 24.658 1.00 93.06 887 LYS A N 1
ATOM 6979 C CA . LYS A 1 887 ? -10.814 -13.344 25.787 1.00 93.06 887 LYS A CA 1
ATOM 6980 C C . LYS A 1 887 ? -10.560 -12.281 26.845 1.00 93.06 887 LYS A C 1
ATOM 6982 O O . LYS A 1 887 ? -9.421 -12.147 27.266 1.00 93.06 887 LYS A O 1
ATOM 6987 N N . SER A 1 888 ? -11.602 -11.596 27.298 1.00 90.06 888 SER A N 1
ATOM 6988 C CA . SER A 1 888 ? -11.604 -10.695 28.457 1.00 90.06 888 SER A CA 1
ATOM 6989 C C . SER A 1 888 ? -12.662 -11.135 29.478 1.00 90.06 888 SER A C 1
ATOM 6991 O O . SER A 1 888 ? -13.363 -12.126 29.254 1.00 90.06 888 SER A O 1
ATOM 6993 N N . ASP A 1 889 ? -12.802 -10.389 30.575 1.00 83.81 889 ASP A N 1
ATOM 6994 C CA . ASP A 1 889 ? -13.853 -10.613 31.581 1.00 83.81 889 ASP A CA 1
ATOM 6995 C C . ASP A 1 889 ? -15.279 -10.527 31.006 1.00 83.81 889 ASP A C 1
ATOM 6997 O O . ASP A 1 889 ? -16.163 -11.281 31.407 1.00 83.81 889 ASP A O 1
ATOM 7001 N N . GLU A 1 890 ? -15.516 -9.609 30.061 1.00 81.56 890 GLU A N 1
ATOM 7002 C CA . GLU A 1 890 ? -16.864 -9.286 29.564 1.00 81.56 890 GLU A CA 1
ATOM 7003 C C . GLU A 1 890 ? -17.118 -9.741 28.116 1.00 81.56 890 GLU A C 1
ATOM 7005 O O . GLU A 1 890 ? -18.260 -9.709 27.657 1.00 81.56 890 GLU A O 1
ATOM 7010 N N . THR A 1 891 ? -16.088 -10.126 27.354 1.00 84.25 891 THR A N 1
ATOM 7011 C CA . THR A 1 891 ? -16.270 -10.557 25.959 1.00 84.25 891 THR A CA 1
ATOM 7012 C C . THR A 1 891 ? -15.246 -11.594 25.526 1.00 84.25 891 THR A C 1
ATOM 7014 O O . THR A 1 891 ? -14.144 -11.698 26.056 1.00 84.25 891 THR A O 1
ATOM 7017 N N . THR A 1 892 ? -15.608 -12.389 24.527 1.00 87.38 892 THR A N 1
ATOM 7018 C CA . THR A 1 892 ? -14.689 -13.298 23.846 1.00 87.38 892 THR A CA 1
ATOM 7019 C C . THR A 1 892 ? -14.915 -13.167 22.353 1.00 87.38 892 THR A C 1
ATOM 7021 O O . THR A 1 892 ? -16.041 -13.279 21.874 1.00 87.38 892 THR A O 1
ATOM 7024 N N . VAL A 1 893 ? -13.839 -12.930 21.612 1.00 81.94 893 VAL A N 1
ATOM 7025 C CA . VAL A 1 893 ? -13.859 -12.759 20.163 1.00 81.94 893 VAL A CA 1
ATOM 7026 C C . VAL A 1 893 ? -12.884 -13.744 19.558 1.00 81.94 893 VAL A C 1
ATOM 7028 O O . VAL A 1 893 ? -11.719 -13.780 19.936 1.00 81.94 893 VAL A O 1
ATOM 7031 N N . SER A 1 894 ? -13.362 -14.543 18.611 1.00 81.88 894 SER A N 1
ATOM 7032 C CA . SER A 1 894 ? -12.522 -15.466 17.850 1.00 81.88 894 SER A CA 1
ATOM 7033 C C . SER A 1 894 ? -12.458 -15.063 16.383 1.00 81.88 894 SER A C 1
ATOM 7035 O O . SER A 1 894 ? -13.421 -14.520 15.834 1.00 81.88 894 SER A O 1
ATOM 7037 N N . ARG A 1 895 ? -11.323 -15.333 15.745 1.00 79.38 895 ARG A N 1
ATOM 7038 C CA . ARG A 1 895 ? -11.103 -15.177 14.308 1.00 79.38 895 ARG A CA 1
ATOM 7039 C C . ARG A 1 895 ? -10.376 -16.380 13.751 1.00 79.38 895 ARG A C 1
ATOM 7041 O O . ARG A 1 895 ? -9.495 -16.932 14.405 1.00 79.38 895 ARG A O 1
ATOM 7048 N N . TRP A 1 896 ? -10.747 -16.753 12.536 1.00 78.81 896 TRP A N 1
ATOM 7049 C CA . TRP A 1 896 ? -10.183 -17.897 11.842 1.00 78.81 896 TRP A CA 1
ATOM 7050 C C . TRP A 1 896 ? -9.318 -17.458 10.668 1.00 78.81 896 TRP A C 1
ATOM 7052 O O . TRP A 1 896 ? -9.766 -16.719 9.796 1.00 78.81 896 TRP A O 1
ATOM 7062 N N . MET A 1 897 ? -8.102 -17.988 10.620 1.00 78.44 897 MET A N 1
ATOM 7063 C CA . MET A 1 897 ? -7.312 -18.107 9.397 1.00 78.44 897 MET A CA 1
ATOM 7064 C C . MET A 1 897 ? -7.467 -19.534 8.896 1.00 78.44 897 MET A C 1
ATOM 7066 O O . MET A 1 897 ? -7.571 -20.473 9.686 1.00 78.44 897 MET A O 1
ATOM 7070 N N . ARG A 1 898 ? -7.511 -19.706 7.585 1.00 75.88 898 ARG A N 1
ATOM 7071 C CA . ARG A 1 898 ? -7.672 -21.009 6.94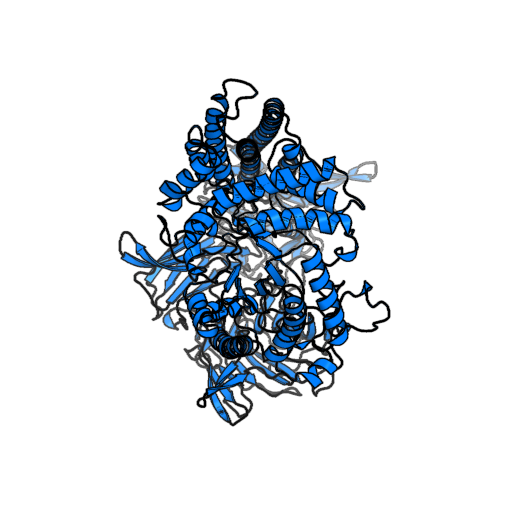2 1.00 75.88 898 ARG A CA 1
ATOM 7072 C C . ARG A 1 898 ? -6.415 -21.298 6.125 1.00 75.88 898 ARG A C 1
ATOM 7074 O O . ARG A 1 898 ? -5.585 -20.418 5.931 1.00 75.88 898 ARG A O 1
ATOM 7081 N N . ILE A 1 899 ? -6.215 -22.556 5.759 1.00 73.50 899 ILE A N 1
ATOM 7082 C CA . ILE A 1 899 ? -5.106 -22.997 4.916 1.00 73.50 899 ILE A CA 1
ATOM 7083 C C . ILE A 1 899 ? -5.669 -24.040 3.962 1.00 73.50 899 ILE A C 1
ATOM 7085 O O . ILE A 1 899 ? -6.437 -24.915 4.377 1.00 73.50 899 ILE A O 1
ATOM 7089 N N . GLY A 1 900 ? -5.292 -23.957 2.686 1.00 66.94 900 GLY A N 1
ATOM 7090 C CA . GLY A 1 900 ? -5.498 -25.035 1.715 1.00 66.94 900 GLY A CA 1
ATOM 7091 C C . GLY A 1 900 ? -6.954 -25.431 1.459 1.00 66.94 900 GLY A C 1
ATOM 7092 O O . GLY A 1 900 ? -7.218 -26.567 1.077 1.00 66.94 900 GLY A O 1
ATOM 7093 N N . GLY A 1 901 ? -7.901 -24.514 1.675 1.00 64.75 901 GLY A N 1
ATOM 7094 C CA . GLY A 1 901 ? -9.310 -24.730 1.336 1.00 64.75 901 GLY A CA 1
ATOM 7095 C C . GLY A 1 901 ? -10.131 -25.472 2.369 1.00 64.75 901 GLY A C 1
ATOM 7096 O O . GLY A 1 901 ? -11.176 -26.015 2.034 1.00 64.75 901 GLY A O 1
ATOM 7097 N N . TRP A 1 902 ? -9.667 -25.505 3.613 1.00 72.62 902 TRP A N 1
ATOM 7098 C CA . TRP A 1 902 ? -10.395 -26.150 4.692 1.00 72.62 902 TRP A CA 1
ATOM 7099 C C . TRP A 1 902 ? -11.810 -25.567 4.864 1.00 72.62 902 TRP A C 1
ATOM 7101 O O . TRP A 1 902 ? -11.982 -24.368 5.099 1.00 72.62 902 TRP A O 1
ATOM 7111 N N . GLU A 1 903 ? -12.820 -26.437 4.761 1.00 66.56 903 GLU A N 1
ATOM 7112 C CA . GLU A 1 903 ? -14.246 -26.083 4.854 1.00 66.56 903 GLU A CA 1
ATOM 7113 C C . GLU A 1 903 ? -14.751 -25.983 6.308 1.00 66.56 903 GLU A C 1
ATOM 7115 O O . GLU A 1 903 ? -15.918 -25.690 6.553 1.00 66.56 903 GLU A O 1
ATOM 7120 N N . GLY A 1 904 ? -13.871 -26.206 7.289 1.00 69.00 904 GLY A N 1
ATOM 7121 C CA . GLY A 1 904 ? -14.232 -26.303 8.700 1.00 69.00 904 GLY A CA 1
ATOM 7122 C C . GLY A 1 904 ? -14.633 -27.722 9.122 1.00 69.00 904 GLY A C 1
ATOM 7123 O O . GLY A 1 904 ? -14.578 -28.673 8.347 1.00 69.00 904 GLY A O 1
ATOM 7124 N N . SER A 1 905 ? -15.001 -27.878 10.395 1.00 67.12 905 SER A N 1
ATOM 7125 C CA . SER A 1 905 ? -15.479 -29.143 10.970 1.00 67.12 905 SER A CA 1
ATOM 7126 C C . SER A 1 905 ? -16.456 -28.854 12.113 1.00 67.12 905 SER A C 1
ATOM 7128 O O . SER A 1 905 ? -16.130 -28.023 12.971 1.00 67.12 905 SER A O 1
ATOM 7130 N N . PRO A 1 906 ? -17.600 -29.562 12.208 1.00 63.91 906 PRO A N 1
ATOM 7131 C CA . PRO A 1 906 ? -18.505 -29.450 13.354 1.00 63.91 906 PRO A CA 1
ATOM 7132 C C . PRO A 1 906 ? -17.813 -29.727 14.700 1.00 63.91 906 PRO A C 1
ATOM 7134 O O . PRO A 1 906 ? -18.191 -29.161 15.721 1.00 63.91 906 PRO A O 1
ATOM 7137 N N . LYS A 1 907 ? -16.754 -30.556 14.710 1.00 65.62 907 LYS A N 1
ATOM 7138 C CA . LYS A 1 907 ? -15.990 -30.900 15.926 1.00 65.62 907 LYS A CA 1
ATOM 7139 C C . LYS A 1 907 ? -15.171 -29.737 16.484 1.00 65.62 907 LYS A C 1
ATOM 7141 O O . LYS A 1 907 ? -14.883 -29.720 17.675 1.00 65.62 907 LYS A O 1
ATOM 7146 N N . ALA A 1 908 ? -14.793 -28.780 15.638 1.00 61.34 908 ALA A N 1
ATOM 7147 C CA . ALA A 1 908 ? -13.937 -27.664 16.029 1.00 61.34 908 ALA A CA 1
ATOM 7148 C C . ALA A 1 908 ? -14.722 -26.481 16.638 1.00 61.34 908 ALA A C 1
ATOM 7150 O O . ALA A 1 908 ? -14.103 -25.510 17.085 1.00 61.34 908 ALA A O 1
ATOM 7151 N N . GLY A 1 909 ? -16.066 -26.542 16.658 1.00 56.25 909 GLY A N 1
ATOM 7152 C CA . GLY A 1 909 ? -16.930 -25.453 17.137 1.00 56.25 909 GLY A CA 1
ATOM 7153 C C . GLY A 1 909 ? -16.718 -24.146 16.361 1.00 56.25 909 GLY A C 1
ATOM 7154 O O . GLY A 1 909 ? -16.613 -23.083 16.967 1.00 56.25 909 GLY A O 1
ATOM 7155 N N . GLY A 1 910 ? -16.529 -24.252 15.041 1.00 64.88 910 GLY A N 1
ATOM 7156 C CA . GLY A 1 910 ? -16.103 -23.164 14.153 1.00 64.88 910 GLY A CA 1
ATOM 7157 C C . GLY A 1 910 ? -17.184 -22.707 13.172 1.00 64.88 910 GLY A C 1
ATOM 7158 O O . GLY A 1 910 ? -18.349 -22.642 13.530 1.00 64.88 910 GLY A O 1
ATOM 7159 N N . VAL A 1 911 ? -16.777 -22.397 11.935 1.00 67.56 911 VAL A N 1
ATOM 7160 C CA . VAL A 1 911 ? -17.556 -21.781 10.830 1.00 67.56 911 VAL A CA 1
ATOM 7161 C C . VAL A 1 911 ? -18.995 -22.305 10.653 1.00 67.56 911 VAL A C 1
ATOM 7163 O O . VAL A 1 911 ? -19.843 -21.569 10.159 1.00 67.56 911 VAL A O 1
ATOM 7166 N N . LEU A 1 912 ? -19.290 -23.536 11.081 1.00 76.06 912 LEU A N 1
ATOM 7167 C CA . LEU A 1 912 ? -20.637 -24.100 11.163 1.00 76.06 912 LEU A CA 1
ATOM 7168 C C . LEU A 1 912 ? -21.038 -24.358 12.625 1.00 76.06 912 LEU A C 1
ATOM 7170 O O . LEU A 1 912 ? -20.275 -24.959 13.385 1.00 76.06 912 LEU A O 1
ATOM 7174 N N . ALA A 1 913 ? -22.259 -23.970 12.992 1.00 76.00 913 ALA A N 1
ATOM 7175 C CA . ALA A 1 913 ? -22.889 -24.252 14.281 1.00 76.00 913 ALA A CA 1
ATOM 7176 C C . ALA A 1 913 ? -24.073 -25.223 14.124 1.00 76.00 913 ALA A C 1
ATOM 7178 O O . ALA A 1 913 ? -24.695 -25.283 13.069 1.00 76.00 913 ALA A O 1
ATOM 7179 N N . GLY A 1 914 ? -24.401 -25.975 15.180 1.00 73.75 914 GLY A N 1
ATOM 7180 C CA . GLY A 1 914 ? -25.610 -26.809 15.222 1.00 73.75 914 GLY A CA 1
ATOM 7181 C C . GLY A 1 914 ? -26.865 -26.014 15.606 1.00 73.75 914 GLY A C 1
ATOM 7182 O O . GLY A 1 914 ? -26.768 -24.980 16.270 1.00 73.75 914 GLY A O 1
ATOM 7183 N N . GLY A 1 915 ? -28.049 -26.522 15.244 1.00 70.12 915 GLY A N 1
ATOM 7184 C CA . GLY A 1 915 ? -29.336 -25.927 15.644 1.00 70.12 915 GLY A CA 1
ATOM 7185 C C . GLY A 1 915 ? -29.833 -24.801 14.729 1.00 70.12 915 GLY A C 1
ATOM 7186 O O . GLY A 1 915 ? -30.338 -23.783 15.225 1.00 70.12 915 GLY A O 1
ATOM 7187 N N . GLY A 1 916 ? -29.657 -24.992 13.418 1.00 71.94 916 GLY A N 1
ATOM 7188 C CA . GLY A 1 916 ? -30.252 -24.194 12.344 1.00 71.94 916 GLY A CA 1
ATOM 7189 C C . GLY A 1 916 ? -31.783 -24.213 12.322 1.00 71.94 916 GLY A C 1
ATOM 7190 O O . GLY A 1 916 ? -32.439 -24.749 13.216 1.00 71.94 916 GLY A O 1
ATOM 7191 N N . VAL A 1 917 ? -32.355 -23.619 11.278 1.00 72.81 917 VAL A N 1
ATOM 7192 C CA . VAL A 1 917 ? -33.700 -23.978 10.809 1.00 72.81 917 VAL A CA 1
ATOM 7193 C C . VAL A 1 917 ? -33.674 -25.410 10.253 1.00 72.81 917 VAL A C 1
ATOM 7195 O O . VAL A 1 917 ? -34.638 -26.146 10.460 1.00 72.81 917 VAL A O 1
ATOM 7198 N N . GLY A 1 918 ? -32.545 -25.821 9.656 1.00 69.69 918 GLY A N 1
ATOM 7199 C CA . GLY A 1 918 ? -32.167 -27.213 9.393 1.00 69.69 918 GLY A CA 1
ATOM 7200 C C . GLY A 1 918 ? -31.370 -27.866 10.538 1.00 69.69 918 GLY A C 1
ATOM 7201 O O . GLY A 1 918 ? -31.612 -27.635 11.724 1.00 69.69 918 GLY A O 1
ATOM 7202 N N . SER A 1 919 ? -30.396 -28.713 10.197 1.00 72.62 919 SER A N 1
ATOM 7203 C CA . SER A 1 919 ? -29.502 -29.390 11.154 1.00 72.62 919 SER A CA 1
ATOM 7204 C C . SER A 1 919 ? -28.265 -28.559 11.543 1.00 72.62 919 SER A C 1
ATOM 7206 O O . SER A 1 919 ? -27.693 -28.786 12.617 1.00 72.62 919 SER A O 1
ATOM 7208 N N . GLY A 1 920 ? -27.884 -27.564 10.732 1.00 82.81 920 GLY A N 1
ATOM 7209 C CA . GLY A 1 920 ? -26.742 -26.671 10.968 1.00 82.81 920 GLY A CA 1
ATOM 7210 C C . GLY A 1 920 ? -26.971 -25.228 10.504 1.00 82.81 920 GLY A C 1
ATOM 7211 O O . GLY A 1 920 ? -28.032 -24.897 10.006 1.00 82.81 920 GLY A O 1
ATOM 7212 N N . ALA A 1 921 ? -26.001 -24.342 10.736 1.00 88.12 921 ALA A N 1
ATOM 7213 C CA . ALA A 1 921 ? -26.021 -22.949 10.287 1.00 88.12 921 ALA A CA 1
ATOM 7214 C C . ALA A 1 921 ? -24.596 -22.402 10.119 1.00 88.12 921 ALA A C 1
ATOM 7216 O O . ALA A 1 921 ? -23.678 -22.798 10.839 1.00 88.12 921 ALA A O 1
ATOM 7217 N N . LEU A 1 922 ? -24.412 -21.438 9.220 1.00 86.94 922 LEU A N 1
ATOM 7218 C CA . LEU A 1 922 ? -23.178 -20.669 9.078 1.00 86.94 922 LEU A CA 1
ATOM 7219 C C . LEU A 1 922 ? -22.997 -19.731 10.281 1.00 86.94 922 LEU A C 1
ATOM 7221 O O . LEU A 1 922 ? -23.837 -18.871 10.529 1.00 86.94 922 LEU A O 1
ATOM 7225 N N . ALA A 1 923 ? -21.890 -19.879 11.005 1.00 79.62 923 ALA A N 1
ATOM 7226 C CA . ALA A 1 923 ? -21.555 -19.113 12.206 1.00 79.62 923 ALA A CA 1
ATOM 7227 C C . ALA A 1 923 ? -20.473 -18.041 11.986 1.00 79.62 923 ALA A C 1
ATOM 7229 O O . ALA A 1 923 ? -20.287 -17.176 12.841 1.00 79.62 923 ALA A O 1
ATOM 7230 N N . ASP A 1 924 ? -19.753 -18.092 10.862 1.00 77.62 924 ASP A N 1
ATOM 7231 C CA . ASP A 1 924 ? -18.673 -17.154 10.536 1.00 77.62 924 ASP A CA 1
ATOM 7232 C C . ASP A 1 924 ? -18.627 -16.844 9.028 1.00 77.62 924 ASP A C 1
ATOM 7234 O O . ASP A 1 924 ? -19.430 -17.333 8.235 1.00 77.62 924 ASP A O 1
ATOM 7238 N N . ALA A 1 925 ? -17.689 -16.000 8.618 1.00 77.81 925 ALA A N 1
ATOM 7239 C CA . ALA A 1 925 ? -17.521 -15.553 7.252 1.00 77.81 925 ALA A CA 1
ATOM 7240 C C . ALA A 1 925 ? -17.138 -16.691 6.287 1.00 77.81 925 ALA A C 1
ATOM 7242 O O . ALA A 1 925 ? -16.221 -17.475 6.535 1.00 77.81 925 ALA A O 1
ATOM 7243 N N . CYS A 1 926 ? -17.781 -16.721 5.120 1.00 77.94 926 CYS A N 1
ATOM 7244 C CA . CYS A 1 926 ? -17.462 -17.650 4.037 1.00 77.94 926 CYS A CA 1
ATOM 7245 C C . CYS A 1 926 ? -17.554 -16.942 2.681 1.00 77.94 926 CYS A C 1
ATOM 7247 O O . CYS A 1 926 ? -18.293 -15.977 2.524 1.00 77.94 926 CYS A O 1
ATOM 7249 N N . CYS A 1 927 ? -16.817 -17.420 1.684 1.00 79.38 927 CYS A N 1
ATOM 7250 C CA . CYS A 1 927 ? -16.841 -16.896 0.320 1.00 79.38 927 CYS A CA 1
ATOM 7251 C C . CYS A 1 927 ? -17.078 -18.019 -0.686 1.00 79.38 927 CYS A C 1
ATOM 7253 O O . CYS A 1 927 ? -16.625 -19.142 -0.476 1.00 79.38 927 CYS A O 1
ATOM 7255 N N . PHE A 1 928 ? -17.742 -17.701 -1.795 1.00 81.31 928 PHE A N 1
ATOM 7256 C CA . PHE A 1 928 ? -17.959 -18.603 -2.929 1.00 81.31 928 PHE A CA 1
ATOM 7257 C C . PHE A 1 928 ? -17.848 -17.857 -4.263 1.00 81.31 928 PHE A C 1
ATOM 7259 O O . PHE A 1 928 ? -17.811 -16.624 -4.329 1.00 81.31 928 PHE A O 1
ATOM 7266 N N . ALA A 1 929 ? -17.759 -18.620 -5.350 1.00 79.25 929 ALA A N 1
ATOM 7267 C CA . ALA A 1 929 ? -17.663 -18.074 -6.694 1.00 79.25 929 ALA A CA 1
ATOM 7268 C C . ALA A 1 929 ? -18.943 -17.345 -7.103 1.00 79.25 929 ALA A C 1
ATOM 7270 O O . ALA A 1 929 ? -20.045 -17.846 -6.909 1.00 79.25 929 ALA A O 1
ATOM 7271 N N . SER A 1 930 ? -18.810 -16.188 -7.752 1.00 84.44 930 SER A N 1
ATOM 7272 C CA . SER A 1 930 ? -19.945 -15.500 -8.382 1.00 84.44 930 SER A CA 1
ATOM 7273 C C . SER A 1 930 ? -20.402 -16.142 -9.691 1.00 84.44 930 SER A C 1
ATOM 7275 O O . SER A 1 930 ? -21.392 -15.700 -10.280 1.00 84.44 930 SER A O 1
ATOM 7277 N N . ARG A 1 931 ? -19.696 -17.180 -10.147 1.00 86.06 931 ARG A N 1
ATOM 7278 C CA . ARG A 1 931 ? -19.954 -17.943 -11.367 1.00 86.06 931 ARG A CA 1
ATOM 7279 C C . ARG A 1 931 ? -19.737 -19.423 -11.075 1.00 86.06 931 ARG A C 1
ATOM 7281 O O . ARG A 1 931 ? -18.829 -19.763 -10.324 1.00 86.06 931 ARG A O 1
ATOM 7288 N N . ALA A 1 932 ? -20.557 -20.284 -11.658 1.00 84.69 932 ALA A N 1
ATOM 7289 C CA . ALA A 1 932 ? -20.455 -21.727 -11.491 1.00 84.69 932 ALA A CA 1
ATOM 7290 C C . ALA A 1 932 ? -20.366 -22.436 -12.841 1.00 84.69 932 ALA A C 1
ATOM 7292 O O . ALA A 1 932 ? -20.925 -21.968 -13.835 1.00 84.69 932 ALA A O 1
ATOM 7293 N N . THR A 1 933 ? -19.686 -23.579 -12.850 1.00 82.62 933 THR A N 1
ATOM 7294 C CA . THR A 1 933 ? -19.489 -24.410 -14.040 1.00 82.62 933 THR A CA 1
ATOM 7295 C C . THR A 1 933 ? -20.483 -25.563 -14.026 1.00 82.62 933 THR A C 1
ATOM 7297 O O . THR A 1 933 ? -20.517 -26.369 -13.097 1.00 82.62 933 THR A O 1
ATOM 7300 N N . THR A 1 934 ? -21.310 -25.643 -15.064 1.00 82.69 934 THR A N 1
ATOM 7301 C CA . THR A 1 934 ? -22.262 -26.744 -15.266 1.00 82.69 934 THR A CA 1
ATOM 7302 C C . THR A 1 934 ? -21.539 -28.046 -15.624 1.00 82.69 934 THR A C 1
ATOM 7304 O O . THR A 1 934 ? -20.390 -28.030 -16.066 1.00 82.69 934 THR A O 1
ATOM 7307 N N . LYS A 1 935 ? -22.222 -29.198 -15.522 1.00 75.12 935 LYS A N 1
ATOM 7308 C CA . LYS A 1 935 ? -21.672 -30.498 -15.970 1.00 75.12 935 LYS A CA 1
ATOM 7309 C C . LYS A 1 935 ? -21.211 -30.500 -17.438 1.00 75.12 935 LYS A C 1
ATOM 7311 O O . LYS A 1 935 ? -20.338 -31.285 -17.789 1.00 75.12 935 LYS A O 1
ATOM 7316 N N . GLY A 1 936 ? -21.773 -29.626 -18.279 1.00 71.38 936 GLY A N 1
ATOM 7317 C CA . GLY A 1 936 ? -21.377 -29.441 -19.680 1.00 71.38 936 GLY A CA 1
ATOM 7318 C C . GLY A 1 936 ? -20.183 -28.500 -19.894 1.00 71.38 936 GLY A C 1
ATOM 7319 O O . GLY A 1 936 ? -19.819 -28.246 -21.036 1.00 71.38 936 GLY A O 1
ATOM 7320 N N . GLY A 1 937 ? -19.586 -27.957 -18.827 1.00 73.06 937 GLY A N 1
ATOM 7321 C CA . GLY A 1 937 ? -18.452 -27.029 -18.901 1.00 73.06 937 GLY A CA 1
ATOM 7322 C C . GLY A 1 937 ? -18.828 -25.571 -19.191 1.00 73.06 937 GLY A C 1
ATOM 7323 O O . GLY A 1 937 ? -17.942 -24.728 -19.298 1.00 73.06 937 GLY A O 1
ATOM 7324 N N . GLN A 1 938 ? -20.119 -25.247 -19.303 1.00 78.06 938 GLN A N 1
ATOM 7325 C CA . GLN A 1 938 ? -20.590 -23.874 -19.485 1.00 78.06 938 GLN A CA 1
ATOM 7326 C C . GLN A 1 938 ? -20.622 -23.133 -18.145 1.00 78.06 938 GLN A C 1
ATOM 7328 O O . GLN A 1 938 ? -21.176 -23.646 -17.170 1.00 78.06 938 GLN A O 1
ATOM 7333 N N . GLU A 1 939 ? -20.078 -21.915 -18.111 1.00 82.44 939 GLU A N 1
ATOM 7334 C CA . GLU A 1 939 ? -20.176 -21.032 -16.949 1.00 82.44 939 GLU A CA 1
ATOM 7335 C C . GLU A 1 939 ? -21.498 -20.257 -16.912 1.00 82.44 939 GLU A C 1
ATOM 7337 O O . GLU A 1 939 ? -21.933 -19.679 -17.911 1.00 82.44 939 GLU A O 1
ATOM 7342 N N . THR A 1 940 ? -22.076 -20.134 -15.721 1.00 86.19 940 THR A N 1
ATOM 7343 C CA . THR A 1 940 ? -23.266 -19.319 -15.460 1.00 86.19 940 THR A CA 1
ATOM 7344 C C . THR A 1 940 ? -23.053 -18.408 -14.248 1.00 86.19 940 THR A C 1
ATOM 7346 O O . THR A 1 940 ? -22.475 -18.848 -13.253 1.00 86.19 940 THR A O 1
ATOM 7349 N N . PRO A 1 941 ? -23.502 -17.138 -14.281 1.00 90.06 941 PRO A N 1
ATOM 7350 C CA . PRO A 1 941 ? -23.427 -16.264 -13.117 1.00 90.06 941 PRO A CA 1
ATOM 7351 C C . PRO A 1 941 ? -24.434 -16.682 -12.033 1.00 90.06 941 PRO A C 1
ATOM 7353 O O . PRO A 1 941 ? -25.546 -17.121 -12.335 1.00 90.06 941 PRO A O 1
ATOM 7356 N N . ILE A 1 942 ? -24.051 -16.505 -10.768 1.00 92.75 942 ILE A N 1
ATOM 7357 C CA . ILE A 1 942 ? -24.910 -16.740 -9.600 1.00 92.75 942 ILE A CA 1
ATOM 7358 C C . ILE A 1 942 ? -25.896 -15.582 -9.402 1.00 92.75 942 ILE A C 1
ATOM 7360 O O . ILE A 1 942 ? -27.076 -15.801 -9.136 1.00 92.75 942 ILE A O 1
ATOM 7364 N N . LEU A 1 943 ? -25.437 -14.337 -9.552 1.00 93.94 943 LEU A N 1
ATOM 7365 C CA . LEU A 1 943 ? -26.303 -13.156 -9.539 1.00 93.94 943 LEU A CA 1
ATOM 7366 C C . LEU A 1 943 ? -26.827 -12.872 -10.950 1.00 93.94 943 LEU A C 1
ATOM 7368 O O . LEU A 1 943 ? -26.123 -13.081 -11.936 1.00 93.94 943 LEU A O 1
ATOM 7372 N N . ASN A 1 944 ? -28.045 -12.343 -11.052 1.00 93.88 944 ASN A N 1
ATOM 7373 C CA . ASN A 1 944 ? -28.622 -11.898 -12.319 1.00 93.88 944 ASN A CA 1
ATOM 7374 C C . ASN A 1 944 ? -28.619 -10.362 -12.430 1.00 93.88 944 ASN A C 1
ATOM 7376 O O . ASN A 1 944 ? -28.774 -9.642 -11.446 1.00 93.88 944 ASN A O 1
ATOM 7380 N N . SER A 1 945 ? -28.423 -9.846 -13.646 1.00 92.69 945 SER A N 1
ATOM 7381 C CA . SER A 1 945 ? -28.104 -8.432 -13.865 1.00 92.69 945 SER A CA 1
ATOM 7382 C C . SER A 1 945 ? -29.285 -7.498 -13.602 1.00 92.69 945 SER A C 1
ATOM 7384 O O . SER A 1 945 ? -29.077 -6.421 -13.052 1.00 92.69 945 SER A O 1
ATOM 7386 N N . ARG A 1 946 ? -30.511 -7.896 -13.972 1.00 94.00 946 ARG A N 1
ATOM 7387 C CA . ARG A 1 946 ? -31.686 -7.002 -13.940 1.00 94.00 946 ARG A CA 1
ATOM 7388 C C . ARG A 1 946 ? -32.726 -7.329 -12.874 1.00 94.00 946 ARG A C 1
ATOM 7390 O O . ARG A 1 946 ? -33.478 -6.441 -12.496 1.00 94.00 946 ARG A O 1
ATOM 7397 N N . ALA A 1 947 ? -32.777 -8.562 -12.382 1.00 96.69 947 ALA A N 1
ATOM 7398 C CA . ALA A 1 947 ? -33.690 -8.942 -11.309 1.00 96.69 947 ALA A CA 1
ATOM 7399 C C . ALA A 1 947 ? -33.116 -10.089 -10.480 1.00 96.69 947 ALA A C 1
ATOM 7401 O O . ALA A 1 947 ? -32.317 -10.871 -10.991 1.00 96.69 947 ALA A O 1
ATOM 7402 N N . GLY A 1 948 ? -33.545 -10.218 -9.230 1.00 97.69 948 GLY A N 1
ATOM 7403 C CA . GLY A 1 948 ? -33.173 -11.342 -8.384 1.00 97.69 948 GLY A CA 1
ATOM 7404 C C . GLY A 1 948 ? -33.641 -11.204 -6.944 1.00 97.69 948 GLY A C 1
ATOM 7405 O O . GLY A 1 948 ? -34.208 -10.187 -6.544 1.00 97.69 948 GLY A O 1
ATOM 7406 N N . THR A 1 949 ? -33.434 -12.271 -6.178 1.00 98.38 949 THR A N 1
ATOM 7407 C CA . THR A 1 949 ? -33.768 -12.353 -4.750 1.00 98.38 949 THR A CA 1
ATOM 7408 C C . THR A 1 949 ? -32.633 -13.046 -4.013 1.00 98.38 949 THR A C 1
ATOM 7410 O O . THR A 1 949 ? -32.172 -14.092 -4.464 1.00 98.38 949 THR A O 1
ATOM 7413 N N . ILE A 1 950 ? -32.196 -12.473 -2.895 1.00 98.38 950 ILE A N 1
ATOM 7414 C CA . ILE A 1 950 ? -31.336 -13.127 -1.907 1.00 98.38 950 ILE A CA 1
ATOM 7415 C C . ILE A 1 950 ? -32.169 -13.285 -0.643 1.00 98.38 950 ILE A C 1
ATOM 7417 O O . ILE A 1 950 ? -32.651 -12.284 -0.116 1.00 98.38 950 ILE A O 1
ATOM 7421 N N . GLU A 1 951 ? -32.348 -14.507 -0.161 1.00 97.88 951 GLU A N 1
ATOM 7422 C CA . GLU A 1 951 ? -33.106 -14.785 1.057 1.00 97.88 951 GLU A CA 1
ATOM 7423 C C . GLU A 1 951 ? -32.424 -15.832 1.930 1.00 97.88 951 GLU A C 1
ATOM 7425 O O . GLU A 1 951 ? -31.724 -16.698 1.413 1.00 97.88 951 GLU A O 1
ATOM 7430 N N . PHE A 1 952 ? -32.596 -15.720 3.243 1.00 97.12 952 PHE A N 1
ATOM 7431 C CA . PHE A 1 952 ? -32.018 -16.630 4.231 1.00 97.12 952 PHE A CA 1
ATOM 7432 C C . PHE A 1 952 ? -32.693 -16.455 5.591 1.00 97.12 952 PHE A C 1
ATOM 7434 O O . PHE A 1 952 ? -33.338 -15.436 5.864 1.00 97.12 952 PHE A O 1
ATOM 7441 N N . TRP A 1 953 ? -32.498 -17.437 6.461 1.00 96.00 953 TRP A N 1
ATOM 7442 C CA . TRP A 1 953 ? -32.800 -17.339 7.879 1.00 96.00 953 TRP A CA 1
ATOM 7443 C C . TRP A 1 953 ? -31.588 -16.799 8.644 1.00 96.00 953 TRP A C 1
ATOM 7445 O O . TRP A 1 953 ? -30.445 -17.160 8.381 1.00 96.00 953 TRP A O 1
ATOM 7455 N N . LEU A 1 954 ? -31.830 -15.896 9.588 1.00 93.50 954 LEU A N 1
ATOM 7456 C CA . LEU A 1 954 ? -30.816 -15.209 10.379 1.00 93.50 954 LEU A CA 1
ATOM 7457 C C . LEU A 1 954 ? -31.164 -15.314 11.864 1.00 93.50 954 LEU A C 1
ATOM 7459 O O . LEU A 1 954 ? -32.279 -14.980 12.260 1.00 93.50 954 LEU A O 1
ATOM 7463 N N . LYS A 1 955 ? -30.202 -15.714 12.694 1.00 92.25 955 LYS A N 1
ATOM 7464 C CA . LYS A 1 955 ? -30.297 -15.680 14.158 1.00 92.25 955 LYS A CA 1
ATOM 7465 C C . LYS A 1 955 ? -29.330 -14.625 14.700 1.00 92.25 955 LYS A C 1
ATOM 7467 O O . LYS A 1 955 ? -28.143 -14.922 14.858 1.00 92.25 955 LYS A O 1
ATOM 7472 N N . PRO A 1 956 ? -29.787 -13.385 14.931 1.00 88.38 956 PRO A N 1
ATOM 7473 C CA . PRO A 1 956 ? -28.928 -12.291 15.357 1.00 88.38 956 PRO A CA 1
ATOM 7474 C C . PRO A 1 956 ? -28.525 -12.420 16.831 1.00 88.38 956 PRO A C 1
ATOM 7476 O O . PRO A 1 956 ? -29.318 -12.837 17.667 1.00 88.38 956 PRO A O 1
ATOM 7479 N N . GLU A 1 957 ? -27.324 -11.970 17.190 1.00 81.88 957 GLU A N 1
ATOM 7480 C CA . GLU A 1 957 ? -26.920 -11.733 18.591 1.00 81.88 957 GLU A CA 1
ATOM 7481 C C . GLU A 1 957 ? -27.442 -10.396 19.165 1.00 81.88 957 GLU A C 1
ATOM 7483 O O . GLU A 1 957 ? -27.032 -9.980 20.247 1.00 81.88 957 GLU A O 1
ATOM 7488 N N . TRP A 1 958 ? -28.285 -9.660 18.433 1.00 77.06 958 TRP A N 1
ATOM 7489 C CA . TRP A 1 958 ? -28.693 -8.294 18.782 1.00 77.06 958 TRP A CA 1
ATOM 7490 C C . TRP A 1 958 ? -30.192 -8.055 18.612 1.00 77.06 958 TRP A C 1
ATOM 7492 O O . TRP A 1 958 ? -30.855 -8.686 17.788 1.00 77.06 958 TRP A O 1
ATOM 7502 N N . ALA A 1 959 ? -30.709 -7.104 19.391 1.00 74.38 959 ALA A N 1
ATOM 7503 C CA . ALA A 1 959 ? -32.113 -6.713 19.386 1.00 74.38 959 ALA A CA 1
ATOM 7504 C C . ALA A 1 959 ? -32.417 -5.682 18.288 1.00 74.38 959 ALA A C 1
ATOM 7506 O O . ALA A 1 959 ? -31.524 -4.993 17.798 1.00 74.38 959 ALA A O 1
ATOM 7507 N N . GLY A 1 960 ? -33.694 -5.584 17.910 1.00 64.62 960 GLY A N 1
ATOM 7508 C CA . GLY A 1 960 ? -34.176 -4.691 16.852 1.00 64.62 960 GLY A CA 1
ATOM 7509 C C . GLY A 1 960 ? -34.612 -3.320 17.367 1.00 64.62 960 GLY A C 1
ATOM 7510 O O . GLY A 1 960 ? -34.853 -2.415 16.567 1.00 64.62 960 GLY A O 1
ATOM 7511 N N . SER A 1 961 ? -34.701 -3.143 18.689 1.00 59.41 961 SER A N 1
ATOM 7512 C CA . SER A 1 961 ? -35.070 -1.875 19.311 1.00 59.41 961 SER A CA 1
ATOM 7513 C C . SER A 1 961 ? -33.941 -0.858 19.195 1.00 59.41 961 SER A C 1
ATOM 7515 O O . SER A 1 961 ? -32.755 -1.188 19.257 1.00 59.41 961 SER A O 1
ATOM 7517 N N . ALA A 1 962 ? -34.325 0.408 19.038 1.00 49.34 962 ALA A N 1
ATOM 7518 C CA . ALA A 1 962 ? -33.401 1.495 19.266 1.00 49.34 962 ALA A CA 1
ATOM 7519 C C . ALA A 1 962 ? -32.980 1.406 20.737 1.00 49.34 962 ALA A C 1
ATOM 7521 O O . ALA A 1 962 ? -33.719 1.832 21.624 1.00 49.34 962 ALA A O 1
ATOM 7522 N N . ALA A 1 963 ? -31.770 0.910 21.011 1.00 42.97 963 ALA A N 1
ATOM 7523 C CA . ALA A 1 963 ? -31.015 1.564 22.067 1.00 42.97 963 ALA A CA 1
ATOM 7524 C C . ALA A 1 963 ? -31.128 3.061 21.744 1.00 42.97 963 ALA A C 1
ATOM 7526 O O . ALA A 1 963 ? -30.959 3.402 20.559 1.00 42.97 963 ALA A O 1
ATOM 7527 N N . PRO A 1 964 ? -31.505 3.934 22.701 1.00 40.09 964 PRO A N 1
ATOM 7528 C CA . PRO A 1 964 ? -31.474 5.353 22.428 1.00 40.09 964 PRO A CA 1
ATOM 7529 C C . PRO A 1 964 ? -30.149 5.617 21.728 1.00 40.09 964 PRO A C 1
ATOM 7531 O O . PRO A 1 964 ? -29.111 5.092 22.149 1.00 40.09 964 PRO A O 1
ATOM 7534 N N . LEU A 1 965 ? -30.196 6.368 20.630 1.00 41.34 965 LEU A N 1
ATOM 7535 C CA . LEU A 1 965 ? -29.035 7.133 20.219 1.00 41.34 965 LEU A CA 1
ATOM 7536 C C . LEU A 1 965 ? -28.755 8.047 21.417 1.00 41.34 965 LEU A C 1
ATOM 7538 O O . LEU A 1 965 ? -29.144 9.206 21.426 1.00 41.34 965 LEU A O 1
ATOM 7542 N N . ALA A 1 966 ? -28.159 7.508 22.484 1.00 41.94 966 ALA A N 1
ATOM 7543 C CA . ALA A 1 966 ? -27.299 8.292 23.319 1.00 41.94 966 ALA A CA 1
ATOM 7544 C C . ALA A 1 966 ? -26.358 8.880 22.283 1.00 41.94 966 ALA A C 1
ATOM 7546 O O . ALA A 1 966 ? -25.694 8.128 21.565 1.00 41.94 966 ALA A O 1
ATOM 7547 N N . GLU A 1 967 ? -26.410 10.197 22.121 1.00 43.94 967 GLU A N 1
ATOM 7548 C CA . GLU A 1 967 ? -25.711 10.965 21.086 1.00 43.94 967 GLU A CA 1
ATOM 7549 C C . GLU A 1 967 ? -24.176 10.720 21.084 1.00 43.94 967 GLU A C 1
ATOM 7551 O O . GLU A 1 967 ? -23.453 11.251 20.247 1.00 43.94 967 GLU A O 1
ATOM 7556 N N . ASP A 1 968 ? -23.699 9.832 21.964 1.00 46.19 968 ASP A N 1
ATOM 7557 C CA . ASP A 1 968 ? -22.358 9.690 22.494 1.00 46.19 968 ASP A CA 1
ATOM 7558 C C . ASP A 1 968 ? -21.702 8.308 22.250 1.00 46.19 968 ASP A C 1
ATOM 7560 O O . ASP A 1 968 ? -20.529 8.137 22.589 1.00 46.19 968 ASP A O 1
ATOM 7564 N N . PHE A 1 969 ? -22.368 7.311 21.645 1.00 47.81 969 PHE A N 1
ATOM 7565 C CA . PHE A 1 969 ? -21.760 5.976 21.461 1.00 47.81 969 PHE A CA 1
ATOM 7566 C C . PHE A 1 969 ? -21.759 5.473 20.011 1.00 47.81 969 PHE A C 1
ATOM 7568 O O . PHE A 1 969 ? -22.748 4.950 19.518 1.00 47.81 969 PHE A O 1
ATOM 7575 N N . GLU A 1 970 ? -20.608 5.580 19.335 1.00 50.00 970 GLU A N 1
ATOM 7576 C CA . GLU A 1 970 ? -19.762 4.419 19.001 1.00 50.00 970 GLU A CA 1
ATOM 7577 C C . GLU A 1 970 ? -18.536 4.822 18.155 1.00 50.00 970 GLU A C 1
ATOM 7579 O O . GLU A 1 970 ? -18.566 5.707 17.299 1.00 50.00 970 GLU A O 1
ATOM 7584 N N . MET A 1 971 ? -17.419 4.131 18.395 1.00 44.81 971 MET A N 1
ATOM 7585 C CA . MET A 1 971 ? -16.202 4.219 17.578 1.00 44.81 971 MET A CA 1
ATOM 7586 C C . MET A 1 971 ? -16.457 3.757 16.127 1.00 44.81 971 MET A C 1
ATOM 7588 O O . MET A 1 971 ? -15.782 4.198 15.196 1.00 44.81 971 MET A O 1
ATOM 7592 N N . TRP A 1 972 ? -17.486 2.926 15.959 1.00 54.03 972 TRP A N 1
ATOM 7593 C CA . TRP A 1 972 ? -18.048 2.416 14.720 1.00 54.03 972 TRP A CA 1
ATOM 7594 C C . TRP A 1 972 ? -19.514 2.088 15.035 1.00 54.03 972 TRP A C 1
ATOM 7596 O O . TRP A 1 972 ? -19.695 1.195 15.855 1.00 54.03 972 TRP A O 1
ATOM 7606 N N . PRO A 1 973 ? -20.546 2.761 14.472 1.00 54.53 973 PRO A N 1
ATOM 7607 C CA . PRO A 1 973 ? -21.929 2.287 14.639 1.00 54.53 973 PRO A CA 1
ATOM 7608 C C . PRO A 1 973 ? -21.973 0.788 14.305 1.00 54.53 973 PRO A C 1
ATOM 7610 O O . PRO A 1 973 ? -21.185 0.392 13.435 1.00 54.53 973 PRO A O 1
ATOM 7613 N N . PRO A 1 974 ? -22.855 -0.049 14.882 1.00 53.44 974 PRO A N 1
ATOM 7614 C CA . PRO A 1 974 ? -22.769 -1.484 14.692 1.00 53.44 974 PRO A CA 1
ATOM 7615 C C . PRO A 1 974 ? -23.049 -1.717 13.214 1.00 53.44 974 PRO A C 1
ATOM 7617 O O . PRO A 1 974 ? -24.136 -1.430 12.706 1.00 53.44 974 PRO A O 1
ATOM 7620 N N . ARG A 1 975 ? -22.006 -2.107 12.491 1.00 71.56 975 ARG A N 1
ATOM 7621 C CA . ARG A 1 975 ? -22.010 -2.257 11.045 1.00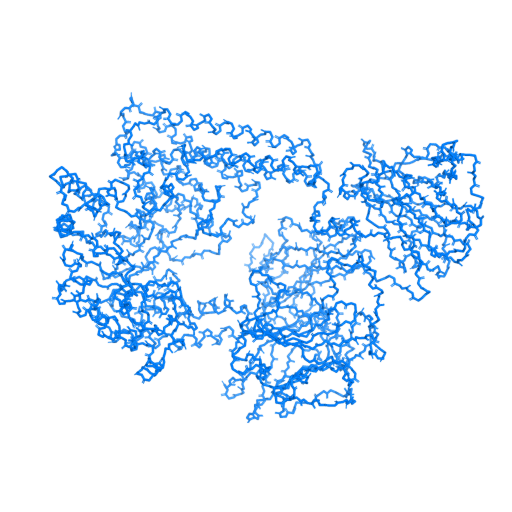 71.56 975 ARG A CA 1
ATOM 7622 C C . ARG A 1 975 ? -21.741 -3.723 10.783 1.00 71.56 975 ARG A C 1
ATOM 7624 O O . ARG A 1 975 ? -20.616 -4.179 10.941 1.00 71.56 975 ARG A O 1
ATOM 7631 N N . ARG A 1 976 ? -22.785 -4.456 10.411 1.00 82.44 976 ARG A N 1
ATOM 7632 C CA . ARG A 1 976 ? -22.733 -5.909 10.197 1.00 82.44 976 ARG A CA 1
ATOM 7633 C C . ARG A 1 976 ? -23.034 -6.191 8.736 1.00 82.44 976 ARG A C 1
ATOM 7635 O O . ARG A 1 976 ? -24.044 -5.711 8.229 1.00 82.44 976 ARG A O 1
ATOM 7642 N N . CYS A 1 977 ? -22.167 -6.910 8.039 1.00 87.12 977 CYS A N 1
ATOM 7643 C CA . CYS A 1 977 ? -22.347 -7.269 6.638 1.00 87.12 977 CYS A CA 1
ATOM 7644 C C . CYS A 1 977 ? -22.807 -8.724 6.533 1.00 87.12 977 CYS A C 1
ATOM 7646 O O . CYS A 1 977 ? -22.139 -9.617 7.043 1.00 87.12 977 CYS A O 1
ATOM 7648 N N . PHE A 1 978 ? -23.940 -8.960 5.871 1.00 92.50 978 PHE A N 1
ATOM 7649 C CA . PHE A 1 978 ? -24.477 -10.307 5.649 1.00 92.50 978 PHE A CA 1
ATOM 7650 C C . PHE A 1 978 ? -24.057 -10.850 4.292 1.00 92.50 978 PHE A C 1
ATOM 7652 O O . PHE A 1 978 ? -23.641 -11.998 4.203 1.00 92.50 978 PHE A O 1
ATOM 7659 N N . ILE A 1 979 ? -24.148 -10.012 3.255 1.00 92.75 979 ILE A N 1
ATOM 7660 C CA . ILE A 1 979 ? -23.796 -10.351 1.875 1.00 92.75 979 ILE A CA 1
ATOM 7661 C C . ILE A 1 979 ? -22.970 -9.210 1.287 1.00 92.75 979 ILE A C 1
ATOM 7663 O O . ILE A 1 979 ? -23.401 -8.055 1.346 1.00 92.75 979 ILE A O 1
ATOM 7667 N N . HIS A 1 980 ? -21.838 -9.530 0.664 1.00 90.00 980 HIS A N 1
ATOM 7668 C CA . HIS A 1 980 ? -21.061 -8.602 -0.156 1.00 90.00 980 HIS A CA 1
ATOM 7669 C C . HIS A 1 980 ? -20.582 -9.280 -1.442 1.00 90.00 980 HIS A C 1
ATOM 7671 O O . HIS A 1 980 ? -19.938 -10.320 -1.408 1.00 90.00 980 HIS A O 1
ATOM 7677 N N . PHE A 1 981 ? -20.842 -8.664 -2.585 1.00 89.12 981 PHE A N 1
ATOM 7678 C CA . PHE A 1 981 ? -20.255 -9.012 -3.877 1.00 89.12 981 PHE A CA 1
ATOM 7679 C C . PHE A 1 981 ? -19.666 -7.733 -4.456 1.00 89.12 981 PHE A C 1
ATOM 7681 O O . PHE A 1 981 ? -20.396 -6.754 -4.551 1.00 89.12 981 PHE A O 1
ATOM 7688 N N . GLY A 1 982 ? -18.381 -7.706 -4.807 1.00 82.44 982 GLY A N 1
ATOM 7689 C CA . GLY A 1 982 ? -17.724 -6.515 -5.357 1.00 82.44 982 GLY A CA 1
ATOM 7690 C C . GLY A 1 982 ? -16.238 -6.404 -4.986 1.00 82.44 982 GLY A C 1
ATOM 7691 O O . GLY A 1 982 ? -15.756 -7.169 -4.149 1.00 82.44 982 GLY A O 1
ATOM 7692 N N . PRO A 1 983 ? -15.499 -5.461 -5.595 1.00 73.94 983 PRO A N 1
ATOM 7693 C CA . PRO A 1 983 ? -14.083 -5.239 -5.332 1.00 73.94 983 PRO A CA 1
ATOM 7694 C C . PRO A 1 983 ? -13.841 -4.609 -3.958 1.00 73.94 983 PRO A C 1
ATOM 7696 O O . PRO A 1 983 ? -14.543 -3.681 -3.551 1.00 73.94 983 PRO A O 1
ATOM 7699 N N . ALA A 1 984 ? -12.752 -5.018 -3.305 1.00 66.31 984 ALA A N 1
ATOM 7700 C CA . ALA A 1 984 ? -12.174 -4.242 -2.217 1.00 66.31 984 ALA A CA 1
ATOM 7701 C C . ALA A 1 984 ? -11.537 -2.956 -2.769 1.00 66.31 984 ALA A C 1
ATOM 7703 O O . ALA A 1 984 ? -10.812 -2.965 -3.770 1.00 66.31 984 ALA A O 1
ATOM 7704 N N . ARG A 1 985 ? -11.785 -1.828 -2.104 1.00 65.56 985 ARG A N 1
ATOM 7705 C CA . ARG A 1 985 ? -11.156 -0.553 -2.450 1.00 65.56 985 ARG A CA 1
ATOM 7706 C C . ARG A 1 985 ? -9.787 -0.435 -1.789 1.00 65.56 985 ARG A C 1
ATOM 7708 O O . ARG A 1 985 ? -9.693 -0.403 -0.569 1.00 65.56 985 ARG A O 1
ATOM 7715 N N . LYS A 1 986 ? -8.729 -0.301 -2.597 1.00 56.91 986 LYS A N 1
ATOM 7716 C CA . LYS A 1 986 ? -7.345 -0.156 -2.100 1.00 56.91 986 LYS A CA 1
ATOM 7717 C C . LYS A 1 986 ? -7.129 1.116 -1.277 1.00 56.91 986 LYS A C 1
ATOM 7719 O O . LYS A 1 986 ? -6.304 1.127 -0.377 1.00 56.91 986 LYS A O 1
ATOM 7724 N N . ASP A 1 987 ? -7.846 2.188 -1.599 1.00 54.00 987 ASP A N 1
ATOM 7725 C CA . ASP A 1 987 ? -7.720 3.487 -0.935 1.00 54.00 987 ASP A CA 1
ATOM 7726 C C . ASP A 1 987 ? -8.573 3.602 0.335 1.00 54.00 987 ASP A C 1
ATOM 7728 O O . ASP A 1 987 ? -8.293 4.427 1.202 1.00 54.00 987 ASP A O 1
ATOM 7732 N N . ASN A 1 988 ? -9.620 2.780 0.447 1.00 62.25 988 ASN A N 1
ATOM 7733 C CA . ASN A 1 988 ? -10.437 2.681 1.645 1.00 62.25 988 ASN A CA 1
ATOM 7734 C C . ASN A 1 988 ? -11.110 1.296 1.719 1.00 62.25 988 ASN A C 1
ATOM 7736 O O . ASN A 1 988 ? -12.213 1.131 1.187 1.00 62.25 988 ASN A O 1
ATOM 7740 N N . PRO A 1 989 ? -10.483 0.316 2.391 1.00 58.16 989 PRO A N 1
ATOM 7741 C CA . PRO A 1 989 ? -10.952 -1.073 2.418 1.00 58.16 989 PRO A CA 1
ATOM 7742 C C . PRO A 1 989 ? -12.309 -1.272 3.119 1.00 58.16 989 PRO A C 1
ATOM 7744 O O . PRO A 1 989 ? -12.859 -2.371 3.093 1.00 58.16 989 PRO A O 1
ATOM 7747 N N . TYR A 1 990 ? -12.881 -0.222 3.720 1.00 63.28 990 TYR A N 1
ATOM 7748 C CA . TYR A 1 990 ? -14.179 -0.251 4.410 1.00 63.28 990 TYR A CA 1
ATOM 7749 C C . TYR A 1 990 ? -15.334 0.246 3.537 1.00 63.28 990 TYR A C 1
ATOM 7751 O O . TYR A 1 990 ? -16.494 0.201 3.952 1.00 63.28 990 TYR A O 1
ATOM 7759 N N . LEU A 1 991 ? -15.033 0.773 2.346 1.00 69.25 991 LEU A N 1
ATOM 7760 C CA . LEU A 1 991 ? -16.033 1.295 1.425 1.00 69.25 991 LEU A CA 1
ATOM 7761 C C . LEU A 1 991 ? -16.400 0.255 0.367 1.00 69.25 991 LEU A C 1
ATOM 7763 O O . LEU A 1 991 ? -15.565 -0.206 -0.402 1.00 69.25 991 LEU A O 1
ATOM 7767 N N . TYR A 1 992 ? -17.695 -0.024 0.281 1.00 75.38 992 TYR A N 1
ATOM 7768 C CA . TYR A 1 992 ? -18.315 -1.020 -0.598 1.00 75.38 992 TYR A CA 1
ATOM 7769 C C . TYR A 1 992 ? -19.135 -0.359 -1.719 1.00 75.38 992 TYR A C 1
ATOM 7771 O O . TYR A 1 992 ? -20.217 -0.818 -2.071 1.00 75.38 992 TYR A O 1
ATOM 7779 N N . ASN A 1 993 ? -18.679 0.782 -2.234 1.00 80.88 993 ASN A N 1
ATOM 7780 C CA . ASN A 1 993 ? -19.458 1.665 -3.110 1.00 80.88 993 ASN A CA 1
ATOM 7781 C C . ASN A 1 993 ? -18.951 1.702 -4.560 1.00 80.88 993 ASN A C 1
ATOM 7783 O O . ASN A 1 993 ? -18.955 2.764 -5.180 1.00 80.88 993 ASN A O 1
ATOM 7787 N N . HIS A 1 994 ? -18.490 0.572 -5.091 1.00 84.44 994 HIS A N 1
ATOM 7788 C CA . HIS A 1 994 ? -18.006 0.470 -6.466 1.00 84.44 994 HIS A CA 1
ATOM 7789 C C . HIS A 1 994 ? -18.251 -0.941 -7.006 1.00 84.44 994 HIS A C 1
ATOM 7791 O O . HIS A 1 994 ? -17.693 -1.880 -6.459 1.00 84.44 994 HIS A O 1
ATOM 7797 N N . SER A 1 995 ? -19.041 -1.088 -8.076 1.00 86.94 995 SER A N 1
ATOM 7798 C CA . SER A 1 995 ? -19.384 -2.378 -8.716 1.00 86.94 995 SER A CA 1
ATOM 7799 C C . SER A 1 995 ? -19.768 -3.476 -7.719 1.00 86.94 995 SER A C 1
ATOM 7801 O O . SER A 1 995 ? -19.166 -4.550 -7.710 1.00 86.94 995 SER A O 1
ATOM 7803 N N . SER A 1 996 ? -20.732 -3.189 -6.846 1.00 90.62 996 SER A N 1
ATOM 7804 C CA . SER A 1 996 ? -21.019 -4.013 -5.676 1.00 90.62 996 SER A CA 1
ATOM 7805 C C . SER A 1 996 ? -22.505 -4.265 -5.424 1.00 90.62 996 SER A C 1
ATOM 7807 O O . SER A 1 996 ? -23.372 -3.486 -5.818 1.00 90.62 996 SER A O 1
ATOM 7809 N N . VAL A 1 997 ? -22.795 -5.361 -4.723 1.00 94.19 997 VAL A N 1
ATOM 7810 C CA . VAL A 1 997 ? -24.088 -5.697 -4.117 1.00 94.19 997 VAL A CA 1
ATOM 7811 C C . VAL A 1 997 ? -23.843 -5.966 -2.639 1.00 94.19 997 VAL A C 1
ATOM 7813 O O . VAL A 1 997 ? -23.001 -6.792 -2.296 1.00 94.19 997 VAL A O 1
ATOM 7816 N N . THR A 1 998 ? -24.567 -5.277 -1.758 1.00 93.62 998 THR A N 1
ATOM 7817 C CA . THR A 1 998 ? -24.381 -5.406 -0.308 1.00 93.62 998 THR A CA 1
ATOM 7818 C C . THR A 1 998 ? -25.693 -5.465 0.448 1.00 93.62 998 THR A C 1
ATOM 7820 O O . THR A 1 998 ? -26.548 -4.608 0.223 1.00 93.62 998 THR A O 1
ATOM 7823 N N . LEU A 1 999 ? -25.799 -6.381 1.408 1.00 94.62 999 LEU A N 1
ATOM 7824 C CA . LEU A 1 999 ? -26.862 -6.422 2.411 1.00 94.62 999 LEU A CA 1
ATOM 7825 C C . LEU A 1 999 ? -26.238 -6.344 3.806 1.00 94.62 999 LEU A C 1
ATOM 7827 O O . LEU A 1 999 ? -25.395 -7.170 4.157 1.00 94.62 999 LEU A O 1
ATOM 7831 N N . ARG A 1 1000 ? -26.633 -5.340 4.593 1.00 90.38 1000 ARG A N 1
ATOM 7832 C CA . ARG A 1 1000 ? -26.005 -5.036 5.886 1.00 90.38 1000 ARG A CA 1
ATOM 7833 C C . ARG A 1 1000 ? -26.964 -4.420 6.897 1.00 90.38 1000 ARG A C 1
ATOM 7835 O O . ARG A 1 1000 ? -28.015 -3.908 6.528 1.00 90.38 1000 ARG A O 1
ATOM 7842 N N . HIS A 1 1001 ? -26.547 -4.392 8.155 1.00 87.19 1001 HIS A N 1
ATOM 7843 C CA . HIS A 1 1001 ? -27.140 -3.620 9.249 1.00 87.19 1001 HIS A CA 1
ATOM 7844 C C . HIS A 1 1001 ? -26.286 -2.364 9.519 1.00 87.19 1001 HIS A C 1
ATOM 7846 O O . HIS A 1 1001 ? -25.058 -2.449 9.549 1.00 87.19 1001 HIS A O 1
ATOM 7852 N N . LEU A 1 1002 ? -26.928 -1.196 9.632 1.00 75.62 1002 LEU A N 1
ATOM 7853 C CA . LEU A 1 1002 ? -26.348 0.131 9.877 1.00 75.62 1002 LEU A CA 1
ATOM 7854 C C . LEU A 1 1002 ? -27.098 0.830 11.020 1.00 75.62 1002 LEU A C 1
ATOM 7856 O O . LEU A 1 1002 ? -28.300 1.054 10.882 1.00 75.62 1002 LEU A O 1
ATOM 7860 N N . ALA A 1 1003 ? -26.389 1.287 12.066 1.00 61.62 1003 ALA A N 1
ATOM 7861 C CA . ALA A 1 1003 ? -26.974 1.983 13.235 1.00 61.62 1003 ALA A CA 1
ATOM 7862 C C . ALA A 1 1003 ? -28.064 1.117 13.929 1.00 61.62 1003 ALA A C 1
ATOM 7864 O O . ALA A 1 1003 ? -28.460 0.103 13.358 1.00 61.62 1003 ALA A O 1
ATOM 7865 N N . PRO A 1 1004 ? -28.528 1.386 15.169 1.00 58.69 1004 PRO A N 1
ATOM 7866 C CA . PRO A 1 1004 ? -28.995 0.302 16.048 1.00 58.69 1004 PRO A CA 1
ATOM 7867 C C . PRO A 1 1004 ? -30.132 -0.560 15.465 1.00 58.69 1004 PRO A C 1
ATOM 7869 O O . PRO A 1 1004 ? -30.199 -1.750 15.759 1.00 58.69 1004 PRO A O 1
ATOM 7872 N N . SER A 1 1005 ? -30.923 -0.035 14.520 1.00 73.31 1005 SER A N 1
ATOM 7873 C CA . SER A 1 1005 ? -32.088 -0.731 13.969 1.00 73.31 1005 SER A CA 1
ATOM 7874 C C . SER A 1 1005 ? -32.284 -0.619 12.448 1.00 73.31 1005 SER A C 1
ATOM 7876 O O . SER A 1 1005 ? -33.426 -0.736 12.028 1.00 73.31 1005 SER A O 1
ATOM 7878 N N . THR A 1 1006 ? -31.282 -0.369 11.587 1.00 86.00 1006 THR A N 1
ATOM 7879 C CA . THR A 1 1006 ? -31.555 -0.236 10.124 1.00 86.00 1006 THR A CA 1
ATOM 7880 C C . THR A 1 1006 ? -30.868 -1.302 9.274 1.00 86.00 1006 THR A C 1
ATOM 7882 O O . THR A 1 1006 ? -29.649 -1.404 9.266 1.00 86.00 1006 THR A O 1
ATOM 7885 N N . LEU A 1 1007 ? -31.628 -2.071 8.495 1.00 91.56 1007 LEU A N 1
ATOM 7886 C CA . LEU A 1 1007 ? -31.102 -2.897 7.406 1.00 91.56 1007 LEU A CA 1
ATOM 7887 C C . LEU A 1 1007 ? -30.984 -2.060 6.134 1.00 91.56 1007 LEU A C 1
ATOM 7889 O O . LEU A 1 1007 ? -31.886 -1.289 5.825 1.00 91.56 1007 LEU A O 1
ATOM 7893 N N . VAL A 1 1008 ? -29.903 -2.225 5.376 1.00 93.12 1008 VAL A N 1
ATOM 7894 C CA . VAL A 1 1008 ? -29.678 -1.523 4.110 1.00 93.12 1008 VAL A CA 1
ATOM 7895 C C . VAL A 1 1008 ? -29.229 -2.503 3.036 1.00 93.12 1008 VAL A C 1
ATOM 7897 O O . VAL A 1 1008 ? -28.211 -3.183 3.184 1.00 93.12 1008 VAL A O 1
ATOM 7900 N N . PHE A 1 1009 ? -29.972 -2.520 1.932 1.00 96.44 1009 PHE A N 1
ATOM 7901 C CA . PHE A 1 1009 ? -29.594 -3.180 0.688 1.00 96.44 1009 PHE A CA 1
ATOM 7902 C C . PHE A 1 1009 ? -29.084 -2.127 -0.290 1.00 96.44 1009 PHE A C 1
ATOM 7904 O O . PHE A 1 1009 ? -29.703 -1.076 -0.450 1.00 96.44 1009 PHE A O 1
ATOM 7911 N N . THR A 1 1010 ? -27.925 -2.351 -0.900 1.00 95.50 1010 THR A N 1
ATOM 7912 C CA . THR A 1 1010 ? -27.315 -1.404 -1.843 1.00 95.50 1010 THR A CA 1
ATOM 7913 C C . THR A 1 1010 ? -26.753 -2.141 -3.046 1.00 95.50 1010 THR A C 1
ATOM 7915 O O . THR A 1 1010 ? -26.098 -3.168 -2.884 1.00 95.50 1010 THR A O 1
ATOM 7918 N N . ILE A 1 1011 ? -26.971 -1.579 -4.232 1.00 96.06 1011 ILE A N 1
ATOM 7919 C CA . ILE A 1 1011 ? -26.319 -1.977 -5.481 1.00 96.06 1011 ILE A CA 1
ATOM 7920 C C . ILE A 1 1011 ? -25.589 -0.748 -6.022 1.00 96.06 1011 ILE A C 1
ATOM 7922 O O . ILE A 1 1011 ? -26.158 0.340 -6.053 1.00 96.06 1011 ILE A O 1
ATOM 7926 N N . THR A 1 1012 ? -24.322 -0.877 -6.401 1.00 92.81 1012 THR A N 1
ATOM 7927 C CA . THR A 1 1012 ? -23.502 0.229 -6.920 1.00 92.81 1012 THR A CA 1
ATOM 7928 C C . THR A 1 1012 ? -22.776 -0.197 -8.188 1.00 92.81 1012 THR A C 1
ATOM 7930 O O . THR A 1 1012 ? -22.304 -1.325 -8.283 1.00 92.81 1012 THR A O 1
ATOM 7933 N N . ASP A 1 1013 ? -22.675 0.694 -9.167 1.00 88.06 1013 ASP A N 1
ATOM 7934 C CA . ASP A 1 1013 ? -22.012 0.437 -10.444 1.00 88.06 1013 ASP A CA 1
ATOM 7935 C C . ASP A 1 1013 ? -20.518 0.838 -10.428 1.00 88.06 1013 ASP A C 1
ATOM 7937 O O . ASP A 1 1013 ? -19.959 1.259 -9.408 1.00 88.06 1013 ASP A O 1
ATOM 7941 N N . SER A 1 1014 ? -19.844 0.720 -11.574 1.00 83.12 1014 SER A N 1
ATOM 7942 C CA . SER A 1 1014 ? -18.436 1.112 -11.740 1.00 83.12 1014 SER A CA 1
ATOM 7943 C C . SER A 1 1014 ? -18.192 2.629 -11.773 1.00 83.12 1014 SER A C 1
ATOM 7945 O O . SER A 1 1014 ? -17.044 3.064 -11.745 1.00 83.12 1014 SER A O 1
ATOM 7947 N N . SER A 1 1015 ? -19.239 3.457 -11.832 1.00 81.31 1015 SER A N 1
ATOM 7948 C CA . SER A 1 1015 ? -19.150 4.924 -11.780 1.00 81.31 1015 SER A CA 1
ATOM 7949 C C . SER A 1 1015 ? -19.304 5.488 -10.355 1.00 81.31 1015 SER A C 1
ATOM 7951 O O . SER A 1 1015 ? -19.167 6.702 -10.136 1.00 81.31 1015 SER A O 1
ATOM 7953 N N . TYR A 1 1016 ? -19.494 4.603 -9.366 1.00 84.94 1016 TYR A N 1
ATOM 7954 C CA . TYR A 1 1016 ? -19.867 4.895 -7.976 1.00 84.94 1016 TYR A CA 1
ATOM 7955 C C . TYR A 1 1016 ? -21.315 5.385 -7.806 1.00 84.94 1016 TYR A C 1
ATOM 7957 O O . TYR A 1 1016 ? -21.645 5.893 -6.729 1.00 84.94 1016 TYR A O 1
ATOM 7965 N N . ALA A 1 1017 ? -22.156 5.278 -8.836 1.00 89.94 1017 ALA A N 1
ATOM 7966 C CA . ALA A 1 1017 ? -23.586 5.539 -8.739 1.00 89.94 1017 ALA A CA 1
ATOM 7967 C C . ALA A 1 1017 ? -24.310 4.297 -8.221 1.00 89.94 1017 ALA A C 1
ATOM 7969 O O . ALA A 1 1017 ? -23.932 3.168 -8.535 1.00 89.94 1017 ALA A O 1
ATOM 7970 N N . GLY A 1 1018 ? -25.340 4.480 -7.399 1.00 93.25 1018 GLY A N 1
ATOM 7971 C CA . GLY A 1 1018 ? -25.967 3.331 -6.755 1.00 93.25 1018 GLY A CA 1
ATOM 7972 C C . GLY A 1 1018 ? -27.374 3.559 -6.244 1.00 93.25 1018 GLY A C 1
ATOM 7973 O O . GLY A 1 1018 ? -27.790 4.692 -5.991 1.00 93.25 1018 GLY A O 1
ATOM 7974 N N . TRP A 1 1019 ? -28.059 2.435 -6.063 1.00 96.69 1019 TRP A N 1
ATOM 7975 C CA . TRP A 1 1019 ? -29.424 2.301 -5.578 1.00 96.69 1019 TRP A CA 1
ATOM 7976 C C . TRP A 1 1019 ? -29.401 1.729 -4.165 1.00 96.69 1019 TRP A C 1
ATOM 7978 O O . TRP A 1 1019 ? -28.645 0.792 -3.895 1.00 96.69 1019 TRP A O 1
ATOM 7988 N N . SER A 1 1020 ? -30.229 2.251 -3.266 1.00 96.19 1020 SER A N 1
ATOM 7989 C CA . SER A 1 1020 ? -30.358 1.713 -1.913 1.00 96.19 1020 SER A CA 1
ATOM 7990 C C . SER A 1 1020 ? -31.798 1.676 -1.415 1.00 96.19 1020 SER A C 1
ATOM 7992 O O . SER A 1 1020 ? -32.614 2.531 -1.746 1.00 96.19 1020 SER A O 1
ATOM 7994 N N . ALA A 1 1021 ? -32.097 0.676 -0.589 1.00 96.38 1021 ALA A N 1
ATOM 7995 C CA . ALA A 1 1021 ? -33.331 0.581 0.178 1.00 96.38 1021 ALA A CA 1
ATOM 7996 C C . ALA A 1 1021 ? -32.996 0.284 1.641 1.00 96.38 1021 ALA A C 1
ATOM 7998 O O . ALA A 1 1021 ? -32.119 -0.540 1.922 1.00 96.38 1021 ALA A O 1
ATOM 7999 N N . SER A 1 1022 ? -33.698 0.951 2.557 1.00 94.44 1022 SER A N 1
ATOM 8000 C CA . SER A 1 1022 ? -33.458 0.855 3.998 1.00 94.44 1022 SER A CA 1
ATOM 8001 C C . SER A 1 1022 ? -34.719 0.392 4.721 1.00 94.44 1022 SER A C 1
ATOM 8003 O O . SER A 1 1022 ? -35.799 0.886 4.413 1.00 94.44 1022 SER A O 1
ATOM 8005 N N . ALA A 1 1023 ? -34.593 -0.516 5.685 1.00 91.94 1023 ALA A N 1
ATOM 8006 C CA . ALA A 1 1023 ? -35.694 -1.021 6.507 1.00 91.94 1023 ALA A CA 1
ATOM 8007 C C . ALA A 1 1023 ? -35.383 -0.849 7.997 1.00 91.94 1023 ALA A C 1
ATOM 8009 O O . ALA A 1 1023 ? -34.294 -1.214 8.441 1.00 91.94 1023 ALA A O 1
ATOM 8010 N N . SER A 1 1024 ? -36.330 -0.316 8.773 1.00 88.00 1024 SER A N 1
ATOM 8011 C CA . SER A 1 1024 ? -36.170 -0.162 10.223 1.00 88.00 1024 SER A CA 1
ATOM 8012 C C . SER A 1 1024 ? -36.651 -1.413 10.965 1.00 88.00 1024 SER A C 1
ATOM 8014 O O . SER A 1 1024 ? -37.831 -1.748 10.929 1.00 88.00 1024 SER A O 1
ATOM 8016 N N . LEU A 1 1025 ? -35.752 -2.076 11.690 1.00 84.88 1025 LEU A N 1
ATOM 8017 C CA . LEU A 1 1025 ? -36.037 -3.216 12.565 1.00 84.88 1025 LEU A CA 1
ATOM 8018 C C . LEU A 1 1025 ? -36.927 -2.847 13.757 1.00 84.88 1025 LEU A C 1
ATOM 8020 O O . LEU A 1 1025 ? -37.586 -3.723 14.300 1.00 84.88 1025 LEU A O 1
ATOM 8024 N N . ALA A 1 1026 ? -37.030 -1.564 14.116 1.00 76.81 1026 ALA A N 1
ATOM 8025 C CA . ALA A 1 1026 ? -37.993 -1.114 15.122 1.00 76.81 1026 ALA A CA 1
ATOM 8026 C C . ALA A 1 1026 ? -39.453 -1.342 14.679 1.00 76.81 1026 ALA A C 1
ATOM 8028 O O . ALA A 1 1026 ? -40.353 -1.389 15.512 1.00 76.81 1026 ALA A O 1
ATOM 8029 N N . GLN A 1 1027 ? -39.693 -1.490 13.371 1.00 79.31 1027 GLN A N 1
ATOM 8030 C CA . GLN A 1 1027 ? -41.003 -1.809 12.798 1.00 79.31 1027 GLN A CA 1
ATOM 8031 C C . GLN A 1 1027 ? -41.228 -3.324 12.644 1.00 79.31 1027 GLN A C 1
ATOM 8033 O O . GLN A 1 1027 ? -42.340 -3.750 12.331 1.00 79.31 1027 GLN A O 1
ATOM 8038 N N . ALA A 1 1028 ? -40.198 -4.149 12.866 1.00 80.50 1028 ALA A N 1
ATOM 8039 C CA . ALA A 1 1028 ? -40.301 -5.601 12.818 1.00 80.50 1028 ALA A CA 1
ATOM 8040 C C . ALA A 1 1028 ? -40.839 -6.125 14.159 1.00 80.50 1028 ALA A C 1
ATOM 8042 O O . ALA A 1 1028 ? -40.126 -6.185 15.161 1.00 80.50 1028 ALA A O 1
ATOM 8043 N N . SER A 1 1029 ? -42.117 -6.508 14.194 1.00 71.12 1029 SER A N 1
ATOM 8044 C CA . SER A 1 1029 ? -42.730 -7.105 15.384 1.00 71.12 1029 SER A CA 1
ATOM 8045 C C . SER A 1 1029 ? -42.026 -8.416 15.758 1.00 71.12 1029 SER A C 1
ATOM 8047 O O . SER A 1 1029 ? -42.140 -9.392 15.018 1.00 71.12 1029 SER A O 1
ATOM 8049 N N . GLY A 1 1030 ? -41.353 -8.452 16.912 1.00 78.12 1030 GLY A N 1
ATOM 8050 C CA . GLY A 1 1030 ? -40.744 -9.668 17.467 1.00 78.12 1030 GLY A CA 1
ATOM 8051 C C . GLY A 1 1030 ? -39.279 -9.919 17.101 1.00 78.12 1030 GLY A C 1
ATOM 8052 O O . GLY A 1 1030 ? -38.827 -11.042 17.308 1.00 78.12 1030 GLY A O 1
ATOM 8053 N N . TRP A 1 1031 ? -38.547 -8.924 16.573 1.00 85.69 1031 TRP A N 1
ATOM 8054 C CA . TRP A 1 1031 ? -37.095 -9.034 16.367 1.00 85.69 1031 TRP A CA 1
ATOM 8055 C C . TRP A 1 1031 ? -36.338 -9.130 17.695 1.00 85.69 1031 TRP A C 1
ATOM 8057 O O . TRP A 1 1031 ? -36.236 -8.145 18.432 1.00 85.69 1031 TRP A O 1
ATOM 8067 N N . GLU A 1 1032 ? -35.743 -10.290 17.969 1.00 82.81 1032 GLU A N 1
ATOM 8068 C CA . GLU A 1 1032 ? -35.124 -10.606 19.259 1.00 82.81 1032 GLU A CA 1
ATOM 8069 C C . GLU A 1 1032 ? -33.759 -11.299 19.080 1.00 82.81 1032 GLU A C 1
ATOM 8071 O O . GLU A 1 1032 ? -33.602 -12.129 18.178 1.00 82.81 1032 GLU A O 1
ATOM 8076 N N . PRO A 1 1033 ? -32.761 -11.007 19.943 1.00 82.88 1033 PRO A N 1
ATOM 8077 C CA . PRO A 1 1033 ? -31.516 -11.765 19.964 1.00 82.88 1033 PRO A CA 1
ATOM 8078 C C . PRO A 1 1033 ? -31.785 -13.261 20.156 1.00 82.88 1033 PRO A C 1
ATOM 8080 O O . PRO A 1 1033 ? -32.618 -13.656 20.968 1.00 82.88 1033 PRO A O 1
ATOM 8083 N N . GLY A 1 1034 ? -31.057 -14.110 19.436 1.00 85.00 1034 GLY A N 1
ATOM 8084 C CA . GLY A 1 1034 ? -31.168 -15.561 19.563 1.00 85.00 1034 GLY A CA 1
ATOM 8085 C C . GLY A 1 1034 ? -32.446 -16.156 18.964 1.00 85.00 1034 GLY A C 1
ATOM 8086 O O . GLY A 1 1034 ? -32.656 -17.362 19.100 1.00 85.00 1034 GLY A O 1
ATOM 8087 N N . ARG A 1 1035 ? -33.275 -15.372 18.268 1.00 89.94 1035 ARG A N 1
ATOM 8088 C CA . ARG A 1 1035 ? -34.453 -15.861 17.544 1.00 89.94 1035 ARG A CA 1
ATOM 8089 C C . ARG A 1 1035 ? -34.189 -15.915 16.040 1.00 89.94 1035 ARG A C 1
ATOM 8091 O O . ARG A 1 1035 ? -33.499 -15.068 15.495 1.00 89.94 1035 ARG A O 1
ATOM 8098 N N . TRP A 1 1036 ? -34.729 -16.924 15.363 1.00 92.81 1036 TRP A N 1
ATOM 8099 C CA . TRP A 1 1036 ? -34.643 -17.028 13.906 1.00 92.81 1036 TRP A CA 1
ATOM 8100 C C . TRP A 1 1036 ? -35.616 -16.059 13.220 1.00 92.81 1036 TRP A C 1
ATOM 8102 O O . TRP A 1 1036 ? -36.817 -16.099 13.499 1.00 92.81 1036 TRP A O 1
ATOM 8112 N N . HIS A 1 1037 ? -35.085 -15.254 12.300 1.00 94.06 1037 HIS A N 1
ATOM 8113 C CA . HIS A 1 1037 ? -35.799 -14.298 11.453 1.00 94.06 1037 HIS A CA 1
ATOM 8114 C C . HIS A 1 1037 ? -35.526 -14.569 9.977 1.00 94.06 1037 HIS A C 1
ATOM 8116 O O . HIS A 1 1037 ? -34.394 -14.867 9.604 1.00 94.06 1037 HIS A O 1
ATOM 8122 N N . HIS A 1 1038 ? -36.534 -14.433 9.123 1.00 96.19 1038 HIS A N 1
ATOM 8123 C CA . HIS A 1 1038 ? -36.353 -14.533 7.675 1.00 96.19 1038 HIS A CA 1
ATOM 8124 C C . HIS A 1 1038 ? -36.050 -13.158 7.082 1.00 96.19 1038 HIS A C 1
ATOM 8126 O O . HIS A 1 1038 ? -36.743 -12.183 7.377 1.00 96.19 1038 HIS A O 1
ATOM 8132 N N . LEU A 1 1039 ? -35.027 -13.077 6.231 1.00 97.00 1039 LEU A N 1
ATOM 8133 C CA . LEU A 1 1039 ? -34.699 -11.882 5.460 1.00 97.00 1039 LEU A CA 1
ATOM 8134 C C . LEU A 1 1039 ? -34.782 -12.182 3.966 1.00 97.00 1039 LEU A C 1
ATOM 8136 O O . LEU A 1 1039 ? -34.248 -13.190 3.513 1.00 97.00 1039 LEU A O 1
ATOM 8140 N N . ALA A 1 1040 ? -35.365 -11.264 3.188 1.00 98.12 1040 ALA A N 1
ATOM 8141 C CA . ALA A 1 1040 ? -35.277 -11.288 1.728 1.00 98.12 1040 ALA A CA 1
ATOM 8142 C C . ALA A 1 1040 ? -34.973 -9.902 1.142 1.00 98.12 1040 ALA A C 1
ATOM 8144 O O . ALA A 1 1040 ? -35.696 -8.932 1.380 1.00 98.12 1040 ALA A O 1
ATOM 8145 N N . ALA A 1 1041 ? -33.915 -9.825 0.336 1.00 98.19 1041 ALA A N 1
ATOM 8146 C CA . ALA A 1 1041 ? -33.520 -8.661 -0.446 1.00 98.19 1041 ALA A CA 1
ATOM 8147 C C . ALA A 1 1041 ? -33.812 -8.907 -1.929 1.00 98.19 1041 ALA A C 1
ATOM 8149 O O . ALA A 1 1041 ? -33.314 -9.866 -2.520 1.00 98.19 1041 ALA A O 1
ATOM 8150 N N . VAL A 1 1042 ? -34.619 -8.039 -2.534 1.00 98.38 1042 VAL A N 1
ATOM 8151 C CA . VAL A 1 1042 ? -35.114 -8.199 -3.908 1.00 98.38 1042 VAL A CA 1
ATOM 8152 C C . VAL A 1 1042 ? -34.679 -7.007 -4.749 1.00 98.38 1042 VAL A C 1
ATOM 8154 O O . VAL A 1 1042 ? -34.800 -5.867 -4.294 1.00 98.38 1042 VAL A O 1
ATOM 8157 N N . TRP A 1 1043 ? -34.216 -7.260 -5.977 1.00 98.19 1043 TRP A N 1
ATOM 8158 C CA . TRP A 1 1043 ? -34.062 -6.228 -7.004 1.00 98.19 1043 TRP A CA 1
ATOM 8159 C C . TRP A 1 1043 ? -34.836 -6.579 -8.275 1.00 98.19 1043 TRP A C 1
ATOM 8161 O O . TRP A 1 1043 ? -34.954 -7.752 -8.628 1.00 98.19 1043 TRP A O 1
ATOM 8171 N N . ASP A 1 1044 ? -35.372 -5.567 -8.955 1.00 97.56 1044 ASP A N 1
ATOM 8172 C CA . ASP A 1 1044 ? -36.131 -5.727 -10.199 1.00 97.56 1044 ASP A CA 1
ATOM 8173 C C . ASP A 1 1044 ? -36.146 -4.425 -11.010 1.00 97.56 1044 ASP A C 1
ATOM 8175 O O . ASP A 1 1044 ? -36.870 -3.489 -10.674 1.00 97.56 1044 ASP A O 1
ATOM 8179 N N . ALA A 1 1045 ? -35.375 -4.378 -12.094 1.00 95.69 1045 ALA A N 1
ATOM 8180 C CA . ALA A 1 1045 ? -35.278 -3.225 -12.985 1.00 95.69 1045 ALA A CA 1
ATOM 8181 C C . ALA A 1 1045 ? -36.573 -2.925 -13.761 1.00 95.69 1045 ALA A C 1
ATOM 8183 O O . ALA A 1 1045 ? -36.721 -1.816 -14.271 1.00 95.69 1045 ALA A O 1
ATOM 8184 N N . GLU A 1 1046 ? -37.501 -3.883 -13.865 1.00 95.00 1046 GLU A N 1
ATOM 8185 C CA . GLU A 1 1046 ? -38.777 -3.697 -14.574 1.00 95.00 1046 GLU A CA 1
ATOM 8186 C C . GLU A 1 1046 ? -39.882 -3.135 -13.676 1.00 95.00 1046 GLU A C 1
ATOM 8188 O O . GLU A 1 1046 ? -40.920 -2.687 -14.162 1.00 95.00 1046 GLU A O 1
ATOM 8193 N N . SER A 1 1047 ? -39.662 -3.130 -12.361 1.00 95.25 1047 SER A N 1
ATOM 8194 C CA . SER A 1 1047 ? -40.581 -2.494 -11.422 1.00 95.25 1047 SER A CA 1
ATOM 8195 C C . SER A 1 1047 ? -40.492 -0.964 -11.492 1.00 95.25 1047 SER A C 1
ATOM 8197 O O . SER A 1 1047 ? -39.484 -0.415 -11.948 1.00 95.25 1047 SER A O 1
ATOM 8199 N N . PRO A 1 1048 ? -41.515 -0.239 -11.001 1.00 95.19 1048 PRO A N 1
ATOM 8200 C CA . PRO A 1 1048 ? -41.407 1.197 -10.788 1.00 95.19 1048 PRO A CA 1
ATOM 8201 C C . PRO A 1 1048 ? -40.187 1.531 -9.929 1.00 95.19 1048 PRO A C 1
ATOM 8203 O O . PRO A 1 1048 ? -39.839 0.782 -9.019 1.00 95.19 1048 PRO A O 1
ATOM 8206 N N . ARG A 1 1049 ? -39.569 2.691 -10.173 1.00 94.06 1049 ARG A N 1
ATOM 8207 C CA . ARG A 1 1049 ? -38.326 3.112 -9.505 1.00 94.06 1049 ARG A CA 1
ATOM 8208 C C . ARG A 1 1049 ? -38.356 2.980 -7.985 1.00 94.06 1049 ARG A C 1
ATOM 8210 O O . ARG A 1 1049 ? -37.370 2.551 -7.399 1.00 94.06 1049 ARG A O 1
ATOM 8217 N N . ALA A 1 1050 ? -39.474 3.323 -7.347 1.00 95.12 1050 ALA A N 1
ATOM 8218 C CA . ALA A 1 1050 ? -39.630 3.207 -5.898 1.00 95.12 1050 ALA A CA 1
ATOM 8219 C C . ALA A 1 1050 ? -39.447 1.762 -5.387 1.00 95.12 1050 ALA A C 1
ATOM 8221 O O . ALA A 1 1050 ? -38.982 1.570 -4.265 1.00 95.12 1050 ALA A O 1
ATOM 8222 N N . ASP A 1 1051 ? -39.735 0.770 -6.228 1.00 95.94 1051 ASP A N 1
ATOM 8223 C CA . ASP A 1 1051 ? -39.750 -0.662 -5.928 1.00 95.94 1051 ASP A CA 1
ATOM 8224 C C . ASP A 1 1051 ? -38.601 -1.434 -6.590 1.00 95.94 1051 ASP A C 1
ATOM 8226 O O . ASP A 1 1051 ? -38.612 -2.670 -6.590 1.00 95.94 1051 ASP A O 1
ATOM 8230 N N . TRP A 1 1052 ? -37.612 -0.739 -7.158 1.00 97.50 1052 TRP A N 1
ATOM 8231 C CA . TRP A 1 1052 ? -36.431 -1.385 -7.730 1.00 97.50 1052 TRP A CA 1
ATOM 8232 C C . TRP A 1 1052 ? -35.686 -2.231 -6.712 1.00 97.50 1052 TRP A C 1
ATOM 8234 O O . TRP A 1 1052 ? -35.231 -3.306 -7.078 1.00 97.50 1052 TRP A O 1
ATOM 8244 N N . LEU A 1 1053 ? -35.588 -1.776 -5.463 1.00 98.44 1053 LEU A N 1
ATOM 8245 C CA . LEU A 1 1053 ? -35.039 -2.513 -4.332 1.00 98.44 1053 LEU A CA 1
ATOM 8246 C C . LEU A 1 1053 ? -36.095 -2.672 -3.235 1.00 98.44 1053 LEU A C 1
ATOM 8248 O O . LEU A 1 1053 ? -36.797 -1.719 -2.895 1.00 98.44 1053 LEU A O 1
ATOM 8252 N N . ARG A 1 1054 ? -36.185 -3.868 -2.650 1.00 97.75 1054 ARG A N 1
ATOM 8253 C CA . ARG A 1 1054 ? -37.110 -4.190 -1.552 1.00 97.75 1054 ARG A CA 1
ATOM 8254 C C . ARG A 1 1054 ? -36.424 -5.034 -0.483 1.00 97.75 1054 ARG A C 1
ATOM 8256 O O . ARG A 1 1054 ? -35.608 -5.895 -0.808 1.00 97.75 1054 ARG A O 1
ATOM 8263 N N . LEU A 1 1055 ? -36.798 -4.803 0.774 1.00 97.69 1055 LEU A N 1
ATOM 8264 C CA . LEU A 1 1055 ? -36.414 -5.624 1.924 1.00 97.69 1055 LEU A CA 1
ATOM 8265 C C . LEU A 1 1055 ? -37.659 -6.146 2.633 1.00 97.69 1055 LEU A C 1
ATOM 8267 O O . LEU A 1 1055 ? -38.543 -5.361 2.995 1.00 97.69 1055 LEU A O 1
ATOM 8271 N N . TYR A 1 1056 ? -37.672 -7.454 2.868 1.00 97.25 1056 TYR A N 1
ATOM 8272 C CA . TYR A 1 1056 ? -38.678 -8.152 3.655 1.00 97.25 1056 TYR A CA 1
ATOM 8273 C C . TYR A 1 1056 ? -38.039 -8.725 4.919 1.00 97.25 1056 TYR A C 1
ATOM 8275 O O . TYR A 1 1056 ? -36.948 -9.295 4.851 1.00 97.25 1056 TYR A O 1
ATOM 8283 N N . VAL A 1 1057 ? -38.727 -8.568 6.049 1.00 95.81 1057 VAL A N 1
ATOM 8284 C CA . VAL A 1 1057 ? -38.368 -9.152 7.347 1.00 95.81 1057 VAL A CA 1
ATOM 8285 C C . VAL A 1 1057 ? -39.553 -9.977 7.820 1.00 95.81 1057 VAL A C 1
ATOM 8287 O O . VAL A 1 1057 ? -40.671 -9.463 7.882 1.00 95.81 1057 VAL A O 1
ATOM 8290 N N . ASP A 1 1058 ? -39.324 -11.260 8.089 1.00 95.19 1058 ASP A N 1
ATOM 8291 C CA . ASP A 1 1058 ? -40.364 -12.237 8.430 1.00 95.19 1058 ASP A CA 1
ATOM 8292 C C . ASP A 1 1058 ? -41.551 -12.198 7.449 1.00 95.19 1058 ASP A C 1
ATOM 8294 O O . ASP A 1 1058 ? -42.718 -12.292 7.827 1.00 95.19 1058 ASP A O 1
ATOM 8298 N N . GLY A 1 1059 ? -41.231 -12.012 6.163 1.00 95.12 1059 GLY A N 1
ATOM 8299 C CA . GLY A 1 1059 ? -42.195 -11.964 5.065 1.00 95.12 1059 GLY A CA 1
ATOM 8300 C C . GLY A 1 1059 ? -42.956 -10.646 4.892 1.00 95.12 1059 GLY A C 1
ATOM 8301 O O . GLY A 1 1059 ? -43.692 -10.501 3.918 1.00 95.12 1059 GLY A O 1
ATOM 8302 N N . LYS A 1 1060 ? -42.750 -9.650 5.763 1.00 96.06 1060 LYS A N 1
ATOM 8303 C CA . LYS A 1 1060 ? -43.350 -8.310 5.637 1.00 96.06 1060 LYS A CA 1
ATOM 8304 C C . LYS A 1 1060 ? -42.385 -7.316 5.010 1.00 96.06 1060 LYS A C 1
ATOM 8306 O O . LYS A 1 1060 ? -41.228 -7.229 5.425 1.00 96.06 1060 LYS A O 1
ATOM 8311 N N . ARG A 1 1061 ? -42.844 -6.523 4.039 1.00 95.69 1061 ARG A N 1
ATOM 8312 C CA . ARG A 1 1061 ? -42.035 -5.462 3.428 1.00 95.69 1061 ARG A CA 1
ATOM 8313 C C . ARG A 1 1061 ? -41.829 -4.314 4.414 1.00 95.69 1061 ARG A C 1
ATOM 8315 O O . ARG A 1 1061 ? -42.781 -3.632 4.777 1.00 95.69 1061 ARG A O 1
ATOM 8322 N N . LEU A 1 1062 ? -40.573 -4.043 4.766 1.00 94.69 1062 LEU A N 1
ATOM 8323 C CA . LEU A 1 1062 ? -40.200 -2.938 5.664 1.00 94.69 1062 LEU A CA 1
ATOM 8324 C C . LEU A 1 1062 ? -39.329 -1.865 4.994 1.00 94.69 1062 LEU A C 1
ATOM 8326 O O . LEU A 1 1062 ? -39.054 -0.826 5.589 1.00 94.69 1062 LEU A O 1
ATOM 8330 N N . SER A 1 1063 ? -38.852 -2.103 3.769 1.00 94.88 1063 SER A N 1
ATOM 8331 C CA . SER A 1 1063 ? -38.010 -1.133 3.060 1.00 94.88 1063 SER A CA 1
ATOM 8332 C C . SER A 1 1063 ? -38.758 0.140 2.662 1.00 94.88 1063 SER A C 1
ATOM 8334 O O . SER A 1 1063 ? -39.860 0.057 2.115 1.00 94.88 1063 SER A O 1
ATOM 8336 N N . SER A 1 1064 ? -38.072 1.278 2.757 1.00 91.25 1064 SER A N 1
ATOM 8337 C CA . SER A 1 1064 ? -38.422 2.532 2.085 1.00 91.25 1064 SER A CA 1
ATOM 8338 C C . SER A 1 1064 ? -38.457 2.404 0.554 1.00 91.25 1064 SER A C 1
ATOM 8340 O O . SER A 1 1064 ? -37.997 1.412 -0.017 1.00 91.25 1064 SER A O 1
ATOM 8342 N N . ALA A 1 1065 ? -38.933 3.455 -0.124 1.00 95.06 1065 ALA A N 1
ATOM 8343 C CA . ALA A 1 1065 ? -38.710 3.615 -1.560 1.00 95.06 1065 ALA A CA 1
ATOM 8344 C C . ALA A 1 1065 ? -37.203 3.630 -1.884 1.00 95.06 1065 ALA A C 1
ATOM 8346 O O . ALA A 1 1065 ? -36.387 4.080 -1.071 1.00 95.06 1065 ALA A O 1
ATOM 8347 N N . THR A 1 1066 ? -36.847 3.147 -3.075 1.00 97.31 1066 THR A N 1
ATOM 8348 C CA . THR A 1 1066 ? -35.453 3.081 -3.537 1.00 97.31 1066 THR A CA 1
ATOM 8349 C C . THR A 1 1066 ? -34.869 4.483 -3.720 1.00 97.31 1066 THR A C 1
ATOM 8351 O O . THR A 1 1066 ? -35.365 5.278 -4.521 1.00 97.31 1066 THR A O 1
ATOM 8354 N N . ALA A 1 1067 ? -33.781 4.774 -3.011 1.00 96.19 1067 ALA A N 1
ATOM 8355 C CA . ALA A 1 1067 ? -32.984 5.981 -3.184 1.00 96.19 1067 ALA A CA 1
ATOM 8356 C C . ALA A 1 1067 ? -31.899 5.763 -4.248 1.00 96.19 1067 ALA A C 1
ATOM 8358 O O . ALA A 1 1067 ? -31.349 4.668 -4.360 1.00 96.19 1067 ALA A O 1
ATOM 8359 N N . VAL A 1 1068 ? -31.566 6.810 -5.009 1.00 94.06 1068 VAL A N 1
ATOM 8360 C CA . VAL A 1 1068 ? -30.508 6.780 -6.033 1.00 94.06 1068 VAL A CA 1
ATOM 8361 C C . VAL A 1 1068 ? -29.501 7.880 -5.741 1.00 94.06 1068 VAL A C 1
ATOM 8363 O O . VAL A 1 1068 ? -29.871 9.026 -5.494 1.00 94.06 1068 VAL A O 1
ATOM 8366 N N . SER A 1 1069 ? -28.223 7.524 -5.747 1.00 92.94 1069 SER A N 1
ATOM 8367 C CA . SER A 1 1069 ? -27.114 8.435 -5.473 1.00 92.94 1069 SER A CA 1
ATOM 8368 C C . SER A 1 1069 ? -26.243 8.618 -6.712 1.00 92.94 1069 SER A C 1
ATOM 8370 O O . SER A 1 1069 ? -25.997 7.653 -7.436 1.00 92.94 1069 SER A O 1
ATOM 8372 N N . LYS A 1 1070 ? -25.756 9.852 -6.924 1.00 88.69 1070 LYS A N 1
ATOM 8373 C CA . LYS A 1 1070 ? -24.885 10.236 -8.056 1.00 88.69 1070 LYS A CA 1
ATOM 8374 C C . LYS A 1 1070 ? -25.457 9.828 -9.416 1.00 88.69 1070 LYS A C 1
ATOM 8376 O O . LYS A 1 1070 ? -24.763 9.281 -10.268 1.00 88.69 1070 LYS A O 1
ATOM 8381 N N . GLU A 1 1071 ? -26.751 10.066 -9.579 1.00 89.81 1071 GLU A N 1
ATOM 8382 C CA . GLU A 1 1071 ? -27.504 9.708 -10.779 1.00 89.81 1071 GLU A CA 1
ATOM 8383 C C . GLU A 1 1071 ? -26.944 10.362 -12.049 1.00 89.81 1071 GLU A C 1
ATOM 8385 O O . GLU A 1 1071 ? -27.007 9.766 -13.115 1.00 89.81 1071 GLU A O 1
ATOM 8390 N N . ASP A 1 1072 ? -26.299 11.525 -11.922 1.00 88.06 1072 ASP A N 1
ATOM 8391 C CA . ASP A 1 1072 ? -25.583 12.226 -12.995 1.00 88.06 1072 ASP A CA 1
ATOM 8392 C C . ASP A 1 1072 ? -24.475 11.391 -13.660 1.00 88.06 1072 ASP A C 1
ATOM 8394 O O . ASP A 1 1072 ? -24.039 11.709 -14.766 1.00 88.06 1072 ASP A O 1
ATOM 8398 N N . ARG A 1 1073 ? -24.013 10.328 -12.994 1.00 83.62 1073 ARG A N 1
ATOM 8399 C CA . ARG A 1 1073 ? -22.985 9.416 -13.509 1.00 83.62 1073 ARG A CA 1
ATOM 8400 C C . ARG A 1 1073 ? -23.557 8.195 -14.220 1.00 83.62 1073 ARG A C 1
ATOM 8402 O O . ARG A 1 1073 ? -22.798 7.476 -14.872 1.00 83.62 1073 ARG A O 1
ATOM 8409 N N . LEU A 1 1074 ? -24.860 7.951 -14.087 1.00 79.88 1074 LEU A N 1
ATOM 8410 C CA . LEU A 1 1074 ? -25.539 6.877 -14.797 1.00 79.88 1074 LEU A CA 1
ATOM 8411 C C . LEU A 1 1074 ? -25.688 7.257 -16.277 1.00 79.88 1074 LEU A C 1
ATOM 8413 O O . LEU A 1 1074 ? -25.754 8.428 -16.647 1.00 79.88 1074 LEU A O 1
ATOM 8417 N N . GLY A 1 1075 ? -25.691 6.245 -17.144 1.00 76.44 1075 GLY A N 1
ATOM 8418 C CA . GLY A 1 1075 ? -25.913 6.437 -18.576 1.00 76.44 1075 GLY A CA 1
ATOM 8419 C C . GLY A 1 1075 ? -27.380 6.734 -18.905 1.00 76.44 1075 GLY A C 1
ATOM 8420 O O . GLY A 1 1075 ? -28.183 7.072 -18.044 1.00 76.44 1075 GLY A O 1
ATOM 8421 N N . ALA A 1 1076 ? -27.754 6.544 -20.173 1.00 79.44 1076 ALA A N 1
ATOM 8422 C CA . ALA A 1 1076 ? -29.136 6.733 -20.629 1.00 79.44 1076 ALA A CA 1
ATOM 8423 C C . ALA A 1 1076 ? -30.156 5.808 -19.928 1.00 79.44 1076 ALA A C 1
ATOM 8425 O O . ALA A 1 1076 ? -31.332 6.149 -19.850 1.00 79.44 1076 ALA A O 1
ATOM 8426 N N . ASP A 1 1077 ? -29.708 4.654 -19.422 1.00 82.50 1077 ASP A N 1
ATOM 8427 C CA . ASP A 1 1077 ? -30.498 3.750 -18.586 1.00 82.50 1077 ASP A CA 1
ATOM 8428 C C . ASP A 1 1077 ? -30.022 3.853 -17.129 1.00 82.50 1077 ASP A C 1
ATOM 8430 O O . ASP A 1 1077 ? -28.913 3.429 -16.797 1.00 82.50 1077 ASP A O 1
ATOM 8434 N N . ALA A 1 1078 ? -30.865 4.439 -16.275 1.00 86.50 1078 ALA A N 1
ATOM 8435 C CA . ALA A 1 1078 ? -30.620 4.622 -14.844 1.00 86.50 1078 ALA A CA 1
ATOM 8436 C C . ALA A 1 1078 ? -31.267 3.524 -13.971 1.00 86.50 1078 ALA A C 1
ATOM 8438 O O . ALA A 1 1078 ? -31.331 3.665 -12.744 1.00 86.50 1078 ALA A O 1
ATOM 8439 N N . SER A 1 1079 ? -31.787 2.453 -14.585 1.00 91.56 1079 SER A N 1
ATOM 8440 C CA . SER A 1 1079 ? -32.375 1.325 -13.861 1.00 91.56 1079 SER A CA 1
ATOM 8441 C C . SER A 1 1079 ? -31.326 0.514 -13.101 1.00 91.56 1079 SER A C 1
ATOM 8443 O O . SER A 1 1079 ? -30.144 0.486 -13.450 1.00 91.56 1079 SER A O 1
ATOM 8445 N N . VAL A 1 1080 ? -31.765 -0.143 -12.023 1.00 92.50 1080 VAL A N 1
ATOM 8446 C CA . VAL A 1 1080 ? -30.884 -0.954 -11.180 1.00 92.50 1080 VAL A CA 1
ATOM 8447 C C . VAL A 1 1080 ? -30.225 -2.075 -11.980 1.00 92.50 1080 VAL A C 1
ATOM 8449 O O . VAL A 1 1080 ? -30.892 -2.847 -12.671 1.00 92.50 1080 VAL A O 1
ATOM 8452 N N . ARG A 1 1081 ? -28.898 -2.195 -11.861 1.00 91.56 1081 ARG A N 1
ATOM 8453 C CA . ARG A 1 1081 ? -28.139 -3.220 -12.578 1.00 91.56 1081 ARG A CA 1
ATOM 8454 C C . ARG A 1 1081 ? -26.987 -3.787 -11.759 1.00 91.56 1081 ARG A C 1
ATOM 8456 O O . ARG A 1 1081 ? -26.117 -3.055 -11.298 1.00 91.56 1081 ARG A O 1
ATOM 8463 N N . VAL A 1 1082 ? -26.938 -5.115 -11.665 1.00 90.62 1082 VAL A N 1
ATOM 8464 C CA . VAL A 1 1082 ? -25.801 -5.867 -11.118 1.00 90.62 1082 VAL A CA 1
ATOM 8465 C C . VAL A 1 1082 ? -24.839 -6.232 -12.245 1.00 90.62 1082 VAL A C 1
ATOM 8467 O O . VAL A 1 1082 ? -25.252 -6.741 -13.294 1.00 90.62 1082 VAL A O 1
ATOM 8470 N N . ARG A 1 1083 ? -23.540 -5.999 -12.039 1.00 85.31 1083 ARG A N 1
ATOM 8471 C CA . ARG A 1 1083 ? -22.487 -6.409 -12.973 1.00 85.31 1083 ARG A CA 1
ATOM 8472 C C . ARG A 1 1083 ? -22.051 -7.843 -12.674 1.00 85.31 1083 ARG A C 1
ATOM 8474 O O . ARG A 1 1083 ? -21.386 -8.099 -11.684 1.00 85.31 1083 ARG A O 1
ATOM 8481 N N . THR A 1 1084 ? -22.435 -8.779 -13.536 1.00 85.38 1084 THR A N 1
ATOM 8482 C CA . THR A 1 1084 ? -22.255 -10.232 -13.329 1.00 85.38 1084 THR A CA 1
ATOM 8483 C C . THR A 1 1084 ? -21.098 -10.829 -14.141 1.00 85.38 1084 THR A C 1
ATOM 8485 O O . THR A 1 1084 ? -20.826 -12.028 -14.071 1.00 85.38 1084 THR A O 1
ATOM 8488 N N . SER A 1 1085 ? -20.430 -9.994 -14.942 1.00 76.50 1085 SER A N 1
ATOM 8489 C CA . SER A 1 1085 ? -19.243 -10.356 -15.723 1.00 76.50 1085 SER A CA 1
ATOM 8490 C C . SER A 1 1085 ? -17.968 -10.398 -14.891 1.00 76.50 1085 SER A C 1
ATOM 8492 O O . SER A 1 1085 ? -16.981 -10.979 -15.327 1.00 76.50 1085 SER A O 1
ATOM 8494 N N . ASP A 1 1086 ? -17.965 -9.724 -13.742 1.00 73.06 1086 ASP A N 1
ATOM 8495 C CA . ASP A 1 1086 ? -16.754 -9.528 -12.959 1.00 73.06 1086 ASP A CA 1
ATOM 8496 C C . ASP A 1 1086 ? -16.510 -10.731 -12.042 1.00 73.06 1086 ASP A C 1
ATOM 8498 O O . ASP A 1 1086 ? -17.463 -11.254 -11.460 1.00 73.06 1086 ASP A O 1
ATOM 8502 N N . PRO A 1 1087 ? -15.251 -11.166 -11.866 1.00 71.88 1087 PRO A N 1
ATOM 8503 C CA . PRO A 1 1087 ? -14.927 -12.399 -11.152 1.00 71.88 1087 PRO A CA 1
ATOM 8504 C C . PRO A 1 1087 ? -14.897 -12.227 -9.622 1.00 71.88 1087 PRO A C 1
ATOM 8506 O O . PRO A 1 1087 ? -14.220 -12.991 -8.935 1.00 71.88 1087 PRO A O 1
ATOM 8509 N N . TYR A 1 1088 ? -15.595 -11.228 -9.068 1.00 78.62 1088 TYR A N 1
ATOM 8510 C CA . TYR A 1 1088 ? -15.600 -10.975 -7.624 1.00 78.62 1088 TYR A CA 1
ATOM 8511 C C . TYR A 1 1088 ? -16.208 -12.159 -6.873 1.00 78.62 1088 TYR A C 1
ATOM 8513 O O . TYR A 1 1088 ? -17.214 -12.718 -7.309 1.00 78.62 1088 TYR A O 1
ATOM 8521 N N . ALA A 1 1089 ? -15.628 -12.539 -5.737 1.00 78.62 1089 ALA A N 1
ATOM 8522 C CA . ALA A 1 1089 ? -16.251 -13.524 -4.861 1.00 78.62 1089 ALA A CA 1
ATOM 8523 C C . ALA A 1 1089 ? -17.534 -12.950 -4.235 1.00 78.62 1089 ALA A C 1
ATOM 8525 O O . ALA A 1 1089 ? -17.648 -11.742 -4.007 1.00 78.62 1089 ALA A O 1
ATOM 8526 N N . ILE A 1 1090 ? -18.498 -13.826 -3.950 1.00 85.88 1090 ILE A N 1
ATOM 8527 C CA . ILE A 1 1090 ? -19.632 -13.498 -3.087 1.00 85.88 1090 ILE A CA 1
ATOM 8528 C C . ILE A 1 1090 ? -19.229 -13.885 -1.666 1.00 85.88 1090 ILE A C 1
ATOM 8530 O O . ILE A 1 1090 ? -18.904 -15.041 -1.403 1.00 85.88 1090 ILE A O 1
ATOM 8534 N N . GLN A 1 1091 ? -19.225 -12.908 -0.769 1.00 85.50 1091 GLN A N 1
ATOM 8535 C CA . GLN A 1 1091 ? -18.903 -13.043 0.643 1.00 85.50 1091 GLN A CA 1
ATOM 8536 C C . GLN A 1 1091 ? -20.190 -13.091 1.469 1.00 85.50 1091 GLN A C 1
ATOM 8538 O O . GLN A 1 1091 ? -21.089 -12.266 1.288 1.00 85.50 1091 GLN A O 1
ATOM 8543 N N . LEU A 1 1092 ? -20.235 -14.037 2.398 1.00 88.19 1092 LEU A N 1
ATOM 8544 C CA . LEU A 1 1092 ? -21.235 -14.179 3.445 1.00 88.19 1092 LEU A CA 1
ATOM 8545 C C . LEU A 1 1092 ? -20.624 -13.812 4.789 1.00 88.19 1092 LEU A C 1
ATOM 8547 O O . LEU A 1 1092 ? -19.446 -14.081 5.033 1.00 88.19 1092 LEU A O 1
ATOM 8551 N N . GLY A 1 1093 ? -21.437 -13.237 5.668 1.00 84.00 1093 GLY A N 1
ATOM 8552 C CA . GLY A 1 1093 ? -21.092 -13.051 7.076 1.00 84.00 1093 GLY A CA 1
ATOM 8553 C C . GLY A 1 1093 ? -20.064 -11.952 7.374 1.00 84.00 1093 GLY A C 1
ATOM 8554 O O . GLY A 1 1093 ? -19.793 -11.704 8.546 1.00 84.00 1093 GLY A O 1
ATOM 8555 N N . SER A 1 1094 ? -19.490 -11.289 6.363 1.00 79.69 1094 SER A N 1
ATOM 8556 C CA . SER A 1 1094 ? -18.564 -10.150 6.506 1.00 79.69 1094 SER A CA 1
ATOM 8557 C C . SER A 1 1094 ? -18.350 -9.411 5.169 1.00 79.69 1094 SER A C 1
ATOM 8559 O O . SER A 1 1094 ? -18.956 -9.749 4.148 1.00 79.69 1094 SER A O 1
ATOM 8561 N N . LEU A 1 1095 ? -17.510 -8.368 5.161 1.00 74.12 1095 LEU A N 1
ATOM 8562 C CA . LEU A 1 1095 ? -16.922 -7.802 3.938 1.00 74.12 1095 LEU A CA 1
ATOM 8563 C C . LEU A 1 1095 ? -15.814 -8.709 3.384 1.00 74.12 1095 LEU A C 1
ATOM 8565 O O . LEU A 1 1095 ? -15.242 -9.520 4.105 1.00 74.12 1095 LEU A O 1
ATOM 8569 N N . THR A 1 1096 ? -15.432 -8.510 2.118 1.00 65.62 1096 THR A N 1
ATOM 8570 C CA . THR A 1 1096 ? -14.296 -9.223 1.486 1.00 65.62 1096 THR A CA 1
ATOM 8571 C C . THR A 1 1096 ? -12.955 -8.992 2.185 1.00 65.62 1096 THR A C 1
ATOM 8573 O O . THR A 1 1096 ? -12.007 -9.717 1.933 1.00 65.62 1096 THR A O 1
ATOM 8576 N N . THR A 1 1097 ? -12.868 -7.982 3.049 1.00 62.50 1097 THR A N 1
ATOM 8577 C CA . THR A 1 1097 ? -11.712 -7.681 3.906 1.00 62.50 1097 THR A CA 1
ATOM 8578 C C . THR A 1 1097 ? -11.802 -8.345 5.283 1.00 62.50 1097 THR A C 1
ATOM 8580 O O . THR A 1 1097 ? -11.023 -8.033 6.168 1.00 62.50 1097 THR A O 1
ATOM 8583 N N . GLY A 1 1098 ? -12.816 -9.179 5.537 1.00 65.88 1098 GLY A N 1
ATOM 8584 C CA . GLY A 1 1098 ? -13.077 -9.758 6.859 1.00 65.88 1098 GLY A CA 1
ATOM 8585 C C . GLY A 1 1098 ? -13.714 -8.794 7.872 1.00 65.88 1098 GLY A C 1
ATOM 8586 O O . GLY A 1 1098 ? -14.146 -9.226 8.939 1.00 65.88 1098 GLY A O 1
ATOM 8587 N N . ARG A 1 1099 ? -13.844 -7.502 7.546 1.00 68.62 1099 ARG A N 1
ATOM 8588 C CA . ARG A 1 1099 ? -14.450 -6.490 8.427 1.00 68.62 1099 ARG A CA 1
ATOM 8589 C C . ARG A 1 1099 ? -15.975 -6.512 8.437 1.00 68.62 1099 ARG A C 1
ATOM 8591 O O . ARG A 1 1099 ? -16.609 -7.068 7.542 1.00 68.62 1099 ARG A O 1
ATOM 8598 N N . MET A 1 1100 ? -16.564 -5.834 9.428 1.00 74.19 1100 MET A N 1
ATOM 8599 C CA . MET A 1 1100 ? -18.017 -5.748 9.635 1.00 74.19 1100 MET A CA 1
ATOM 8600 C C . MET A 1 1100 ? -18.681 -7.135 9.732 1.00 74.19 1100 MET A C 1
ATOM 8602 O O . MET A 1 1100 ? -19.570 -7.440 8.930 1.00 74.19 1100 MET A O 1
ATOM 8606 N N . PRO A 1 1101 ? -18.257 -8.004 10.666 1.00 77.38 1101 PRO A N 1
ATOM 8607 C CA . PRO A 1 1101 ? -18.825 -9.341 10.796 1.00 77.38 1101 PRO A CA 1
ATOM 8608 C C . PRO A 1 1101 ? -20.331 -9.286 11.087 1.00 77.38 1101 PRO A C 1
ATOM 8610 O O . PRO A 1 1101 ? -20.813 -8.424 11.824 1.00 77.38 1101 PRO A O 1
ATOM 8613 N N . ALA A 1 1102 ? -21.077 -10.238 10.528 1.00 81.25 1102 ALA A N 1
ATOM 8614 C CA . ALA A 1 1102 ? -22.520 -10.358 10.701 1.00 81.25 1102 ALA A CA 1
ATOM 8615 C C . ALA A 1 1102 ? -22.923 -10.527 12.172 1.00 81.25 1102 ALA A C 1
ATOM 8617 O O . ALA A 1 1102 ? -23.964 -10.009 12.575 1.00 81.25 1102 ALA A O 1
ATOM 8618 N N . ARG A 1 1103 ? -22.100 -11.234 12.967 1.00 79.12 1103 ARG A N 1
ATOM 8619 C CA . ARG A 1 1103 ? -22.382 -11.596 14.371 1.00 79.12 1103 ARG A CA 1
ATOM 8620 C C . ARG A 1 1103 ? -23.767 -12.244 14.544 1.00 79.12 1103 ARG A C 1
ATOM 8622 O O . ARG A 1 1103 ? -24.553 -11.854 15.408 1.00 79.12 1103 ARG A O 1
ATOM 8629 N N . ALA A 1 1104 ? -24.084 -13.169 13.647 1.00 85.75 1104 ALA A N 1
ATOM 8630 C CA . ALA A 1 1104 ? -25.333 -13.915 13.579 1.00 85.75 1104 ALA A CA 1
ATOM 8631 C C . ALA A 1 1104 ? -25.062 -15.301 13.001 1.00 85.75 1104 ALA A C 1
ATOM 8633 O O . ALA A 1 1104 ? -24.118 -15.458 12.226 1.00 85.75 1104 ALA A O 1
ATOM 8634 N N . LEU A 1 1105 ? -25.953 -16.250 13.290 1.00 90.06 1105 LEU A N 1
ATOM 8635 C CA . LEU A 1 1105 ? -26.028 -17.474 12.497 1.00 90.06 1105 LEU A CA 1
ATOM 8636 C C . LEU A 1 1105 ? -26.857 -17.216 11.237 1.00 90.06 1105 LEU A C 1
ATOM 8638 O O . LEU A 1 1105 ? -27.901 -16.567 11.318 1.00 90.06 1105 LEU A O 1
ATOM 8642 N N . MET A 1 1106 ? -26.412 -17.722 10.092 1.00 92.62 1106 MET A N 1
ATOM 8643 C CA . MET A 1 1106 ? -27.150 -17.692 8.828 1.00 92.62 1106 MET A CA 1
ATOM 8644 C C . MET A 1 1106 ? -27.480 -19.117 8.404 1.00 92.62 1106 MET A C 1
ATOM 8646 O O . MET A 1 1106 ? -26.607 -19.977 8.426 1.00 92.62 1106 MET A O 1
ATOM 8650 N N . ASP A 1 1107 ? -28.717 -19.362 8.002 1.00 93.25 1107 ASP A N 1
ATOM 8651 C CA . ASP A 1 1107 ? -29.159 -20.671 7.540 1.00 93.25 1107 ASP A CA 1
ATOM 8652 C C . ASP A 1 1107 ? -30.042 -20.559 6.290 1.00 93.25 1107 ASP A C 1
ATOM 8654 O O . ASP A 1 1107 ? -30.602 -19.491 6.026 1.00 93.25 1107 ASP A O 1
ATOM 8658 N N . GLU A 1 1108 ? -30.155 -21.642 5.519 1.00 94.38 1108 GLU A N 1
ATOM 8659 C CA . GLU A 1 1108 ? -31.046 -21.748 4.358 1.00 94.38 1108 GLU A CA 1
ATOM 8660 C C . GLU A 1 1108 ? -30.873 -20.574 3.372 1.00 94.38 1108 GLU A C 1
ATOM 8662 O O . GLU A 1 1108 ? -31.813 -19.851 3.045 1.00 94.38 1108 GLU A O 1
ATOM 8667 N N . LEU A 1 1109 ? -29.649 -20.321 2.900 1.00 96.06 1109 LEU A N 1
ATOM 8668 C CA . LEU A 1 1109 ? -29.393 -19.232 1.954 1.00 96.06 1109 LEU A CA 1
ATOM 8669 C C . LEU A 1 1109 ? -29.811 -19.625 0.538 1.00 96.06 1109 LEU A C 1
ATOM 8671 O O . LEU A 1 1109 ? -29.234 -20.537 -0.052 1.00 96.06 1109 LEU A O 1
ATOM 8675 N N . ARG A 1 1110 ? -30.714 -18.847 -0.064 1.00 97.50 1110 ARG A N 1
ATOM 8676 C CA . ARG A 1 1110 ? -31.114 -18.961 -1.468 1.00 97.50 1110 ARG A CA 1
ATOM 8677 C C . ARG A 1 1110 ? -30.868 -17.668 -2.243 1.00 97.50 1110 ARG A C 1
ATOM 8679 O O . ARG A 1 1110 ? -31.314 -16.588 -1.863 1.00 97.50 1110 ARG A O 1
ATOM 8686 N N . ILE A 1 1111 ? -30.216 -17.792 -3.397 1.00 97.94 1111 ILE A N 1
ATOM 8687 C CA . ILE A 1 1111 ? -30.090 -16.743 -4.414 1.00 97.94 1111 ILE A CA 1
ATOM 8688 C C . ILE A 1 1111 ? -30.885 -17.171 -5.644 1.00 97.94 1111 ILE A C 1
ATOM 8690 O O . ILE A 1 1111 ? -30.833 -18.324 -6.075 1.00 97.94 1111 ILE A O 1
ATOM 8694 N N . SER A 1 1112 ? -31.662 -16.244 -6.198 1.00 97.56 1112 SER A N 1
ATOM 8695 C CA . SER A 1 1112 ? -32.549 -16.494 -7.332 1.00 97.56 1112 SER A CA 1
ATOM 8696 C C . SER A 1 1112 ? -32.371 -15.464 -8.434 1.00 97.56 1112 SER A C 1
ATOM 8698 O O . SER A 1 1112 ? -32.169 -14.279 -8.167 1.00 97.56 1112 SER A O 1
ATOM 8700 N N . ARG A 1 1113 ? -32.531 -15.907 -9.685 1.00 95.62 1113 ARG A N 1
ATOM 8701 C CA . ARG A 1 1113 ? -32.469 -15.044 -10.880 1.00 95.62 1113 ARG A CA 1
ATOM 8702 C C . ARG A 1 1113 ? -33.711 -14.171 -11.099 1.00 95.62 1113 ARG A C 1
ATOM 8704 O O . ARG A 1 1113 ? -33.713 -13.352 -12.013 1.00 95.62 1113 ARG A O 1
ATOM 8711 N N . VAL A 1 1114 ? -34.761 -14.364 -10.300 1.00 96.94 1114 VAL A N 1
ATOM 8712 C CA . VAL A 1 1114 ? -36.044 -13.651 -10.396 1.00 96.94 1114 VAL A CA 1
ATOM 8713 C C . VAL A 1 1114 ? -36.361 -12.901 -9.104 1.00 96.94 1114 VAL A C 1
ATOM 8715 O O . VAL A 1 1114 ? -35.891 -13.264 -8.023 1.00 96.94 1114 VAL A O 1
ATOM 8718 N N . ALA A 1 1115 ? -37.196 -11.870 -9.211 1.00 97.19 1115 ALA A N 1
ATOM 8719 C CA . ALA A 1 1115 ? -37.811 -11.218 -8.062 1.00 97.19 1115 ALA A CA 1
ATOM 8720 C C . ALA A 1 1115 ? -38.980 -12.077 -7.546 1.00 97.19 1115 ALA A C 1
ATOM 8722 O O . ALA A 1 1115 ? -40.081 -12.005 -8.089 1.00 97.19 1115 ALA A O 1
ATOM 8723 N N . ARG A 1 1116 ? -38.743 -12.906 -6.519 1.00 96.62 1116 ARG A N 1
ATOM 8724 C CA . ARG A 1 1116 ? -39.746 -13.851 -5.992 1.00 96.62 1116 ARG A CA 1
ATOM 8725 C C . ARG A 1 1116 ? -40.908 -13.162 -5.281 1.00 96.62 1116 ARG A C 1
ATOM 8727 O O . ARG A 1 1116 ? -42.022 -13.672 -5.304 1.00 96.62 1116 ARG A O 1
ATOM 8734 N N . TYR A 1 1117 ? -40.657 -12.000 -4.680 1.00 96.62 1117 TYR A N 1
ATOM 8735 C CA . TYR A 1 1117 ? -41.617 -11.324 -3.809 1.00 96.62 1117 TYR A CA 1
ATOM 8736 C C . TYR A 1 1117 ? -41.944 -9.920 -4.321 1.00 96.62 1117 TYR A C 1
ATOM 8738 O O . TYR A 1 1117 ? -41.058 -9.080 -4.499 1.00 96.62 1117 TYR A O 1
ATOM 8746 N N . ARG A 1 1118 ? -43.235 -9.667 -4.566 1.00 94.06 1118 ARG A N 1
ATOM 8747 C CA . ARG A 1 1118 ? -43.796 -8.352 -4.944 1.00 94.06 1118 ARG A CA 1
ATOM 8748 C C . ARG A 1 1118 ? -44.778 -7.799 -3.900 1.00 94.06 1118 ARG A C 1
ATOM 8750 O O . ARG A 1 1118 ? -45.133 -6.629 -3.968 1.00 94.06 1118 ARG A O 1
ATOM 8757 N N . ALA A 1 1119 ? -45.168 -8.619 -2.929 1.00 94.62 1119 ALA A N 1
ATOM 8758 C CA . ALA A 1 1119 ? -46.060 -8.306 -1.816 1.00 94.62 1119 ALA A CA 1
ATOM 8759 C C . ALA A 1 1119 ? -45.613 -9.094 -0.572 1.00 94.62 1119 ALA A C 1
ATOM 8761 O O . ALA A 1 1119 ? -44.680 -9.895 -0.668 1.00 94.62 1119 ALA A O 1
ATOM 8762 N N . ASP A 1 1120 ? -46.252 -8.846 0.570 1.00 96.62 1120 ASP A N 1
ATOM 8763 C CA . ASP A 1 1120 ? -46.015 -9.603 1.803 1.00 96.62 1120 ASP A CA 1
ATOM 8764 C C . ASP A 1 1120 ? -46.332 -11.096 1.613 1.00 96.62 1120 ASP A C 1
ATOM 8766 O O . ASP A 1 1120 ? -47.217 -11.468 0.839 1.00 96.62 1120 ASP A O 1
ATOM 8770 N N . PHE A 1 1121 ? -45.606 -11.958 2.323 1.00 96.75 1121 PHE A N 1
ATOM 8771 C CA . PHE A 1 1121 ? -45.731 -13.414 2.246 1.00 96.75 1121 PHE A CA 1
ATOM 8772 C C . PHE A 1 1121 ? -45.481 -14.069 3.610 1.00 96.75 1121 PHE A C 1
ATOM 8774 O O . PHE A 1 1121 ? -45.027 -13.422 4.549 1.00 96.75 1121 PHE A O 1
ATOM 8781 N N . ALA A 1 1122 ? -45.777 -15.364 3.729 1.00 94.81 1122 ALA A N 1
ATOM 8782 C CA . ALA A 1 1122 ? -45.408 -16.166 4.893 1.00 94.81 1122 ALA A CA 1
ATOM 8783 C C . ALA A 1 1122 ? -44.116 -16.947 4.582 1.00 94.81 1122 ALA A C 1
ATOM 8785 O O . ALA A 1 1122 ? -44.130 -17.765 3.657 1.00 94.81 1122 ALA A O 1
ATOM 8786 N N . PRO A 1 1123 ? -43.002 -16.717 5.300 1.00 92.75 1123 PRO A N 1
ATOM 8787 C CA . PRO A 1 1123 ? -41.777 -17.485 5.096 1.00 92.75 1123 PRO A CA 1
ATOM 8788 C C . PRO A 1 1123 ? -41.972 -18.961 5.457 1.00 92.75 1123 PRO A C 1
ATOM 8790 O O . PRO A 1 1123 ? -42.581 -19.281 6.479 1.00 92.75 1123 PRO A O 1
ATOM 8793 N N . THR A 1 1124 ? -41.425 -19.865 4.644 1.00 89.06 1124 THR A N 1
ATOM 8794 C CA . THR A 1 1124 ? -41.412 -21.302 4.954 1.00 89.06 1124 THR A CA 1
ATOM 8795 C C . THR A 1 1124 ? -40.333 -21.628 5.982 1.00 89.06 1124 THR A C 1
ATOM 8797 O O . THR A 1 1124 ? -39.227 -21.093 5.909 1.00 89.06 1124 THR A O 1
ATOM 8800 N N . ARG A 1 1125 ? -40.654 -22.520 6.925 1.00 84.88 1125 ARG A N 1
ATOM 8801 C CA . ARG A 1 1125 ? -39.676 -23.148 7.830 1.00 84.88 1125 ARG A CA 1
ATOM 8802 C C . ARG A 1 1125 ? -39.155 -24.491 7.322 1.00 84.88 1125 ARG A C 1
ATOM 8804 O O . ARG A 1 1125 ? -38.219 -25.017 7.904 1.00 84.88 1125 ARG A O 1
ATOM 8811 N N . GLU A 1 1126 ? -39.752 -25.024 6.261 1.00 87.75 1126 GLU A N 1
ATOM 8812 C CA . GLU A 1 1126 ? -39.204 -26.178 5.552 1.00 87.75 1126 GLU A CA 1
ATOM 8813 C C . GLU A 1 1126 ? -37.966 -25.759 4.743 1.00 87.75 1126 GLU A C 1
ATOM 8815 O O . GLU A 1 1126 ? -37.981 -24.645 4.194 1.00 87.75 1126 GLU A O 1
ATOM 8820 N N . PRO A 1 1127 ? -36.950 -26.635 4.612 1.00 89.38 1127 PRO A N 1
ATOM 8821 C CA . PRO A 1 1127 ? -35.781 -26.385 3.775 1.00 89.38 1127 PRO A CA 1
ATOM 8822 C C . PRO A 1 1127 ? -36.161 -25.974 2.351 1.00 89.38 1127 PRO A C 1
ATOM 8824 O O . PRO A 1 1127 ? -37.085 -26.527 1.741 1.00 89.38 1127 PRO A O 1
ATOM 8827 N N . PHE A 1 1128 ? -35.452 -24.995 1.794 1.00 92.75 1128 PHE A N 1
ATOM 8828 C CA . PHE A 1 1128 ? -35.715 -24.529 0.440 1.00 92.75 1128 PHE A CA 1
ATOM 8829 C C . PHE A 1 1128 ? -35.386 -25.613 -0.593 1.00 92.75 1128 PHE A C 1
ATOM 8831 O O . PHE A 1 1128 ? -34.393 -26.322 -0.494 1.00 92.75 1128 PHE A O 1
ATOM 8838 N N . SER A 1 1129 ? -36.187 -25.706 -1.655 1.00 92.00 1129 SER A N 1
ATOM 8839 C CA . SER A 1 1129 ? -35.912 -26.608 -2.776 1.00 92.00 1129 SER A CA 1
ATOM 8840 C C . SER A 1 1129 ? -35.156 -25.912 -3.912 1.00 92.00 1129 SER A C 1
ATOM 8842 O O . SER A 1 1129 ? -35.377 -24.730 -4.209 1.00 92.00 1129 SER A O 1
ATOM 8844 N N . LEU A 1 1130 ? -34.321 -26.675 -4.620 1.00 93.50 1130 LEU A N 1
ATOM 8845 C CA . LEU A 1 1130 ? -33.633 -26.227 -5.829 1.00 93.50 1130 LEU A CA 1
ATOM 8846 C C . LEU A 1 1130 ? -34.583 -26.221 -7.046 1.00 93.50 1130 LEU A C 1
ATOM 8848 O O . LEU A 1 1130 ? -34.721 -27.216 -7.754 1.00 93.50 1130 LEU A O 1
ATOM 8852 N N . ASP A 1 1131 ? -35.256 -25.094 -7.286 1.00 93.94 1131 ASP A N 1
ATOM 8853 C CA . ASP A 1 1131 ? -36.138 -24.899 -8.445 1.00 93.94 1131 ASP A CA 1
ATOM 8854 C C . ASP A 1 1131 ? -35.421 -24.301 -9.679 1.00 93.94 1131 ASP A C 1
ATOM 8856 O O . ASP A 1 1131 ? -34.224 -24.011 -9.674 1.00 93.94 1131 ASP A O 1
ATOM 8860 N N . GLU A 1 1132 ? -36.168 -24.106 -10.769 1.00 93.12 1132 GLU A N 1
ATOM 8861 C CA . GLU A 1 1132 ? -35.701 -23.531 -12.043 1.00 93.12 1132 GLU A CA 1
ATOM 8862 C C . GLU A 1 1132 ? -35.230 -22.070 -11.981 1.00 93.12 1132 GLU A C 1
ATOM 8864 O O . GLU A 1 1132 ? -34.628 -21.564 -12.931 1.00 93.12 1132 GLU A O 1
ATOM 8869 N N . HIS A 1 1133 ? -35.454 -21.369 -10.873 1.00 95.75 1133 HIS A N 1
ATOM 8870 C CA . HIS A 1 1133 ? -35.018 -19.991 -10.663 1.00 95.75 1133 HIS A CA 1
ATOM 8871 C C . HIS A 1 1133 ? -33.870 -19.868 -9.656 1.00 95.75 1133 HIS A C 1
ATOM 8873 O O . HIS A 1 1133 ? -33.236 -18.808 -9.587 1.00 95.75 1133 HIS A O 1
ATOM 8879 N N . THR A 1 1134 ? -33.577 -20.925 -8.901 1.00 97.00 1134 THR A N 1
ATOM 8880 C CA . THR A 1 1134 ? -32.511 -20.941 -7.901 1.00 97.00 1134 THR A CA 1
ATOM 8881 C C . THR A 1 1134 ? -31.131 -21.034 -8.554 1.00 97.00 1134 THR A C 1
ATOM 8883 O O . THR A 1 1134 ? -30.793 -22.009 -9.225 1.00 97.00 1134 THR A O 1
ATOM 8886 N N . THR A 1 1135 ? -30.312 -20.003 -8.349 1.00 95.94 1135 THR A N 1
ATOM 8887 C CA . THR A 1 1135 ? -28.923 -19.934 -8.828 1.00 95.94 1135 THR A CA 1
ATOM 8888 C C . THR A 1 1135 ? -27.918 -20.371 -7.770 1.00 95.94 1135 THR A C 1
ATOM 8890 O O . THR A 1 1135 ? -26.830 -20.813 -8.132 1.00 95.94 1135 THR A O 1
ATOM 8893 N N . ALA A 1 1136 ? -28.261 -20.258 -6.488 1.00 96.25 1136 ALA A N 1
ATOM 8894 C CA . ALA A 1 1136 ? -27.489 -20.813 -5.385 1.00 96.25 1136 ALA A CA 1
ATOM 8895 C C . ALA A 1 1136 ? -28.408 -21.168 -4.216 1.00 96.25 1136 ALA A C 1
ATOM 8897 O O . ALA A 1 1136 ? -29.320 -20.404 -3.901 1.00 96.25 1136 ALA A O 1
ATOM 8898 N N . LEU A 1 1137 ? -28.146 -22.303 -3.582 1.00 96.25 1137 LEU A N 1
ATOM 8899 C CA . LEU A 1 1137 ? -28.841 -22.813 -2.413 1.00 96.25 1137 LEU A CA 1
ATOM 8900 C C . LEU A 1 1137 ? -27.825 -23.449 -1.465 1.00 96.25 1137 LEU A C 1
ATOM 8902 O O . LEU A 1 1137 ? -27.068 -24.327 -1.884 1.00 96.25 1137 LEU A O 1
ATOM 8906 N N . PHE A 1 1138 ? -27.818 -23.006 -0.211 1.00 93.75 1138 PHE A N 1
ATOM 8907 C CA . PHE A 1 1138 ? -26.958 -23.517 0.850 1.00 93.75 1138 PHE A CA 1
ATOM 8908 C C . PHE A 1 1138 ? -27.793 -23.834 2.090 1.00 93.75 1138 PHE A C 1
ATOM 8910 O O . PHE A 1 1138 ? -28.457 -22.946 2.622 1.00 93.75 1138 PHE A O 1
ATOM 8917 N N . HIS A 1 1139 ? -27.701 -25.079 2.554 1.00 91.62 1139 HIS A N 1
ATOM 8918 C CA . HIS A 1 1139 ? -28.386 -25.567 3.757 1.00 91.62 1139 HIS A CA 1
ATOM 8919 C C . HIS A 1 1139 ? -27.518 -25.503 5.018 1.00 91.62 1139 HIS A C 1
ATOM 8921 O O . HIS A 1 1139 ? -28.022 -25.638 6.114 1.00 91.62 1139 HIS A O 1
ATOM 8927 N N . PHE A 1 1140 ? -26.191 -25.382 4.880 1.00 87.44 1140 PHE A N 1
ATOM 8928 C CA . PHE A 1 1140 ? -25.241 -25.372 6.006 1.00 87.44 1140 PHE A CA 1
ATOM 8929 C C . PHE A 1 1140 ? -25.356 -26.563 6.988 1.00 87.44 1140 PHE A C 1
ATOM 8931 O O . PHE A 1 1140 ? -24.849 -26.516 8.111 1.00 87.44 1140 PHE A O 1
ATOM 8938 N N . ASP A 1 1141 ? -25.925 -27.677 6.521 1.00 83.25 1141 ASP A N 1
ATOM 8939 C CA . ASP A 1 1141 ? -26.108 -28.947 7.230 1.00 83.25 1141 ASP A CA 1
ATOM 8940 C C . ASP A 1 1141 ? -24.807 -29.766 7.300 1.00 83.25 1141 ASP A C 1
ATOM 8942 O O . ASP A 1 1141 ? -24.674 -30.855 6.742 1.00 83.25 1141 ASP A O 1
ATOM 8946 N N . GLY A 1 1142 ? -23.790 -29.205 7.956 1.00 73.88 1142 GLY A N 1
ATOM 8947 C CA . GLY A 1 1142 ? -22.483 -29.846 8.129 1.00 73.88 1142 GLY A CA 1
ATOM 8948 C C . GLY A 1 1142 ? -21.505 -29.666 6.961 1.00 73.88 1142 GLY A C 1
ATOM 8949 O O . GLY A 1 1142 ? -20.386 -30.170 7.047 1.00 73.88 1142 GLY A O 1
ATOM 8950 N N . ALA A 1 1143 ? -21.882 -28.919 5.917 1.00 78.75 1143 ALA A N 1
ATOM 8951 C CA . ALA A 1 1143 ? -21.016 -28.552 4.794 1.00 78.75 1143 ALA A CA 1
ATOM 8952 C C . ALA A 1 1143 ? -21.208 -27.082 4.376 1.00 78.75 1143 ALA A C 1
ATOM 8954 O O . ALA A 1 1143 ? -22.297 -26.524 4.506 1.00 78.75 1143 ALA A O 1
ATOM 8955 N N . LEU A 1 1144 ? -20.154 -26.463 3.834 1.00 80.69 1144 LEU A N 1
ATOM 8956 C CA . LEU A 1 1144 ? -20.209 -25.116 3.237 1.00 80.69 1144 LEU A CA 1
ATOM 8957 C C . LEU A 1 1144 ? -20.568 -25.132 1.743 1.00 80.69 1144 LEU A C 1
ATOM 8959 O O . LEU A 1 1144 ? -20.763 -24.075 1.141 1.00 80.69 1144 LEU A O 1
ATOM 8963 N N . SER A 1 1145 ? -20.628 -26.315 1.130 1.00 85.81 1145 SER A N 1
ATOM 8964 C CA . SER A 1 1145 ? -21.020 -26.477 -0.267 1.00 85.81 1145 SER A CA 1
ATOM 8965 C C . SER A 1 1145 ? -22.518 -26.246 -0.467 1.00 85.81 1145 SER A C 1
ATOM 8967 O O . SER A 1 1145 ? -23.334 -26.626 0.371 1.00 85.81 1145 SER A O 1
ATOM 8969 N N . GLY A 1 1146 ? -22.878 -25.689 -1.617 1.00 90.69 1146 GLY A N 1
ATOM 8970 C CA . GLY A 1 1146 ? -24.251 -25.505 -2.067 1.00 90.69 1146 GLY A CA 1
ATOM 8971 C C . GLY A 1 1146 ? -24.479 -26.062 -3.468 1.00 90.69 1146 GLY A C 1
ATOM 8972 O O . GLY A 1 1146 ? -23.595 -26.667 -4.079 1.00 90.69 1146 GLY A O 1
ATOM 8973 N N . ALA A 1 1147 ? -25.669 -25.820 -4.001 1.00 94.56 1147 ALA A N 1
ATOM 8974 C CA . ALA A 1 1147 ? -26.044 -26.199 -5.359 1.00 94.56 1147 ALA A CA 1
ATOM 8975 C C . ALA A 1 1147 ? -26.789 -25.065 -6.068 1.00 94.56 1147 ALA A C 1
ATOM 8977 O O . ALA A 1 1147 ? -27.362 -24.180 -5.439 1.00 94.56 1147 ALA A O 1
ATOM 8978 N N . GLY A 1 1148 ? -26.792 -25.086 -7.394 1.00 94.81 1148 GLY A N 1
ATOM 8979 C CA . GLY A 1 1148 ? -27.549 -24.156 -8.221 1.00 94.81 1148 GLY A CA 1
ATOM 8980 C C . GLY A 1 1148 ? -28.039 -24.828 -9.494 1.00 94.81 1148 GLY A C 1
ATOM 8981 O O . GLY A 1 1148 ? -27.552 -25.893 -9.873 1.00 94.81 1148 GLY A O 1
ATOM 8982 N N . ARG A 1 1149 ? -29.002 -24.204 -10.172 1.00 93.44 1149 ARG A N 1
ATOM 8983 C CA . ARG A 1 1149 ? -29.497 -24.658 -11.474 1.00 93.44 1149 ARG A CA 1
ATOM 8984 C C . ARG A 1 1149 ? -29.266 -23.575 -12.508 1.00 93.44 1149 ARG A C 1
ATOM 8986 O O . ARG A 1 1149 ? -29.594 -22.423 -12.247 1.00 93.44 1149 ARG A O 1
ATOM 8993 N N . ALA A 1 1150 ? -28.703 -23.908 -13.663 1.00 87.38 1150 ALA A N 1
ATOM 8994 C CA . ALA A 1 1150 ? -28.472 -22.955 -14.745 1.00 87.38 1150 ALA A CA 1
ATOM 8995 C C . ALA A 1 1150 ? -29.785 -22.614 -15.470 1.00 87.38 1150 ALA A C 1
ATOM 8997 O O . ALA A 1 1150 ? -30.786 -23.316 -15.330 1.00 87.38 1150 ALA A O 1
ATOM 8998 N N . ALA A 1 1151 ? -29.808 -21.508 -16.218 1.00 83.00 1151 ALA A N 1
ATOM 8999 C CA . ALA A 1 1151 ? -31.027 -21.051 -16.896 1.00 83.00 1151 ALA A CA 1
ATOM 9000 C C . ALA A 1 1151 ? -31.518 -22.030 -17.982 1.00 83.00 1151 ALA A C 1
ATOM 9002 O O . ALA A 1 1151 ? -32.706 -22.079 -18.275 1.00 83.00 1151 ALA A O 1
ATOM 9003 N N . ASP A 1 1152 ? -30.604 -22.813 -18.548 1.00 78.69 1152 ASP A N 1
ATOM 9004 C CA . ASP A 1 1152 ? -30.826 -23.867 -19.538 1.00 78.69 1152 ASP A CA 1
ATOM 9005 C C . ASP A 1 1152 ? -31.128 -25.246 -18.913 1.00 78.69 1152 ASP A C 1
ATOM 9007 O O . ASP A 1 1152 ? -31.241 -26.237 -19.631 1.00 78.69 1152 ASP A O 1
ATOM 9011 N N . GLY A 1 1153 ? -31.290 -25.322 -17.583 1.00 77.94 1153 GLY A N 1
ATOM 9012 C CA . GLY A 1 1153 ? -31.750 -26.514 -16.860 1.00 77.94 1153 GLY A CA 1
ATOM 9013 C C . GLY A 1 1153 ? -30.726 -27.343 -16.056 1.00 77.94 1153 GLY A C 1
ATOM 9014 O O . GLY A 1 1153 ? -31.154 -27.932 -15.061 1.00 77.94 1153 GLY A O 1
ATOM 9015 N N . PRO A 1 1154 ? -29.417 -27.434 -16.378 1.00 86.25 1154 PRO A N 1
ATOM 9016 C CA . PRO A 1 1154 ? -28.503 -28.317 -15.653 1.00 86.25 1154 PRO A CA 1
ATOM 9017 C C . PRO A 1 1154 ? -28.155 -27.803 -14.250 1.00 86.25 1154 PRO A C 1
ATOM 9019 O O . PRO A 1 1154 ? -27.928 -26.612 -14.035 1.00 86.25 1154 PRO A O 1
ATOM 9022 N N . GLU A 1 1155 ? -28.054 -28.727 -13.296 1.00 91.75 1155 GLU A N 1
ATOM 9023 C CA . GLU A 1 1155 ? -27.590 -28.452 -11.931 1.00 91.75 1155 GLU A CA 1
ATOM 9024 C C . GLU A 1 1155 ? -26.058 -28.433 -11.832 1.00 91.75 1155 GLU A C 1
ATOM 9026 O O . GLU A 1 1155 ? -25.352 -29.127 -12.575 1.00 91.75 1155 GLU A O 1
ATOM 9031 N N . TYR A 1 1156 ? -25.546 -27.647 -10.888 1.00 91.88 1156 TYR A N 1
ATOM 9032 C CA . TYR A 1 1156 ? -24.126 -27.501 -10.585 1.00 91.88 1156 TYR A CA 1
ATOM 9033 C C . TYR A 1 1156 ? -23.884 -27.368 -9.078 1.00 91.88 1156 TYR A C 1
ATOM 9035 O O . TYR A 1 1156 ? -24.736 -26.878 -8.338 1.00 91.88 1156 TYR A O 1
ATOM 9043 N N . GLY A 1 1157 ? -22.701 -27.793 -8.633 1.00 88.88 1157 GLY A N 1
ATOM 9044 C CA . GLY A 1 1157 ? -22.239 -27.589 -7.260 1.00 88.88 1157 GLY A CA 1
ATOM 9045 C C . GLY A 1 1157 ? -21.587 -26.219 -7.078 1.00 88.88 1157 GLY A C 1
ATOM 9046 O O . GLY A 1 1157 ? -21.024 -25.657 -8.020 1.00 88.88 1157 GLY A O 1
ATOM 9047 N N . ILE A 1 1158 ? -21.651 -25.695 -5.860 1.00 88.00 1158 ILE A N 1
ATOM 9048 C CA . ILE A 1 1158 ? -20.999 -24.456 -5.436 1.00 88.00 1158 ILE A CA 1
ATOM 9049 C C . ILE A 1 1158 ? -20.159 -24.789 -4.208 1.00 88.00 1158 ILE A C 1
ATOM 9051 O O . ILE A 1 1158 ? -20.661 -25.401 -3.273 1.00 88.00 1158 ILE A O 1
ATOM 9055 N N . TYR A 1 1159 ? -18.894 -24.387 -4.197 1.00 80.94 1159 TYR A N 1
ATOM 9056 C CA . TYR A 1 1159 ? -17.949 -24.754 -3.141 1.00 80.94 1159 TYR A CA 1
ATOM 9057 C C . TYR A 1 1159 ? -17.313 -23.502 -2.528 1.00 80.94 1159 TYR A C 1
ATOM 9059 O O . TYR A 1 1159 ? -17.175 -22.487 -3.230 1.00 80.94 1159 TYR A O 1
ATOM 9067 N N . PRO A 1 1160 ? -16.945 -23.541 -1.235 1.00 72.06 1160 PRO A N 1
ATOM 9068 C CA . PRO A 1 1160 ? -16.250 -22.438 -0.589 1.00 72.06 1160 PRO A CA 1
ATOM 9069 C C . PRO A 1 1160 ? -14.886 -22.183 -1.241 1.00 72.06 1160 PRO A C 1
ATOM 9071 O O . PRO A 1 1160 ? -14.231 -23.093 -1.747 1.00 72.06 1160 PRO A O 1
ATOM 9074 N N . VAL A 1 1161 ? -14.437 -20.929 -1.209 1.00 65.06 1161 VAL A N 1
ATOM 9075 C CA . VAL A 1 1161 ? -13.140 -20.535 -1.774 1.00 65.06 1161 VAL A CA 1
ATOM 9076 C C . VAL A 1 1161 ? -12.076 -20.519 -0.673 1.00 65.06 1161 VAL A C 1
ATOM 9078 O O . VAL A 1 1161 ? -12.255 -19.831 0.341 1.00 65.06 1161 VAL A O 1
ATOM 9081 N N . PRO A 1 1162 ? -10.949 -21.221 -0.866 1.00 51.53 1162 PRO A N 1
ATOM 9082 C CA . PRO A 1 1162 ? -9.751 -21.045 -0.046 1.00 51.53 1162 PRO A CA 1
ATOM 9083 C C . PRO A 1 1162 ? -9.233 -19.595 -0.103 1.00 51.53 1162 PRO A C 1
ATOM 9085 O O . PRO A 1 1162 ? -9.351 -18.946 -1.141 1.00 51.53 1162 PRO A O 1
ATOM 9088 N N . GLY A 1 1163 ? -8.592 -19.072 0.945 1.00 49.31 1163 GLY A N 1
ATOM 9089 C CA . GLY A 1 1163 ? -7.689 -17.923 0.768 1.00 49.31 1163 GLY A CA 1
ATOM 9090 C C . GLY A 1 1163 ? -8.280 -16.506 0.777 1.00 49.31 1163 GLY A C 1
ATOM 9091 O O . GLY A 1 1163 ? -7.555 -15.561 1.067 1.00 49.31 1163 GLY A O 1
ATOM 9092 N N . VAL A 1 1164 ? -9.574 -16.294 0.501 1.00 48.66 1164 VAL A N 1
ATOM 9093 C CA . VAL A 1 1164 ? -10.118 -14.915 0.349 1.00 48.66 1164 VAL A CA 1
ATOM 9094 C C . VAL A 1 1164 ? -10.242 -14.165 1.685 1.00 48.66 1164 VAL A C 1
ATOM 9096 O O . VAL A 1 1164 ? -10.146 -12.946 1.713 1.00 48.66 1164 VAL A O 1
ATOM 9099 N N . VAL A 1 1165 ? -10.374 -14.893 2.801 1.00 47.78 1165 VAL A N 1
ATOM 9100 C CA . VAL A 1 1165 ? -10.288 -14.332 4.170 1.00 47.78 1165 VAL A CA 1
ATOM 9101 C C . VAL A 1 1165 ? -8.838 -14.370 4.695 1.00 47.78 1165 VAL A C 1
ATOM 9103 O O . VAL A 1 1165 ? -8.547 -13.818 5.745 1.00 47.78 1165 VAL A O 1
ATOM 9106 N N . GLU A 1 1166 ? -7.914 -15.022 3.980 1.00 44.03 1166 GLU A N 1
ATOM 9107 C CA . GLU A 1 1166 ? -6.553 -15.307 4.464 1.00 44.03 1166 GLU A CA 1
ATOM 9108 C C . GLU A 1 1166 ? -5.517 -14.244 4.055 1.00 44.03 1166 GLU A C 1
ATOM 9110 O O . GLU A 1 1166 ? -4.407 -14.274 4.569 1.00 44.03 1166 GLU A O 1
ATOM 9115 N N . HIS A 1 1167 ? -5.824 -13.306 3.149 1.00 37.81 1167 HIS A N 1
ATOM 9116 C CA . HIS A 1 1167 ? -4.781 -12.476 2.517 1.00 37.81 1167 HIS A CA 1
ATOM 9117 C C . HIS A 1 1167 ? -5.083 -10.980 2.344 1.00 37.81 1167 HIS A C 1
ATOM 9119 O O . HIS A 1 1167 ? -4.449 -10.335 1.502 1.00 37.81 1167 HIS A O 1
ATOM 9125 N N . HIS A 1 1168 ? -5.988 -10.392 3.128 1.00 31.84 1168 HIS A N 1
ATOM 9126 C CA . HIS A 1 1168 ? -6.193 -8.940 3.094 1.00 31.84 1168 HIS A CA 1
ATOM 9127 C C . HIS A 1 1168 ? -6.100 -8.283 4.454 1.00 31.84 1168 HIS A C 1
ATOM 9129 O O . HIS A 1 1168 ? -6.901 -8.671 5.326 1.00 31.84 1168 HIS A O 1
#

pLDDT: mean 85.0, std 12.17, range [31.84, 98.44]

Sequence (1168 aa):
TGDLGPEMGALFSQVRNTAEPGSDLRAKYLAAMAELHDRLLGWKVSCVWYPFSLDNLKAISPAARALIKEGIEHGKARGVGALLYSMNPFAGRVADYPDFARPCLGPGRYPAWIRCWSLDDMRRRTADEFARFCADVGLTDLGFHDTDTGGFLNPAEWNDRCQTCRQRWGNDYAAATAHIYRIYYDAIRKRLPDARMHIVIYPYGIGILTQDGAERYVTSQFGPGPGVADSARGLRQQWEPFWRRITDLLPKDITFCFRETHESAVKAFRALVGDRGLFPWIKLLTDPWVAFYSESPRWTGTFHGNRRDFLFSPTLETFLPLQALAVREYAWNASAPGAATWNRLPVEDEWKHCEPRGEVYEVVLPHVARNLFGRRVGDQVAAAAAKNVCPYEIFGNKLFGGVPTYLKTYERMQWQADLAAQGADLLDRAWARRASADDKLGMTDFAFRRFIYLRETFRCCKWMATALAHNLRARELAREGKLAEAKAALDAGKAAVEAGKRDNERLLSERPPDAVYEAREIFARKRVPHFRLFTPGVVNYDEASKPLQQTEQELPTLVAAAGLSQDILKRLEQRRVVHVGRLAGEITHDGRLDEPAWATVYPSESFFVYQEGRKAAVAATTARLLCDGRCLYVGVRCWTPDGEMPVAQPRERDGAVLEDDSVEIFLAPPDLKRGYVHLALNAAGSLRDQRATAVPDATGVVSLKRDPAWNAESIAVKTTQRAGRWDAEVRIPLDAFTQSAPGAGWKANLTREYRGATGVRELSSILPTTCKDFHDVASFRQVVFTPAEFQAPPPQAEVEIAGFTSKTETLDDRIAAVCLFGLDVQSSRVLHDASLIAEAIGPGGETQQRVALASRQAVLYQWTPSEPFEVAFAQPVKAGGIRVTLKSDETTVSRWMRIGGWEGSPKAGGVLAGGGVGSGALADACCFASRATTKGGQETPILNSRAGTIEFWLKPEWAGSAAPLAEDFEMWPPRRCFIHFGPARKDNPYLYNHSSVTLRHLAPSTLVFTITDSSYAGWSASASLAQASGWEPGRWHHLAAVWDAESPRADWLRLYVDGKRLSSATAVSKEDRLGADASVRVRTSDPYAIQLGSLTTGRMPARALMDELRISRVARYRADFAPTREPFSLDEHTTALFHFDGALSGAGRAADGPEYGIYPVPGVVEHH

Secondary structure (DSSP, 8-state):
--SS-HHHHHHHHHHHH-SS--HHHHHHHHHHHHHHHHHHHHTT--EEE----GGGGGGS-HHHHHHHHHHHHHHHTTT-EEEEEEE---SEEGGG-TT----SS-STT-TTEE--SS-HHHHHHHHHHHHHHHHHHT--EEEEE----STTTSGGGGGG--HHHHHHHTT-HHHHHHHHHHHHHHHHHHH-TT-EEEEEPSS--GGGGSHHHHHHHHHHHH-S-TTHHHHHHHHHHHHHHHHHHHHHHS-TTEEEEEE---HHHHHHHHHHHTTPPEEEE---S-TT---S--SGGGGGGGT--STT---B-GGGGSSS-HHHHHHHHHHH-TTSTT-----PPPTTTGGGGGS--SHIIIIIHHHHHHHHH-TTTHHHHHHHHTT---HHHHH--GGGT---GGG--HHHHHHHHHHHHHHHHHHHHHHTT-SSTT--TT--HHHHHHHHHHHHHHHHHHHHHHHHHHHHHHHHHHHTT-HHHHHHHHHHHHHHHHHHHHHHHHHHHHSPP-TTTS----SSSSS--GGGTTSTTTS-HHHHHHHHHHHHHHHHHHHHTTT--HHHHHHHHH--EEEEEEP-S----SS---SGGGGGS--B---EETTSSS-B-SS-EEEEEEE-SSEEEEEEEEEPGGGPPP------TTSSGGGSSEEEEEEE-GGGTT-EEEEEEETT--EEEEEEEEEE-TTS-EEEEEETT---TT-EEEEEEETTEEEEEEEEEGGGT-SSPSSTT-EEEEEEEEE-TTS-EEEEESS-TT-SSTT-TTTPEEEEEPPTT--PPPP-EEEEEEEEEEEEEE-SS-EEEEEEEEEEEEESS-EEEEEEEEEEE-TTS-EEEEEEEEEEEEE-SEE--SS-EEEE-SS--SSEEEEEEEE-SS-EEEEEEEETT----GGGT-SEEE-SSSSEEE-S-EEE-SEEE-TTS-EEESS-SSEEEEEEEEEESS-SS-----TT--SS--EEEEEEESPPPSS-TT---SSEEEEEEETTTEEEEEEE-TTS-EEEEEEEGGGSTT--TTS-EEEEEEEETTS-GGGSEEEEETTEE-BPPPEEE-GGGS-S--S-----SS-PPEEESS-TTS-S---EEEEEEEEESS---SS--PPP-SPPP--TTEEEEE--SS-S-EEEE-TTS-EEEE-BPSSTTT--